Protein AF-A0AA38XZI5-F1 (afdb_monomer_lite)

pLDDT: mean 78.08, std 15.89, range [27.12, 96.88]

Organism: NCBI:txid1002370

Sequence (969 aa):
MDVLMRRSPFLTLLLALCLPVATMAQSGMRTEGDVATASGAYEAEVPVNSQAEADRNGALARALSVVLGKLSGDRSVMSRPGVVQALRNAKDYVASYDYKQDQSVGASGAPSFRTLLVARFREDDVDGLVSALGLPLWPQPRPKPVLWLAVDDGSGPRLVSVQQANAARPLLSRAIERGYKLGLPSGGAAEQALAGAIWRQDSAAVARASSRYSPPMQLIGKLYRANGGWQADWVFVDNGRELNKWTSKDANAMRAMAAGADGAADALVKRYAKAGAATGQAGTYRVVVTGINSADEYLRLAAGLREVAVVRNVTPLRATADHLELNLEMTTGLAGFNRMLGDNGVLVPSATLPALPTPIDDTTGAPAPVPAPVSNELKYILLAGLIGWIVWLLAPILTPFVLALALAWLGDPLVDRIEATGRSRMTGVVLVFVAMVLVITALLLVLVPMIERQITTLIAAAPQAQAWLMQKGIPWFEQKTGLEVMQWLDPDRVIEWVRSHWQQAGGFATTFMGYVSRSGFTVVTWVVNLLLLPILAFYFLRDWDKLVERVASVIPRNQIGTITTLARESNEVLGAFIRGQFLVMLALGVIYAGGLSLVGLKLGLLIGLIAGLISFIPYLGATTGIVMAIVAALVQAQGFDLKLLILVGVVFTVGQLLESYVLTPRIVGDKIGLHPVAVIFAVMAGGQLFGFLGMLLALPVAAVTNVLLRYAHQRYRQTPYHRAWQRQGSGTEVIGVPQLPLALHYPRDQRLESFIGAPDGALAQLRAIAVGASHDWIYLEGAAGTGKTHQALAMCSSAEQAGRLPTYVPLPSVVGRVRVALEGLELRELVALDGLDAVAGNREDEIALFDFHNRARAADVTVLYTAQKSPGELGLVLPDLRSRLGQCVRVLLQPLDEEGRAAVLRERALRRGLAIDEAAIEWLLSHTGRELGGLITLLDWLDRESLAAKRRITVPFLRQVLEEGRPRY

Structure (mmCIF, N/CA/C/O backbone):
data_AF-A0AA38XZI5-F1
#
_entry.id   AF-A0AA38XZI5-F1
#
loop_
_atom_site.group_PDB
_atom_site.id
_atom_site.type_symbol
_atom_site.label_atom_id
_atom_site.label_alt_id
_atom_site.label_comp_id
_atom_site.label_asym_id
_atom_site.label_entity_id
_atom_site.label_seq_id
_atom_site.pdbx_PDB_ins_code
_atom_site.Cartn_x
_atom_site.Cartn_y
_atom_site.Cartn_z
_atom_site.occupancy
_atom_site.B_iso_or_equiv
_atom_site.auth_seq_id
_atom_site.auth_comp_id
_atom_site.auth_asym_id
_atom_site.auth_atom_id
_atom_site.pdbx_PDB_model_num
ATOM 1 N N . MET A 1 1 ? 3.236 17.704 -13.600 1.00 28.78 1 MET A N 1
ATOM 2 C CA . MET A 1 1 ? 2.921 16.530 -12.753 1.00 28.78 1 MET A CA 1
ATOM 3 C C . MET A 1 1 ? 2.885 15.237 -13.570 1.00 28.78 1 MET A C 1
ATOM 5 O O . MET A 1 1 ? 3.501 14.271 -13.140 1.00 28.78 1 MET A O 1
ATOM 9 N N . ASP A 1 2 ? 2.331 15.244 -14.790 1.00 27.12 2 ASP A N 1
ATOM 10 C CA . ASP A 1 2 ? 2.386 14.100 -15.731 1.00 27.12 2 ASP A CA 1
ATOM 11 C C . ASP A 1 2 ? 3.800 13.636 -16.118 1.00 27.12 2 ASP A C 1
ATOM 13 O O . ASP A 1 2 ? 4.037 12.460 -16.388 1.00 27.12 2 ASP A O 1
ATOM 17 N N . VAL A 1 3 ? 4.778 14.544 -16.077 1.00 31.06 3 VAL A N 1
ATOM 18 C CA . VAL A 1 3 ? 6.184 14.234 -16.387 1.00 31.06 3 VAL A CA 1
ATOM 19 C C . VAL A 1 3 ? 6.872 13.432 -15.265 1.00 31.06 3 VAL A C 1
ATOM 21 O O . VAL A 1 3 ? 7.801 12.675 -15.538 1.00 31.06 3 VAL A O 1
ATOM 24 N N . LEU A 1 4 ? 6.386 13.526 -14.019 1.00 31.72 4 LEU A N 1
ATOM 25 C CA . LEU A 1 4 ? 6.907 12.765 -12.872 1.00 31.72 4 LEU A CA 1
ATOM 26 C C . LEU A 1 4 ? 6.305 11.352 -12.784 1.00 31.72 4 LEU A C 1
ATOM 28 O O . LEU A 1 4 ? 7.004 10.419 -12.393 1.00 31.72 4 LEU A O 1
ATOM 32 N N . MET A 1 5 ? 5.048 11.166 -13.208 1.00 36.53 5 MET A N 1
ATOM 33 C CA . MET A 1 5 ? 4.359 9.866 -13.142 1.00 36.53 5 MET A CA 1
ATOM 34 C C . MET A 1 5 ? 4.831 8.859 -14.200 1.00 36.53 5 MET A C 1
ATOM 36 O O . MET A 1 5 ? 4.751 7.658 -13.974 1.00 36.53 5 MET A O 1
ATOM 40 N N . ARG A 1 6 ? 5.373 9.316 -15.337 1.00 40.00 6 ARG A N 1
ATOM 41 C CA . ARG A 1 6 ? 5.826 8.424 -16.423 1.00 40.00 6 ARG A CA 1
ATOM 42 C C . ARG A 1 6 ? 7.239 7.855 -16.267 1.00 40.00 6 ARG A C 1
ATOM 44 O O . ARG A 1 6 ? 7.625 7.016 -17.073 1.00 40.00 6 ARG A O 1
ATOM 51 N N . ARG A 1 7 ? 8.041 8.313 -15.297 1.00 38.31 7 ARG A N 1
ATOM 52 C CA . ARG A 1 7 ? 9.498 8.050 -15.291 1.00 38.31 7 ARG A CA 1
ATOM 53 C C . ARG A 1 7 ? 10.033 7.215 -14.132 1.00 38.31 7 ARG A C 1
ATOM 55 O O . ARG A 1 7 ? 11.240 7.017 -14.052 1.00 38.31 7 ARG A O 1
ATOM 62 N N . SER A 1 8 ? 9.181 6.691 -13.257 1.00 40.16 8 SER A N 1
ATOM 63 C CA . SER A 1 8 ? 9.648 5.820 -12.174 1.00 40.16 8 SER A CA 1
ATOM 64 C C . SER A 1 8 ? 8.683 4.656 -11.929 1.00 40.16 8 SER A C 1
ATOM 66 O O . SER A 1 8 ? 7.629 4.866 -11.330 1.00 40.16 8 SER A O 1
ATOM 68 N N . PRO A 1 9 ? 9.043 3.414 -12.324 1.00 43.34 9 PRO A N 1
ATOM 69 C CA . PRO A 1 9 ? 8.224 2.233 -12.039 1.00 43.34 9 PRO A CA 1
ATOM 70 C C . PRO A 1 9 ? 8.000 2.060 -10.527 1.00 43.34 9 PRO A C 1
ATOM 72 O O . PRO A 1 9 ? 6.953 1.582 -10.099 1.00 43.34 9 PRO A O 1
ATOM 75 N N . PHE A 1 10 ? 8.945 2.547 -9.714 1.00 39.53 10 PHE A N 1
ATOM 76 C CA . PHE A 1 10 ? 8.852 2.589 -8.258 1.00 39.53 10 PHE A CA 1
ATOM 77 C C . PHE A 1 10 ? 7.753 3.539 -7.758 1.00 39.53 10 PHE A C 1
ATOM 79 O O . PHE A 1 10 ? 7.011 3.158 -6.866 1.00 39.53 10 PHE A O 1
ATOM 86 N N . LEU A 1 11 ? 7.585 4.731 -8.346 1.00 40.06 11 LEU A N 1
ATOM 87 C CA . LEU A 1 11 ? 6.542 5.679 -7.934 1.00 40.06 11 LEU A CA 1
ATOM 88 C C . LEU A 1 11 ? 5.162 5.218 -8.403 1.00 40.06 11 LEU A C 1
ATOM 90 O O . LEU A 1 11 ? 4.204 5.409 -7.671 1.00 40.06 11 LEU A O 1
ATOM 94 N N . THR A 1 12 ? 5.052 4.556 -9.560 1.00 47.25 12 THR A N 1
ATOM 95 C CA . THR A 1 12 ? 3.806 3.902 -9.996 1.00 47.25 12 THR A CA 1
ATOM 96 C C . THR A 1 12 ? 3.450 2.681 -9.152 1.00 47.25 12 THR A C 1
ATOM 98 O O . THR A 1 12 ? 2.275 2.491 -8.874 1.00 47.25 12 THR A O 1
ATOM 101 N N . LEU A 1 13 ? 4.424 1.885 -8.689 1.00 43.88 13 LEU A N 1
ATOM 102 C CA . LEU A 1 13 ? 4.177 0.773 -7.759 1.00 43.88 13 LEU A CA 1
ATOM 103 C C . LEU A 1 13 ? 3.766 1.296 -6.374 1.00 43.88 13 LEU A C 1
ATOM 105 O O . LEU A 1 13 ? 2.843 0.766 -5.769 1.00 43.88 13 LEU A O 1
ATOM 109 N N . LEU A 1 14 ? 4.405 2.371 -5.901 1.00 43.91 14 LEU A N 1
ATOM 110 C CA . LEU A 1 14 ? 4.076 3.037 -4.639 1.00 43.91 14 LEU A CA 1
ATOM 111 C C . LEU A 1 14 ? 2.723 3.758 -4.736 1.00 43.91 14 LEU A C 1
ATOM 113 O O . LEU A 1 14 ? 1.938 3.663 -3.808 1.00 43.91 14 LEU A O 1
ATOM 117 N N . LEU A 1 15 ? 2.380 4.369 -5.877 1.00 45.00 15 LEU A N 1
ATOM 118 C CA . LEU A 1 15 ? 1.046 4.917 -6.163 1.00 45.00 15 LEU A CA 1
ATOM 119 C C . LEU A 1 15 ? -0.014 3.820 -6.319 1.00 45.00 15 LEU A C 1
ATOM 121 O O . LEU A 1 15 ? -1.131 4.031 -5.871 1.00 45.00 15 LEU A O 1
ATOM 125 N N . ALA A 1 16 ? 0.313 2.654 -6.886 1.00 46.28 16 ALA A N 1
ATOM 126 C CA . ALA A 1 16 ? -0.590 1.503 -6.999 1.00 46.28 16 ALA A CA 1
ATOM 127 C C . ALA A 1 16 ? -0.825 0.795 -5.653 1.00 46.28 16 ALA A C 1
ATOM 129 O O . ALA A 1 16 ? -1.942 0.371 -5.378 1.00 46.28 16 ALA A O 1
ATOM 130 N N . LEU A 1 17 ? 0.188 0.728 -4.782 1.00 44.72 17 LEU A N 1
ATOM 131 C CA . LEU A 1 17 ? 0.070 0.271 -3.388 1.00 44.72 17 LEU A CA 1
ATOM 132 C C . LEU A 1 17 ? -0.578 1.325 -2.479 1.00 44.72 17 LEU A C 1
ATOM 134 O O . LEU A 1 17 ? -1.254 0.977 -1.513 1.00 44.72 17 LEU A O 1
ATOM 138 N N . CYS A 1 18 ? -0.422 2.609 -2.802 1.00 37.66 18 CYS A N 1
ATOM 139 C CA . CYS A 1 18 ? -1.129 3.703 -2.149 1.00 37.66 18 CYS A CA 1
ATOM 140 C C . CYS A 1 18 ? -2.517 3.949 -2.740 1.00 37.66 18 CYS A C 1
ATOM 142 O O . CYS A 1 18 ? -3.267 4.683 -2.122 1.00 37.66 18 CYS A O 1
ATOM 144 N N . LEU A 1 19 ? -2.907 3.358 -3.870 1.00 39.44 19 LEU A N 1
ATOM 145 C CA . LEU A 1 19 ? -4.244 3.524 -4.451 1.00 39.44 19 LEU A CA 1
ATOM 146 C C . LEU A 1 19 ? -5.336 2.932 -3.540 1.00 39.44 19 LEU A C 1
ATOM 148 O O . LEU A 1 19 ? -6.309 3.644 -3.298 1.00 39.44 19 LEU A O 1
ATOM 152 N N . PRO A 1 20 ? -5.149 1.756 -2.896 1.00 39.31 20 PRO A N 1
ATOM 153 C CA . PRO A 1 20 ? -6.020 1.307 -1.812 1.00 39.31 20 PRO A CA 1
ATOM 154 C C . PRO A 1 20 ? -6.028 2.285 -0.627 1.00 39.31 20 PRO A C 1
ATOM 156 O O . PRO A 1 20 ? -7.087 2.608 -0.095 1.00 39.31 20 PRO A O 1
ATOM 159 N N . VAL A 1 21 ? -4.871 2.834 -0.243 1.00 36.47 21 VAL A N 1
ATOM 160 C CA . VAL A 1 21 ? -4.746 3.746 0.912 1.00 36.47 21 VAL A CA 1
ATOM 161 C C . VAL A 1 21 ? -5.322 5.142 0.620 1.00 36.47 21 VAL A C 1
ATOM 163 O O . VAL A 1 21 ? -5.914 5.759 1.498 1.00 36.47 21 VAL A O 1
ATOM 166 N N . ALA A 1 22 ? -5.255 5.617 -0.622 1.00 33.72 22 ALA A N 1
ATOM 167 C CA . ALA A 1 22 ? -5.852 6.862 -1.094 1.00 33.72 22 ALA A CA 1
ATOM 168 C C . ALA A 1 22 ? -7.369 6.710 -1.266 1.00 33.72 22 ALA A C 1
ATOM 170 O O . ALA A 1 22 ? -8.113 7.645 -0.966 1.00 33.72 22 ALA A O 1
ATOM 171 N N . THR A 1 23 ? -7.850 5.511 -1.624 1.00 33.31 23 THR A N 1
ATOM 172 C CA . THR A 1 23 ? -9.280 5.185 -1.517 1.00 33.31 23 THR A CA 1
ATOM 173 C C . THR A 1 23 ? -9.753 5.054 -0.064 1.00 33.31 23 THR A C 1
ATOM 175 O O . THR A 1 23 ? -10.920 5.332 0.207 1.00 33.31 23 THR A O 1
ATOM 178 N N . MET A 1 24 ? -8.863 4.730 0.886 1.00 36.19 24 MET A N 1
ATOM 179 C CA . MET A 1 24 ? -9.175 4.672 2.323 1.00 36.19 24 MET A CA 1
ATOM 180 C C . MET A 1 24 ? -9.060 6.024 3.047 1.00 36.19 24 MET A C 1
ATOM 182 O O . MET A 1 24 ? -9.806 6.275 3.991 1.00 36.19 24 MET A O 1
ATOM 186 N N . ALA A 1 25 ? -8.224 6.950 2.571 1.00 34.12 25 ALA A N 1
ATOM 187 C CA . ALA A 1 25 ? -8.202 8.329 3.068 1.00 34.12 25 ALA A CA 1
ATOM 188 C C . ALA A 1 25 ? -9.468 9.115 2.667 1.00 34.12 25 ALA A C 1
ATOM 190 O O . ALA A 1 25 ? -9.824 10.094 3.317 1.00 34.12 25 ALA A O 1
ATOM 191 N N . GLN A 1 26 ? -10.190 8.663 1.635 1.00 33.25 26 GLN A N 1
ATOM 192 C CA . GLN A 1 26 ? -11.467 9.252 1.218 1.00 33.25 26 GLN A CA 1
ATOM 193 C C . GLN A 1 26 ? -12.708 8.536 1.766 1.00 33.25 26 GLN A C 1
ATOM 195 O O . GLN A 1 26 ? -13.805 9.086 1.667 1.00 33.25 26 GLN A O 1
ATOM 200 N N . SER A 1 27 ? -12.586 7.359 2.392 1.00 32.56 27 SER A N 1
ATOM 201 C CA . SER A 1 27 ? -13.742 6.698 3.023 1.00 32.56 27 SER A CA 1
ATOM 202 C C . SER A 1 27 ? -14.170 7.332 4.355 1.00 32.56 27 SER A C 1
ATOM 204 O O . SER A 1 27 ? -15.218 6.972 4.877 1.00 32.56 27 SER A O 1
ATOM 206 N N . GLY A 1 28 ? -13.413 8.306 4.877 1.00 34.19 28 GLY A N 1
ATOM 207 C CA . GLY A 1 28 ? -13.741 9.055 6.099 1.00 34.19 28 GLY A CA 1
ATOM 208 C C . GLY A 1 28 ? -14.463 10.395 5.896 1.00 34.19 28 GLY A C 1
ATOM 209 O O . GLY A 1 28 ? -14.806 11.038 6.881 1.00 34.19 28 GLY A O 1
ATOM 210 N N . MET A 1 29 ? -14.703 10.842 4.655 1.00 36.59 29 MET A N 1
ATOM 211 C CA . MET A 1 29 ? -15.395 12.117 4.372 1.00 36.59 29 MET A CA 1
ATOM 212 C C . MET A 1 29 ? -16.305 12.032 3.137 1.00 36.59 29 MET A C 1
ATOM 214 O O . MET A 1 29 ? -16.337 12.927 2.291 1.00 36.59 29 MET A O 1
ATOM 218 N N . ARG A 1 30 ? -17.067 10.942 3.007 1.00 36.78 30 ARG A N 1
ATOM 219 C CA . ARG A 1 30 ? -18.120 10.860 1.987 1.00 36.78 30 ARG A CA 1
ATOM 220 C C . ARG A 1 30 ? -19.373 11.565 2.490 1.00 36.78 30 ARG A C 1
ATOM 222 O O . ARG A 1 30 ? -20.080 11.060 3.352 1.00 36.78 30 ARG A O 1
ATOM 229 N N . THR A 1 31 ? -19.664 12.726 1.915 1.00 38.78 31 THR A N 1
ATOM 230 C CA . THR A 1 31 ? -21.023 13.270 1.921 1.00 38.78 31 THR A CA 1
ATOM 231 C C . THR A 1 31 ? -21.882 12.400 0.997 1.00 38.78 31 THR A C 1
ATOM 233 O O . THR A 1 31 ? -21.460 12.078 -0.116 1.00 38.78 31 THR A O 1
ATOM 236 N N . GLU A 1 32 ? -23.071 11.995 1.449 1.00 47.16 32 GLU A N 1
ATOM 237 C CA . GLU A 1 32 ? -23.948 10.994 0.802 1.00 47.16 32 GLU A CA 1
ATOM 238 C C . GLU A 1 32 ? -24.354 11.275 -0.659 1.00 47.16 32 GLU A C 1
ATOM 240 O O . GLU A 1 32 ? -24.906 10.399 -1.322 1.00 47.16 32 GLU A O 1
ATOM 245 N N . GLY A 1 33 ? -24.011 12.436 -1.224 1.00 41.41 33 GLY A N 1
ATOM 246 C CA . GLY A 1 33 ? -24.129 12.706 -2.662 1.00 41.41 33 GLY A CA 1
ATOM 247 C C . GLY A 1 33 ? -23.320 11.763 -3.574 1.00 41.41 33 GLY A C 1
ATOM 248 O O . GLY A 1 33 ? -23.435 11.868 -4.791 1.00 41.41 33 GLY A O 1
ATOM 249 N N . ASP A 1 34 ? -22.511 10.853 -3.017 1.00 38.81 34 ASP A N 1
ATOM 250 C CA . ASP A 1 34 ? -21.891 9.734 -3.750 1.00 38.81 34 ASP A CA 1
ATOM 251 C C . ASP A 1 34 ? -22.598 8.377 -3.563 1.00 38.81 34 ASP A C 1
ATOM 253 O O . ASP A 1 34 ? -22.272 7.429 -4.272 1.00 38.81 34 ASP A O 1
ATOM 257 N N . VAL A 1 35 ? -23.587 8.281 -2.665 1.00 38.06 35 VAL A N 1
ATOM 258 C CA . VAL A 1 35 ? -24.444 7.090 -2.485 1.00 38.06 35 VAL A CA 1
ATOM 259 C C . VAL A 1 35 ? -25.720 7.197 -3.330 1.00 38.06 35 VAL A C 1
ATOM 261 O O . VAL A 1 35 ? -26.262 6.185 -3.774 1.00 38.06 35 VAL A O 1
ATOM 264 N N . ALA A 1 36 ? -26.169 8.418 -3.642 1.00 41.19 36 ALA A N 1
ATOM 265 C CA . ALA A 1 36 ? -27.222 8.647 -4.627 1.00 41.19 36 ALA A CA 1
ATOM 266 C C . ALA A 1 36 ? -26.701 8.350 -6.049 1.00 41.19 36 ALA A C 1
ATOM 268 O O . ALA A 1 36 ? -26.136 9.219 -6.705 1.00 41.19 36 ALA A O 1
ATOM 269 N N . THR A 1 37 ? -26.884 7.098 -6.487 1.00 42.75 37 THR A N 1
ATOM 270 C CA . THR A 1 37 ? -26.784 6.584 -7.870 1.00 42.75 37 THR A CA 1
ATOM 271 C C . THR A 1 37 ? -25.572 7.075 -8.666 1.00 42.75 37 THR A C 1
ATOM 273 O O . THR A 1 37 ? -25.571 8.166 -9.241 1.00 42.75 37 THR A O 1
ATOM 276 N N . ALA A 1 38 ? -24.549 6.223 -8.755 1.00 43.22 38 ALA A N 1
ATOM 277 C CA . ALA A 1 38 ? -23.427 6.365 -9.675 1.00 43.22 38 ALA A CA 1
ATOM 278 C C . ALA A 1 38 ? -23.912 6.336 -11.139 1.00 43.22 38 ALA A C 1
ATOM 280 O O . ALA A 1 38 ? -23.849 5.304 -11.791 1.00 43.22 38 ALA A O 1
ATOM 281 N N . SER A 1 39 ? -24.413 7.468 -11.637 1.00 58.38 39 SER A N 1
ATOM 282 C CA . SER A 1 39 ? -24.649 7.695 -13.062 1.00 58.38 39 SER A CA 1
ATOM 283 C C . SER A 1 39 ? -23.615 8.694 -13.567 1.00 58.38 39 SER A C 1
ATOM 285 O O . SER A 1 39 ? -23.512 9.814 -13.056 1.00 58.38 39 SER A O 1
ATOM 287 N N . GLY A 1 40 ? -22.809 8.274 -14.542 1.00 69.00 40 GLY A N 1
ATOM 288 C CA . GLY A 1 40 ? -21.886 9.161 -15.248 1.00 69.00 40 GLY A CA 1
ATOM 289 C C . GLY A 1 40 ? -22.604 10.315 -15.966 1.00 69.00 40 GLY A C 1
ATOM 290 O O . GLY A 1 40 ? -23.833 10.346 -16.078 1.00 69.00 40 GLY A O 1
ATOM 291 N N . ALA A 1 41 ? -21.837 11.282 -16.482 1.00 76.62 41 ALA A N 1
ATOM 292 C CA . ALA A 1 41 ? -22.391 12.391 -17.270 1.00 76.62 41 ALA A CA 1
ATOM 293 C C . ALA A 1 41 ? -23.100 11.908 -18.555 1.00 76.62 41 ALA A C 1
ATOM 295 O O . ALA A 1 41 ? -24.078 12.523 -18.971 1.00 76.62 41 ALA A O 1
ATOM 296 N N . TYR A 1 42 ? -22.652 10.771 -19.100 1.00 87.44 42 TYR A N 1
ATOM 297 C CA . TYR A 1 42 ? -23.158 10.105 -20.309 1.00 87.44 42 TYR A CA 1
ATOM 298 C C . TYR A 1 42 ? -24.041 8.882 -20.008 1.00 87.44 42 TYR A C 1
ATOM 300 O O . TYR A 1 42 ? -24.237 8.017 -20.860 1.00 87.44 42 TYR A O 1
ATOM 308 N N . GLU A 1 43 ? -24.561 8.778 -18.784 1.00 86.94 43 GLU A N 1
ATOM 309 C CA . GLU A 1 43 ? -25.393 7.659 -18.335 1.00 86.94 43 GLU A CA 1
ATOM 310 C C . GLU A 1 43 ? -26.697 8.168 -17.720 1.00 86.94 43 GLU A C 1
ATOM 312 O O . GLU A 1 43 ? -26.721 9.186 -17.020 1.00 86.94 43 GLU A O 1
ATOM 317 N N . ALA A 1 44 ? -27.796 7.457 -17.956 1.00 86.88 44 ALA A N 1
ATOM 318 C CA . ALA A 1 44 ? -29.090 7.781 -17.368 1.00 86.88 44 ALA A CA 1
ATOM 319 C C . ALA A 1 44 ? -29.889 6.522 -17.017 1.00 86.88 44 ALA A C 1
ATOM 321 O O . ALA A 1 44 ? -29.899 5.547 -17.766 1.00 86.88 44 ALA A O 1
ATOM 322 N N . GLU A 1 45 ? -30.589 6.583 -15.882 1.00 86.81 45 GLU A N 1
ATOM 323 C CA . GLU A 1 45 ? -31.534 5.559 -15.436 1.00 86.81 45 GLU A CA 1
ATOM 324 C C . GLU A 1 45 ? -32.964 6.054 -15.697 1.00 86.81 45 GLU A C 1
ATOM 326 O O . GLU A 1 45 ? -33.336 7.147 -15.263 1.00 86.81 45 GLU A O 1
ATOM 331 N N . VAL A 1 46 ? -33.776 5.275 -16.417 1.00 87.12 46 VAL A N 1
ATOM 332 C CA . VAL A 1 46 ? -35.150 5.654 -16.786 1.00 87.12 46 VAL A CA 1
ATOM 333 C C . VAL A 1 46 ? -36.116 4.501 -16.520 1.00 87.12 46 VAL A C 1
ATOM 335 O O . VAL A 1 46 ? -35.838 3.372 -16.910 1.00 87.12 46 VAL A O 1
ATOM 338 N N . PRO A 1 47 ? -37.288 4.750 -15.915 1.00 86.88 47 PRO A N 1
ATOM 339 C CA . PRO A 1 47 ? -38.278 3.707 -15.689 1.00 86.88 47 PRO A CA 1
ATOM 340 C C . PRO A 1 47 ? -38.879 3.161 -16.987 1.00 86.88 47 PRO A C 1
ATOM 342 O O . PRO A 1 47 ? -39.175 3.911 -17.929 1.00 86.88 47 PRO A O 1
ATOM 345 N N . VAL A 1 48 ? -39.103 1.846 -16.992 1.00 87.25 48 VAL A N 1
ATOM 346 C CA . VAL A 1 48 ? -39.716 1.096 -18.093 1.00 87.25 48 VAL A CA 1
ATOM 347 C C . VAL A 1 48 ? -40.857 0.220 -17.588 1.00 87.25 48 VAL A C 1
ATOM 349 O O . VAL A 1 48 ? -40.789 -0.332 -16.492 1.00 87.25 48 VAL A O 1
ATOM 352 N N . ASN A 1 49 ? -41.910 0.108 -18.397 1.00 85.12 49 ASN A N 1
ATOM 353 C CA . ASN A 1 49 ? -43.064 -0.738 -18.091 1.00 85.12 49 ASN A CA 1
ATOM 354 C C . ASN A 1 49 ? -42.815 -2.191 -18.520 1.00 85.12 49 ASN A C 1
ATOM 356 O O . ASN A 1 49 ? -43.226 -3.116 -17.826 1.00 85.12 49 ASN A O 1
ATOM 360 N N . SER A 1 50 ? -42.109 -2.392 -19.638 1.00 82.56 50 SER A N 1
ATOM 361 C CA . SER A 1 50 ? -41.688 -3.702 -20.133 1.00 82.56 50 SER A CA 1
ATOM 362 C C . SER A 1 50 ? -40.293 -3.644 -20.771 1.00 82.56 50 SER A C 1
ATOM 364 O O . SER A 1 50 ? -39.746 -2.567 -21.009 1.00 82.56 50 SER A O 1
ATOM 366 N N . GLN A 1 51 ? -39.718 -4.814 -21.058 1.00 85.00 51 GLN A N 1
ATOM 367 C CA . GLN A 1 51 ? -38.456 -4.950 -21.800 1.00 85.00 51 GLN A CA 1
ATOM 368 C C . GLN A 1 51 ? -38.669 -5.069 -23.323 1.00 85.00 51 GLN A C 1
ATOM 370 O O . GLN A 1 51 ? -37.721 -5.347 -24.062 1.00 85.00 51 GLN A O 1
ATOM 375 N N . ALA A 1 52 ? -39.905 -4.880 -23.806 1.00 86.62 52 ALA A N 1
ATOM 376 C CA . ALA A 1 52 ? -40.218 -4.926 -25.229 1.00 86.62 52 ALA A CA 1
ATOM 377 C C . ALA A 1 52 ? -39.474 -3.822 -25.994 1.00 86.62 52 ALA A C 1
ATOM 379 O O . ALA A 1 52 ? -39.199 -2.745 -25.466 1.00 86.62 52 ALA A O 1
ATOM 380 N N . GLU A 1 53 ? -39.169 -4.071 -27.266 1.00 85.31 53 GLU A N 1
ATOM 381 C CA . GLU A 1 53 ? -38.358 -3.164 -28.082 1.00 85.31 53 GLU A CA 1
ATOM 382 C C . GLU A 1 53 ? -38.948 -1.750 -28.209 1.00 85.31 53 GLU A C 1
ATOM 384 O O . GLU A 1 53 ? -38.206 -0.772 -28.131 1.00 85.31 53 GLU A O 1
ATOM 389 N N . ALA A 1 54 ? -40.272 -1.623 -28.327 1.00 83.25 54 ALA A N 1
ATOM 390 C CA . ALA A 1 54 ? -40.941 -0.323 -28.385 1.00 83.25 54 ALA A CA 1
ATOM 391 C C . ALA A 1 54 ? -40.761 0.486 -27.083 1.00 83.25 54 ALA A C 1
ATOM 393 O O . ALA A 1 54 ? -40.394 1.664 -27.128 1.00 83.25 54 ALA A O 1
ATOM 394 N N . ASP A 1 55 ? -40.942 -0.162 -25.927 1.00 87.00 55 ASP A N 1
ATOM 395 C CA . ASP A 1 55 ? -40.749 0.458 -24.611 1.00 87.00 55 ASP A CA 1
ATOM 396 C C . ASP A 1 55 ? -39.278 0.805 -24.362 1.00 87.00 55 ASP A C 1
ATOM 398 O O . ASP A 1 55 ? -38.977 1.886 -23.846 1.00 87.00 55 ASP A O 1
ATOM 402 N N . ARG A 1 56 ? -38.359 -0.071 -24.787 1.00 91.06 56 ARG A N 1
ATOM 403 C CA . ARG A 1 56 ? -36.910 0.143 -24.714 1.00 91.06 56 ARG A CA 1
ATOM 404 C C . ARG A 1 56 ? -36.477 1.339 -25.556 1.00 91.06 56 ARG A C 1
ATOM 406 O O . ARG A 1 56 ? -35.788 2.212 -25.041 1.00 91.06 56 ARG A O 1
ATOM 413 N N . ASN A 1 57 ? -36.902 1.430 -26.816 1.00 88.69 57 ASN A N 1
ATOM 414 C CA . ASN A 1 57 ? -36.532 2.541 -27.701 1.00 88.69 57 ASN A CA 1
ATOM 415 C C . ASN A 1 57 ? -37.083 3.877 -27.179 1.00 88.69 57 ASN A C 1
ATOM 417 O O . ASN A 1 57 ? -36.363 4.877 -27.141 1.00 88.69 57 ASN A O 1
ATOM 421 N N . GLY A 1 58 ? -38.321 3.884 -26.675 1.00 90.12 58 GLY A N 1
ATOM 422 C CA . GLY A 1 58 ? -38.882 5.050 -25.991 1.00 90.12 58 GLY A CA 1
ATOM 423 C C . GLY A 1 58 ? -38.117 5.422 -24.713 1.00 90.12 58 GLY A C 1
ATOM 424 O O . GLY A 1 58 ? -37.960 6.604 -24.404 1.00 90.12 58 GLY A O 1
ATOM 425 N N . ALA A 1 59 ? -37.612 4.435 -23.971 1.00 89.69 59 ALA A N 1
ATOM 426 C CA . ALA A 1 59 ? -36.796 4.656 -22.780 1.00 89.69 59 ALA A CA 1
ATOM 427 C C . ALA A 1 59 ? -35.394 5.184 -23.105 1.00 89.69 59 ALA A C 1
ATOM 429 O O . ALA A 1 59 ? -34.928 6.083 -22.411 1.00 89.69 59 ALA A O 1
ATOM 430 N N . LEU A 1 60 ? -34.764 4.710 -24.185 1.00 92.31 60 LEU A N 1
ATOM 431 C CA . LEU A 1 60 ? -33.486 5.225 -24.684 1.00 92.31 60 LEU A CA 1
ATOM 432 C C . LEU A 1 60 ? -33.593 6.690 -25.116 1.00 92.31 60 LEU A C 1
ATOM 434 O O . LEU A 1 60 ? -32.723 7.488 -24.778 1.00 92.31 60 LEU A O 1
ATOM 438 N N . ALA A 1 61 ? -34.691 7.078 -25.770 1.00 90.88 61 ALA A N 1
ATOM 439 C CA . ALA A 1 61 ? -34.964 8.479 -26.093 1.00 90.88 61 ALA A CA 1
ATOM 440 C C . ALA A 1 61 ? -35.081 9.348 -24.828 1.00 90.88 61 ALA A C 1
ATOM 442 O O . ALA A 1 61 ? -34.473 10.414 -24.729 1.00 90.88 61 ALA A O 1
ATOM 443 N N . ARG A 1 62 ? -35.806 8.874 -23.807 1.00 90.81 62 ARG A N 1
ATOM 444 C CA . ARG A 1 62 ? -35.870 9.568 -22.510 1.00 90.81 62 ARG A CA 1
ATOM 445 C C . ARG A 1 62 ? -34.497 9.625 -21.830 1.00 90.81 62 ARG A C 1
ATOM 447 O O . ARG A 1 62 ? -34.140 10.672 -21.297 1.00 90.81 62 ARG A O 1
ATOM 454 N N . ALA A 1 63 ? -33.707 8.557 -21.892 1.00 89.69 63 ALA A N 1
ATOM 455 C CA . ALA A 1 63 ? -32.375 8.501 -21.296 1.00 89.69 63 ALA A CA 1
ATOM 456 C C . ALA A 1 63 ? -31.409 9.488 -21.969 1.00 89.69 63 ALA A C 1
ATOM 458 O O . ALA A 1 63 ? -30.731 10.243 -21.273 1.00 89.69 63 ALA A O 1
ATOM 459 N N . LEU A 1 64 ? -31.424 9.575 -23.304 1.00 90.94 64 LEU A N 1
ATOM 460 C CA . LEU A 1 64 ? -30.631 10.552 -24.051 1.00 90.94 64 LEU A CA 1
ATOM 461 C C . LEU A 1 64 ? -31.042 11.987 -23.698 1.00 90.94 64 LEU A C 1
ATOM 463 O O . LEU A 1 64 ? -30.183 12.848 -23.537 1.00 90.94 64 LEU A O 1
ATOM 467 N N . SER A 1 65 ? -32.338 12.248 -23.495 1.00 89.19 65 SER A N 1
ATOM 468 C CA . SER A 1 65 ? -32.803 13.573 -23.059 1.00 89.19 65 SER A CA 1
ATOM 469 C C . SER A 1 65 ? -32.246 13.974 -21.686 1.00 89.19 65 SER A C 1
ATOM 471 O O . SER A 1 65 ? -31.845 15.124 -21.502 1.00 89.19 65 SER A O 1
ATOM 473 N N . VAL A 1 66 ? -32.140 13.020 -20.750 1.00 87.44 66 VAL A N 1
ATOM 474 C CA . VAL A 1 66 ? -31.519 13.237 -19.435 1.00 87.44 66 VAL A CA 1
ATOM 475 C C . VAL A 1 66 ? -30.025 13.504 -19.595 1.00 87.44 66 VAL A C 1
ATOM 477 O O . VAL A 1 66 ? -29.518 14.438 -18.986 1.00 87.44 66 VAL A O 1
ATOM 480 N N . VAL A 1 67 ? -29.323 12.748 -20.444 1.00 88.44 67 VAL A N 1
ATOM 481 C CA . VAL A 1 67 ? -27.891 12.959 -20.718 1.00 88.44 67 VAL A CA 1
ATOM 482 C C . VAL A 1 67 ? -27.630 14.333 -21.342 1.00 88.44 67 VAL A C 1
ATOM 484 O O . VAL A 1 67 ? -26.787 15.075 -20.846 1.00 88.44 67 VAL A O 1
ATOM 487 N N . LEU A 1 68 ? -28.398 14.744 -22.354 1.00 87.00 68 LEU A N 1
ATOM 488 C CA . LEU A 1 68 ? -28.276 16.082 -22.947 1.00 87.00 68 LEU A CA 1
ATOM 489 C C . LEU A 1 68 ? -28.582 17.191 -21.923 1.00 87.00 68 LEU A C 1
ATOM 491 O O . LEU A 1 68 ? -27.910 18.226 -21.905 1.00 87.00 68 LEU A O 1
ATOM 495 N N . GLY A 1 69 ? -29.549 16.963 -21.027 1.00 84.81 69 GLY A N 1
ATOM 496 C CA . GLY A 1 69 ? -29.832 17.831 -19.880 1.00 84.81 69 GLY A CA 1
ATOM 497 C C . GLY A 1 69 ? -28.662 17.922 -18.897 1.00 84.81 69 GLY A C 1
ATOM 498 O O . GLY A 1 69 ? -28.283 19.022 -18.495 1.00 84.81 69 GLY A O 1
ATOM 499 N N . LYS A 1 70 ? -28.034 16.788 -18.568 1.00 85.00 70 LYS A N 1
ATOM 500 C CA . LYS A 1 70 ? -26.849 16.714 -17.704 1.00 85.00 70 LYS A CA 1
ATOM 501 C C . LYS A 1 70 ? -25.638 17.400 -18.326 1.00 85.00 70 LYS A C 1
ATOM 503 O O . LYS A 1 70 ? -24.856 17.999 -17.595 1.00 85.00 70 LYS A O 1
ATOM 508 N N . LEU A 1 71 ? -25.422 17.280 -19.634 1.00 83.19 71 LEU A N 1
ATOM 509 C CA . LEU A 1 71 ? -24.257 17.855 -20.317 1.00 83.19 71 LEU A CA 1
ATOM 510 C C . LEU A 1 71 ? -24.383 19.365 -20.501 1.00 83.19 71 LEU A C 1
ATOM 512 O O . LEU A 1 71 ? -23.422 20.097 -20.254 1.00 83.19 71 LEU A O 1
ATOM 516 N N . SER A 1 72 ? -25.579 19.824 -20.870 1.00 80.31 72 SER A N 1
ATOM 517 C CA . SER A 1 72 ? -25.815 21.240 -21.134 1.00 80.31 72 SER A CA 1
ATOM 518 C C . SER A 1 72 ? -26.167 22.061 -19.901 1.00 80.31 72 SER A C 1
ATOM 520 O O . SER A 1 72 ? -25.970 23.275 -19.885 1.00 80.31 72 SER A O 1
ATOM 522 N N . GLY A 1 73 ? -26.731 21.417 -18.876 1.00 74.44 73 GLY A N 1
ATOM 523 C CA . GLY A 1 73 ? -27.333 22.120 -17.754 1.00 74.44 73 GLY A CA 1
ATOM 524 C C . GLY A 1 73 ? -28.487 23.032 -18.185 1.00 74.44 73 GLY A C 1
ATOM 525 O O . GLY A 1 73 ? -28.894 23.891 -17.415 1.00 74.44 73 GLY A O 1
ATOM 526 N N . ASP A 1 74 ? -29.073 22.869 -19.374 1.00 75.94 74 ASP A N 1
ATOM 527 C CA . ASP A 1 74 ? -30.222 23.653 -19.841 1.00 75.94 74 ASP A CA 1
ATOM 528 C C . ASP A 1 74 ? -31.524 22.907 -19.487 1.00 75.94 74 ASP A C 1
ATOM 530 O O . ASP A 1 74 ? -31.657 21.701 -19.682 1.00 75.94 74 ASP A O 1
ATOM 534 N N . ARG A 1 75 ? -32.489 23.598 -18.875 1.00 73.62 75 ARG A N 1
ATOM 535 C CA . ARG A 1 75 ? -33.795 23.010 -18.509 1.00 73.62 75 ARG A CA 1
ATOM 536 C C . ARG A 1 75 ? -34.739 22.876 -19.709 1.00 73.62 75 ARG A C 1
ATOM 538 O O . ARG A 1 75 ? -35.756 22.198 -19.628 1.00 73.62 75 ARG A O 1
ATOM 545 N N . SER A 1 76 ? -34.403 23.547 -20.808 1.00 77.62 76 SER A N 1
ATOM 546 C CA . SER A 1 76 ? -35.199 23.682 -22.026 1.00 77.62 76 SER A CA 1
ATOM 547 C C . SER A 1 76 ? -34.598 22.930 -23.218 1.00 77.62 76 SER A C 1
ATOM 549 O O . SER A 1 76 ? -34.984 23.168 -24.362 1.00 77.62 76 SER A O 1
ATOM 551 N N . VAL A 1 77 ? -33.695 21.970 -22.969 1.00 79.94 77 VAL A N 1
ATOM 552 C CA . VAL A 1 77 ? -33.034 21.157 -24.010 1.00 79.94 77 VAL A CA 1
ATOM 553 C C . VAL A 1 77 ? -34.035 20.572 -25.001 1.00 79.94 77 VAL A C 1
ATOM 555 O O . VAL A 1 77 ? -33.795 20.595 -26.200 1.00 79.94 77 VAL A O 1
ATOM 558 N N . MET A 1 78 ? -35.201 20.124 -24.532 1.00 79.88 78 MET A N 1
ATOM 559 C CA . MET A 1 78 ? -36.222 19.535 -25.404 1.00 79.88 78 MET A CA 1
ATOM 560 C C . MET A 1 78 ? -36.858 20.523 -26.394 1.00 79.88 78 MET A C 1
ATOM 562 O O . MET A 1 78 ? -37.374 20.093 -27.420 1.00 79.88 78 MET A O 1
ATOM 566 N N . SER A 1 79 ? -36.814 21.830 -26.116 1.00 79.62 79 SER A N 1
ATOM 567 C CA . SER A 1 79 ? -37.309 22.872 -27.030 1.00 79.62 79 SER A CA 1
ATOM 568 C C . SER A 1 79 ? -36.275 23.346 -28.057 1.00 79.62 79 SER A C 1
ATOM 570 O O . SER A 1 79 ? -36.591 24.182 -28.902 1.00 79.62 79 SER A O 1
ATOM 572 N N . ARG A 1 80 ? -35.040 22.828 -28.012 1.00 77.50 80 ARG A N 1
ATOM 573 C CA . ARG A 1 80 ? -33.977 23.224 -28.942 1.00 77.50 80 ARG A CA 1
ATOM 574 C C . ARG A 1 80 ? -34.190 22.571 -30.320 1.00 77.50 80 ARG A C 1
ATOM 576 O O . ARG A 1 80 ? -34.410 21.356 -30.382 1.00 77.50 80 ARG A O 1
ATOM 583 N N . PRO A 1 81 ? -34.101 23.335 -31.428 1.00 72.19 81 PRO A N 1
ATOM 584 C CA . PRO A 1 81 ? -34.190 22.777 -32.777 1.00 72.19 81 PRO A CA 1
ATOM 585 C C . PRO A 1 81 ? -33.175 21.641 -32.982 1.00 72.19 81 PRO A C 1
ATOM 587 O O . PRO A 1 81 ? -32.020 21.769 -32.592 1.00 72.19 81 PRO A O 1
ATOM 590 N N . GLY A 1 82 ? -33.606 20.521 -33.570 1.00 73.12 82 GLY A N 1
ATOM 591 C CA . GLY A 1 82 ? -32.754 19.351 -33.842 1.00 73.12 82 GLY A CA 1
ATOM 592 C C . GLY A 1 82 ? -32.687 18.297 -32.725 1.00 73.12 82 GLY A C 1
ATOM 593 O O . GLY A 1 82 ? -32.486 17.123 -33.030 1.00 73.12 82 GLY A O 1
ATOM 594 N N . VAL A 1 83 ? -32.968 18.646 -31.459 1.00 81.75 83 VAL A N 1
ATOM 595 C CA . VAL A 1 83 ? -32.954 17.672 -30.343 1.00 81.75 83 VAL A CA 1
ATOM 596 C C . VAL A 1 83 ? -34.010 16.584 -30.537 1.00 81.75 83 VAL A C 1
ATOM 598 O O . VAL A 1 83 ? -33.710 15.405 -30.388 1.00 81.75 83 VAL A O 1
ATOM 601 N N . VAL A 1 84 ? -35.233 16.948 -30.934 1.00 83.06 84 VAL A N 1
ATOM 602 C CA . VAL A 1 84 ? -36.330 15.981 -31.142 1.00 83.06 84 VAL A CA 1
ATOM 603 C C . VAL A 1 84 ? -35.969 14.924 -32.190 1.00 83.06 84 VAL A C 1
ATOM 605 O O . VAL A 1 84 ? -36.327 13.760 -32.021 1.00 83.06 84 VAL A O 1
ATOM 608 N N . GLN A 1 85 ? -35.240 15.305 -33.243 1.00 77.69 85 GLN A N 1
ATOM 609 C CA . GLN A 1 85 ? -34.789 14.370 -34.274 1.00 77.69 85 GLN A CA 1
ATOM 610 C C . GLN A 1 85 ? -33.702 13.433 -33.733 1.00 77.69 85 GLN A C 1
ATOM 612 O O . GLN A 1 85 ? -33.783 12.226 -33.939 1.00 77.69 85 GLN A O 1
ATOM 617 N N . ALA A 1 86 ? -32.746 13.959 -32.963 1.00 80.44 86 ALA A N 1
ATOM 618 C CA . ALA A 1 86 ? -31.713 13.148 -32.321 1.00 80.44 86 ALA A CA 1
ATOM 619 C C . ALA A 1 86 ? -32.292 12.125 -31.325 1.00 80.44 86 ALA A C 1
ATOM 621 O O . ALA A 1 86 ? -31.834 10.987 -31.268 1.00 80.44 86 ALA A O 1
ATOM 622 N N . LEU A 1 87 ? -33.356 12.487 -30.593 1.00 87.31 87 LEU A N 1
ATOM 623 C CA . LEU A 1 87 ? -34.045 11.568 -29.678 1.00 87.31 87 LEU A CA 1
ATOM 624 C C . LEU A 1 87 ? -34.732 10.399 -30.404 1.00 87.31 87 LEU A C 1
ATOM 626 O O . LEU A 1 87 ? -34.838 9.317 -29.829 1.00 87.31 87 LEU A O 1
ATOM 630 N N . ARG A 1 88 ? -35.178 10.575 -31.658 1.00 83.94 88 ARG A N 1
ATOM 631 C CA . ARG A 1 88 ? -35.744 9.470 -32.463 1.00 83.94 88 ARG A CA 1
ATOM 632 C C . ARG A 1 88 ? -34.688 8.425 -32.819 1.00 83.94 88 ARG A C 1
ATOM 634 O O . ARG A 1 88 ? -34.999 7.238 -32.842 1.00 83.94 88 ARG A O 1
ATOM 641 N N . ASN A 1 89 ? -33.446 8.867 -32.998 1.00 84.75 89 ASN A N 1
ATOM 642 C CA . ASN A 1 89 ? -32.295 8.023 -33.311 1.00 84.75 89 ASN A CA 1
ATOM 643 C C . ASN A 1 89 ? -31.466 7.694 -32.057 1.00 84.75 89 ASN A C 1
ATOM 645 O O . ASN A 1 89 ? -30.299 7.328 -32.152 1.00 84.75 89 ASN A O 1
ATOM 649 N N . ALA A 1 90 ? -32.058 7.796 -30.857 1.00 86.81 90 ALA A N 1
ATOM 650 C CA . ALA A 1 90 ? -31.333 7.650 -29.594 1.00 86.81 90 ALA A CA 1
ATOM 651 C C . ALA A 1 90 ? -30.546 6.335 -29.484 1.00 86.81 90 ALA A C 1
ATOM 653 O O . ALA A 1 90 ? -29.463 6.333 -28.909 1.00 86.81 90 ALA A O 1
ATOM 654 N N . LYS A 1 91 ? -31.071 5.243 -30.059 1.00 87.06 91 LYS A N 1
ATOM 655 C CA . LYS A 1 91 ? -30.436 3.916 -30.083 1.00 87.06 91 LYS A CA 1
ATOM 656 C C . LYS A 1 91 ? -29.048 3.918 -30.735 1.00 87.06 91 LYS A C 1
ATOM 658 O O . LYS A 1 91 ? -28.201 3.134 -30.323 1.00 87.06 91 LYS A O 1
ATOM 663 N N . ASP A 1 92 ? -28.812 4.805 -31.700 1.00 84.56 92 ASP A N 1
ATOM 664 C CA . ASP A 1 92 ? -27.573 4.824 -32.475 1.00 84.56 92 ASP A CA 1
ATOM 665 C C . ASP A 1 92 ? -26.420 5.410 -31.656 1.00 84.56 92 ASP A C 1
ATOM 667 O O . ASP A 1 92 ? -25.272 5.077 -31.912 1.00 84.56 92 ASP A O 1
ATOM 671 N N . TYR A 1 93 ? -26.721 6.199 -30.619 1.00 86.19 93 TYR A N 1
ATOM 672 C CA . TYR A 1 93 ? -25.748 6.804 -29.703 1.00 86.19 93 TYR A CA 1
ATOM 673 C C . TYR A 1 93 ? -25.412 5.914 -28.490 1.00 86.19 93 TYR A C 1
ATOM 675 O O . TYR A 1 93 ? -24.575 6.276 -27.659 1.00 86.19 93 TYR A O 1
ATOM 683 N N . VAL A 1 94 ? -26.084 4.769 -28.331 1.00 89.44 94 VAL A N 1
ATOM 684 C CA . VAL A 1 94 ? -25.961 3.905 -27.146 1.00 89.44 94 VAL A CA 1
ATOM 685 C C . VAL A 1 94 ? -24.715 3.030 -27.258 1.00 89.44 94 VAL A C 1
ATOM 687 O O . VAL A 1 94 ? -24.521 2.315 -28.237 1.00 89.44 94 VAL A O 1
ATOM 690 N N . ALA A 1 95 ? -23.882 3.054 -26.221 1.00 88.75 95 ALA A N 1
ATOM 691 C CA . ALA A 1 95 ? -22.759 2.137 -26.058 1.00 88.75 95 ALA A CA 1
ATOM 692 C C . ALA A 1 95 ? -23.224 0.797 -25.468 1.00 88.75 95 ALA A C 1
ATOM 694 O O . ALA A 1 95 ? -22.849 -0.270 -25.946 1.00 88.75 95 ALA A O 1
ATOM 695 N N . SER A 1 96 ? -24.043 0.855 -24.416 1.00 88.12 96 SER A N 1
ATOM 696 C CA . SER A 1 96 ? -24.620 -0.315 -23.752 1.00 88.12 96 SER A CA 1
ATOM 697 C C . SER A 1 96 ? -25.860 0.064 -22.943 1.00 88.12 96 SER A C 1
ATOM 699 O O . SER A 1 96 ? -26.060 1.228 -22.589 1.00 88.12 96 SER A O 1
ATOM 701 N N . TYR A 1 97 ? -26.711 -0.918 -22.653 1.00 89.81 97 TYR A N 1
ATOM 702 C CA . TYR A 1 97 ? -27.845 -0.756 -21.750 1.00 89.81 97 TYR A CA 1
ATOM 703 C C . TYR A 1 97 ? -28.028 -2.002 -20.880 1.00 89.81 97 TYR A C 1
ATOM 705 O O . TYR A 1 97 ? -27.689 -3.106 -21.302 1.00 89.81 97 TYR A O 1
ATOM 713 N N . ASP A 1 98 ? -28.574 -1.813 -19.683 1.00 86.88 98 ASP A N 1
ATOM 714 C CA . ASP A 1 98 ? -28.889 -2.876 -18.726 1.00 86.88 98 ASP A CA 1
ATOM 715 C C . ASP A 1 98 ? -30.223 -2.584 -18.012 1.00 86.88 98 ASP A C 1
ATOM 717 O O . ASP A 1 98 ? -30.730 -1.459 -18.068 1.00 86.88 98 ASP A O 1
ATOM 721 N N . TYR A 1 99 ? -30.807 -3.579 -17.344 1.00 84.44 99 TYR A N 1
ATOM 722 C CA . TYR A 1 99 ? -32.030 -3.429 -16.557 1.00 84.44 99 TYR A CA 1
ATOM 723 C C . TYR A 1 99 ? -31.763 -3.651 -15.071 1.00 84.44 99 TYR A C 1
ATOM 725 O O . TYR A 1 99 ? -31.218 -4.669 -14.654 1.00 84.44 99 TYR A O 1
ATOM 733 N N . LYS A 1 100 ? -32.228 -2.713 -14.250 1.00 80.38 100 LYS A N 1
ATOM 734 C CA . LYS A 1 100 ? -32.111 -2.753 -12.794 1.00 80.38 100 LYS A CA 1
ATOM 735 C C . LYS A 1 100 ? -33.494 -2.735 -12.161 1.00 80.38 100 LYS A C 1
ATOM 737 O O . LYS A 1 100 ? -34.345 -1.940 -12.550 1.00 80.38 100 LYS A O 1
ATOM 742 N N . GLN A 1 101 ? -33.722 -3.592 -11.173 1.00 74.56 101 GLN A N 1
ATOM 743 C CA . GLN A 1 101 ? -34.972 -3.614 -10.421 1.00 74.56 101 GLN A CA 1
ATOM 744 C C . GLN A 1 101 ? -34.781 -2.827 -9.123 1.00 74.56 101 GLN A C 1
ATOM 746 O O . GLN A 1 101 ? -33.988 -3.217 -8.269 1.00 74.56 101 GLN A O 1
ATOM 751 N N . ASP A 1 102 ? -35.470 -1.696 -8.999 1.00 65.69 102 ASP A N 1
ATOM 752 C CA . ASP A 1 102 ? -35.453 -0.882 -7.786 1.00 65.69 102 ASP A CA 1
ATOM 753 C C . ASP A 1 102 ? -36.595 -1.321 -6.865 1.00 65.69 102 ASP A C 1
ATOM 755 O O . ASP A 1 102 ? -37.756 -1.399 -7.286 1.00 65.69 102 ASP A O 1
ATOM 759 N N . GLN A 1 103 ? -36.264 -1.648 -5.616 1.00 62.78 103 GLN A N 1
ATOM 760 C CA . GLN A 1 103 ? -37.232 -2.046 -4.600 1.00 62.78 103 GLN A CA 1
ATOM 761 C C . GLN A 1 103 ? -37.551 -0.824 -3.742 1.00 62.78 103 GLN A C 1
ATOM 763 O O . GLN A 1 103 ? -36.717 -0.359 -2.967 1.00 62.78 103 GLN A O 1
ATOM 768 N N . SER A 1 104 ? -38.770 -0.304 -3.859 1.00 52.84 104 SER A N 1
ATOM 769 C CA . SER A 1 104 ? -39.231 0.813 -3.034 1.00 52.84 104 SER A CA 1
ATOM 770 C C . SER A 1 104 ? -40.384 0.387 -2.136 1.00 52.84 104 SER A C 1
ATOM 772 O O . SER A 1 104 ? -41.296 -0.318 -2.565 1.00 52.84 104 SER A O 1
ATOM 774 N N . VAL A 1 105 ? -40.341 0.788 -0.870 1.00 49.41 105 VAL A N 1
ATOM 775 C CA . VAL A 1 105 ? -41.403 0.496 0.096 1.00 49.41 105 VAL A CA 1
ATOM 776 C C . VAL A 1 105 ? -42.463 1.584 -0.037 1.00 49.41 105 VAL A C 1
ATOM 778 O O . VAL A 1 105 ? -42.162 2.767 0.131 1.00 49.41 105 VAL A O 1
ATOM 781 N N . GLY A 1 106 ? -43.690 1.200 -0.390 1.00 45.88 106 GLY A N 1
ATOM 782 C CA . GLY A 1 106 ? -44.811 2.137 -0.453 1.00 45.88 106 GLY A CA 1
ATOM 783 C C . GLY A 1 106 ? -45.147 2.703 0.930 1.00 45.88 106 GLY A C 1
ATOM 784 O O . GLY A 1 106 ? -44.757 2.142 1.952 1.00 45.88 106 GLY A O 1
ATOM 785 N N . ALA A 1 107 ? -45.931 3.783 0.987 1.00 46.34 107 ALA A N 1
ATOM 786 C CA . ALA A 1 107 ? -46.361 4.396 2.253 1.00 46.34 107 ALA A CA 1
ATOM 787 C C . ALA A 1 107 ? -47.103 3.424 3.204 1.00 46.34 107 ALA A C 1
ATOM 789 O O . ALA A 1 107 ? -47.206 3.690 4.396 1.00 46.34 107 ALA A O 1
ATOM 790 N N . SER A 1 108 ? -47.591 2.292 2.684 1.00 49.41 108 SER A N 1
ATOM 791 C CA . SER A 1 108 ? -48.256 1.204 3.410 1.00 49.41 108 SER A CA 1
ATOM 792 C C . SER A 1 108 ? -47.329 0.061 3.863 1.00 49.41 108 SER A C 1
ATOM 794 O O . SER A 1 108 ? -47.817 -0.929 4.399 1.00 49.41 108 SER A O 1
ATOM 796 N N . GLY A 1 109 ? -46.012 0.143 3.630 1.00 45.16 109 GLY A N 1
ATOM 797 C CA . GLY A 1 109 ? -45.054 -0.911 3.997 1.00 45.16 109 GLY A CA 1
ATOM 798 C C . GLY A 1 109 ? -44.926 -2.065 2.988 1.00 45.16 109 GLY A C 1
ATOM 799 O O . GLY A 1 109 ? -44.080 -2.937 3.172 1.00 45.16 109 GLY A O 1
ATOM 800 N N . ALA A 1 110 ? -45.715 -2.076 1.907 1.00 47.28 110 ALA A N 1
ATOM 801 C CA . ALA A 1 110 ? -45.622 -3.096 0.860 1.00 47.28 110 ALA A CA 1
ATOM 802 C C . ALA A 1 110 ? -44.432 -2.833 -0.093 1.00 47.28 110 ALA A C 1
ATOM 804 O O . ALA A 1 110 ? -44.249 -1.689 -0.533 1.00 47.28 110 ALA A O 1
ATOM 805 N N . PRO A 1 111 ? -43.629 -3.857 -0.449 1.00 53.56 111 PRO A N 1
ATOM 806 C CA . PRO A 1 111 ? -42.564 -3.713 -1.433 1.00 53.56 111 PRO A CA 1
ATOM 807 C C . PRO A 1 111 ? -43.159 -3.527 -2.835 1.00 53.56 111 PRO A C 1
ATOM 809 O O . PRO A 1 111 ? -43.950 -4.340 -3.305 1.00 53.56 111 PRO A O 1
ATOM 812 N N . SER A 1 112 ? -42.758 -2.457 -3.510 1.00 65.94 112 SER A N 1
ATOM 813 C CA . SER A 1 112 ? -43.055 -2.192 -4.916 1.00 65.94 112 SER A CA 1
ATOM 814 C C . SER A 1 112 ? -41.768 -2.290 -5.728 1.00 65.94 112 SER A C 1
ATOM 816 O O . SER A 1 112 ? -40.732 -1.743 -5.345 1.00 65.94 112 SER A O 1
ATOM 818 N N . PHE A 1 113 ? -41.827 -3.020 -6.837 1.00 70.19 113 PHE A N 1
ATOM 819 C CA . PHE A 1 113 ? -40.685 -3.242 -7.716 1.00 70.19 113 PHE A CA 1
ATOM 820 C C . PHE A 1 113 ? -40.845 -2.390 -8.968 1.00 70.19 113 PHE A C 1
ATOM 822 O O . PHE A 1 113 ? -41.858 -2.493 -9.661 1.00 70.19 113 PHE A O 1
ATOM 829 N N . ARG A 1 114 ? -39.847 -1.560 -9.270 1.00 76.94 114 ARG A N 1
ATOM 830 C CA . ARG A 1 114 ? -39.823 -0.744 -10.483 1.00 76.94 114 ARG A CA 1
ATOM 831 C C . ARG A 1 114 ? -38.629 -1.131 -11.341 1.00 76.94 114 ARG A C 1
ATOM 833 O O . ARG A 1 114 ? -37.493 -1.059 -10.887 1.00 76.94 114 ARG A O 1
ATOM 840 N N . THR A 1 115 ? -38.881 -1.517 -12.586 1.00 81.94 115 THR A N 1
ATOM 841 C CA . THR A 1 115 ? -37.813 -1.801 -13.551 1.00 81.94 115 THR A CA 1
ATOM 842 C C . THR A 1 115 ? -37.288 -0.490 -14.135 1.00 81.94 115 THR A C 1
ATOM 844 O O . THR A 1 115 ? -38.052 0.341 -14.631 1.00 81.94 115 THR A O 1
ATOM 847 N N . LEU A 1 116 ? -35.976 -0.299 -14.068 1.00 84.38 116 LEU A N 1
ATOM 848 C CA . LEU A 1 116 ? -35.240 0.828 -14.624 1.00 84.38 116 LEU A CA 1
ATOM 849 C C . LEU A 1 116 ? -34.344 0.323 -15.755 1.00 84.38 116 LEU A C 1
ATOM 851 O O . LEU A 1 116 ? -33.682 -0.701 -15.616 1.00 84.38 116 LEU A O 1
ATOM 855 N N . LEU A 1 117 ? -34.309 1.053 -16.862 1.00 87.81 117 LEU A N 1
ATOM 856 C CA . LEU A 1 117 ? -33.320 0.904 -17.917 1.00 87.81 117 LEU A CA 1
ATOM 857 C C . LEU A 1 117 ? -32.140 1.831 -17.610 1.00 87.81 117 LEU A C 1
ATOM 859 O O . LEU A 1 117 ? -32.323 3.044 -17.501 1.00 87.81 117 LEU A O 1
ATOM 863 N N . VAL A 1 118 ? -30.948 1.258 -17.486 1.00 88.94 118 VAL A N 1
ATOM 864 C CA . VAL A 1 118 ? -29.676 1.964 -17.322 1.00 88.94 118 VAL A CA 1
ATOM 865 C C . VAL A 1 118 ? -29.018 2.044 -18.694 1.00 88.94 118 VAL A C 1
ATOM 867 O O . VAL A 1 118 ? -28.568 1.028 -19.213 1.00 88.94 118 VAL A O 1
ATOM 870 N N . ALA A 1 119 ? -28.991 3.224 -19.311 1.00 89.56 119 ALA A N 1
ATOM 871 C CA . ALA A 1 119 ? -28.407 3.423 -20.638 1.00 89.56 119 ALA A CA 1
ATOM 872 C C . ALA A 1 119 ? -27.103 4.220 -20.553 1.00 89.56 119 ALA A C 1
ATOM 874 O O . ALA A 1 119 ? -27.065 5.284 -19.930 1.00 89.56 119 ALA A O 1
ATOM 875 N N . ARG A 1 120 ? -26.060 3.724 -21.225 1.00 92.12 120 ARG A N 1
ATOM 876 C CA . ARG A 1 120 ? -24.758 4.382 -21.388 1.00 92.12 120 ARG A CA 1
ATOM 877 C C . ARG A 1 120 ? -24.567 4.778 -22.841 1.00 92.12 120 ARG A C 1
ATOM 879 O O . ARG A 1 120 ? -24.735 3.947 -23.733 1.00 92.12 120 ARG A O 1
ATOM 886 N N . PHE A 1 121 ? -24.192 6.027 -23.076 1.00 90.44 121 PHE A N 1
ATOM 887 C CA . PHE A 1 121 ? -24.001 6.577 -24.416 1.00 90.44 121 PHE A CA 1
ATOM 888 C C . PHE A 1 121 ? -22.515 6.715 -24.756 1.00 90.44 121 PHE A C 1
ATOM 890 O O . PHE A 1 121 ? -21.687 6.871 -23.858 1.00 90.44 121 PHE A O 1
ATOM 897 N N . ARG A 1 122 ? -22.173 6.633 -26.048 1.00 88.19 122 ARG A N 1
ATOM 898 C CA . ARG A 1 122 ? -20.803 6.863 -26.530 1.00 88.19 122 ARG A CA 1
ATOM 899 C C . ARG A 1 122 ? -20.474 8.351 -26.403 1.00 88.19 122 ARG A C 1
ATOM 901 O O . ARG A 1 122 ? -21.178 9.186 -26.964 1.00 88.19 122 ARG A O 1
ATOM 908 N N . GLU A 1 123 ? -19.436 8.660 -25.631 1.00 82.75 123 GLU A N 1
ATOM 909 C CA . GLU A 1 123 ? -19.045 10.026 -25.256 1.00 82.75 123 GLU A CA 1
ATOM 910 C C . GLU A 1 123 ? -18.785 10.908 -26.485 1.00 82.75 123 GLU A C 1
ATOM 912 O O . GLU A 1 123 ? -19.425 11.949 -26.623 1.00 82.75 123 GLU A O 1
ATOM 917 N N . ASP A 1 124 ? -17.970 10.429 -27.430 1.00 72.69 124 ASP A N 1
ATOM 918 C CA . ASP A 1 124 ? -17.617 11.168 -28.650 1.00 72.69 124 ASP A CA 1
ATOM 919 C C . ASP A 1 124 ? -18.842 11.532 -29.509 1.00 72.69 124 ASP A C 1
ATOM 921 O O . ASP A 1 124 ? -18.956 12.658 -30.004 1.00 72.69 124 ASP A O 1
ATOM 925 N N . ASP A 1 125 ? -19.804 10.612 -29.646 1.00 77.94 125 ASP A N 1
ATOM 926 C CA . ASP A 1 125 ? -20.999 10.840 -30.463 1.00 77.94 125 ASP A CA 1
ATOM 927 C C . ASP A 1 125 ? -21.946 11.855 -29.808 1.00 77.94 125 ASP A C 1
ATOM 929 O O . ASP A 1 125 ? -22.544 12.697 -30.486 1.00 77.94 125 ASP A O 1
ATOM 933 N N . VAL A 1 126 ? -22.091 11.790 -28.479 1.00 82.56 126 VAL A N 1
ATOM 934 C CA . VAL A 1 126 ? -22.949 12.714 -27.729 1.00 82.56 126 VAL A CA 1
ATOM 935 C C . VAL A 1 126 ? -22.320 14.104 -27.657 1.00 82.56 126 VAL A C 1
ATOM 937 O O . VAL A 1 126 ? -23.033 15.090 -27.833 1.00 82.56 126 VAL A O 1
ATOM 940 N N . ASP A 1 127 ? -21.006 14.216 -27.473 1.00 77.19 127 ASP A N 1
ATOM 941 C CA . ASP A 1 127 ? -20.302 15.502 -27.510 1.00 77.19 127 ASP A CA 1
ATOM 942 C C . ASP A 1 127 ? -20.342 16.133 -28.907 1.00 77.19 127 ASP A C 1
ATOM 944 O O . ASP A 1 127 ? -20.548 17.349 -29.047 1.00 77.19 127 ASP A O 1
ATOM 948 N N . GLY A 1 128 ? -20.223 15.308 -29.953 1.00 69.88 128 GLY A N 1
ATOM 949 C CA . GLY A 1 128 ? -20.451 15.704 -31.339 1.00 69.88 128 GLY A CA 1
ATOM 950 C C . GLY A 1 128 ? -21.864 16.249 -31.552 1.00 69.88 128 GLY A C 1
ATOM 951 O O . GLY A 1 128 ? -22.027 17.329 -32.124 1.00 69.88 128 GLY A O 1
ATOM 952 N N . LEU A 1 129 ? -22.879 15.561 -31.021 1.00 79.25 129 LEU A N 1
ATOM 953 C CA . LEU A 1 129 ? -24.280 15.977 -31.077 1.00 79.25 129 LEU A CA 1
ATOM 954 C C . LEU A 1 129 ? -24.534 17.291 -30.316 1.00 79.25 129 LEU A C 1
ATOM 956 O O . LEU A 1 129 ? -25.162 18.200 -30.855 1.00 79.25 129 LEU A O 1
ATOM 960 N N . VAL A 1 130 ? -24.029 17.424 -29.086 1.00 79.00 130 VAL A N 1
ATOM 961 C CA . VAL A 1 130 ? -24.147 18.640 -28.256 1.00 79.00 130 VAL A CA 1
ATOM 962 C C . VAL A 1 130 ? -23.515 19.837 -28.968 1.00 79.00 130 VAL A C 1
ATOM 964 O O . VAL A 1 130 ? -24.122 20.910 -29.032 1.00 79.00 130 VAL A O 1
ATOM 967 N N . SER A 1 131 ? -22.341 19.634 -29.567 1.00 70.25 131 SER A N 1
ATOM 968 C CA . SER A 1 131 ? -21.635 20.656 -30.343 1.00 70.25 131 SER A CA 1
ATOM 969 C C . SER A 1 131 ? -22.385 21.034 -31.625 1.00 70.25 131 SER A C 1
ATOM 971 O O . SER A 1 131 ? -22.525 22.219 -31.923 1.00 70.25 131 SER A O 1
ATOM 973 N N . ALA A 1 132 ? -22.903 20.052 -32.371 1.00 65.62 132 ALA A N 1
ATOM 974 C CA . ALA A 1 132 ? -23.658 20.277 -33.607 1.00 65.62 132 ALA A CA 1
ATOM 975 C C . ALA A 1 132 ? -24.988 21.008 -33.364 1.00 65.62 132 ALA A C 1
ATOM 977 O O . ALA A 1 132 ? -25.398 21.841 -34.170 1.00 65.62 132 ALA A O 1
ATOM 978 N N . LEU A 1 133 ? -25.641 20.740 -32.231 1.00 73.50 133 LEU A N 1
ATOM 979 C CA . LEU A 1 133 ? -26.885 21.396 -31.820 1.00 73.50 133 LEU A CA 1
ATOM 980 C C . LEU A 1 133 ? -26.663 22.767 -31.154 1.00 73.50 133 LEU A C 1
ATOM 982 O O . LEU A 1 133 ? -27.632 23.417 -30.755 1.00 73.50 133 LEU A O 1
ATOM 986 N N . GLY A 1 134 ? -25.409 23.213 -31.011 1.00 68.44 134 GLY A N 1
ATOM 987 C CA . GLY A 1 134 ? -25.068 24.492 -30.384 1.00 68.44 134 GLY A CA 1
ATOM 988 C C . GLY A 1 134 ? -25.501 24.583 -28.918 1.00 68.44 134 GLY A C 1
ATOM 989 O O . GLY A 1 134 ? -25.808 25.673 -28.423 1.00 68.44 134 GLY A O 1
ATOM 990 N N . LEU A 1 135 ? -25.582 23.445 -28.224 1.00 77.25 135 LEU A N 1
ATOM 991 C CA . LEU A 1 135 ? -25.911 23.414 -26.805 1.00 77.25 135 LEU A CA 1
ATOM 992 C C . LEU A 1 135 ? -24.698 23.913 -25.995 1.00 77.25 135 LEU A C 1
ATOM 994 O O . LEU A 1 135 ? -23.560 23.559 -26.314 1.00 77.25 135 LEU A O 1
ATOM 998 N N . PRO A 1 136 ? -24.900 24.744 -24.954 1.00 71.62 136 PRO A N 1
ATOM 999 C CA . PRO A 1 136 ? -23.806 25.132 -24.066 1.00 71.62 136 PRO A CA 1
ATOM 1000 C C . PRO A 1 136 ? -23.249 23.874 -23.397 1.00 71.62 136 PRO A C 1
ATOM 1002 O O . PRO A 1 136 ? -24.034 23.030 -22.985 1.00 71.62 136 PRO A O 1
ATOM 1005 N N . LEU A 1 137 ? -21.927 23.735 -23.282 1.00 74.69 137 LEU A N 1
ATOM 1006 C CA . LEU A 1 137 ? -21.312 22.573 -22.635 1.00 74.69 137 LEU A CA 1
ATOM 1007 C C . LEU A 1 137 ? -20.735 22.995 -21.285 1.00 74.69 137 LEU A C 1
ATOM 1009 O O . LEU A 1 137 ? -19.922 23.924 -21.207 1.00 74.69 137 LEU A O 1
ATOM 1013 N N . TRP A 1 138 ? -21.165 22.330 -20.209 1.00 75.38 138 TRP A N 1
ATOM 1014 C CA . TRP A 1 138 ? -20.625 22.582 -18.874 1.00 75.38 138 TRP A CA 1
ATOM 1015 C C . TRP A 1 138 ? -19.458 21.618 -18.577 1.00 75.38 138 TRP A C 1
ATOM 1017 O O . TRP A 1 138 ? -19.697 20.413 -18.421 1.00 75.38 138 TRP A O 1
ATOM 1027 N N . PRO A 1 139 ? -18.207 22.126 -18.478 1.00 66.25 139 PRO A N 1
ATOM 1028 C CA . PRO A 1 139 ? -16.995 21.313 -18.340 1.00 66.25 139 PRO A CA 1
ATOM 1029 C C . PRO A 1 139 ? -16.936 20.430 -17.081 1.00 66.25 139 PRO A C 1
ATOM 1031 O O . PRO A 1 139 ? -17.523 20.743 -16.043 1.00 66.25 139 PRO A O 1
ATOM 1034 N N . GLN A 1 140 ? -16.156 19.348 -17.181 1.00 68.31 140 GLN A N 1
ATOM 1035 C CA . GLN A 1 140 ? -15.740 18.471 -16.079 1.00 68.31 140 GLN A CA 1
ATOM 1036 C C . GLN A 1 140 ? -14.316 18.835 -15.602 1.00 68.31 140 GLN A C 1
ATOM 1038 O O . GLN A 1 140 ? -13.508 19.260 -16.430 1.00 68.31 140 GLN A O 1
ATOM 1043 N N . PRO A 1 141 ? -13.960 18.650 -14.313 1.00 63.75 141 PRO A N 1
ATOM 1044 C CA . PRO A 1 141 ? -14.799 18.181 -13.207 1.00 63.75 141 PRO A CA 1
ATOM 1045 C C . PRO A 1 141 ? -15.746 19.274 -12.687 1.00 63.75 141 PRO A C 1
ATOM 1047 O O . PRO A 1 141 ? -15.367 20.435 -12.533 1.00 63.75 141 PRO A O 1
ATOM 1050 N N . ARG A 1 142 ? -16.993 18.894 -12.395 1.00 74.44 142 ARG A N 1
ATOM 1051 C CA . ARG A 1 142 ? -18.021 19.825 -11.904 1.00 74.44 142 ARG A CA 1
ATOM 1052 C C . ARG A 1 142 ? -17.843 20.128 -10.412 1.00 74.44 142 ARG A C 1
ATOM 1054 O O . ARG A 1 142 ? -17.524 19.216 -9.645 1.00 74.44 142 ARG A O 1
ATOM 1061 N N . PRO A 1 143 ? -18.078 21.377 -9.969 1.00 74.81 143 PRO A N 1
ATOM 1062 C CA . PRO A 1 143 ? -18.061 21.696 -8.547 1.00 74.81 143 PRO A CA 1
ATOM 1063 C C . PRO A 1 143 ? -19.156 20.913 -7.809 1.00 74.81 143 PRO A C 1
ATOM 1065 O O . PRO A 1 143 ? -20.234 20.679 -8.358 1.00 74.81 143 PRO A O 1
ATOM 1068 N N . LYS A 1 144 ? -18.881 20.531 -6.555 1.00 84.31 144 LYS A N 1
ATOM 1069 C CA . LYS A 1 144 ? -19.818 19.838 -5.654 1.00 84.31 144 LYS A CA 1
ATOM 1070 C C . LYS A 1 144 ? -20.179 20.768 -4.489 1.00 84.31 144 LYS A C 1
ATOM 1072 O O . LYS A 1 144 ? -19.506 20.712 -3.461 1.00 84.31 144 LYS A O 1
ATOM 1077 N N . PRO A 1 145 ? -21.181 21.657 -4.633 1.00 87.81 145 PRO A N 1
ATOM 1078 C CA . PRO A 1 145 ? -21.547 22.571 -3.560 1.00 87.81 145 PRO A CA 1
ATOM 1079 C C . PRO A 1 145 ? -22.066 21.828 -2.328 1.00 87.81 145 PRO A C 1
ATOM 1081 O O . PRO A 1 145 ? -22.717 20.787 -2.445 1.00 87.81 145 PRO A O 1
ATOM 1084 N N . VAL A 1 146 ? -21.824 22.386 -1.146 1.00 89.38 146 VAL A N 1
ATOM 1085 C CA . VAL A 1 146 ? -22.400 21.904 0.112 1.00 89.38 146 VAL A CA 1
ATOM 1086 C C . VAL A 1 146 ? -23.788 22.518 0.293 1.00 89.38 146 VAL A C 1
ATOM 1088 O O . VAL A 1 146 ? -23.952 23.739 0.243 1.00 89.38 146 VAL A O 1
ATOM 1091 N N . LEU A 1 147 ? -24.790 21.666 0.487 1.00 91.56 147 LEU A N 1
ATOM 1092 C CA . LEU A 1 147 ? -26.167 22.036 0.779 1.00 91.56 147 LEU A CA 1
ATOM 1093 C C . LEU A 1 147 ? -26.328 22.294 2.279 1.00 91.56 147 LEU A C 1
ATOM 1095 O O . LEU A 1 147 ? -26.280 21.370 3.088 1.00 91.56 147 LEU A O 1
ATOM 1099 N N . TRP A 1 148 ? -26.594 23.546 2.630 1.00 91.50 148 TRP A N 1
ATOM 1100 C CA . TRP A 1 148 ? -26.951 23.976 3.976 1.00 91.50 148 TRP A CA 1
ATOM 1101 C C . TRP A 1 148 ? -28.437 24.298 4.014 1.00 91.50 148 TRP A C 1
ATOM 1103 O O . TRP A 1 148 ? -28.848 25.416 3.709 1.00 91.50 148 TRP A O 1
ATOM 1113 N N . LEU A 1 149 ? -29.248 23.297 4.350 1.00 92.38 149 LEU A N 1
ATOM 1114 C CA . LEU A 1 149 ? -30.703 23.407 4.347 1.00 92.38 149 LEU A CA 1
ATOM 1115 C C . LEU A 1 149 ? -31.251 23.378 5.773 1.00 92.38 149 LEU A C 1
ATOM 1117 O O . LEU A 1 149 ? -31.071 22.392 6.485 1.00 92.38 149 LEU A O 1
ATOM 1121 N N . ALA A 1 150 ? -31.960 24.435 6.161 1.00 91.94 150 ALA A N 1
ATOM 1122 C CA . ALA A 1 150 ? -32.759 24.460 7.379 1.00 91.94 150 ALA A CA 1
ATOM 1123 C C . ALA A 1 150 ? -34.243 24.244 7.048 1.00 91.94 150 ALA A C 1
ATOM 1125 O O . ALA A 1 150 ? -34.793 24.900 6.161 1.00 91.94 150 ALA A O 1
ATOM 1126 N N . VAL A 1 151 ? -34.896 23.332 7.764 1.00 89.56 151 VAL A N 1
ATOM 1127 C CA . VAL A 1 151 ? -36.334 23.056 7.628 1.00 89.56 151 VAL A CA 1
ATOM 1128 C C . VAL A 1 151 ? -37.022 23.393 8.945 1.00 89.56 151 VAL A C 1
ATOM 1130 O O . VAL A 1 151 ? -36.530 23.003 10.002 1.00 89.56 151 VAL A O 1
ATOM 1133 N N . ASP A 1 152 ? -38.149 24.101 8.875 1.00 86.19 152 ASP A N 1
ATOM 1134 C CA . ASP A 1 152 ? -39.033 24.336 10.021 1.00 86.19 152 ASP A CA 1
ATOM 1135 C C . ASP A 1 152 ? -40.429 23.781 9.721 1.00 86.19 152 ASP A C 1
ATOM 1137 O O . ASP A 1 152 ? -41.107 24.186 8.771 1.00 86.19 152 ASP A O 1
ATOM 1141 N N . ASP A 1 153 ? -40.835 22.818 10.539 1.00 73.00 153 ASP A N 1
ATOM 1142 C CA . ASP A 1 153 ? -42.140 22.166 10.526 1.00 73.00 153 ASP A CA 1
ATOM 1143 C C . ASP A 1 153 ? -43.092 22.715 11.605 1.00 73.00 153 ASP A C 1
ATOM 1145 O O . ASP A 1 153 ? -44.186 22.181 11.781 1.00 73.00 153 ASP A O 1
ATOM 1149 N N . GLY A 1 154 ? -42.701 23.788 12.303 1.00 70.38 154 GLY A N 1
ATOM 1150 C CA . GLY A 1 154 ? -43.416 24.388 13.432 1.00 70.38 154 GLY A CA 1
ATOM 1151 C C . GLY A 1 154 ? -42.745 24.147 14.789 1.00 70.38 154 GLY A C 1
ATOM 1152 O O . GLY A 1 154 ? -43.214 24.683 15.789 1.00 70.38 154 GLY A O 1
ATOM 1153 N N . SER A 1 155 ? -41.653 23.372 14.837 1.00 73.31 155 SER A N 1
ATOM 1154 C CA . SER A 1 155 ? -40.867 23.117 16.061 1.00 73.31 155 SER A CA 1
ATOM 1155 C C . SER A 1 155 ? -39.512 23.843 16.074 1.00 73.31 155 SER A C 1
ATOM 1157 O O . SER A 1 155 ? -38.671 23.563 16.930 1.00 73.31 155 SER A O 1
ATOM 1159 N N . GLY A 1 156 ? -39.283 24.754 15.123 1.00 79.81 156 GLY A N 1
ATOM 1160 C CA . GLY A 1 156 ? -38.051 25.522 14.973 1.00 79.81 156 GLY A CA 1
ATOM 1161 C C . GLY A 1 156 ? -37.111 24.975 13.888 1.00 79.81 156 GLY A C 1
ATOM 1162 O O . GLY A 1 156 ? -37.231 23.819 13.466 1.00 79.81 156 GLY A O 1
ATOM 1163 N N . PRO A 1 157 ? -36.155 25.802 13.422 1.00 85.06 157 PRO A N 1
ATOM 1164 C CA . PRO A 1 157 ? -35.292 25.470 12.295 1.00 85.06 157 PRO A CA 1
ATOM 1165 C C . PRO A 1 157 ? -34.289 24.375 12.656 1.00 85.06 157 PRO A C 1
ATOM 1167 O O . PRO A 1 157 ? -33.499 24.518 13.591 1.00 85.06 157 PRO A O 1
ATOM 1170 N N . ARG A 1 158 ? -34.276 23.297 11.869 1.00 88.50 158 ARG A N 1
ATOM 1171 C CA . ARG A 1 158 ? -33.357 22.160 12.028 1.00 88.50 158 ARG A CA 1
ATOM 1172 C C . ARG A 1 158 ? -32.524 21.952 10.770 1.00 88.50 158 ARG A C 1
ATOM 1174 O O . ARG A 1 158 ? -33.044 22.059 9.660 1.00 88.50 158 ARG A O 1
ATOM 1181 N N . LEU A 1 159 ? -31.232 21.661 10.942 1.00 90.06 159 LEU A N 1
ATOM 1182 C CA . LEU A 1 159 ? -30.319 21.400 9.828 1.00 90.06 159 LEU A CA 1
ATOM 1183 C C . LEU A 1 159 ? -30.569 20.004 9.252 1.00 90.06 159 LEU A C 1
ATOM 1185 O O . LEU A 1 159 ? -30.540 19.009 9.977 1.00 90.06 159 LEU A O 1
ATOM 1189 N N . VAL A 1 160 ? -30.722 19.930 7.932 1.00 88.62 160 VAL A N 1
ATOM 1190 C CA . VAL A 1 160 ? -30.718 18.667 7.192 1.00 88.62 160 VAL A CA 1
ATOM 1191 C C . VAL A 1 160 ? -29.271 18.224 6.987 1.00 88.62 160 VAL A C 1
ATOM 1193 O O . VAL A 1 160 ? -28.524 18.839 6.226 1.00 88.62 160 VAL A O 1
ATOM 1196 N N . SER A 1 161 ? -28.872 17.166 7.692 1.00 87.25 161 SER A N 1
ATOM 1197 C CA . SER A 1 161 ? -27.539 16.562 7.595 1.00 87.25 161 SER A CA 1
ATOM 1198 C C . SER A 1 161 ? -27.575 15.232 6.841 1.00 87.25 161 SER A C 1
ATOM 1200 O O . SER A 1 161 ? -28.642 14.778 6.423 1.00 87.25 161 SER A O 1
ATOM 1202 N N . VAL A 1 162 ? -26.418 14.576 6.706 1.00 80.56 162 VAL A N 1
ATOM 1203 C CA . VAL A 1 162 ? -26.310 13.203 6.174 1.00 80.56 162 VAL A CA 1
ATOM 1204 C C . VAL A 1 162 ? -27.283 12.243 6.879 1.00 80.56 162 VAL A C 1
ATOM 1206 O O . VAL A 1 162 ? -27.942 11.445 6.227 1.00 80.56 162 VAL A O 1
ATOM 1209 N N . GLN A 1 163 ? -27.493 12.379 8.192 1.00 76.50 163 GLN A N 1
ATOM 1210 C CA . GLN A 1 163 ? -28.441 11.526 8.927 1.00 76.50 163 GLN A CA 1
ATOM 1211 C C . GLN A 1 163 ? -29.906 11.695 8.476 1.00 76.50 163 GLN A C 1
ATOM 1213 O O . GLN A 1 163 ? -30.736 10.826 8.738 1.00 76.50 163 GLN A O 1
ATOM 1218 N N . GLN A 1 164 ? -30.245 12.805 7.809 1.00 83.06 164 GLN A N 1
ATOM 1219 C CA . GLN A 1 164 ? -31.587 13.115 7.308 1.00 83.06 164 GLN A CA 1
ATOM 1220 C C . GLN A 1 164 ? -31.639 13.224 5.775 1.00 83.06 164 GLN A C 1
ATOM 1222 O O . GLN A 1 164 ? -32.538 13.870 5.235 1.00 83.06 164 GLN A O 1
ATOM 1227 N N . ALA A 1 165 ? -30.723 12.590 5.039 1.00 75.81 165 ALA A N 1
ATOM 1228 C CA . ALA A 1 165 ? -30.654 12.747 3.584 1.00 75.81 165 ALA A CA 1
ATOM 1229 C C . ALA A 1 165 ? -31.926 12.341 2.830 1.00 75.81 165 ALA A C 1
ATOM 1231 O O . ALA A 1 165 ? -32.231 12.923 1.787 1.00 75.81 165 ALA A O 1
ATOM 1232 N N . ASN A 1 166 ? -32.728 11.421 3.379 1.00 76.50 166 ASN A N 1
ATOM 1233 C CA . ASN A 1 166 ? -34.045 11.083 2.832 1.00 76.50 166 ASN A CA 1
ATOM 1234 C C . ASN A 1 166 ? -34.962 12.312 2.693 1.00 76.50 166 ASN A C 1
ATOM 1236 O O . ASN A 1 166 ? -35.721 12.392 1.729 1.00 76.50 166 ASN A O 1
ATOM 1240 N N . ALA A 1 167 ? -34.851 13.298 3.592 1.00 81.38 167 ALA A N 1
ATOM 1241 C CA . ALA A 1 167 ? -35.606 14.547 3.515 1.00 81.38 167 ALA A CA 1
ATOM 1242 C C . ALA A 1 167 ? -35.121 15.463 2.373 1.00 81.38 167 ALA A C 1
ATOM 1244 O O . ALA A 1 167 ? -35.931 16.161 1.770 1.00 81.38 167 ALA A O 1
ATOM 1245 N N . ALA A 1 168 ? -33.825 15.426 2.036 1.00 84.00 168 ALA A N 1
ATOM 1246 C CA . ALA A 1 168 ? -33.231 16.187 0.930 1.00 84.00 168 ALA A CA 1
ATOM 1247 C C . ALA A 1 168 ? -33.257 15.448 -0.421 1.00 84.00 168 ALA A C 1
ATOM 1249 O O . ALA A 1 168 ? -32.904 16.031 -1.448 1.00 84.00 168 ALA A O 1
ATOM 1250 N N . ARG A 1 169 ? -33.684 14.177 -0.453 1.00 84.12 169 ARG A N 1
ATOM 1251 C CA . ARG A 1 169 ? -33.652 13.314 -1.647 1.00 84.12 169 ARG A CA 1
ATOM 1252 C C . ARG A 1 169 ? -34.251 13.951 -2.912 1.00 84.12 169 ARG A C 1
ATOM 1254 O O . ARG A 1 169 ? -33.628 13.785 -3.962 1.00 84.12 169 ARG A O 1
ATOM 1261 N N . PRO A 1 170 ? -35.379 14.692 -2.876 1.00 85.94 170 PRO A N 1
ATOM 1262 C CA . PRO A 1 170 ? -35.933 15.340 -4.072 1.00 85.94 170 PRO A CA 1
ATOM 1263 C C . PRO A 1 170 ? -34.977 16.358 -4.692 1.00 85.94 170 PRO A C 1
ATOM 1265 O O . PRO A 1 170 ? -34.815 16.405 -5.907 1.00 85.94 170 PRO A O 1
ATOM 1268 N N . LEU A 1 171 ? -34.299 17.134 -3.848 1.00 87.62 171 LEU A N 1
ATOM 1269 C CA . LEU A 1 171 ? -33.326 18.133 -4.267 1.00 87.62 171 LEU A CA 1
ATOM 1270 C C . LEU A 1 171 ? -32.033 17.469 -4.755 1.00 87.62 171 LEU A C 1
ATOM 1272 O O . LEU A 1 171 ? -31.531 17.830 -5.816 1.00 87.62 171 LEU A O 1
ATOM 1276 N N . LEU A 1 172 ? -31.525 16.460 -4.040 1.00 85.81 172 LEU A N 1
ATOM 1277 C CA . LEU A 1 172 ? -30.329 15.716 -4.456 1.00 85.81 172 LEU A CA 1
ATOM 1278 C C . LEU A 1 172 ? -30.529 15.018 -5.809 1.00 85.81 172 LEU A C 1
ATOM 1280 O O . LEU A 1 172 ? -29.665 15.103 -6.679 1.00 85.81 172 LEU A O 1
ATOM 1284 N N . SER A 1 173 ? -31.686 14.380 -6.006 1.00 82.56 173 SER A N 1
ATOM 1285 C CA . SER A 1 173 ? -32.033 13.716 -7.271 1.00 82.56 173 SER A CA 1
ATOM 1286 C C . SER A 1 173 ? -32.133 14.737 -8.402 1.00 82.56 173 SER A C 1
ATOM 1288 O O . SER A 1 173 ? -31.577 14.530 -9.479 1.00 82.56 173 SER A O 1
ATOM 1290 N N . ARG A 1 174 ? -32.755 15.892 -8.130 1.00 86.81 174 ARG A N 1
ATOM 1291 C CA . ARG A 1 174 ? -32.855 16.975 -9.105 1.00 86.81 174 ARG A CA 1
ATOM 1292 C C . ARG A 1 174 ? -31.490 17.555 -9.483 1.00 86.81 174 ARG A C 1
ATOM 1294 O O . ARG A 1 174 ? -31.263 17.827 -10.655 1.00 86.81 174 ARG A O 1
ATOM 1301 N N . ALA A 1 175 ? -30.556 17.696 -8.542 1.00 86.12 175 ALA A N 1
ATOM 1302 C CA . ALA A 1 175 ? -29.194 18.137 -8.854 1.00 86.12 175 ALA A CA 1
ATOM 1303 C C . ALA A 1 175 ? -28.496 17.174 -9.831 1.00 86.12 175 ALA A C 1
ATOM 1305 O O . ALA A 1 175 ? -27.913 17.620 -10.823 1.00 86.12 175 ALA A O 1
ATOM 1306 N N . ILE A 1 176 ? -28.642 15.862 -9.610 1.00 81.81 176 ILE A N 1
ATOM 1307 C CA . ILE A 1 176 ? -28.086 14.819 -10.486 1.00 81.81 176 ILE A CA 1
ATOM 1308 C C . ILE A 1 176 ? -28.703 14.891 -11.889 1.00 81.81 176 ILE A C 1
ATOM 1310 O O . ILE A 1 176 ? -27.970 14.806 -12.875 1.00 81.81 176 ILE A O 1
ATOM 1314 N N . GLU A 1 177 ? -30.020 15.099 -12.003 1.00 79.69 177 GLU A N 1
ATOM 1315 C CA . GLU A 1 177 ? -30.699 15.312 -13.296 1.00 79.69 177 GLU A CA 1
ATOM 1316 C C . GLU A 1 177 ? -30.158 16.540 -14.039 1.00 79.69 177 GLU A C 1
ATOM 1318 O O . GLU A 1 177 ? -30.006 16.520 -15.258 1.00 79.69 177 GLU A O 1
ATOM 1323 N N . ARG A 1 178 ? -29.825 17.604 -13.302 1.00 82.19 178 ARG A N 1
ATOM 1324 C CA . ARG A 1 178 ? -29.212 18.828 -13.838 1.00 82.19 178 ARG A CA 1
ATOM 1325 C C . ARG A 1 178 ? -27.700 18.690 -14.062 1.00 82.19 178 ARG A C 1
ATOM 1327 O O . ARG A 1 178 ? -27.060 19.641 -14.502 1.00 82.19 178 ARG A O 1
ATOM 1334 N N . GLY A 1 179 ? -27.130 17.515 -13.787 1.00 78.94 179 GLY A N 1
ATOM 1335 C CA . GLY A 1 179 ? -25.746 17.170 -14.088 1.00 78.94 179 GLY A CA 1
ATOM 1336 C C . GLY A 1 179 ? -24.731 17.474 -12.986 1.00 78.94 179 GLY A C 1
ATOM 1337 O O . GLY A 1 179 ? -23.536 17.339 -13.227 1.00 78.94 179 GLY A O 1
ATOM 1338 N N . TYR A 1 180 ? -25.122 17.856 -11.778 1.00 83.38 180 TYR A N 1
ATOM 1339 C CA . TYR A 1 180 ? -24.154 18.146 -10.716 1.00 83.38 180 TYR A CA 1
ATOM 1340 C C . TYR A 1 180 ? -24.539 17.465 -9.402 1.00 83.38 180 TYR A C 1
ATOM 1342 O O . TYR A 1 180 ? -25.624 16.912 -9.252 1.00 83.38 180 TYR A O 1
ATOM 1350 N N . LYS A 1 181 ? -23.612 17.437 -8.446 1.00 86.00 181 LYS A N 1
ATOM 1351 C CA . LYS A 1 181 ? -23.819 16.781 -7.151 1.00 86.00 181 LYS A CA 1
ATOM 1352 C C . LYS A 1 181 ? -23.803 17.808 -6.034 1.00 86.00 181 LYS A C 1
ATOM 1354 O O . LYS A 1 181 ? -23.073 18.793 -6.101 1.00 86.00 181 LYS A O 1
ATOM 1359 N N . LEU A 1 182 ? -24.560 17.526 -4.981 1.00 86.19 182 LEU A N 1
ATOM 1360 C CA . LEU A 1 182 ? -24.552 18.298 -3.744 1.00 86.19 182 LEU A CA 1
ATOM 1361 C C . LEU A 1 182 ? -24.022 17.443 -2.595 1.00 86.19 182 LEU A C 1
ATOM 1363 O O . LEU A 1 182 ? -24.332 16.256 -2.494 1.00 86.19 182 LEU A O 1
ATOM 1367 N N . GLY A 1 183 ? -23.196 18.044 -1.744 1.00 85.81 183 GLY A N 1
ATOM 1368 C CA . GLY A 1 183 ? -22.767 17.453 -0.480 1.00 85.81 183 GLY A CA 1
ATOM 1369 C C . GLY A 1 183 ? -23.708 17.847 0.655 1.00 85.81 183 GLY A C 1
ATOM 1370 O O . GLY A 1 183 ? -24.194 18.970 0.679 1.00 85.81 183 GLY A O 1
ATOM 1371 N N . LEU A 1 184 ? -23.943 16.946 1.605 1.00 87.00 184 LEU A N 1
ATOM 1372 C CA . LEU A 1 184 ? -24.621 17.249 2.869 1.00 87.00 184 LEU A CA 1
ATOM 1373 C C . LEU A 1 184 ? -23.597 17.362 4.008 1.00 87.00 184 LEU A C 1
ATOM 1375 O O . LEU A 1 184 ? -22.622 16.609 3.993 1.00 87.00 184 LEU A O 1
ATOM 1379 N N . PRO A 1 185 ? -23.805 18.244 4.999 1.00 86.12 185 PRO A N 1
ATOM 1380 C CA . PRO A 1 185 ? -22.946 18.335 6.176 1.00 86.12 185 PRO A CA 1
ATOM 1381 C C . PRO A 1 185 ? -23.079 17.093 7.067 1.00 86.12 185 PRO A C 1
ATOM 1383 O O . PRO A 1 185 ? -24.119 16.428 7.084 1.00 86.12 185 PRO A O 1
ATOM 1386 N N . SER A 1 186 ? -22.027 16.794 7.833 1.00 82.50 186 SER A N 1
ATOM 1387 C CA . SER A 1 186 ? -21.938 15.605 8.697 1.00 82.50 186 SER A CA 1
ATOM 1388 C C . SER A 1 186 ? -23.006 15.542 9.799 1.00 82.50 186 SER A C 1
ATOM 1390 O O . SER A 1 186 ? -23.404 14.453 10.205 1.00 82.50 186 SER A O 1
ATOM 1392 N N . GLY A 1 187 ? -23.495 16.697 10.260 1.00 81.19 187 GLY A N 1
ATOM 1393 C CA . GLY A 1 187 ? -24.520 16.802 11.298 1.00 81.19 187 GLY A CA 1
ATOM 1394 C C . GLY A 1 187 ? -23.980 16.836 12.728 1.00 81.19 187 GLY A C 1
ATOM 1395 O O . GLY A 1 187 ? -24.750 16.625 13.662 1.00 81.19 187 GLY A O 1
ATOM 1396 N N . GLY A 1 188 ? -22.684 17.106 12.928 1.00 81.75 188 GLY A N 1
ATOM 1397 C CA . GLY A 1 188 ? -22.108 17.262 14.268 1.00 81.75 188 GLY A CA 1
ATOM 1398 C C . GLY A 1 188 ? -22.752 18.406 15.068 1.00 81.75 188 GLY A C 1
ATOM 1399 O O . GLY A 1 188 ? -23.340 19.325 14.497 1.00 81.75 188 GLY A O 1
ATOM 1400 N N . ALA A 1 189 ? -22.602 18.398 16.397 1.00 79.00 189 ALA A N 1
ATOM 1401 C CA . ALA A 1 189 ? -23.232 19.387 17.286 1.00 79.00 189 ALA A CA 1
ATOM 1402 C C . ALA A 1 189 ? -22.914 20.851 16.903 1.00 79.00 189 ALA A C 1
ATOM 1404 O O . ALA A 1 189 ? -23.793 21.710 16.926 1.00 79.00 189 ALA A O 1
ATOM 1405 N N . ALA A 1 190 ? -21.678 21.123 16.469 1.00 77.50 190 ALA A N 1
ATOM 1406 C CA . ALA A 1 190 ? -21.265 22.445 15.992 1.00 77.50 190 ALA A CA 1
ATOM 1407 C C . ALA A 1 190 ? -21.948 22.863 14.673 1.00 77.50 190 ALA A C 1
ATOM 1409 O O . ALA A 1 190 ? -22.172 24.049 14.454 1.00 77.50 190 ALA A O 1
ATOM 1410 N N . GLU A 1 191 ? -22.289 21.911 13.799 1.00 83.56 191 GLU A N 1
ATOM 1411 C CA . GLU A 1 191 ? -23.013 22.181 12.550 1.00 83.56 191 GLU A CA 1
ATOM 1412 C C . GLU A 1 191 ? -24.512 22.357 12.814 1.00 83.56 191 GLU A C 1
ATOM 1414 O O . GLU A 1 191 ? -25.132 23.248 12.240 1.00 83.56 191 GLU A O 1
ATOM 1419 N N . GLN A 1 192 ? -25.085 21.587 13.744 1.00 84.62 192 GLN A N 1
ATOM 1420 C CA . GLN A 1 192 ? -26.475 21.764 14.179 1.00 84.62 192 GLN A CA 1
ATOM 1421 C C . GLN A 1 192 ? -26.717 23.149 14.798 1.00 84.62 192 GLN A C 1
ATOM 1423 O O . GLN A 1 192 ? -27.750 23.767 14.539 1.00 84.62 192 GLN A O 1
ATOM 1428 N N . ALA A 1 193 ? -25.734 23.705 15.516 1.00 82.31 193 ALA A N 1
ATOM 1429 C CA . ALA A 1 193 ? -25.799 25.071 16.042 1.00 82.31 193 ALA A CA 1
ATOM 1430 C C . ALA A 1 193 ? -25.909 26.159 14.947 1.00 82.31 193 ALA A C 1
ATOM 1432 O O . ALA A 1 193 ? -26.319 27.286 15.232 1.00 82.31 193 ALA A O 1
ATOM 1433 N N . LEU A 1 194 ? -25.594 25.840 13.683 1.00 84.69 194 LEU A N 1
ATOM 1434 C CA . LEU A 1 194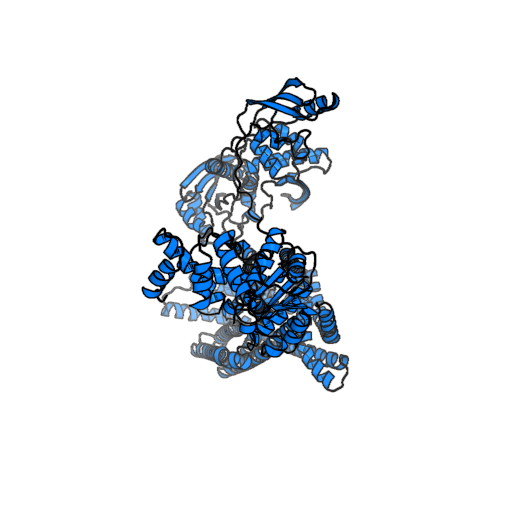 ? -25.714 26.767 12.553 1.00 84.69 194 LEU A CA 1
ATOM 1435 C C . LEU A 1 194 ? -27.131 26.848 11.980 1.00 84.69 194 LEU A C 1
ATOM 1437 O O . LEU A 1 194 ? -27.379 27.727 11.155 1.00 84.69 194 LEU A O 1
ATOM 1441 N N . ALA A 1 195 ? -28.076 26.003 12.411 1.00 85.81 195 ALA A N 1
ATOM 1442 C CA . ALA A 1 195 ? -29.443 26.002 11.885 1.00 85.81 195 ALA A CA 1
ATOM 1443 C C . ALA A 1 195 ? -30.104 27.394 11.959 1.00 85.81 195 ALA A C 1
ATOM 1445 O O . ALA A 1 195 ? -30.715 27.845 10.991 1.00 85.81 195 ALA A O 1
ATOM 1446 N N . GLY A 1 196 ? -29.889 28.134 13.054 1.00 84.56 196 GLY A N 1
ATOM 1447 C CA . GLY A 1 196 ? -30.380 29.509 13.201 1.00 84.56 196 GLY A CA 1
ATOM 1448 C C . GLY A 1 196 ? -29.682 30.532 12.291 1.00 84.56 196 GLY A C 1
ATOM 1449 O O . GLY A 1 196 ? -30.313 31.490 11.847 1.00 84.56 196 GLY A O 1
ATOM 1450 N N . ALA A 1 197 ? -28.398 30.336 11.977 1.00 86.12 197 ALA A N 1
ATOM 1451 C CA . ALA A 1 197 ? -27.663 31.187 11.037 1.00 86.12 197 ALA A CA 1
ATOM 1452 C C . ALA A 1 197 ? -28.106 30.933 9.585 1.00 86.12 197 ALA A C 1
ATOM 1454 O O . ALA A 1 197 ? -28.334 31.881 8.835 1.00 86.12 197 ALA A O 1
ATOM 1455 N N . ILE A 1 198 ? -28.327 29.666 9.222 1.00 88.62 198 ILE A N 1
ATOM 1456 C CA . ILE A 1 198 ? -28.882 29.248 7.925 1.00 88.62 198 ILE A CA 1
ATOM 1457 C C . ILE A 1 198 ? -30.300 29.797 7.751 1.00 88.62 198 ILE A C 1
ATOM 1459 O O . ILE A 1 198 ? -30.632 30.318 6.688 1.00 88.62 198 ILE A O 1
ATOM 1463 N N . TRP A 1 199 ? -31.115 29.771 8.812 1.00 89.44 199 TRP A N 1
ATOM 1464 C CA . TRP A 1 199 ? -32.464 30.343 8.801 1.00 89.44 199 TRP A CA 1
ATOM 1465 C C . TRP A 1 199 ? -32.481 31.846 8.500 1.00 89.44 199 TRP A C 1
ATOM 1467 O O . TRP A 1 199 ? -33.335 32.336 7.758 1.00 89.44 199 TRP A O 1
ATOM 1477 N N . ARG A 1 200 ? -31.497 32.581 9.034 1.00 88.00 200 ARG A N 1
ATOM 1478 C CA . ARG A 1 200 ? -31.265 34.002 8.728 1.00 88.00 200 ARG A CA 1
ATOM 1479 C C . ARG A 1 200 ? -30.551 34.233 7.389 1.00 88.00 200 ARG A C 1
ATOM 1481 O O . ARG A 1 200 ? -30.375 35.385 7.010 1.00 88.00 200 ARG A O 1
ATOM 1488 N N . GLN A 1 201 ? -30.177 33.168 6.674 1.00 84.38 201 GLN A N 1
ATOM 1489 C CA . GLN A 1 201 ? -29.365 33.194 5.452 1.00 84.38 201 GLN A CA 1
ATOM 1490 C C . GLN A 1 201 ? -28.024 33.937 5.628 1.00 84.38 201 GLN A C 1
ATOM 1492 O O . GLN A 1 201 ? -27.566 34.626 4.719 1.00 84.38 201 GLN A O 1
ATOM 1497 N N . ASP A 1 202 ? -27.379 33.790 6.791 1.00 86.19 202 ASP A N 1
ATOM 1498 C CA . ASP A 1 202 ? -26.056 34.364 7.070 1.00 86.19 202 ASP A CA 1
ATOM 1499 C C . ASP A 1 202 ? -24.959 33.585 6.322 1.00 86.19 202 ASP A C 1
ATOM 1501 O O . ASP A 1 202 ? -24.422 32.579 6.799 1.00 86.19 202 ASP A O 1
ATOM 1505 N N . SER A 1 203 ? -24.630 34.058 5.121 1.00 83.94 203 SER A N 1
ATOM 1506 C CA . SER A 1 203 ? -23.634 33.438 4.246 1.00 83.94 203 SER A CA 1
ATOM 1507 C C . SER A 1 203 ? -22.218 33.452 4.830 1.00 83.94 203 SER A C 1
ATOM 1509 O O . SER A 1 203 ? -21.444 32.538 4.552 1.00 83.94 203 SER A O 1
ATOM 1511 N N . ALA A 1 204 ? -21.869 34.421 5.682 1.00 81.06 204 ALA A N 1
ATOM 1512 C CA . ALA A 1 204 ? -20.541 34.514 6.291 1.00 81.06 204 ALA A CA 1
ATOM 1513 C C . ALA A 1 204 ? -20.345 33.474 7.407 1.00 81.06 204 ALA A C 1
ATOM 1515 O O . ALA A 1 204 ? -19.267 32.883 7.541 1.00 81.06 204 ALA A O 1
ATOM 1516 N N . ALA A 1 205 ? -21.383 33.217 8.208 1.00 83.00 205 ALA A N 1
ATOM 1517 C CA . ALA A 1 205 ? -21.374 32.135 9.191 1.00 83.00 205 ALA A CA 1
ATOM 1518 C C . ALA A 1 205 ? -21.286 30.758 8.512 1.00 83.00 205 ALA A C 1
ATOM 1520 O O . ALA A 1 205 ? -20.464 29.925 8.906 1.00 83.00 205 ALA A O 1
ATOM 1521 N N . VAL A 1 206 ? -22.071 30.547 7.451 1.00 83.19 206 VAL A N 1
ATOM 1522 C CA . VAL A 1 206 ? -22.081 29.287 6.695 1.00 83.19 206 VAL A CA 1
ATOM 1523 C C . VAL A 1 206 ? -20.767 29.070 5.935 1.00 83.19 206 VAL A C 1
ATOM 1525 O O . VAL A 1 206 ? -20.263 27.945 5.904 1.00 83.19 206 VAL A O 1
ATOM 1528 N N . ALA A 1 207 ? -20.131 30.125 5.419 1.00 80.38 207 ALA A N 1
ATOM 1529 C CA . ALA A 1 207 ? -18.843 30.019 4.735 1.00 80.38 207 ALA A CA 1
ATOM 1530 C C . ALA A 1 207 ? -17.702 29.571 5.655 1.00 80.38 207 ALA A C 1
ATOM 1532 O O . ALA A 1 207 ? -16.891 28.728 5.265 1.00 80.38 207 ALA A O 1
ATOM 1533 N N . ARG A 1 208 ? -17.668 30.059 6.903 1.00 79.69 208 ARG A N 1
ATOM 1534 C CA . ARG A 1 208 ? -16.686 29.605 7.904 1.00 79.69 208 ARG A CA 1
ATOM 1535 C C . ARG A 1 208 ? -16.835 28.118 8.207 1.00 79.69 208 ARG A C 1
ATOM 1537 O O . ARG A 1 208 ? -15.832 27.410 8.264 1.00 79.69 208 ARG A O 1
ATOM 1544 N N . ALA A 1 209 ? -18.068 27.634 8.340 1.00 77.69 209 ALA A N 1
ATOM 1545 C CA . ALA A 1 209 ? -18.342 26.214 8.546 1.00 77.69 209 ALA A CA 1
ATOM 1546 C C . ALA A 1 209 ? -18.017 25.365 7.306 1.00 77.69 209 ALA A C 1
ATOM 1548 O O . ALA A 1 209 ? -17.482 24.263 7.422 1.00 77.69 209 ALA A O 1
ATOM 1549 N N . SER A 1 210 ? -18.270 25.916 6.118 1.00 75.44 210 SER A N 1
ATOM 1550 C CA . SER A 1 210 ? -18.044 25.257 4.829 1.00 75.44 210 SER A CA 1
ATOM 1551 C C . SER A 1 210 ? -16.576 25.140 4.438 1.00 75.44 210 SER A C 1
ATOM 1553 O O . SER A 1 210 ? -16.260 24.310 3.599 1.00 75.44 210 SER A O 1
ATOM 1555 N N . SER A 1 211 ? -15.673 25.917 5.051 1.00 73.69 211 SER A N 1
ATOM 1556 C CA . SER A 1 211 ? -14.220 25.860 4.799 1.00 73.69 211 SER A CA 1
ATOM 1557 C C . SER A 1 211 ? -13.602 24.473 5.014 1.00 73.69 211 SER A C 1
ATOM 1559 O O . SER A 1 211 ? -12.563 24.157 4.440 1.00 73.69 211 SER A O 1
ATOM 1561 N N . ARG A 1 212 ? -14.262 23.629 5.816 1.00 72.62 212 ARG A N 1
ATOM 1562 C CA . ARG A 1 212 ? -13.871 22.237 6.078 1.00 72.62 212 ARG A CA 1
ATOM 1563 C C . ARG A 1 212 ? -14.183 21.297 4.906 1.00 72.62 212 ARG A C 1
ATOM 1565 O O . ARG A 1 212 ? -13.715 20.164 4.902 1.00 72.62 212 ARG A O 1
ATOM 1572 N N . TYR A 1 213 ? -14.948 21.767 3.920 1.00 68.44 213 TYR A N 1
ATOM 1573 C CA . TYR A 1 213 ? -15.344 21.046 2.717 1.00 68.44 213 TYR A CA 1
ATOM 1574 C C . TYR A 1 213 ? -14.730 21.741 1.488 1.00 68.44 213 TYR A C 1
ATOM 1576 O O . TYR A 1 213 ? -14.831 22.956 1.332 1.00 68.44 213 TYR A O 1
ATOM 1584 N N . SER A 1 214 ? -14.068 20.984 0.607 1.00 58.31 214 SER A N 1
ATOM 1585 C CA . SER A 1 214 ? -13.361 21.541 -0.557 1.00 58.31 214 SER A CA 1
ATOM 1586 C C . SER A 1 214 ? -14.039 21.131 -1.870 1.00 58.31 214 SER A C 1
ATOM 1588 O O . SER A 1 214 ? -14.232 19.926 -2.067 1.00 58.31 214 SER A O 1
ATOM 1590 N N . PRO A 1 215 ? -14.365 22.066 -2.793 1.00 59.25 215 PRO A N 1
ATOM 1591 C CA . PRO A 1 215 ? -14.283 23.539 -2.702 1.00 59.25 215 PRO A CA 1
ATOM 1592 C C . PRO A 1 215 ? -15.500 24.202 -1.992 1.00 59.25 215 PRO A C 1
ATOM 1594 O O . PRO A 1 215 ? -16.585 23.618 -1.995 1.00 59.25 215 PRO A O 1
ATOM 1597 N N . PRO A 1 216 ? -15.380 25.436 -1.438 1.00 65.94 216 PRO A N 1
ATOM 1598 C CA . PRO A 1 216 ? -16.351 26.047 -0.510 1.00 65.94 216 PRO A CA 1
ATOM 1599 C C . PRO A 1 216 ? -17.565 26.700 -1.204 1.00 65.94 216 PRO A C 1
ATOM 1601 O O . PRO A 1 216 ? -17.988 27.804 -0.848 1.00 65.94 216 PRO A O 1
ATOM 1604 N N . MET A 1 217 ? -18.137 26.031 -2.203 1.00 85.81 217 MET A N 1
ATOM 1605 C CA . MET A 1 217 ? -19.374 26.466 -2.853 1.00 85.81 217 MET A CA 1
ATOM 1606 C C . MET A 1 217 ? -20.572 26.037 -2.004 1.00 85.81 217 MET A C 1
ATOM 1608 O O . MET A 1 217 ? -20.624 24.899 -1.542 1.00 85.81 217 MET A O 1
ATOM 1612 N N . GLN A 1 218 ? -21.524 26.933 -1.770 1.00 89.69 218 GLN A N 1
ATOM 1613 C CA . GLN A 1 218 ? -22.594 26.739 -0.793 1.00 89.69 218 GLN A CA 1
ATOM 1614 C C . GLN A 1 218 ? -23.953 26.999 -1.423 1.00 89.69 218 GLN A C 1
ATOM 1616 O O . GLN A 1 218 ? -24.190 28.059 -1.999 1.00 89.69 218 GLN A O 1
ATOM 1621 N N . LEU A 1 219 ? -24.863 26.045 -1.262 1.00 92.62 219 LEU A N 1
ATOM 1622 C CA . LEU A 1 219 ? -26.283 26.243 -1.512 1.00 92.62 219 LEU A CA 1
ATOM 1623 C C . LEU A 1 219 ? -26.988 26.354 -0.162 1.00 92.62 219 LEU A C 1
ATOM 1625 O O . LEU A 1 219 ? -27.150 25.357 0.536 1.00 92.62 219 LEU A O 1
ATOM 1629 N N . ILE A 1 220 ? -27.372 27.570 0.212 1.00 93.25 220 ILE A N 1
ATOM 1630 C CA . ILE A 1 220 ? -28.026 27.872 1.485 1.00 93.25 220 ILE A CA 1
ATOM 1631 C C . ILE A 1 220 ? -29.530 27.936 1.238 1.00 93.25 220 ILE A C 1
ATOM 1633 O O . ILE A 1 220 ? -29.988 28.711 0.399 1.00 93.25 220 ILE A O 1
ATOM 1637 N N . GLY A 1 221 ? -30.295 27.121 1.955 1.00 93.44 221 GLY A N 1
ATOM 1638 C CA . GLY A 1 221 ? -31.740 27.018 1.804 1.00 93.44 221 GLY A CA 1
ATOM 1639 C C . GLY A 1 221 ? -32.471 27.100 3.134 1.00 93.44 221 GLY A C 1
ATOM 1640 O O . GLY A 1 221 ? -32.008 26.568 4.145 1.00 93.44 221 GLY A O 1
ATOM 1641 N N . LYS A 1 222 ? -33.655 27.711 3.119 1.00 92.69 222 LYS A N 1
ATOM 1642 C CA . LYS A 1 222 ? -34.641 27.581 4.197 1.00 92.69 222 LYS A CA 1
ATOM 1643 C C . LYS A 1 222 ? -35.986 27.162 3.622 1.00 92.69 222 LYS A C 1
ATOM 1645 O O . LYS A 1 222 ? -36.440 27.767 2.655 1.00 92.69 222 LYS A O 1
ATOM 1650 N N . LEU A 1 223 ? -36.604 26.139 4.203 1.00 92.25 223 LEU A N 1
ATOM 1651 C CA . LEU A 1 223 ? -37.913 25.615 3.804 1.00 92.25 223 LEU A CA 1
ATOM 1652 C C . LEU A 1 223 ? -38.903 25.784 4.959 1.00 92.25 223 LEU A C 1
ATOM 1654 O O . LEU A 1 223 ? -38.636 25.335 6.074 1.00 92.25 223 LEU A O 1
ATOM 1658 N N . TYR A 1 224 ? -40.044 26.411 4.677 1.00 90.56 224 TYR A N 1
ATOM 1659 C CA . TYR A 1 224 ? -41.071 26.727 5.668 1.00 90.56 224 TYR A CA 1
ATOM 1660 C C . TYR A 1 224 ? -42.476 26.716 5.068 1.00 90.56 224 TYR A C 1
ATOM 1662 O O . TYR A 1 224 ? -42.665 26.772 3.849 1.00 90.56 224 TYR A O 1
ATOM 1670 N N . ARG A 1 225 ? -43.488 26.650 5.935 1.00 87.19 225 ARG A N 1
ATOM 1671 C CA . ARG A 1 225 ? -44.890 26.784 5.529 1.00 87.19 225 ARG A CA 1
ATOM 1672 C C . ARG A 1 225 ? -45.271 28.254 5.376 1.00 87.19 225 ARG A C 1
ATOM 1674 O O . ARG A 1 225 ? -45.029 29.051 6.278 1.00 87.19 225 ARG A O 1
ATOM 1681 N N . ALA A 1 226 ? -45.905 28.602 4.259 1.00 82.75 226 ALA A N 1
ATOM 1682 C CA . ALA A 1 226 ? -46.414 29.947 3.998 1.00 82.75 226 ALA A CA 1
ATOM 1683 C C . ALA A 1 226 ? -47.692 29.890 3.144 1.00 82.75 226 ALA A C 1
ATOM 1685 O O . ALA A 1 226 ? -47.746 29.157 2.159 1.00 82.75 226 ALA A O 1
ATOM 1686 N N . ASN A 1 227 ? -48.714 30.676 3.508 1.00 70.25 227 ASN A N 1
ATOM 1687 C CA . ASN A 1 227 ? -49.960 30.873 2.745 1.00 70.25 227 ASN A CA 1
ATOM 1688 C C . ASN A 1 227 ? -50.639 29.574 2.249 1.00 70.25 227 ASN A C 1
ATOM 1690 O O . ASN A 1 227 ? -51.018 29.477 1.085 1.00 70.25 227 ASN A O 1
ATOM 1694 N N . GLY A 1 228 ? -50.772 28.559 3.112 1.00 76.06 228 GLY A N 1
ATOM 1695 C CA . GLY A 1 228 ? -51.435 27.291 2.764 1.00 76.06 228 GLY A CA 1
ATOM 1696 C C . GLY A 1 228 ? -50.605 26.323 1.906 1.00 76.06 228 GLY A C 1
ATOM 1697 O O . GLY A 1 228 ? -51.121 25.285 1.502 1.00 76.06 228 GLY A O 1
ATOM 1698 N N . GLY A 1 229 ? -49.325 26.624 1.657 1.00 85.25 229 GLY A N 1
ATOM 1699 C CA . GLY A 1 229 ? -48.382 25.762 0.940 1.00 85.25 229 GLY A CA 1
ATOM 1700 C C . GLY A 1 229 ? -46.969 25.810 1.528 1.00 85.25 229 GLY A C 1
ATOM 1701 O O . GLY A 1 229 ? -46.756 26.255 2.660 1.00 85.25 229 GLY A O 1
ATOM 1702 N N . TRP A 1 230 ? -45.993 25.340 0.755 1.00 89.81 230 TRP A N 1
ATOM 1703 C CA . TRP A 1 230 ? -44.577 25.336 1.117 1.00 89.81 230 TRP A CA 1
ATOM 1704 C C . TRP A 1 230 ? -43.807 26.377 0.312 1.00 89.81 230 TRP A C 1
ATOM 1706 O O . TRP A 1 230 ? -43.976 26.501 -0.903 1.00 89.81 230 TRP A O 1
ATOM 1716 N N . GLN A 1 231 ? -42.928 27.103 0.995 1.00 92.75 231 GLN A N 1
ATOM 1717 C CA . GLN A 1 231 ? -42.026 28.076 0.399 1.00 92.75 231 GLN A CA 1
ATOM 1718 C C . GLN A 1 231 ? -40.581 27.738 0.772 1.00 92.75 231 GLN A C 1
ATOM 1720 O O . GLN A 1 231 ? -40.290 27.430 1.928 1.00 92.75 231 GLN A O 1
ATOM 1725 N N . ALA A 1 232 ? -39.678 27.810 -0.207 1.00 92.38 232 ALA A N 1
ATOM 1726 C CA . ALA A 1 232 ? -38.244 27.697 0.012 1.00 92.38 232 ALA A CA 1
ATOM 1727 C C . ALA A 1 232 ? -37.492 28.888 -0.582 1.00 92.38 232 ALA A C 1
ATOM 1729 O O . ALA A 1 232 ? -37.657 29.198 -1.767 1.00 92.38 232 ALA A O 1
ATOM 1730 N N . ASP A 1 233 ? -36.652 29.517 0.238 1.00 93.69 233 ASP A N 1
ATOM 1731 C CA . ASP A 1 233 ? -35.766 30.607 -0.170 1.00 93.69 233 ASP A CA 1
ATOM 1732 C C . ASP A 1 233 ? -34.325 30.097 -0.250 1.00 93.69 233 ASP A C 1
ATOM 1734 O O . ASP A 1 233 ? -33.819 29.477 0.691 1.00 93.69 233 ASP A O 1
ATOM 1738 N N . TRP A 1 234 ? -33.656 30.418 -1.353 1.00 94.56 234 TRP A N 1
ATOM 1739 C CA . TRP A 1 234 ? -32.351 29.886 -1.723 1.00 94.56 234 TRP A CA 1
ATOM 1740 C C . TRP A 1 234 ? -31.346 30.999 -1.980 1.00 94.56 234 TRP A C 1
ATOM 1742 O O . TRP A 1 234 ? -31.672 32.008 -2.605 1.00 94.56 234 TRP A O 1
ATOM 1752 N N . VAL A 1 235 ? -30.109 30.784 -1.543 1.00 93.00 235 VAL A N 1
ATOM 1753 C CA . VAL A 1 235 ? -28.955 31.635 -1.838 1.00 93.00 235 VAL A CA 1
ATOM 1754 C C . VAL A 1 235 ? -27.801 30.732 -2.253 1.00 93.00 235 VAL A C 1
ATOM 1756 O O . VAL A 1 235 ? -27.412 29.830 -1.510 1.00 93.00 235 VAL A O 1
ATOM 1759 N N . PHE A 1 236 ? -27.250 30.964 -3.439 1.00 91.50 236 PHE A N 1
ATOM 1760 C CA . PHE A 1 236 ? -26.081 30.246 -3.929 1.00 91.50 236 PHE A CA 1
ATOM 1761 C C . PHE A 1 236 ? -24.845 31.131 -3.820 1.00 91.50 236 PHE A C 1
ATOM 1763 O O . PHE A 1 236 ? -24.815 32.231 -4.371 1.00 91.50 236 PHE A O 1
ATOM 1770 N N . VAL A 1 237 ? -23.832 30.658 -3.102 1.00 88.69 237 VAL A N 1
ATOM 1771 C CA . VAL A 1 237 ? -22.633 31.421 -2.747 1.00 88.69 237 VAL A CA 1
ATOM 1772 C C . VAL A 1 237 ? -21.397 30.666 -3.213 1.00 88.69 237 VAL A C 1
ATOM 1774 O O . VAL A 1 237 ? -21.276 29.460 -3.006 1.00 88.69 237 VAL A O 1
ATOM 1777 N N . ASP A 1 238 ? -20.443 31.380 -3.799 1.00 86.19 238 ASP A N 1
ATOM 1778 C CA . ASP A 1 238 ? -19.113 30.850 -4.088 1.00 86.19 238 ASP A CA 1
ATOM 1779 C C . ASP A 1 238 ? -18.045 31.799 -3.554 1.00 86.19 238 ASP A C 1
ATOM 1781 O O . ASP A 1 238 ? -18.065 32.991 -3.861 1.00 86.19 238 ASP A O 1
ATOM 1785 N N . ASN A 1 239 ? -17.115 31.270 -2.755 1.00 75.50 239 ASN A N 1
ATOM 1786 C CA . ASN A 1 239 ? -16.031 32.041 -2.138 1.00 75.50 239 ASN A CA 1
ATOM 1787 C C . ASN A 1 239 ? -16.516 33.336 -1.447 1.00 75.50 239 ASN A C 1
ATOM 1789 O O . ASN A 1 239 ? -15.891 34.388 -1.553 1.00 75.50 239 ASN A O 1
ATOM 1793 N N . GLY A 1 240 ? -17.667 33.269 -0.768 1.00 72.50 240 GLY A N 1
ATOM 1794 C CA . GLY A 1 240 ? -18.271 34.403 -0.059 1.00 72.50 240 GLY A CA 1
ATOM 1795 C C . GLY A 1 240 ? -19.053 35.392 -0.936 1.00 72.50 240 GLY A C 1
ATOM 1796 O O . GLY A 1 240 ? -19.680 36.297 -0.394 1.00 72.50 240 GLY A O 1
ATOM 1797 N N . ARG A 1 241 ? -19.079 35.220 -2.265 1.00 81.81 241 ARG A N 1
ATOM 1798 C CA . ARG A 1 241 ? -19.883 36.042 -3.183 1.00 81.81 241 ARG A CA 1
ATOM 1799 C C . ARG A 1 241 ? -21.206 35.355 -3.517 1.00 81.81 241 ARG A C 1
ATOM 1801 O O . ARG A 1 241 ? -21.213 34.224 -3.999 1.00 81.81 241 ARG A O 1
ATOM 1808 N N . GLU A 1 242 ? -22.319 36.055 -3.309 1.00 87.44 242 GLU A N 1
ATOM 1809 C CA . GLU A 1 242 ? -23.646 35.612 -3.752 1.00 87.44 242 GLU A CA 1
ATOM 1810 C C . GLU A 1 242 ? -23.707 35.596 -5.289 1.00 87.44 242 GLU A C 1
ATOM 1812 O O . GLU A 1 242 ? -23.466 36.609 -5.948 1.00 87.44 242 GLU A O 1
ATOM 1817 N N . LEU A 1 243 ? -23.975 34.423 -5.862 1.00 85.44 243 LEU A N 1
ATOM 1818 C CA . LEU A 1 243 ? -24.092 34.210 -7.306 1.00 85.44 243 LEU A CA 1
ATOM 1819 C C . LEU A 1 243 ? -25.534 34.313 -7.787 1.00 85.44 243 LEU A C 1
ATOM 1821 O O . LEU A 1 243 ? -25.775 34.778 -8.900 1.00 85.44 243 LEU A O 1
ATOM 1825 N N . ASN A 1 244 ? -26.475 33.834 -6.975 1.00 89.94 244 ASN A N 1
ATOM 1826 C CA . ASN A 1 244 ? -27.894 33.861 -7.286 1.00 89.94 244 ASN A CA 1
ATOM 1827 C C . ASN A 1 244 ? -28.727 33.732 -6.004 1.00 89.94 244 ASN A C 1
ATOM 1829 O O . ASN A 1 244 ? -28.321 33.035 -5.072 1.00 89.94 244 ASN A O 1
ATOM 1833 N N . LYS A 1 245 ? -29.913 34.343 -5.994 1.00 92.31 245 LYS A N 1
ATOM 1834 C CA . LYS A 1 245 ? -30.895 34.247 -4.911 1.00 92.31 245 LYS A CA 1
ATOM 1835 C C . LYS A 1 245 ? -32.297 34.177 -5.491 1.00 92.31 245 LYS A C 1
ATOM 1837 O O . LYS A 1 245 ? -32.665 34.989 -6.336 1.00 92.31 245 LYS A O 1
ATOM 1842 N N . TRP A 1 246 ? -33.067 33.185 -5.062 1.00 93.88 246 TRP A N 1
ATOM 1843 C CA . TRP A 1 246 ? -34.403 32.936 -5.594 1.00 93.88 246 TRP A CA 1
ATOM 1844 C C . TRP A 1 246 ? -35.313 32.294 -4.552 1.00 93.88 246 TRP A C 1
ATOM 1846 O O . TRP A 1 246 ? -34.864 31.724 -3.559 1.00 93.88 246 TRP A O 1
ATOM 1856 N N . THR A 1 247 ? -36.613 32.372 -4.815 1.00 92.69 247 THR A N 1
ATOM 1857 C CA . THR A 1 247 ? -37.661 31.785 -3.983 1.00 92.69 247 THR A CA 1
ATOM 1858 C C . THR A 1 247 ? -38.506 30.848 -4.831 1.00 92.69 247 THR A C 1
ATOM 1860 O O . THR A 1 247 ? -38.773 31.107 -6.003 1.00 92.69 247 THR A O 1
ATOM 1863 N N . SER A 1 248 ? -38.953 29.760 -4.218 1.00 91.88 248 SER A N 1
ATOM 1864 C CA . SER A 1 248 ? -39.804 28.740 -4.828 1.00 91.88 248 SER A CA 1
ATOM 1865 C C . SER A 1 248 ? -41.019 28.481 -3.943 1.00 91.88 248 SER A C 1
ATOM 1867 O O . SER A 1 248 ? -40.897 28.458 -2.719 1.00 91.88 248 SER A O 1
ATOM 1869 N N . LYS A 1 249 ? -42.199 28.332 -4.556 1.00 91.38 249 LYS A N 1
ATOM 1870 C CA . LYS A 1 249 ? -43.474 28.092 -3.865 1.00 91.38 249 LYS A CA 1
ATOM 1871 C C . LYS A 1 249 ? -44.209 26.940 -4.542 1.00 91.38 249 LYS A C 1
ATOM 1873 O O . LYS A 1 249 ? -44.381 26.972 -5.756 1.00 91.38 249 LYS A O 1
ATOM 1878 N N . ASP A 1 250 ? -44.648 25.954 -3.768 1.00 89.19 250 ASP A N 1
ATOM 1879 C CA . ASP A 1 250 ? -45.463 24.831 -4.248 1.00 89.19 250 ASP A CA 1
ATOM 1880 C C . ASP A 1 250 ? -46.364 24.322 -3.114 1.00 89.19 250 ASP A C 1
ATOM 1882 O O . ASP A 1 250 ? -46.037 24.447 -1.935 1.00 89.19 250 ASP A O 1
ATOM 1886 N N . ALA A 1 251 ? -47.495 23.703 -3.450 1.00 85.94 251 ALA A N 1
ATOM 1887 C CA . ALA A 1 251 ? -48.328 23.020 -2.461 1.00 85.94 251 ALA A CA 1
ATOM 1888 C C . ALA A 1 251 ? -47.607 21.810 -1.823 1.00 85.94 251 ALA A C 1
ATOM 1890 O O . ALA A 1 251 ? -47.916 21.426 -0.697 1.00 85.94 251 ALA A O 1
ATOM 1891 N N . ASN A 1 252 ? -46.631 21.217 -2.521 1.00 86.25 252 ASN A N 1
ATOM 1892 C CA . ASN A 1 252 ? -45.829 20.083 -2.073 1.00 86.25 252 ASN A CA 1
ATOM 1893 C C . ASN A 1 252 ? -44.389 20.511 -1.729 1.00 86.25 252 ASN A C 1
ATOM 1895 O O . ASN A 1 252 ? -43.644 20.988 -2.589 1.00 86.25 252 ASN A O 1
ATOM 1899 N N . ALA A 1 253 ? -43.970 20.244 -0.488 1.00 84.62 253 ALA A N 1
ATOM 1900 C CA . ALA A 1 253 ? -42.628 20.524 0.026 1.00 84.62 253 ALA A CA 1
ATOM 1901 C C . ALA A 1 253 ? -41.502 19.967 -0.858 1.00 84.62 253 ALA A C 1
ATOM 1903 O O . ALA A 1 253 ? -40.498 20.640 -1.075 1.00 84.62 253 ALA A O 1
ATOM 1904 N N . MET A 1 254 ? -41.672 18.756 -1.399 1.00 84.75 254 MET A N 1
ATOM 1905 C CA . MET A 1 254 ? -40.652 18.089 -2.214 1.00 84.75 254 MET A CA 1
ATOM 1906 C C . MET A 1 254 ? -40.398 18.844 -3.523 1.00 84.75 254 MET A C 1
ATOM 1908 O O . MET A 1 254 ? -39.252 18.946 -3.958 1.00 84.75 254 MET A O 1
ATOM 1912 N N . ARG A 1 255 ? -41.449 19.415 -4.130 1.00 85.38 255 ARG A N 1
ATOM 1913 C CA . ARG A 1 255 ? -41.342 20.206 -5.367 1.00 85.38 255 ARG A CA 1
ATOM 1914 C C . ARG A 1 255 ? -40.770 21.595 -5.109 1.00 85.38 255 ARG A C 1
ATOM 1916 O O . ARG A 1 255 ? -39.878 22.016 -5.841 1.00 85.38 255 ARG A O 1
ATOM 1923 N N . ALA A 1 256 ? -41.209 22.260 -4.037 1.00 87.25 256 ALA A N 1
ATOM 1924 C CA . ALA A 1 256 ? -40.611 23.523 -3.600 1.00 87.25 256 ALA A CA 1
ATOM 1925 C C . ALA A 1 256 ? -39.107 23.353 -3.312 1.00 87.25 256 ALA A C 1
ATOM 1927 O O . ALA A 1 256 ? -38.291 24.175 -3.716 1.00 87.25 256 ALA A O 1
ATOM 1928 N N . MET A 1 257 ? -38.717 22.240 -2.685 1.00 89.50 257 MET A N 1
ATOM 1929 C CA . MET A 1 257 ? -37.317 21.951 -2.389 1.00 89.50 257 MET A CA 1
ATOM 1930 C C . MET A 1 257 ? -36.490 21.647 -3.652 1.00 89.50 257 MET A C 1
ATOM 1932 O O . MET A 1 257 ? -35.374 22.144 -3.786 1.00 89.50 257 MET A O 1
ATOM 1936 N N . ALA A 1 258 ? -37.029 20.877 -4.605 1.00 88.06 258 ALA A N 1
ATOM 1937 C CA . ALA A 1 258 ? -36.325 20.503 -5.836 1.00 88.06 258 ALA A CA 1
ATOM 1938 C C . ALA A 1 258 ? -35.903 21.715 -6.694 1.00 88.06 258 ALA A C 1
ATOM 1940 O O . ALA A 1 258 ? -34.834 21.691 -7.304 1.00 88.06 258 ALA A O 1
ATOM 1941 N N . ALA A 1 259 ? -36.673 22.808 -6.671 1.00 87.44 259 ALA A N 1
ATOM 1942 C CA . ALA A 1 259 ? -36.333 24.059 -7.357 1.00 87.44 259 ALA A CA 1
ATOM 1943 C C . ALA A 1 259 ? -35.019 24.704 -6.857 1.00 87.44 259 ALA A C 1
ATOM 1945 O O . ALA A 1 259 ? -34.417 25.518 -7.562 1.00 87.44 259 ALA A O 1
ATOM 1946 N N . GLY A 1 260 ? -34.543 24.330 -5.662 1.00 88.56 260 GLY A N 1
ATOM 1947 C CA . GLY A 1 260 ? -33.224 24.712 -5.154 1.00 88.56 260 GLY A CA 1
ATOM 1948 C C . GLY A 1 260 ? -32.070 24.140 -5.982 1.00 88.56 260 GLY A C 1
ATOM 1949 O O . GLY A 1 260 ? -31.030 24.773 -6.146 1.00 88.56 260 GLY A O 1
ATOM 1950 N N . ALA A 1 261 ? -32.250 22.957 -6.567 1.00 88.81 261 ALA A N 1
ATOM 1951 C CA . ALA A 1 261 ? -31.234 22.395 -7.442 1.00 88.81 261 ALA A CA 1
ATOM 1952 C C . ALA A 1 261 ? -31.208 23.084 -8.819 1.00 88.81 261 ALA A C 1
ATOM 1954 O O . ALA A 1 261 ? -30.146 23.336 -9.387 1.00 88.81 261 ALA A O 1
ATOM 1955 N N . ASP A 1 262 ? -32.381 23.459 -9.333 1.00 87.88 262 ASP A N 1
ATOM 1956 C CA . ASP A 1 262 ? -32.496 24.136 -10.626 1.00 87.88 262 ASP A CA 1
ATOM 1957 C C . ASP A 1 262 ? -31.805 25.507 -10.620 1.00 87.88 262 ASP A C 1
ATOM 1959 O O . ASP A 1 262 ? -30.991 25.787 -11.499 1.00 87.88 262 ASP A O 1
ATOM 1963 N N . GLY A 1 263 ? -32.048 26.335 -9.597 1.00 87.12 263 GLY A N 1
ATOM 1964 C CA . GLY A 1 263 ? -31.433 27.665 -9.517 1.00 87.12 263 GLY A CA 1
ATOM 1965 C C . GLY A 1 263 ? -29.918 27.646 -9.278 1.00 87.12 263 GLY A C 1
ATOM 1966 O O . GLY A 1 263 ? -29.214 28.549 -9.738 1.00 87.12 263 GLY A O 1
ATOM 1967 N N . ALA A 1 264 ? -29.398 26.607 -8.615 1.00 88.06 264 ALA A N 1
ATOM 1968 C CA . ALA A 1 264 ? -27.960 26.398 -8.464 1.00 88.06 264 ALA A CA 1
ATOM 1969 C C . ALA A 1 264 ? -27.312 25.943 -9.781 1.00 88.06 264 ALA A C 1
ATOM 1971 O O . ALA A 1 264 ? -26.267 26.477 -10.153 1.00 88.06 264 ALA A O 1
ATOM 1972 N N . ALA A 1 265 ? -27.945 25.026 -10.523 1.00 85.75 265 ALA A N 1
ATOM 1973 C CA . ALA A 1 265 ? -27.494 24.642 -11.860 1.00 85.75 265 ALA A CA 1
ATOM 1974 C C . ALA A 1 265 ? -27.440 25.851 -12.804 1.00 85.75 265 ALA A C 1
ATOM 1976 O O . ALA A 1 265 ? -26.420 26.074 -13.448 1.00 85.75 265 ALA A O 1
ATOM 1977 N N . ASP A 1 266 ? -28.491 26.674 -12.833 1.00 85.50 266 ASP A N 1
ATOM 1978 C CA . ASP A 1 266 ? -28.559 27.859 -13.694 1.00 85.50 266 ASP A CA 1
ATOM 1979 C C . ASP A 1 266 ? -27.439 28.869 -13.361 1.00 85.50 266 ASP A C 1
ATOM 1981 O O . ASP A 1 266 ? -26.787 29.411 -14.259 1.00 85.50 266 ASP A O 1
ATOM 1985 N N . ALA A 1 267 ? -27.160 29.083 -12.068 1.00 85.12 267 ALA A N 1
ATOM 1986 C CA . ALA A 1 267 ? -26.073 29.951 -11.606 1.00 85.12 267 ALA A CA 1
ATOM 1987 C C . ALA A 1 267 ? -24.688 29.424 -12.013 1.00 85.12 267 ALA A C 1
ATOM 1989 O O . ALA A 1 267 ? -23.799 30.198 -12.381 1.00 85.12 267 ALA A O 1
ATOM 1990 N N . LEU A 1 268 ? -24.506 28.106 -11.964 1.00 82.19 268 LEU A N 1
ATOM 1991 C CA . LEU A 1 268 ? -23.263 27.454 -12.341 1.00 82.19 268 LEU A CA 1
ATOM 1992 C C . LEU A 1 268 ? -23.051 27.435 -13.859 1.00 82.19 268 LEU A C 1
ATOM 1994 O O . LEU A 1 268 ? -21.964 27.783 -14.314 1.00 82.19 268 LEU A O 1
ATOM 1998 N N . VAL A 1 269 ? -24.080 27.115 -14.648 1.00 79.44 269 VAL A N 1
ATOM 1999 C CA . VAL A 1 269 ? -24.040 27.174 -16.119 1.00 79.44 269 VAL A CA 1
ATOM 2000 C C . VAL A 1 269 ? -23.687 28.584 -16.571 1.00 79.44 269 VAL A C 1
ATOM 2002 O O . VAL A 1 269 ? -22.752 28.760 -17.343 1.00 79.44 269 VAL A O 1
ATOM 2005 N N . LYS A 1 270 ? -24.346 29.613 -16.024 1.00 80.94 270 LYS A N 1
ATOM 2006 C CA . LYS A 1 270 ? -24.054 31.016 -16.357 1.00 80.94 270 LYS A CA 1
ATOM 2007 C C . LYS A 1 270 ? -22.594 31.408 -16.096 1.00 80.94 270 LYS A C 1
ATOM 2009 O O . LYS A 1 270 ? -22.075 32.301 -16.760 1.00 80.94 270 LYS A O 1
ATOM 2014 N N . ARG A 1 271 ? -21.939 30.771 -15.121 1.00 76.50 271 ARG A N 1
ATOM 2015 C CA . ARG A 1 271 ? -20.562 31.079 -14.722 1.00 76.50 271 ARG A CA 1
ATOM 2016 C C . ARG A 1 271 ? -19.502 30.236 -15.434 1.00 76.50 271 ARG A C 1
ATOM 2018 O O . ARG A 1 271 ? -18.412 30.745 -15.680 1.00 76.50 271 ARG A O 1
ATOM 2025 N N . TYR A 1 272 ? -19.791 28.966 -15.706 1.00 72.06 272 TYR A N 1
ATOM 2026 C CA . TYR A 1 272 ? -18.800 27.985 -16.163 1.00 72.06 272 TYR A CA 1
ATOM 2027 C C . TYR A 1 272 ? -19.044 27.455 -17.574 1.00 72.06 272 TYR A C 1
ATOM 2029 O O . TYR A 1 272 ? -18.106 26.930 -18.178 1.00 72.06 272 TYR A O 1
ATOM 2037 N N . ALA A 1 273 ? -20.261 27.565 -18.109 1.00 64.88 273 ALA A N 1
ATOM 2038 C CA . ALA A 1 273 ? -20.523 27.120 -19.467 1.00 64.88 273 ALA A CA 1
ATOM 2039 C C . ALA A 1 273 ? -19.814 28.052 -20.452 1.00 64.88 273 ALA A C 1
ATOM 2041 O O . ALA A 1 273 ? -20.003 29.269 -20.447 1.00 64.88 273 ALA A O 1
ATOM 2042 N N . LYS A 1 274 ? -18.992 27.462 -21.316 1.00 58.31 274 LYS A N 1
ATOM 2043 C CA . LYS A 1 274 ? -18.476 28.143 -22.500 1.00 58.31 274 LYS A CA 1
ATOM 2044 C C . LYS A 1 274 ? -19.473 27.888 -23.627 1.00 58.31 274 LYS A C 1
ATOM 2046 O O . LYS A 1 274 ? -19.952 26.762 -23.774 1.00 58.31 274 LYS A O 1
ATOM 2051 N N . ALA A 1 275 ? -19.795 28.910 -24.421 1.00 52.34 275 ALA A N 1
ATOM 2052 C CA . ALA A 1 275 ? -20.438 28.667 -25.709 1.00 52.34 275 ALA A CA 1
ATOM 2053 C C . ALA A 1 275 ? -19.523 27.710 -26.489 1.00 52.34 275 ALA A C 1
ATOM 2055 O O . ALA A 1 275 ? -18.320 27.970 -26.577 1.00 52.34 275 ALA A O 1
ATOM 2056 N N . GLY A 1 276 ? -20.057 26.574 -26.951 1.00 51.69 276 GLY A N 1
ATOM 2057 C CA . GLY A 1 276 ? -19.273 25.594 -27.700 1.00 51.69 276 GLY A CA 1
ATOM 2058 C C . GLY A 1 276 ? -18.524 26.292 -28.834 1.00 51.69 276 GLY A C 1
ATOM 2059 O O . GLY A 1 276 ? -19.089 27.161 -29.499 1.00 51.69 276 GLY A O 1
ATOM 2060 N N . ALA A 1 277 ? -17.239 25.973 -29.006 1.00 44.31 277 ALA A N 1
ATOM 2061 C CA . ALA A 1 277 ? -16.442 26.518 -30.097 1.00 44.31 277 ALA A CA 1
ATOM 2062 C C . ALA A 1 277 ? -17.192 26.266 -31.411 1.00 44.31 277 ALA A C 1
ATOM 2064 O O . ALA A 1 277 ? -17.465 25.115 -31.749 1.00 44.31 277 ALA A O 1
ATOM 2065 N N . ALA A 1 278 ? -17.576 27.342 -32.104 1.00 44.78 278 ALA A N 1
ATOM 2066 C CA . ALA A 1 278 ? -18.341 27.267 -33.339 1.00 44.78 278 ALA A CA 1
ATOM 2067 C C . ALA A 1 278 ? -17.664 26.285 -34.305 1.00 44.78 278 ALA A C 1
ATOM 2069 O O . ALA A 1 278 ? -16.515 26.487 -34.698 1.00 44.78 278 ALA A O 1
ATOM 2070 N N . THR A 1 279 ? -18.366 25.224 -34.699 1.00 49.50 279 THR A N 1
ATOM 2071 C CA . THR A 1 279 ? -17.921 24.199 -35.660 1.00 49.50 279 THR A CA 1
ATOM 2072 C C . THR A 1 279 ? -17.885 24.725 -37.106 1.00 49.50 279 THR A C 1
ATOM 2074 O O . THR A 1 279 ? -18.205 24.014 -38.053 1.00 49.50 279 THR A O 1
ATOM 2077 N N . GLY A 1 280 ? -17.445 25.973 -37.292 1.00 56.78 280 GLY A N 1
ATOM 2078 C CA . GLY A 1 280 ? -17.490 26.730 -38.543 1.00 56.78 280 GLY A CA 1
ATOM 2079 C C . GLY A 1 280 ? -18.853 27.389 -38.792 1.00 56.78 280 GLY A C 1
ATOM 2080 O O . GLY A 1 280 ? -19.862 26.998 -38.205 1.00 56.78 280 GLY A O 1
ATOM 2081 N N . GLN A 1 281 ? -18.867 28.438 -39.619 1.00 55.38 281 GLN A N 1
ATOM 2082 C CA . GLN A 1 281 ? -20.073 29.220 -39.914 1.00 55.38 281 GLN A CA 1
ATOM 2083 C C . GLN A 1 281 ? -21.085 28.396 -40.724 1.00 55.38 281 GLN A C 1
ATOM 2085 O O . GLN A 1 281 ? -20.706 27.615 -41.587 1.00 55.38 281 GLN A O 1
ATOM 2090 N N . ALA A 1 282 ? -22.379 28.576 -40.461 1.00 66.56 282 ALA A N 1
ATOM 2091 C CA . ALA A 1 282 ? -23.418 28.067 -41.353 1.00 66.56 282 ALA A CA 1
ATOM 2092 C C . ALA A 1 282 ? -23.264 28.725 -42.734 1.00 66.56 282 ALA A C 1
ATOM 2094 O O . ALA A 1 282 ? -23.015 29.929 -42.821 1.00 66.56 282 ALA A O 1
ATOM 2095 N N . GLY A 1 283 ? -23.404 27.955 -43.807 1.00 75.25 283 GLY A N 1
ATOM 2096 C CA . GLY A 1 283 ? -23.151 28.458 -45.153 1.00 75.25 283 GLY A CA 1
ATOM 2097 C C . GLY A 1 283 ? -23.325 27.399 -46.231 1.00 75.25 283 GLY A C 1
ATOM 2098 O O . GLY A 1 283 ? -23.580 26.230 -45.944 1.00 75.25 283 GLY A O 1
ATOM 2099 N N . THR A 1 284 ? -23.204 27.824 -47.489 1.00 81.88 284 THR A N 1
ATOM 2100 C CA . THR A 1 284 ? -23.170 26.904 -48.631 1.00 81.88 284 THR A CA 1
ATOM 2101 C C . THR A 1 284 ? -21.728 26.506 -48.906 1.00 81.88 284 THR A C 1
ATOM 2103 O O . THR A 1 284 ? -20.889 27.361 -49.187 1.00 81.88 284 THR A O 1
ATOM 2106 N N . TYR A 1 285 ? -21.447 25.211 -48.830 1.00 80.50 285 TYR A N 1
ATOM 2107 C CA . TYR A 1 285 ? -20.128 24.638 -49.049 1.00 80.50 285 TYR A CA 1
ATOM 2108 C C . TYR A 1 285 ? -20.114 23.845 -50.348 1.00 80.50 285 TYR A C 1
ATOM 2110 O O . TYR A 1 285 ? -20.976 22.996 -50.572 1.00 80.50 285 TYR A O 1
ATOM 2118 N N . ARG A 1 286 ? -19.116 24.106 -51.193 1.00 83.25 286 ARG A N 1
ATOM 2119 C CA . ARG A 1 286 ? -18.884 23.317 -52.401 1.00 83.25 286 ARG A CA 1
ATOM 2120 C C . ARG A 1 286 ? -18.027 22.111 -52.045 1.00 83.25 286 ARG A C 1
ATOM 2122 O O . ARG A 1 286 ? -16.938 22.271 -51.498 1.00 83.25 286 ARG A O 1
ATOM 2129 N N . VAL A 1 287 ? -18.526 20.921 -52.344 1.00 81.81 287 VAL A N 1
ATOM 2130 C CA . VAL A 1 287 ? -17.888 19.645 -52.020 1.00 81.81 287 VAL A CA 1
ATOM 2131 C C . VAL A 1 287 ? -17.707 18.843 -53.299 1.00 81.81 287 VAL A C 1
ATOM 2133 O O . VAL A 1 287 ? -18.595 18.808 -54.151 1.00 81.81 287 VAL A O 1
ATOM 2136 N N . VAL A 1 288 ? -16.547 18.206 -53.423 1.00 83.81 288 VAL A N 1
ATOM 2137 C CA . VAL A 1 288 ? -16.232 17.286 -54.515 1.00 83.81 288 VAL A CA 1
ATOM 2138 C C . VAL A 1 288 ? -16.259 15.870 -53.960 1.00 83.81 288 VAL A C 1
ATOM 2140 O O . VAL A 1 288 ? -15.579 15.577 -52.980 1.00 83.81 288 VAL A O 1
ATOM 2143 N N . VAL A 1 289 ? -17.058 15.007 -54.577 1.00 83.12 289 VAL A N 1
ATOM 2144 C CA . VAL A 1 289 ? -17.193 13.597 -54.217 1.00 83.12 289 VAL A CA 1
ATOM 2145 C C . VAL A 1 289 ? -16.647 12.751 -55.360 1.00 83.12 289 VAL A C 1
ATOM 2147 O O . VAL A 1 289 ? -17.132 12.833 -56.485 1.00 83.12 289 VAL A O 1
ATOM 2150 N N . THR A 1 290 ? -15.628 11.948 -55.080 1.00 83.25 290 THR A N 1
ATOM 2151 C CA . THR A 1 290 ? -15.006 11.008 -56.024 1.00 83.25 290 THR A CA 1
ATOM 2152 C C . THR A 1 290 ? -15.517 9.584 -55.782 1.00 83.25 290 THR A C 1
ATOM 2154 O O . THR A 1 290 ? -16.092 9.297 -54.732 1.00 83.25 290 THR A O 1
ATOM 2157 N N . GLY A 1 291 ? -15.307 8.677 -56.743 1.00 76.81 291 GLY A N 1
ATOM 2158 C CA . GLY A 1 291 ? -15.617 7.248 -56.573 1.00 76.81 291 GLY A CA 1
ATOM 2159 C C . GLY A 1 291 ? -17.084 6.859 -56.794 1.00 76.81 291 GLY A C 1
ATOM 2160 O O . GLY A 1 291 ? -17.512 5.824 -56.295 1.00 76.81 291 GLY A O 1
ATOM 2161 N N . ILE A 1 292 ? -17.845 7.675 -57.529 1.00 81.12 292 ILE A N 1
ATOM 2162 C CA . ILE A 1 292 ? -19.218 7.365 -57.950 1.00 81.12 292 ILE A CA 1
ATOM 2163 C C . ILE A 1 292 ? -19.163 6.812 -59.375 1.00 81.12 292 ILE A C 1
ATOM 2165 O O . ILE A 1 292 ? -18.926 7.565 -60.315 1.00 81.12 292 ILE A O 1
ATOM 2169 N N . ASN A 1 293 ? -19.406 5.515 -59.536 1.00 78.50 293 ASN A N 1
ATOM 2170 C CA . ASN A 1 293 ? -19.295 4.808 -60.814 1.00 78.50 293 ASN A CA 1
ATOM 2171 C C . ASN A 1 293 ? -20.655 4.336 -61.360 1.00 78.50 293 ASN A C 1
ATOM 2173 O O . ASN A 1 293 ? -20.724 3.807 -62.469 1.00 78.50 293 ASN A O 1
ATOM 2177 N N . SER A 1 294 ? -21.747 4.515 -60.607 1.00 80.94 294 SER A N 1
ATOM 2178 C CA . SER A 1 294 ? -23.100 4.124 -61.026 1.00 80.94 294 SER A CA 1
ATOM 2179 C C . SER A 1 294 ? -24.199 5.085 -60.552 1.00 80.94 294 SER A C 1
ATOM 2181 O O . SER A 1 294 ? -24.033 5.852 -59.600 1.00 80.94 294 SER A O 1
ATOM 2183 N N . ALA A 1 295 ? -25.364 5.022 -61.207 1.00 75.12 295 ALA A N 1
ATOM 2184 C CA . ALA A 1 295 ? -26.545 5.797 -60.816 1.00 75.12 295 ALA A CA 1
ATOM 2185 C C . ALA A 1 295 ? -27.098 5.379 -59.438 1.00 75.12 295 ALA A C 1
ATOM 2187 O O . ALA A 1 295 ? -27.585 6.227 -58.690 1.00 75.12 295 ALA A O 1
ATOM 2188 N N . ASP A 1 296 ? -26.968 4.102 -59.068 1.00 76.56 296 ASP A N 1
ATOM 2189 C CA . ASP A 1 296 ? -27.379 3.602 -57.751 1.00 76.56 296 ASP A CA 1
ATOM 2190 C C . ASP A 1 296 ? -26.491 4.163 -56.630 1.00 76.56 296 ASP A C 1
ATOM 2192 O O . ASP A 1 296 ? -26.993 4.563 -55.577 1.00 76.56 296 ASP A O 1
ATOM 2196 N N . GLU A 1 297 ? -25.179 4.280 -56.864 1.00 78.81 297 GLU A N 1
ATOM 2197 C CA . GLU A 1 297 ? -24.248 4.929 -55.929 1.00 78.81 297 GLU A CA 1
ATOM 2198 C C . GLU A 1 297 ? -24.550 6.423 -55.766 1.00 78.81 297 GLU A C 1
ATOM 2200 O O . GLU A 1 297 ? -24.523 6.938 -54.646 1.00 78.81 297 GLU A O 1
ATOM 2205 N N . TYR A 1 298 ? -24.928 7.107 -56.851 1.00 78.94 298 TYR A N 1
ATOM 2206 C CA . TYR A 1 298 ? -25.387 8.496 -56.793 1.00 78.94 298 TYR A CA 1
ATOM 2207 C C . TYR A 1 298 ? -26.658 8.652 -55.942 1.00 78.94 298 TYR A C 1
ATOM 2209 O O . TYR A 1 298 ? -26.736 9.541 -55.091 1.00 78.94 298 TYR A O 1
ATOM 2217 N N . LEU A 1 299 ? -27.654 7.781 -56.132 1.00 77.94 299 LEU A N 1
ATOM 2218 C CA . LEU A 1 299 ? -28.895 7.822 -55.354 1.00 77.94 299 LEU A CA 1
ATOM 2219 C C . LEU A 1 299 ? -28.647 7.506 -53.874 1.00 77.94 299 LEU A C 1
ATOM 2221 O O . LEU A 1 299 ? -29.217 8.170 -53.004 1.00 77.94 299 LEU A O 1
ATOM 2225 N N . ARG A 1 300 ? -27.752 6.556 -53.578 1.00 80.62 300 ARG A N 1
ATOM 2226 C CA . ARG A 1 300 ? -27.333 6.216 -52.211 1.00 80.62 300 ARG A CA 1
ATOM 2227 C C . ARG A 1 300 ? -26.618 7.379 -51.526 1.00 80.62 300 ARG A C 1
ATOM 2229 O O . ARG A 1 300 ? -26.922 7.683 -50.375 1.00 80.62 300 ARG A O 1
ATOM 2236 N N . LEU A 1 301 ? -25.729 8.067 -52.242 1.00 82.00 301 LEU A N 1
ATOM 2237 C CA . LEU A 1 301 ? -25.070 9.285 -51.777 1.00 82.00 301 LEU A CA 1
ATOM 2238 C C . LEU A 1 301 ? -26.085 10.399 -51.482 1.00 82.00 301 LEU A C 1
ATOM 2240 O O . LEU A 1 301 ? -26.058 10.999 -50.409 1.00 82.00 301 LEU A O 1
ATOM 2244 N N . ALA A 1 302 ? -27.001 10.667 -52.416 1.00 77.00 302 ALA A N 1
ATOM 2245 C CA . ALA A 1 302 ? -27.999 11.724 -52.276 1.00 77.00 302 ALA A CA 1
ATOM 2246 C C . ALA A 1 302 ? -29.019 11.442 -51.157 1.00 77.00 302 ALA A C 1
ATOM 2248 O O . ALA A 1 302 ? -29.547 12.378 -50.553 1.00 77.00 302 ALA A O 1
ATOM 2249 N N . ALA A 1 303 ? -29.335 10.172 -50.886 1.00 75.44 303 ALA A N 1
ATOM 2250 C CA . ALA A 1 303 ? -30.147 9.771 -49.739 1.00 75.44 303 ALA A CA 1
ATOM 2251 C C . ALA A 1 303 ? -29.368 9.933 -48.423 1.00 75.44 303 ALA A C 1
ATOM 2253 O O . ALA A 1 303 ? -29.847 10.616 -47.522 1.00 75.44 303 ALA A O 1
ATOM 2254 N N . GLY A 1 304 ? -28.136 9.414 -48.353 1.00 76.50 304 GLY A N 1
ATOM 2255 C CA . GLY A 1 304 ? -27.295 9.497 -47.156 1.00 76.50 304 GLY A CA 1
ATOM 2256 C C . GLY A 1 304 ? -26.988 10.935 -46.733 1.00 76.50 304 GLY A C 1
ATOM 2257 O O . GLY A 1 304 ? -27.120 11.275 -45.562 1.00 76.50 304 GLY A O 1
ATOM 2258 N N . LEU A 1 305 ? -26.677 11.824 -47.683 1.00 78.62 305 LEU A N 1
ATOM 2259 C CA . LEU A 1 305 ? -26.440 13.245 -47.397 1.00 78.62 305 LEU A CA 1
ATOM 2260 C C . LEU A 1 305 ? -27.670 13.970 -46.832 1.00 78.62 305 LEU A C 1
ATOM 2262 O O . LEU A 1 305 ? -27.506 14.919 -46.072 1.00 78.62 305 LEU A O 1
ATOM 2266 N N . ARG A 1 306 ? -28.889 13.538 -47.184 1.00 74.75 306 ARG A N 1
ATOM 2267 C CA . ARG A 1 306 ? -30.140 14.122 -46.667 1.00 74.75 306 ARG A CA 1
ATOM 2268 C C . ARG A 1 306 ? -30.497 13.639 -45.261 1.00 74.75 306 ARG A C 1
ATOM 2270 O O . ARG A 1 306 ? -31.258 14.314 -44.575 1.00 74.75 306 ARG A O 1
ATOM 2277 N N . GLU A 1 307 ? -29.962 12.502 -44.827 1.00 72.06 307 GLU A N 1
ATOM 2278 C CA . GLU A 1 307 ? -30.165 11.978 -43.469 1.00 72.06 307 GLU A CA 1
ATOM 2279 C C . GLU A 1 307 ? -29.210 12.602 -42.439 1.00 72.06 307 GLU A C 1
ATOM 2281 O O . GLU A 1 307 ? -29.484 12.576 -41.236 1.00 72.06 307 GLU A O 1
ATOM 2286 N N . VAL A 1 308 ? -28.113 13.216 -42.894 1.00 75.38 308 VAL A N 1
ATOM 2287 C CA . VAL A 1 308 ? -27.172 13.928 -42.025 1.00 75.38 308 VAL A CA 1
ATOM 2288 C C . VAL A 1 308 ? -27.828 15.207 -41.496 1.00 75.38 308 VAL A C 1
ATOM 2290 O O . VAL A 1 308 ? -28.049 16.164 -42.233 1.00 75.38 308 VAL A O 1
ATOM 2293 N N . ALA A 1 309 ? -28.082 15.257 -40.185 1.00 69.19 309 ALA A N 1
ATOM 2294 C CA . ALA A 1 309 ? -28.870 16.314 -39.535 1.00 69.19 309 ALA A CA 1
ATOM 2295 C C . ALA A 1 309 ? -28.346 17.757 -39.725 1.00 69.19 309 ALA A C 1
ATOM 2297 O O . ALA A 1 309 ? -29.089 18.710 -39.486 1.00 69.19 309 ALA A O 1
ATOM 2298 N N . VAL A 1 310 ? -27.082 17.934 -40.131 1.00 72.56 310 VAL A N 1
ATOM 2299 C CA . VAL A 1 310 ? -26.468 19.253 -40.384 1.00 72.56 310 VAL A CA 1
ATOM 2300 C C . VAL A 1 310 ? -26.593 19.745 -41.831 1.00 72.56 310 VAL A C 1
ATOM 2302 O O . VAL A 1 310 ? -26.264 20.901 -42.110 1.00 72.56 310 VAL A O 1
ATOM 2305 N N . VAL A 1 311 ? -27.078 18.911 -42.756 1.00 78.94 311 VAL A N 1
ATOM 2306 C CA . VAL A 1 311 ? -27.293 19.270 -44.166 1.00 78.94 311 VAL A CA 1
ATOM 2307 C C . VAL A 1 311 ? -28.756 19.667 -44.359 1.00 78.94 311 VAL A C 1
ATOM 2309 O O . VAL A 1 311 ? -29.661 18.860 -44.173 1.00 78.94 311 VAL A O 1
ATOM 2312 N N . ARG A 1 312 ? -29.008 20.927 -44.730 1.00 78.56 312 ARG A N 1
ATOM 2313 C CA . ARG A 1 312 ? -30.364 21.420 -45.030 1.00 78.56 312 ARG A CA 1
ATOM 2314 C C . ARG A 1 312 ? -30.787 21.098 -46.449 1.00 78.56 312 ARG A C 1
ATOM 2316 O O . ARG A 1 312 ? -31.944 20.757 -46.677 1.00 78.56 312 ARG A O 1
ATOM 2323 N N . ASN A 1 313 ? -29.866 21.263 -47.394 1.00 78.50 313 ASN A N 1
ATOM 2324 C CA . ASN A 1 313 ? -30.147 21.097 -48.809 1.00 78.50 313 ASN A CA 1
ATOM 2325 C C . ASN A 1 313 ? -28.904 20.626 -49.575 1.00 78.50 313 ASN A C 1
ATOM 2327 O O . ASN A 1 313 ? -27.776 20.963 -49.212 1.00 78.50 313 ASN A O 1
ATOM 2331 N N . VAL A 1 314 ? -29.122 19.864 -50.648 1.00 84.75 314 VAL A N 1
ATOM 2332 C CA . VAL A 1 314 ? -28.076 19.295 -51.510 1.00 84.75 314 VAL A CA 1
ATOM 2333 C C . VAL A 1 314 ? -28.401 19.653 -52.953 1.00 84.75 314 VAL A C 1
ATOM 2335 O O . VAL A 1 314 ? -29.410 19.201 -53.488 1.00 84.75 314 VAL A O 1
ATOM 2338 N N . THR A 1 315 ? -27.551 20.455 -53.592 1.00 84.31 315 THR A N 1
ATOM 2339 C CA . THR A 1 315 ? -27.735 20.875 -54.989 1.00 84.31 315 THR A CA 1
ATOM 2340 C C . THR A 1 315 ? -26.564 20.385 -55.841 1.00 84.31 315 THR A C 1
ATOM 2342 O O . THR A 1 315 ? -25.437 20.829 -55.617 1.00 84.31 315 THR A O 1
ATOM 2345 N N . PRO A 1 316 ? -26.775 19.485 -56.817 1.00 79.81 316 PRO A N 1
ATOM 2346 C CA . PRO A 1 316 ? -25.711 19.071 -57.721 1.00 79.81 316 PRO A CA 1
ATOM 2347 C C . PRO A 1 316 ? -25.336 20.202 -58.679 1.00 79.81 316 PRO A C 1
ATOM 2349 O O . PRO A 1 316 ? -26.210 20.861 -59.238 1.00 79.81 316 PRO A O 1
ATOM 2352 N N . LEU A 1 317 ? -24.035 20.429 -58.862 1.00 80.88 317 LEU A N 1
ATOM 2353 C CA . LEU A 1 317 ? -23.520 21.476 -59.746 1.00 80.88 317 LEU A CA 1
ATOM 2354 C C . LEU A 1 317 ? -22.995 20.911 -61.061 1.00 80.88 317 LEU A C 1
ATOM 2356 O O . LEU A 1 317 ? -23.321 21.421 -62.130 1.00 80.88 317 LEU A O 1
ATOM 2360 N N . ARG A 1 318 ? -22.152 19.878 -60.985 1.00 75.81 318 ARG A N 1
ATOM 2361 C CA . ARG A 1 318 ? -21.491 19.293 -62.154 1.00 75.81 318 ARG A CA 1
ATOM 2362 C C . ARG A 1 318 ? -21.103 17.848 -61.876 1.00 75.81 318 ARG A C 1
ATOM 2364 O O . ARG A 1 318 ? -20.616 17.552 -60.795 1.00 75.81 318 ARG A O 1
ATOM 2371 N N . ALA A 1 319 ? -21.270 16.974 -62.862 1.00 75.38 319 ALA A N 1
ATOM 2372 C CA . ALA A 1 319 ? -20.742 15.614 -62.839 1.00 75.38 319 ALA A CA 1
ATOM 2373 C C . ALA A 1 319 ? -19.685 15.456 -63.940 1.00 75.38 319 ALA A C 1
ATOM 2375 O O . ALA A 1 319 ? -19.864 15.956 -65.053 1.00 75.38 319 ALA A O 1
ATOM 2376 N N . THR A 1 320 ? -18.583 14.788 -63.622 1.00 74.31 320 THR A N 1
ATOM 2377 C CA . THR A 1 320 ? -17.539 14.375 -64.570 1.00 74.31 320 THR A CA 1
ATOM 2378 C C . THR A 1 320 ? -17.327 12.866 -64.458 1.00 74.31 320 THR A C 1
ATOM 2380 O O . THR A 1 320 ? -17.931 12.231 -63.597 1.00 74.31 320 THR A O 1
ATOM 2383 N N . ALA A 1 321 ? -16.487 12.290 -65.323 1.00 65.25 321 ALA A N 1
ATOM 2384 C CA . ALA A 1 321 ? -16.201 10.855 -65.295 1.00 65.25 321 ALA A CA 1
ATOM 2385 C C . ALA A 1 321 ? -15.567 10.387 -63.969 1.00 65.25 321 ALA A C 1
ATOM 2387 O O . ALA A 1 321 ? -15.788 9.250 -63.574 1.00 65.25 321 ALA A O 1
ATOM 2388 N N . ASP A 1 322 ? -14.845 11.268 -63.265 1.00 69.88 322 ASP A N 1
ATOM 2389 C CA . ASP A 1 322 ? -14.047 10.887 -62.090 1.00 69.88 322 ASP A CA 1
ATOM 2390 C C . ASP A 1 322 ? -14.608 11.433 -60.761 1.00 69.88 322 ASP A C 1
ATOM 2392 O O . ASP A 1 322 ? -14.275 10.937 -59.680 1.00 69.88 322 ASP A O 1
ATOM 2396 N N . HIS A 1 323 ? -15.437 12.484 -60.812 1.00 79.19 323 HIS A N 1
ATOM 2397 C CA . HIS A 1 323 ? -15.983 13.137 -59.619 1.00 79.19 323 HIS A CA 1
ATOM 2398 C C . HIS A 1 323 ? -17.274 13.926 -59.868 1.00 79.19 323 HIS A C 1
ATOM 2400 O O . HIS A 1 323 ? -17.556 14.403 -60.972 1.00 79.19 323 HIS A O 1
ATOM 2406 N N . LEU A 1 324 ? -18.027 14.125 -58.788 1.00 82.31 324 LEU A N 1
ATOM 2407 C CA . LEU A 1 324 ? -19.261 14.893 -58.703 1.00 82.31 324 LEU A CA 1
ATOM 2408 C C . LEU A 1 324 ? -19.067 16.115 -57.801 1.00 82.31 324 LEU A C 1
ATOM 2410 O O . LEU A 1 324 ? -18.649 15.996 -56.653 1.00 82.31 324 LEU A O 1
ATOM 2414 N N . GLU A 1 325 ? -19.431 17.290 -58.295 1.00 84.06 325 GLU A N 1
ATOM 2415 C CA . GLU A 1 325 ? -19.443 18.533 -57.532 1.00 84.06 325 GLU A CA 1
ATOM 2416 C C . GLU A 1 325 ? -20.852 18.859 -57.027 1.00 84.06 325 GLU A C 1
ATOM 2418 O O . GLU A 1 325 ? -21.815 18.923 -57.800 1.00 84.06 325 GLU A O 1
ATOM 2423 N N . LEU A 1 326 ? -20.962 19.129 -55.728 1.00 85.75 326 LEU A N 1
ATOM 2424 C CA . LEU A 1 326 ? -22.207 19.430 -55.028 1.00 85.75 326 LEU A CA 1
ATOM 2425 C C . LEU A 1 326 ? -22.070 20.727 -54.224 1.00 85.75 326 LEU A C 1
ATOM 2427 O O . LEU A 1 326 ? -21.025 20.990 -53.634 1.00 85.75 326 LEU A O 1
ATOM 2431 N N . ASN A 1 327 ? -23.149 21.496 -54.132 1.00 86.19 327 ASN A N 1
ATOM 2432 C CA . ASN A 1 327 ? -23.326 22.508 -53.097 1.00 86.19 327 ASN A CA 1
ATOM 2433 C C . ASN A 1 327 ? -24.157 21.921 -51.956 1.00 86.19 327 ASN A C 1
ATOM 2435 O O . ASN A 1 327 ? -25.295 21.493 -52.163 1.00 86.19 327 ASN A O 1
ATOM 2439 N N . LEU A 1 328 ? -23.593 21.935 -50.752 1.00 85.44 328 LEU A N 1
ATOM 2440 C CA . LEU A 1 328 ? -24.270 21.557 -49.519 1.00 85.44 328 LEU A CA 1
ATOM 2441 C C . LEU A 1 328 ? -24.601 22.823 -48.736 1.00 85.44 328 LEU A C 1
ATOM 2443 O O . LEU A 1 328 ? -23.704 23.570 -48.348 1.00 85.44 328 LEU A O 1
ATOM 2447 N N . GLU A 1 329 ? -25.883 23.069 -48.495 1.00 82.50 329 GLU A N 1
ATOM 2448 C CA . GLU A 1 329 ? -26.310 24.129 -47.586 1.00 82.50 329 GLU A CA 1
ATOM 2449 C C . GLU A 1 329 ? -26.337 23.574 -46.162 1.00 82.50 329 GLU A C 1
ATOM 2451 O O . GLU A 1 329 ? -27.073 22.628 -45.864 1.00 82.50 329 GLU A O 1
ATOM 2456 N N . MET A 1 330 ? -25.512 24.137 -45.283 1.00 80.00 330 MET A N 1
ATOM 2457 C CA . MET A 1 330 ? -25.192 23.529 -43.996 1.00 80.00 330 MET A CA 1
ATOM 2458 C C . MET A 1 330 ? -25.518 24.437 -42.812 1.00 80.00 330 MET A C 1
ATOM 2460 O O . MET A 1 330 ? -25.267 25.643 -42.849 1.00 80.00 330 MET A O 1
ATOM 2464 N N . THR A 1 331 ? -26.038 23.852 -41.727 1.00 68.81 331 THR A N 1
ATOM 2465 C CA . THR A 1 331 ? -26.254 24.558 -40.445 1.00 68.81 331 THR A CA 1
ATOM 2466 C C . THR A 1 331 ? -24.977 24.756 -39.637 1.00 68.81 331 THR A C 1
ATOM 2468 O O . THR A 1 331 ? -24.957 25.590 -38.735 1.00 68.81 331 THR A O 1
ATOM 2471 N N . THR A 1 332 ? -23.925 24.006 -39.957 1.00 66.56 332 THR A N 1
ATOM 2472 C CA . THR A 1 332 ? -22.596 24.064 -39.335 1.00 66.56 332 THR A CA 1
ATOM 2473 C C . THR A 1 332 ? -21.524 24.110 -40.423 1.00 66.56 332 THR A C 1
ATOM 2475 O O . THR A 1 332 ? -21.806 23.792 -41.574 1.00 66.56 332 THR A O 1
ATOM 2478 N N . GLY A 1 333 ? -20.277 24.432 -40.084 1.00 68.62 333 GLY A N 1
ATOM 2479 C CA . GLY A 1 333 ? -19.172 24.345 -41.041 1.00 68.62 333 GLY A CA 1
ATOM 2480 C C . GLY A 1 333 ? -18.671 22.918 -41.310 1.00 68.62 333 GLY A C 1
ATOM 2481 O O . GLY A 1 333 ? -19.093 21.942 -40.680 1.00 68.62 333 GLY A O 1
ATOM 2482 N N . LEU A 1 334 ? -17.707 22.811 -42.232 1.00 68.50 334 LEU A N 1
ATOM 2483 C CA . LEU A 1 334 ? -17.158 21.550 -42.762 1.00 68.50 334 LEU A CA 1
ATOM 2484 C C . LEU A 1 334 ? -16.597 20.599 -41.683 1.00 68.50 334 LEU A C 1
ATOM 2486 O O . LEU A 1 334 ? -16.703 19.382 -41.800 1.00 68.50 334 LEU A O 1
ATOM 2490 N N . ALA A 1 335 ? -16.040 21.139 -40.595 1.00 63.03 335 ALA A N 1
ATOM 2491 C CA . ALA A 1 335 ? -15.519 20.333 -39.489 1.00 63.03 335 ALA A CA 1
ATOM 2492 C C . ALA A 1 335 ? -16.629 19.630 -38.683 1.00 63.03 335 ALA A C 1
ATOM 2494 O O . ALA A 1 335 ? -16.409 18.534 -38.172 1.00 63.03 335 ALA A O 1
ATOM 2495 N N . GLY A 1 336 ? -17.812 20.247 -38.564 1.00 62.50 336 GLY A N 1
ATOM 2496 C CA . GLY A 1 336 ? -18.988 19.621 -37.950 1.00 62.50 336 GLY A CA 1
ATOM 2497 C C . GLY A 1 336 ? -19.592 18.543 -38.850 1.00 62.50 336 GLY A C 1
ATOM 2498 O O . GLY A 1 336 ? -19.928 17.463 -38.374 1.00 62.50 336 GLY A O 1
ATOM 2499 N N . PHE A 1 337 ? -19.634 18.807 -40.159 1.00 73.62 337 PHE A N 1
ATOM 2500 C CA . PHE A 1 337 ? -20.078 17.847 -41.170 1.00 73.62 337 PHE A CA 1
ATOM 2501 C C . PHE A 1 337 ? -19.251 16.562 -41.176 1.00 73.62 337 PHE A C 1
ATOM 2503 O O . PHE A 1 337 ? -19.811 15.479 -41.028 1.00 73.62 337 PHE A O 1
ATOM 2510 N N . ASN A 1 338 ? -17.922 16.683 -41.275 1.00 70.12 338 ASN A N 1
ATOM 2511 C CA . ASN A 1 338 ? -17.030 15.525 -41.364 1.00 70.12 338 ASN A CA 1
ATOM 2512 C C . ASN A 1 338 ? -17.124 14.611 -40.136 1.00 70.12 338 ASN A C 1
ATOM 2514 O O . ASN A 1 338 ? -16.997 13.402 -40.275 1.00 70.12 338 ASN A O 1
ATOM 2518 N N . ARG A 1 339 ? -17.395 15.161 -38.944 1.00 63.53 339 ARG A N 1
ATOM 2519 C CA . ARG A 1 339 ? -17.597 14.344 -37.735 1.00 63.53 339 ARG A CA 1
ATOM 2520 C C . ARG A 1 339 ? -18.913 13.573 -37.744 1.00 63.53 339 ARG A C 1
ATOM 2522 O O . ARG A 1 339 ? -18.958 12.480 -37.200 1.00 63.53 339 ARG A O 1
ATOM 2529 N N . MET A 1 340 ? -19.972 14.115 -38.351 1.00 65.88 340 MET A N 1
ATOM 2530 C CA . MET A 1 340 ? -21.276 13.440 -38.412 1.00 65.88 340 MET A CA 1
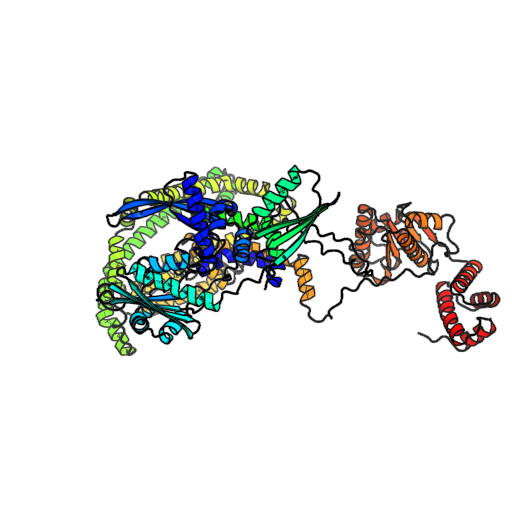ATOM 2531 C C . MET A 1 340 ? -21.366 12.365 -39.500 1.00 65.88 340 MET A C 1
ATOM 2533 O O . MET A 1 340 ? -22.313 11.585 -39.483 1.00 65.88 340 MET A O 1
ATOM 2537 N N . LEU A 1 341 ? -20.404 12.307 -40.426 1.00 68.69 341 LEU A N 1
ATOM 2538 C CA . LEU A 1 341 ? -20.324 11.235 -41.420 1.00 68.69 341 LEU A CA 1
ATOM 2539 C C . LEU A 1 341 ? -19.858 9.900 -40.803 1.00 68.69 341 LEU A C 1
ATOM 2541 O O . LEU A 1 341 ? -20.280 8.852 -41.283 1.00 68.69 341 LEU A O 1
ATOM 2545 N N . GLY A 1 342 ? -19.082 9.934 -39.707 1.00 54.06 342 GLY A N 1
ATOM 2546 C CA . GLY A 1 342 ? -18.544 8.750 -39.020 1.00 54.06 342 GLY A CA 1
ATOM 2547 C C . GLY A 1 342 ? -17.516 7.958 -39.847 1.00 54.06 342 GLY A C 1
ATOM 2548 O O . GLY A 1 342 ? -17.434 8.106 -41.063 1.00 54.06 342 GLY A O 1
ATOM 2549 N N . ASP A 1 343 ? -16.743 7.074 -39.206 1.00 51.16 343 ASP A N 1
ATOM 2550 C CA . ASP A 1 343 ? -15.676 6.301 -39.881 1.00 51.16 343 ASP A CA 1
ATOM 2551 C C . ASP A 1 343 ? -16.203 5.233 -40.868 1.00 51.16 343 ASP A C 1
ATOM 2553 O O . ASP A 1 343 ? -15.469 4.779 -41.741 1.00 51.16 343 ASP A O 1
ATOM 2557 N N . ASN A 1 344 ? -17.487 4.862 -40.767 1.00 48.53 344 ASN A N 1
ATOM 2558 C CA . ASN A 1 344 ? -18.173 3.900 -41.649 1.00 48.53 344 ASN A CA 1
ATOM 2559 C C . ASN A 1 344 ? -19.257 4.559 -42.531 1.00 48.53 344 ASN A C 1
ATOM 2561 O O . ASN A 1 344 ? -20.157 3.876 -43.028 1.00 48.53 344 ASN A O 1
ATOM 2565 N N . GLY A 1 345 ? -19.226 5.887 -42.676 1.00 58.22 345 GLY A N 1
ATOM 2566 C CA . GLY A 1 345 ? -20.189 6.630 -43.484 1.00 58.22 345 GLY A CA 1
ATOM 2567 C C . GLY A 1 345 ? -20.104 6.319 -44.979 1.00 58.22 345 GLY A C 1
ATOM 2568 O O . GLY A 1 345 ? -19.091 5.852 -45.489 1.00 58.22 345 GLY A O 1
ATOM 2569 N N . VAL A 1 346 ? -21.168 6.655 -45.717 1.00 63.91 346 VAL A N 1
ATOM 2570 C CA . VAL A 1 346 ? -21.206 6.595 -47.196 1.00 63.91 346 VAL A CA 1
ATOM 2571 C C . VAL A 1 346 ? -20.122 7.488 -47.839 1.00 63.91 346 VAL A C 1
ATOM 2573 O O . VAL A 1 346 ? -19.788 7.304 -49.006 1.00 63.91 346 VAL A O 1
ATOM 2576 N N . LEU A 1 347 ? -19.556 8.440 -47.085 1.00 70.00 347 LEU A N 1
ATOM 2577 C CA . LEU A 1 347 ? -18.499 9.362 -47.500 1.00 70.00 347 LEU A CA 1
ATOM 2578 C C . LEU A 1 347 ? -17.332 9.349 -46.509 1.00 70.00 347 LEU A C 1
ATOM 2580 O O . LEU A 1 347 ? -17.555 9.413 -45.302 1.00 70.00 347 LEU A O 1
ATOM 2584 N N . VAL A 1 348 ? -16.102 9.377 -47.031 1.00 67.56 348 VAL A N 1
ATOM 2585 C CA . VAL A 1 348 ? -14.857 9.461 -46.249 1.00 67.56 348 VAL A CA 1
ATOM 2586 C C . VAL A 1 348 ? -14.060 10.703 -46.684 1.00 67.56 348 VAL A C 1
ATOM 2588 O O . VAL A 1 348 ? -13.989 10.975 -47.886 1.00 67.56 348 VAL A O 1
ATOM 2591 N N . PRO A 1 349 ? -13.455 11.480 -45.761 1.00 64.44 349 PRO A N 1
ATOM 2592 C CA . PRO A 1 349 ? -12.652 12.646 -46.126 1.00 64.44 349 PRO A CA 1
ATOM 2593 C C . PRO A 1 349 ? -11.406 12.250 -46.931 1.00 64.44 349 PRO A C 1
ATOM 2595 O O . PRO A 1 349 ? -10.597 11.449 -46.468 1.00 64.44 349 PRO A O 1
ATOM 2598 N N . SER A 1 350 ? -11.209 12.854 -48.106 1.00 62.09 350 SER A N 1
ATOM 2599 C CA . SER A 1 350 ? -9.979 12.710 -48.895 1.00 62.09 350 SER A CA 1
ATOM 2600 C C . SER A 1 350 ? -9.142 13.990 -48.821 1.00 62.09 350 SER A C 1
ATOM 2602 O O . SER A 1 350 ? -9.659 15.082 -49.050 1.00 62.09 350 SER A O 1
ATOM 2604 N N . ALA A 1 351 ? -7.853 13.868 -48.485 1.00 51.53 351 ALA A N 1
ATOM 2605 C CA . ALA A 1 351 ? -6.934 15.000 -48.301 1.00 51.53 351 ALA A CA 1
ATOM 2606 C C . ALA A 1 351 ? -6.264 15.494 -49.602 1.00 51.53 351 ALA A C 1
ATOM 2608 O O . ALA A 1 351 ? -5.457 16.421 -49.568 1.00 51.53 351 ALA A O 1
ATOM 2609 N N . THR A 1 352 ? -6.563 14.894 -50.754 1.00 46.09 352 THR A N 1
ATOM 2610 C CA . THR A 1 352 ? -5.918 15.225 -52.030 1.00 46.09 352 THR A CA 1
ATOM 2611 C C . THR A 1 352 ? -6.690 16.293 -52.806 1.00 46.09 352 THR A C 1
ATOM 2613 O O . THR A 1 352 ? -7.648 16.005 -53.516 1.00 46.09 352 THR A O 1
ATOM 2616 N N . LEU A 1 353 ? -6.219 17.538 -52.728 1.00 47.62 353 LEU A N 1
ATOM 2617 C CA . LEU A 1 353 ? -6.365 18.504 -53.822 1.00 47.62 353 LEU A CA 1
ATOM 2618 C C . LEU A 1 353 ? -5.066 18.476 -54.653 1.00 47.62 353 LEU A C 1
ATOM 2620 O O . LEU A 1 353 ? -3.992 18.336 -54.062 1.00 47.62 353 LEU A O 1
ATOM 2624 N N . PRO A 1 354 ? -5.117 18.574 -55.996 1.00 40.69 354 PRO A N 1
ATOM 2625 C CA . PRO A 1 354 ? -3.915 18.515 -56.828 1.00 40.69 354 PRO A CA 1
ATOM 2626 C C . PRO A 1 354 ? -2.966 19.680 -56.488 1.00 40.69 354 PRO A C 1
ATOM 2628 O O . PRO A 1 354 ? -3.376 20.839 -56.458 1.00 40.69 354 PRO A O 1
ATOM 2631 N N . ALA A 1 355 ? -1.711 19.350 -56.172 1.00 36.38 355 ALA A N 1
ATOM 2632 C CA . ALA A 1 355 ? -0.724 20.248 -55.569 1.00 36.38 355 ALA A CA 1
ATOM 2633 C C . ALA A 1 355 ? -0.118 21.268 -56.559 1.00 36.38 355 ALA A C 1
ATOM 2635 O O . ALA A 1 355 ? 0.244 20.915 -57.680 1.00 36.38 355 ALA A O 1
ATOM 2636 N N . LEU A 1 356 ? 0.075 22.514 -56.107 1.00 32.91 356 LEU A N 1
ATOM 2637 C CA . LEU A 1 356 ? 1.061 23.457 -56.663 1.00 32.91 356 LEU A CA 1
ATOM 2638 C C . LEU A 1 356 ? 2.394 23.298 -55.900 1.00 32.91 356 LEU A C 1
ATOM 2640 O O . LEU A 1 356 ? 2.355 22.994 -54.706 1.00 32.91 356 LEU A O 1
ATOM 2644 N N . PRO A 1 357 ? 3.566 23.493 -56.537 1.00 38.28 357 PRO A N 1
ATOM 2645 C CA . PRO A 1 357 ? 4.850 23.159 -55.928 1.00 38.28 357 PRO A CA 1
ATOM 2646 C C . PRO A 1 357 ? 5.375 24.274 -55.010 1.00 38.28 357 PRO A C 1
ATOM 2648 O O . PRO A 1 357 ? 5.399 25.446 -55.388 1.00 38.28 357 PRO A O 1
ATOM 2651 N N . THR A 1 358 ? 5.876 23.890 -53.835 1.00 31.31 358 THR A N 1
ATOM 2652 C CA . THR A 1 358 ? 6.727 24.706 -52.949 1.00 31.31 358 THR A CA 1
ATOM 2653 C C . THR A 1 358 ? 7.947 23.896 -52.478 1.00 31.31 358 THR A C 1
ATOM 2655 O O . THR A 1 358 ? 7.938 22.669 -52.587 1.00 31.31 358 THR A O 1
ATOM 2658 N N . PRO A 1 359 ? 9.035 24.573 -52.054 1.00 34.22 359 PRO A N 1
ATOM 2659 C CA . PRO A 1 359 ? 10.386 24.023 -52.035 1.00 34.22 359 PRO A CA 1
ATOM 2660 C C . PRO A 1 359 ? 10.658 23.078 -50.860 1.00 34.22 359 PRO A C 1
ATOM 2662 O O . PRO A 1 359 ? 10.028 23.157 -49.810 1.00 34.22 359 PRO A O 1
ATOM 2665 N N . ILE A 1 360 ? 11.630 22.197 -51.093 1.00 33.53 360 ILE A N 1
ATOM 2666 C CA . ILE A 1 360 ? 12.093 21.117 -50.219 1.00 33.53 360 ILE A CA 1
ATOM 2667 C C . ILE A 1 360 ? 12.808 21.705 -48.996 1.00 33.53 360 ILE A C 1
ATOM 2669 O O . ILE A 1 360 ? 13.764 22.462 -49.153 1.00 33.53 360 ILE A O 1
ATOM 2673 N N . ASP A 1 361 ? 12.352 21.322 -47.803 1.00 32.47 361 ASP A N 1
ATOM 2674 C CA . ASP A 1 361 ? 13.021 21.579 -46.527 1.00 32.47 361 ASP A CA 1
ATOM 2675 C C . ASP A 1 361 ? 13.488 20.226 -45.954 1.00 32.47 361 ASP A C 1
ATOM 2677 O O . ASP A 1 361 ? 12.687 19.395 -45.518 1.00 32.47 361 ASP A O 1
ATOM 2681 N N . ASP A 1 362 ? 14.798 19.978 -46.022 1.00 35.19 362 ASP A N 1
ATOM 2682 C CA . ASP A 1 362 ? 15.473 18.735 -45.620 1.00 35.19 362 ASP A CA 1
ATOM 2683 C C . ASP A 1 362 ? 15.646 18.646 -44.090 1.00 35.19 362 ASP A C 1
ATOM 2685 O O . ASP A 1 362 ? 16.757 18.696 -43.559 1.00 35.19 362 ASP A O 1
ATOM 2689 N N . THR A 1 363 ? 14.551 18.495 -43.337 1.00 36.50 363 THR A N 1
ATOM 2690 C CA . THR A 1 363 ? 14.626 18.263 -41.876 1.00 36.50 363 THR A CA 1
ATOM 2691 C C . THR A 1 363 ? 13.722 17.148 -41.344 1.00 36.50 363 THR A C 1
ATOM 2693 O O . THR A 1 363 ? 13.198 17.226 -40.234 1.00 36.50 363 THR A O 1
ATOM 2696 N N . THR A 1 364 ? 13.614 16.024 -42.056 1.00 36.69 364 THR A N 1
ATOM 2697 C CA . THR A 1 364 ? 13.069 14.781 -41.470 1.00 36.69 364 THR A CA 1
ATOM 2698 C C . THR A 1 364 ? 14.061 13.631 -41.565 1.00 36.69 364 THR A C 1
ATOM 2700 O O . THR A 1 364 ? 13.899 12.694 -42.338 1.00 36.69 364 THR A O 1
ATOM 2703 N N . GLY A 1 365 ? 15.092 13.713 -40.727 1.00 37.25 365 GLY A N 1
ATOM 2704 C CA . GLY A 1 365 ? 16.039 12.636 -40.448 1.00 37.25 365 GLY A CA 1
ATOM 2705 C C . GLY A 1 365 ? 16.312 12.488 -38.950 1.00 37.25 365 GLY A C 1
ATOM 2706 O O . GLY A 1 365 ? 17.443 12.234 -38.556 1.00 37.25 365 GLY A O 1
ATOM 2707 N N . ALA A 1 366 ? 15.309 12.701 -38.095 1.00 32.81 366 ALA A N 1
ATOM 2708 C CA . ALA A 1 366 ? 15.395 12.302 -36.693 1.00 32.81 366 ALA A CA 1
ATOM 2709 C C . ALA A 1 366 ? 14.842 10.872 -36.566 1.00 32.81 366 ALA A C 1
ATOM 2711 O O . ALA A 1 366 ? 13.681 10.654 -36.927 1.00 32.81 366 ALA A O 1
ATOM 2712 N N . PRO A 1 367 ? 15.613 9.886 -36.071 1.00 35.16 367 PRO A N 1
ATOM 2713 C CA . PRO A 1 367 ? 15.047 8.581 -35.775 1.00 35.16 367 PRO A CA 1
ATOM 2714 C C . PRO A 1 367 ? 13.980 8.753 -34.690 1.00 35.16 367 PRO A C 1
ATOM 2716 O O . PRO A 1 367 ? 14.197 9.428 -33.679 1.00 35.16 367 PRO A O 1
ATOM 2719 N N . ALA A 1 368 ? 12.808 8.164 -34.925 1.00 35.59 368 ALA A N 1
ATOM 2720 C CA . ALA A 1 368 ? 11.715 8.142 -33.967 1.00 35.59 368 ALA A CA 1
ATOM 2721 C C . ALA A 1 368 ? 12.218 7.656 -32.592 1.00 35.59 368 ALA A C 1
ATOM 2723 O O . ALA A 1 368 ? 13.045 6.739 -32.534 1.00 35.59 368 ALA A O 1
ATOM 2724 N N . PRO A 1 369 ? 11.726 8.216 -31.470 1.00 34.22 369 PRO A N 1
ATOM 2725 C CA . PRO A 1 369 ? 12.007 7.640 -30.168 1.00 34.22 369 PRO A CA 1
ATOM 2726 C C . PRO A 1 369 ? 11.456 6.215 -30.174 1.00 34.22 369 PRO A C 1
ATOM 2728 O O . PRO A 1 369 ? 10.249 6.015 -30.308 1.00 34.22 369 PRO A O 1
ATOM 2731 N N . VAL A 1 370 ? 12.343 5.225 -30.049 1.00 39.41 370 VAL A N 1
ATOM 2732 C CA . VAL A 1 370 ? 11.946 3.833 -29.839 1.00 39.41 370 VAL A CA 1
ATOM 2733 C C . VAL A 1 370 ? 10.989 3.831 -28.644 1.00 39.41 370 VAL A C 1
ATOM 2735 O O . VAL A 1 370 ? 11.389 4.272 -27.559 1.00 39.41 370 VAL A O 1
ATOM 2738 N N . PRO A 1 371 ? 9.722 3.405 -28.799 1.00 37.22 371 PRO A N 1
ATOM 2739 C CA . PRO A 1 371 ? 8.846 3.271 -27.653 1.00 37.22 371 PRO A CA 1
ATOM 2740 C C . PRO A 1 371 ? 9.506 2.261 -26.717 1.00 37.22 371 PRO A C 1
ATOM 2742 O O . PRO A 1 371 ? 9.772 1.123 -27.104 1.00 37.22 371 PRO A O 1
ATOM 2745 N N . ALA A 1 372 ? 9.806 2.679 -25.484 1.00 46.16 372 ALA A N 1
ATOM 2746 C CA . ALA A 1 372 ? 10.168 1.731 -24.441 1.00 46.16 372 ALA A CA 1
ATOM 2747 C C . ALA A 1 372 ? 9.096 0.626 -24.432 1.00 46.16 372 ALA A C 1
ATOM 2749 O O . ALA A 1 372 ? 7.910 0.955 -24.539 1.00 46.16 372 ALA A O 1
ATOM 2750 N N . PRO A 1 373 ? 9.458 -0.663 -24.345 1.00 39.94 373 PRO A N 1
ATOM 2751 C CA . PRO A 1 373 ? 8.472 -1.730 -24.344 1.00 39.94 373 PRO A CA 1
ATOM 2752 C C . PRO A 1 373 ? 7.617 -1.624 -23.073 1.00 39.94 373 PRO A C 1
ATOM 2754 O O . PRO A 1 373 ? 7.946 -2.178 -22.032 1.00 39.94 373 PRO A O 1
ATOM 2757 N N . VAL A 1 374 ? 6.480 -0.929 -23.152 1.00 49.53 374 VAL A N 1
ATOM 2758 C CA . VAL A 1 374 ? 5.459 -0.890 -22.085 1.00 49.53 374 VAL A CA 1
ATOM 2759 C C . VAL A 1 374 ? 4.685 -2.222 -22.022 1.00 49.53 374 VAL A C 1
ATOM 2761 O O . VAL A 1 374 ? 3.819 -2.427 -21.178 1.00 49.53 374 VAL A O 1
ATOM 2764 N N . SER A 1 375 ? 4.991 -3.186 -22.892 1.00 57.66 375 SER A N 1
ATOM 2765 C CA . SER A 1 375 ? 4.104 -4.317 -23.163 1.00 57.66 375 SER A CA 1
ATOM 2766 C C . SER A 1 375 ? 4.116 -5.441 -22.123 1.00 57.66 375 SER A C 1
ATOM 2768 O O . SER A 1 375 ? 3.199 -6.259 -22.166 1.00 57.66 375 SER A O 1
ATOM 2770 N N . ASN A 1 376 ? 5.060 -5.488 -21.173 1.00 59.47 376 ASN A N 1
ATOM 2771 C CA . ASN A 1 376 ? 5.097 -6.551 -20.153 1.00 59.47 376 ASN A CA 1
ATOM 2772 C C . ASN A 1 376 ? 5.044 -6.045 -18.704 1.00 59.47 376 ASN A C 1
ATOM 2774 O O . ASN A 1 376 ? 4.370 -6.664 -17.886 1.00 59.47 376 ASN A O 1
ATOM 2778 N N . GLU A 1 377 ? 5.658 -4.907 -18.367 1.00 65.38 377 GLU A N 1
ATOM 2779 C CA . GLU A 1 377 ? 5.631 -4.397 -16.984 1.00 65.38 377 GLU A CA 1
ATOM 2780 C C . GLU A 1 377 ? 4.223 -3.988 -16.539 1.00 65.38 377 GLU A C 1
ATOM 2782 O O . GLU A 1 377 ? 3.803 -4.327 -15.434 1.00 65.38 377 GLU A O 1
ATOM 2787 N N . LEU A 1 378 ? 3.443 -3.366 -17.432 1.00 71.44 378 LEU A N 1
ATOM 2788 C CA . LEU A 1 378 ? 2.044 -3.043 -17.156 1.00 71.44 378 LEU A CA 1
ATOM 2789 C C . LEU A 1 378 ? 1.208 -4.311 -16.939 1.00 71.44 378 LEU A C 1
ATOM 2791 O O . LEU A 1 378 ? 0.358 -4.328 -16.057 1.00 71.44 378 LEU A O 1
ATOM 2795 N N . LYS A 1 379 ? 1.482 -5.395 -17.678 1.00 72.56 379 LYS A N 1
ATOM 2796 C CA . LYS A 1 379 ? 0.799 -6.684 -17.482 1.00 72.56 379 LYS A CA 1
ATOM 2797 C C . LYS A 1 379 ? 1.105 -7.272 -16.110 1.00 72.56 379 LYS A C 1
ATOM 2799 O O . LYS A 1 379 ? 0.185 -7.740 -15.455 1.00 72.56 379 LYS A O 1
ATOM 2804 N N . TYR A 1 380 ? 2.357 -7.217 -15.653 1.00 74.25 380 TYR A N 1
ATOM 2805 C CA . TYR A 1 380 ? 2.719 -7.702 -14.318 1.00 74.25 380 TYR A CA 1
ATOM 2806 C C . TYR A 1 380 ? 2.130 -6.835 -13.203 1.00 74.25 380 TYR A C 1
ATOM 2808 O O . TYR A 1 380 ? 1.684 -7.378 -12.198 1.00 74.25 380 TYR A O 1
ATOM 2816 N N . ILE A 1 381 ? 2.059 -5.512 -13.387 1.00 77.25 381 ILE A N 1
ATOM 2817 C CA . ILE A 1 381 ? 1.409 -4.603 -12.430 1.00 77.25 381 ILE A CA 1
ATOM 2818 C C . ILE A 1 381 ? -0.103 -4.854 -12.386 1.00 77.25 381 ILE A C 1
ATOM 2820 O O . ILE A 1 381 ? -0.670 -4.963 -11.302 1.00 77.25 381 ILE A O 1
ATOM 2824 N N . LEU A 1 382 ? -0.756 -4.997 -13.543 1.00 75.62 382 LEU A N 1
ATOM 2825 C CA . LEU A 1 382 ? -2.182 -5.321 -13.629 1.00 75.62 382 LEU A CA 1
ATOM 2826 C C . LEU A 1 382 ? -2.481 -6.708 -13.052 1.00 75.62 382 LEU A C 1
ATOM 2828 O O . LEU A 1 382 ? -3.460 -6.862 -12.330 1.00 75.62 382 LEU A O 1
ATOM 2832 N N . LEU A 1 383 ? -1.623 -7.698 -13.307 1.00 79.31 383 LEU A N 1
ATOM 2833 C CA . LEU A 1 383 ? -1.738 -9.038 -12.737 1.00 79.31 383 LEU A CA 1
ATOM 2834 C C . LEU A 1 383 ? -1.559 -9.013 -11.215 1.00 79.31 383 LEU A C 1
ATOM 2836 O O . LEU A 1 383 ? -2.365 -9.601 -10.503 1.00 79.31 383 LEU A O 1
ATOM 2840 N N . ALA A 1 384 ? -0.552 -8.301 -10.703 1.00 76.44 384 ALA A N 1
ATOM 2841 C CA . ALA A 1 384 ? -0.347 -8.132 -9.266 1.00 76.44 384 ALA A CA 1
ATOM 2842 C C . ALA A 1 384 ? -1.528 -7.399 -8.609 1.00 76.44 384 ALA A C 1
ATOM 2844 O O . ALA A 1 384 ? -1.987 -7.807 -7.544 1.00 76.44 384 ALA A O 1
ATOM 2845 N N . GLY A 1 385 ? -2.063 -6.364 -9.266 1.00 82.50 385 GLY A N 1
ATOM 2846 C CA . GLY A 1 385 ? -3.264 -5.652 -8.829 1.00 82.50 385 GLY A CA 1
ATOM 2847 C C . GLY A 1 385 ? -4.505 -6.546 -8.808 1.00 82.50 385 GLY A C 1
ATOM 2848 O O . GLY A 1 385 ? -5.245 -6.536 -7.827 1.00 82.50 385 GLY A O 1
ATOM 2849 N N . LEU A 1 386 ? -4.702 -7.374 -9.839 1.00 84.44 386 LEU A N 1
ATOM 2850 C CA . LEU A 1 386 ? -5.792 -8.349 -9.913 1.00 84.44 386 LEU A CA 1
ATOM 2851 C C . LEU A 1 386 ? -5.676 -9.409 -8.811 1.00 84.44 386 LEU A C 1
ATOM 2853 O O . LEU A 1 386 ? -6.661 -9.685 -8.132 1.00 84.44 386 LEU A O 1
ATOM 2857 N N . ILE A 1 387 ? -4.481 -9.967 -8.594 1.00 80.00 387 ILE A N 1
ATOM 2858 C CA . ILE A 1 387 ? -4.222 -10.918 -7.504 1.00 80.00 387 ILE A CA 1
ATOM 2859 C C . ILE A 1 387 ? -4.527 -10.259 -6.156 1.00 80.00 387 ILE A C 1
ATOM 2861 O O . ILE A 1 387 ? -5.243 -10.841 -5.346 1.00 80.00 387 ILE A O 1
ATOM 2865 N N . GLY A 1 388 ? -4.046 -9.033 -5.929 1.00 80.50 388 GLY A N 1
ATOM 2866 C CA . GLY A 1 388 ? -4.324 -8.278 -4.705 1.00 80.50 388 GLY A CA 1
ATOM 2867 C C . GLY A 1 388 ? -5.819 -8.037 -4.485 1.00 80.50 388 GLY A C 1
ATOM 2868 O O . GLY A 1 388 ? -6.316 -8.220 -3.375 1.00 80.50 388 GLY A O 1
ATOM 2869 N N . TRP A 1 389 ? -6.557 -7.701 -5.544 1.00 81.94 389 TRP A N 1
ATOM 2870 C CA . TRP A 1 389 ? -8.007 -7.519 -5.484 1.00 81.94 389 TRP A CA 1
ATOM 2871 C C . TRP A 1 389 ? -8.745 -8.832 -5.179 1.00 81.94 389 TRP A C 1
ATOM 2873 O O . TRP A 1 389 ? -9.617 -8.861 -4.310 1.00 81.94 389 TRP A O 1
ATOM 2883 N N . ILE A 1 390 ? -8.361 -9.938 -5.821 1.00 81.94 390 ILE A N 1
ATOM 2884 C CA . ILE A 1 390 ? -8.929 -11.268 -5.556 1.00 81.94 390 ILE A CA 1
ATOM 2885 C C . ILE A 1 390 ? -8.663 -11.698 -4.107 1.00 81.94 390 ILE A C 1
ATOM 2887 O O . ILE A 1 390 ? -9.578 -12.160 -3.427 1.00 81.94 390 ILE A O 1
ATOM 2891 N N . VAL A 1 391 ? -7.439 -11.505 -3.605 1.00 79.00 391 VAL A N 1
ATOM 2892 C CA . VAL A 1 391 ? -7.083 -11.800 -2.206 1.00 79.00 391 VAL A CA 1
ATOM 2893 C C . VAL A 1 391 ? -7.916 -10.960 -1.241 1.00 79.00 391 VAL A C 1
ATOM 2895 O O . VAL A 1 391 ? -8.386 -11.487 -0.237 1.00 79.00 391 VAL A O 1
ATOM 2898 N N . TRP A 1 392 ? -8.147 -9.682 -1.550 1.00 79.25 392 TRP A N 1
ATOM 2899 C CA . TRP A 1 392 ? -8.999 -8.817 -0.735 1.00 79.25 392 TRP A CA 1
ATOM 2900 C C . TRP A 1 392 ? -10.457 -9.301 -0.699 1.00 79.25 392 TRP A C 1
ATOM 2902 O O . TRP A 1 392 ? -11.038 -9.386 0.382 1.00 79.25 392 TRP A O 1
ATOM 2912 N N . LEU A 1 393 ? -11.027 -9.705 -1.842 1.00 79.25 393 LEU A N 1
ATOM 2913 C CA . LEU A 1 393 ? -12.377 -10.285 -1.910 1.00 79.25 393 LEU A CA 1
ATOM 2914 C C . LEU A 1 393 ? -12.491 -11.598 -1.118 1.00 79.25 393 LEU A C 1
ATOM 2916 O O . LEU A 1 393 ? -13.512 -11.858 -0.484 1.00 79.25 393 LEU A O 1
ATOM 2920 N N . LEU A 1 394 ? -11.439 -12.420 -1.139 1.00 83.19 394 LEU A N 1
ATOM 2921 C CA . LEU A 1 394 ? -11.384 -13.718 -0.460 1.00 83.19 394 LEU A CA 1
ATOM 2922 C C . LEU A 1 394 ? -10.900 -13.633 0.995 1.00 83.19 394 LEU A C 1
ATOM 2924 O O . LEU A 1 394 ? -10.886 -14.654 1.684 1.00 83.19 394 LEU A O 1
ATOM 2928 N N . ALA A 1 395 ? -10.522 -12.453 1.493 1.00 78.12 395 ALA A N 1
ATOM 2929 C CA . ALA A 1 395 ? -9.899 -12.284 2.805 1.00 78.12 395 ALA A CA 1
ATOM 2930 C C . ALA A 1 395 ? -10.661 -12.951 3.978 1.00 78.12 395 ALA A C 1
ATOM 2932 O O . ALA A 1 395 ? -10.006 -13.627 4.781 1.00 78.12 395 ALA A O 1
ATOM 2933 N N . PRO A 1 396 ? -12.010 -12.871 4.083 1.00 76.38 396 PRO A N 1
ATOM 2934 C CA . PRO A 1 396 ? -12.747 -13.540 5.161 1.00 76.38 396 PRO A CA 1
ATOM 2935 C C . PRO A 1 396 ? -12.606 -15.069 5.139 1.00 76.38 396 PRO A C 1
ATOM 2937 O O . PRO A 1 396 ? -12.544 -15.700 6.190 1.00 76.38 396 PRO A O 1
ATOM 2940 N N . ILE A 1 397 ? -12.515 -15.660 3.943 1.00 82.88 397 ILE A N 1
ATOM 2941 C CA . ILE A 1 397 ? -12.372 -17.110 3.743 1.00 82.88 397 ILE A CA 1
ATOM 2942 C C . ILE A 1 397 ? -10.911 -17.536 3.907 1.00 82.88 397 ILE A C 1
ATOM 2944 O O . ILE A 1 397 ? -10.645 -18.606 4.443 1.00 82.88 397 ILE A O 1
ATOM 2948 N N . LEU A 1 398 ? -9.956 -16.701 3.488 1.00 83.19 398 LEU A N 1
ATOM 2949 C CA . LEU A 1 398 ? -8.519 -16.969 3.615 1.00 83.19 398 LEU A CA 1
ATOM 2950 C C . LEU A 1 398 ? -8.015 -16.855 5.057 1.00 83.19 398 LEU A C 1
ATOM 2952 O O . LEU A 1 398 ? -7.019 -17.481 5.406 1.00 83.19 398 LEU A O 1
ATOM 2956 N N . THR A 1 399 ? -8.705 -16.099 5.910 1.00 82.44 399 THR A N 1
ATOM 2957 C CA . THR A 1 399 ? -8.351 -15.893 7.323 1.00 82.44 399 THR A CA 1
ATOM 2958 C C . THR A 1 399 ? -8.018 -17.192 8.086 1.00 82.44 399 THR A C 1
ATOM 2960 O O . THR A 1 399 ? -6.897 -17.295 8.597 1.00 82.44 399 THR A O 1
ATOM 2963 N N . PRO A 1 400 ? -8.904 -18.210 8.162 1.00 85.00 400 PRO A N 1
ATOM 2964 C CA . PRO A 1 400 ? -8.587 -19.466 8.847 1.00 85.00 400 PRO A CA 1
ATOM 2965 C C . PRO A 1 400 ? -7.420 -20.231 8.205 1.00 85.00 400 PRO A C 1
ATOM 2967 O O . PRO A 1 400 ? -6.678 -20.898 8.922 1.00 85.00 400 PRO A O 1
ATOM 2970 N N . PHE A 1 401 ? -7.202 -20.102 6.890 1.00 89.62 401 PHE A N 1
ATOM 2971 C CA . PHE A 1 401 ? -6.066 -20.725 6.201 1.00 89.62 401 PHE A CA 1
ATOM 2972 C C . PHE A 1 401 ? -4.744 -20.059 6.573 1.00 89.62 401 PHE A C 1
ATOM 2974 O O . PHE A 1 401 ? -3.782 -20.758 6.864 1.00 89.62 401 PHE A O 1
ATOM 2981 N N . VAL A 1 402 ? -4.694 -18.725 6.605 1.00 86.50 402 VAL A N 1
ATOM 2982 C CA . VAL A 1 402 ? -3.489 -17.978 6.998 1.00 86.50 402 VAL A CA 1
ATOM 2983 C C . VAL A 1 402 ? -3.124 -18.275 8.451 1.00 86.50 402 VAL A C 1
ATOM 2985 O O . VAL A 1 402 ? -1.957 -18.509 8.753 1.00 86.50 402 VAL A O 1
ATOM 2988 N N . LEU A 1 403 ? -4.114 -18.333 9.347 1.00 86.50 403 LEU A N 1
ATOM 2989 C CA . LEU A 1 403 ? -3.899 -18.719 10.743 1.00 86.50 403 LEU A CA 1
ATOM 2990 C C . LEU A 1 403 ? -3.380 -20.151 10.877 1.00 86.50 403 LEU A C 1
ATOM 2992 O O . LEU A 1 403 ? -2.402 -20.391 11.581 1.00 86.50 403 LEU A O 1
ATOM 2996 N N . ALA A 1 404 ? -4.011 -21.096 10.185 1.00 91.88 404 ALA A N 1
ATOM 2997 C CA . ALA A 1 404 ? -3.573 -22.482 10.170 1.00 91.88 404 ALA A CA 1
ATOM 2998 C C . ALA A 1 404 ? -2.153 -22.636 9.609 1.00 91.88 404 ALA A C 1
ATOM 3000 O O . ALA A 1 404 ? -1.363 -23.398 10.157 1.00 91.88 404 ALA A O 1
ATOM 3001 N N . LEU A 1 405 ? -1.815 -21.883 8.560 1.00 91.00 405 LEU A N 1
ATOM 3002 C CA . LEU A 1 405 ? -0.482 -21.856 7.966 1.00 91.00 405 LEU A CA 1
ATOM 3003 C C . LEU A 1 405 ? 0.550 -21.273 8.938 1.00 91.00 405 LEU A C 1
ATOM 3005 O O . LEU A 1 405 ? 1.641 -21.817 9.057 1.00 91.00 405 LEU A O 1
ATOM 3009 N N . ALA A 1 406 ? 0.203 -20.211 9.671 1.00 88.62 406 ALA A N 1
ATOM 3010 C CA . ALA A 1 406 ? 1.066 -19.630 10.697 1.00 88.62 406 ALA A CA 1
ATOM 3011 C C . ALA A 1 406 ? 1.309 -20.601 11.866 1.00 88.62 406 ALA A C 1
ATOM 3013 O O . ALA A 1 406 ? 2.437 -20.721 12.341 1.00 88.62 406 ALA A O 1
ATOM 3014 N N . LEU A 1 407 ? 0.273 -21.325 12.308 1.00 89.81 407 LEU A N 1
ATOM 3015 C CA . LEU A 1 407 ? 0.400 -22.369 13.330 1.00 89.81 407 LEU A CA 1
ATOM 3016 C C . LEU A 1 407 ? 1.235 -23.553 12.836 1.00 89.81 407 LEU A C 1
ATOM 3018 O O . LEU A 1 407 ? 2.075 -24.049 13.582 1.00 89.81 407 LEU A O 1
ATOM 3022 N N . ALA A 1 408 ? 1.034 -23.982 11.589 1.00 92.56 408 ALA A N 1
ATOM 3023 C CA . ALA A 1 408 ? 1.835 -25.028 10.969 1.00 92.56 408 ALA A CA 1
ATOM 3024 C C . ALA A 1 408 ? 3.306 -24.611 10.874 1.00 92.56 408 ALA A C 1
ATOM 3026 O O . ALA A 1 408 ? 4.166 -25.333 11.357 1.00 92.56 408 ALA A O 1
ATOM 3027 N N . TRP A 1 409 ? 3.588 -23.408 10.371 1.00 90.62 409 TRP A N 1
ATOM 3028 C CA . TRP A 1 409 ? 4.941 -22.852 10.318 1.00 90.62 409 TRP A CA 1
ATOM 3029 C C . TRP A 1 409 ? 5.597 -22.765 11.707 1.00 90.62 409 TRP A C 1
ATOM 3031 O O . TRP A 1 409 ? 6.789 -23.017 11.848 1.00 90.62 409 TRP A O 1
ATOM 3041 N N . LEU A 1 410 ? 4.828 -22.447 12.755 1.00 89.88 410 LEU A N 1
ATOM 3042 C CA . LEU A 1 410 ? 5.336 -22.413 14.130 1.00 89.88 410 LEU A CA 1
ATOM 3043 C C . LEU A 1 410 ? 5.642 -23.819 14.677 1.00 89.88 410 LEU A C 1
ATOM 3045 O O . LEU A 1 410 ? 6.595 -23.990 15.440 1.00 89.88 410 LEU A O 1
ATOM 3049 N N . GLY A 1 411 ? 4.822 -24.809 14.320 1.00 91.75 411 GLY A N 1
ATOM 3050 C CA . GLY A 1 411 ? 4.968 -26.198 14.752 1.00 91.75 411 GLY A CA 1
ATOM 3051 C C . GLY A 1 411 ? 6.019 -26.985 13.968 1.00 91.75 411 GLY A C 1
ATOM 3052 O O . GLY A 1 411 ? 6.610 -27.911 14.520 1.00 91.75 411 GLY A O 1
ATOM 3053 N N . ASP A 1 412 ? 6.280 -26.620 12.715 1.00 93.00 412 ASP A N 1
ATOM 3054 C CA . ASP A 1 412 ? 7.135 -27.365 11.787 1.00 93.00 412 ASP A CA 1
ATOM 3055 C C . ASP A 1 412 ? 8.574 -27.560 12.311 1.00 93.00 412 ASP A C 1
ATOM 3057 O O . ASP A 1 412 ? 8.994 -28.710 12.430 1.00 93.00 412 ASP A O 1
ATOM 3061 N N . PRO A 1 413 ? 9.273 -26.542 12.863 1.00 90.75 413 PRO A N 1
ATOM 3062 C CA . PRO A 1 413 ? 10.588 -26.754 13.476 1.00 90.75 413 PRO A CA 1
ATOM 3063 C C . PRO A 1 413 ? 10.590 -27.733 14.663 1.00 90.75 413 PRO A C 1
ATOM 3065 O O . PRO A 1 413 ? 11.632 -28.291 15.010 1.00 90.75 413 PRO A O 1
ATOM 3068 N N . LEU A 1 414 ? 9.455 -27.906 15.355 1.00 92.81 414 LEU A N 1
ATOM 3069 C CA . LEU A 1 414 ? 9.317 -28.904 16.422 1.00 92.81 414 LEU A CA 1
ATOM 3070 C C . LEU A 1 414 ? 9.092 -30.302 15.839 1.00 92.81 414 LEU A C 1
ATOM 3072 O O . LEU A 1 414 ? 9.628 -31.268 16.383 1.00 92.81 414 LEU A O 1
ATOM 3076 N N . VAL A 1 415 ? 8.341 -30.403 14.739 1.00 95.56 415 VAL A N 1
ATOM 3077 C CA . VAL A 1 415 ? 8.163 -31.648 13.982 1.00 95.56 415 VAL A CA 1
ATOM 3078 C C . VAL A 1 415 ? 9.503 -32.108 13.420 1.00 95.56 415 VAL A C 1
ATOM 3080 O O . VAL A 1 415 ? 9.881 -33.243 13.696 1.00 95.56 415 VAL A O 1
ATOM 3083 N N . ASP A 1 416 ? 10.266 -31.222 12.779 1.00 93.06 416 ASP A N 1
ATOM 3084 C CA . ASP A 1 416 ? 11.598 -31.511 12.232 1.00 93.06 416 ASP A CA 1
ATOM 3085 C C . ASP A 1 416 ? 12.563 -32.018 13.304 1.00 93.06 416 ASP A C 1
ATOM 3087 O O . ASP A 1 416 ? 13.321 -32.961 13.089 1.00 93.06 416 ASP A O 1
ATOM 3091 N N . ARG A 1 417 ? 12.524 -31.429 14.507 1.00 93.81 417 ARG A N 1
ATOM 3092 C CA . ARG A 1 417 ? 13.339 -31.899 15.639 1.00 93.81 417 ARG A CA 1
ATOM 3093 C C . ARG A 1 417 ? 12.958 -33.303 16.086 1.00 93.81 417 ARG A C 1
ATOM 3095 O O . ARG A 1 417 ? 13.839 -34.059 16.481 1.00 93.81 417 ARG A O 1
ATOM 3102 N N . ILE A 1 418 ? 11.674 -33.654 16.058 1.00 94.75 418 ILE A N 1
ATOM 3103 C CA . ILE A 1 418 ? 11.208 -35.006 16.395 1.00 94.75 418 ILE A CA 1
ATOM 3104 C C . ILE A 1 418 ? 11.547 -35.979 15.260 1.00 94.75 418 ILE A C 1
ATOM 3106 O O . ILE A 1 418 ? 11.977 -37.100 15.532 1.00 94.75 418 ILE A O 1
ATOM 3110 N N . GLU A 1 419 ? 11.414 -35.559 14.007 1.00 93.94 419 GLU A N 1
ATOM 3111 C CA . GLU A 1 419 ? 11.795 -36.333 12.825 1.00 93.94 419 GLU A CA 1
ATOM 3112 C C . GLU A 1 419 ? 13.301 -36.631 12.816 1.00 93.94 419 GLU A C 1
ATOM 3114 O O . GLU A 1 419 ? 13.703 -37.780 12.633 1.00 93.94 419 GLU A O 1
ATOM 3119 N N . ALA A 1 420 ? 14.133 -35.654 13.190 1.00 93.62 420 ALA A N 1
ATOM 3120 C CA . ALA A 1 420 ? 15.576 -35.818 13.364 1.00 93.62 420 ALA A CA 1
ATOM 3121 C C . ALA A 1 420 ? 15.961 -36.840 14.455 1.00 93.62 420 ALA A C 1
ATOM 3123 O O . ALA A 1 420 ? 17.075 -37.359 14.437 1.00 93.62 420 ALA A O 1
ATOM 3124 N N . THR A 1 421 ? 15.052 -37.184 15.382 1.00 94.31 421 THR A N 1
ATOM 3125 C CA . THR A 1 421 ? 15.255 -38.296 16.339 1.00 94.31 421 THR A CA 1
ATOM 3126 C C . THR A 1 421 ? 14.955 -39.682 15.751 1.00 94.31 421 THR A C 1
ATOM 3128 O O . THR A 1 421 ? 14.996 -40.674 16.477 1.00 94.31 421 THR A O 1
ATOM 3131 N N . GLY A 1 422 ? 14.645 -39.773 14.453 1.00 92.06 422 GLY A N 1
ATOM 3132 C CA . GLY A 1 422 ? 14.355 -41.018 13.735 1.00 92.06 422 GLY A CA 1
ATOM 3133 C C . GLY A 1 422 ? 12.882 -41.441 13.748 1.00 92.06 422 GLY A C 1
ATOM 3134 O O . GLY A 1 422 ? 12.560 -42.554 13.335 1.00 92.06 422 GLY A O 1
ATOM 3135 N N . ARG A 1 423 ? 11.965 -40.590 14.233 1.00 94.44 423 ARG A N 1
ATOM 3136 C CA . ARG A 1 423 ? 10.516 -40.863 14.207 1.00 94.44 423 ARG A CA 1
ATOM 3137 C C . ARG A 1 423 ? 9.900 -40.435 12.876 1.00 94.44 423 ARG A C 1
ATOM 3139 O O . ARG A 1 423 ? 10.372 -39.499 12.246 1.00 94.44 423 ARG A O 1
ATOM 3146 N N . SER A 1 424 ? 8.797 -41.075 12.477 1.00 95.25 424 SER A N 1
ATOM 3147 C CA . SER A 1 424 ? 8.069 -40.666 11.268 1.00 95.25 424 SER A CA 1
ATOM 3148 C C . SER A 1 424 ? 7.510 -39.243 11.406 1.00 95.25 424 SER A C 1
ATOM 3150 O O . SER A 1 424 ? 7.026 -38.878 12.485 1.00 95.25 424 SER A O 1
ATOM 3152 N N . ARG A 1 425 ? 7.489 -38.469 10.309 1.00 92.31 425 ARG A N 1
ATOM 3153 C CA . ARG A 1 425 ? 6.891 -37.121 10.278 1.00 92.31 425 ARG A CA 1
ATOM 3154 C C . ARG A 1 425 ? 5.479 -37.102 10.860 1.00 92.31 425 ARG A C 1
ATOM 3156 O O . ARG A 1 425 ? 5.147 -36.232 11.655 1.00 92.31 425 ARG A O 1
ATOM 3163 N N . MET A 1 426 ? 4.656 -38.102 10.532 1.00 94.25 426 MET A N 1
ATOM 3164 C CA . MET A 1 426 ? 3.281 -38.202 11.034 1.00 94.25 426 MET A CA 1
ATOM 3165 C C . MET A 1 426 ? 3.233 -38.273 12.568 1.00 94.25 426 MET A C 1
ATOM 3167 O O . MET A 1 426 ? 2.383 -37.639 13.188 1.00 94.25 426 MET A O 1
ATOM 3171 N N . THR A 1 427 ? 4.170 -38.989 13.195 1.00 94.44 427 THR A N 1
ATOM 3172 C CA . THR A 1 427 ? 4.298 -39.037 14.659 1.00 94.44 427 THR A CA 1
ATOM 3173 C C . THR A 1 427 ? 4.675 -37.672 15.230 1.00 94.44 427 THR A C 1
ATOM 3175 O O . THR A 1 427 ? 4.073 -37.244 16.213 1.00 94.44 427 THR A O 1
ATOM 3178 N N . GLY A 1 428 ? 5.637 -36.982 14.606 1.00 95.31 428 GLY A N 1
ATOM 3179 C CA . GLY A 1 428 ? 6.023 -35.622 14.991 1.00 95.31 428 GLY A CA 1
ATOM 3180 C C . GLY A 1 428 ? 4.843 -34.655 14.918 1.00 95.31 428 GLY A C 1
ATOM 3181 O O . GLY A 1 428 ? 4.537 -33.984 15.900 1.00 95.31 428 GLY A O 1
ATOM 3182 N N . VAL A 1 429 ? 4.118 -34.662 13.797 1.00 95.75 429 VAL A N 1
ATOM 3183 C CA . VAL A 1 429 ? 2.933 -33.825 13.553 1.00 95.75 429 VAL A CA 1
ATOM 3184 C C . VAL A 1 429 ? 1.847 -34.084 14.591 1.00 95.75 429 VAL A C 1
ATOM 3186 O O . VAL A 1 429 ? 1.357 -33.133 15.188 1.00 95.75 429 VAL A O 1
ATOM 3189 N N . VAL A 1 430 ? 1.479 -35.347 14.844 1.00 95.94 430 VAL A N 1
ATOM 3190 C CA . VAL A 1 430 ? 0.447 -35.685 15.842 1.00 95.94 430 VAL A CA 1
ATOM 3191 C C . VAL A 1 430 ? 0.857 -35.196 17.227 1.00 95.94 430 VAL A C 1
ATOM 3193 O O . VAL A 1 430 ? 0.050 -34.573 17.911 1.00 95.94 430 VAL A O 1
ATOM 3196 N N . LEU A 1 431 ? 2.106 -35.434 17.637 1.00 95.56 431 LEU A N 1
ATOM 3197 C CA . LEU A 1 431 ? 2.583 -35.058 18.966 1.00 95.56 431 LEU A CA 1
ATOM 3198 C C . LEU A 1 431 ? 2.609 -33.536 19.151 1.00 95.56 431 LEU A C 1
ATOM 3200 O O . LEU A 1 431 ? 2.096 -33.035 20.151 1.00 95.56 431 LEU A O 1
ATOM 3204 N N . VAL A 1 432 ? 3.153 -32.800 18.178 1.00 95.81 432 VAL A N 1
ATOM 3205 C CA . VAL A 1 432 ? 3.214 -31.330 18.214 1.00 95.81 432 VAL A CA 1
ATOM 3206 C C . VAL A 1 432 ? 1.817 -30.723 18.137 1.00 95.81 432 VAL A C 1
ATOM 3208 O O . VAL A 1 432 ? 1.498 -29.838 18.926 1.00 95.81 432 VAL A O 1
ATOM 3211 N N . PHE A 1 433 ? 0.957 -31.221 17.249 1.00 95.44 433 PHE A N 1
ATOM 3212 C CA . PHE A 1 433 ? -0.409 -30.728 17.102 1.00 95.44 433 PHE A CA 1
ATOM 3213 C C . PHE A 1 433 ? -1.236 -30.944 18.375 1.00 95.44 433 PHE A C 1
ATOM 3215 O O . PHE A 1 433 ? -1.871 -30.007 18.856 1.00 95.44 433 PHE A O 1
ATOM 3222 N N . VAL A 1 434 ? -1.185 -32.143 18.968 1.00 95.38 434 VAL A N 1
ATOM 3223 C CA . VAL A 1 434 ? -1.859 -32.430 20.244 1.00 95.38 434 VAL A CA 1
ATOM 3224 C C . VAL A 1 434 ? -1.313 -31.533 21.352 1.00 95.38 434 VAL A C 1
ATOM 3226 O O . VAL A 1 434 ? -2.101 -30.949 22.092 1.00 95.38 434 VAL A O 1
ATOM 3229 N N . ALA A 1 435 ? 0.008 -31.354 21.443 1.00 95.25 435 ALA A N 1
ATOM 3230 C CA . ALA A 1 435 ? 0.609 -30.449 22.420 1.00 95.25 435 ALA A CA 1
ATOM 3231 C C . ALA A 1 435 ? 0.132 -28.997 22.234 1.00 95.25 435 ALA A C 1
ATOM 3233 O O . ALA A 1 435 ? -0.258 -28.356 23.208 1.00 95.25 435 ALA A O 1
ATOM 3234 N N . MET A 1 436 ? 0.090 -28.488 20.999 1.00 92.25 436 MET A N 1
ATOM 3235 C CA . MET A 1 436 ? -0.415 -27.144 20.695 1.00 92.25 436 MET A CA 1
ATOM 3236 C C . MET A 1 436 ? -1.890 -26.987 21.074 1.00 92.25 436 MET A C 1
ATOM 3238 O O . MET A 1 436 ? -2.249 -26.016 21.740 1.00 92.25 436 MET A O 1
ATOM 3242 N N . VAL A 1 437 ? -2.741 -27.946 20.698 1.00 91.38 437 VAL A N 1
ATOM 3243 C CA . VAL A 1 437 ? -4.173 -27.935 21.038 1.00 91.38 437 VAL A CA 1
ATOM 3244 C C . VAL A 1 437 ? -4.371 -27.983 22.551 1.00 91.38 437 VAL A C 1
ATOM 3246 O O . VAL A 1 437 ? -5.180 -27.219 23.073 1.00 91.38 437 VAL A O 1
ATOM 3249 N N . LEU A 1 438 ? -3.616 -28.817 23.271 1.00 93.69 438 LEU A N 1
ATOM 3250 C CA . LEU A 1 438 ? -3.671 -28.894 24.731 1.00 93.69 438 LEU A CA 1
ATOM 3251 C C . LEU A 1 438 ? -3.241 -27.581 25.389 1.00 93.69 438 LEU A C 1
ATOM 3253 O O . LEU A 1 438 ? -3.936 -27.111 26.284 1.00 93.69 438 LEU A O 1
ATOM 3257 N N . VAL A 1 439 ? -2.149 -26.961 24.932 1.00 90.69 439 VAL A N 1
ATOM 3258 C CA . VAL A 1 439 ? -1.670 -25.676 25.469 1.00 90.69 439 VAL A CA 1
ATOM 3259 C C . VAL A 1 439 ? -2.689 -24.564 25.227 1.00 90.69 439 VAL A C 1
ATOM 3261 O O . VAL A 1 439 ? -3.020 -23.835 26.159 1.00 90.69 439 VAL A O 1
ATOM 3264 N N . ILE A 1 440 ? -3.230 -24.451 24.010 1.00 87.00 440 ILE A N 1
ATOM 3265 C CA . ILE A 1 440 ? -4.249 -23.443 23.677 1.00 87.00 440 ILE A CA 1
ATOM 3266 C C . ILE A 1 440 ? -5.524 -23.684 24.492 1.00 87.00 440 ILE A C 1
ATOM 3268 O O . ILE A 1 440 ? -6.072 -22.749 25.070 1.00 87.00 440 ILE A O 1
ATOM 3272 N N . THR A 1 441 ? -5.978 -24.935 24.586 1.00 86.75 441 THR A N 1
ATOM 3273 C CA . THR A 1 441 ? -7.181 -25.296 25.349 1.00 86.75 441 THR A CA 1
ATOM 3274 C C . THR A 1 441 ? -6.992 -25.014 26.837 1.00 86.75 441 THR A C 1
ATOM 3276 O O . THR A 1 441 ? -7.857 -24.395 27.447 1.00 86.75 441 THR A O 1
ATOM 3279 N N . ALA A 1 442 ? -5.854 -25.395 27.423 1.00 87.31 442 ALA A N 1
ATOM 3280 C CA . ALA A 1 442 ? -5.532 -25.105 28.817 1.00 87.31 442 ALA A CA 1
ATOM 3281 C C . ALA A 1 442 ? -5.467 -23.593 29.077 1.00 87.31 442 ALA A C 1
ATOM 3283 O O . ALA A 1 442 ? -6.036 -23.117 30.058 1.00 87.31 442 ALA A O 1
ATOM 3284 N N . LEU A 1 443 ? -4.841 -22.828 28.174 1.00 81.62 443 LEU A N 1
ATOM 3285 C CA . LEU A 1 443 ? -4.794 -21.371 28.262 1.00 81.62 443 LEU A CA 1
ATOM 3286 C C . LEU A 1 443 ? -6.204 -20.772 28.251 1.00 81.62 443 LEU A C 1
ATOM 3288 O O . LEU A 1 443 ? -6.510 -19.958 29.113 1.00 81.62 443 LEU A O 1
ATOM 3292 N N . LEU A 1 444 ? -7.078 -21.192 27.331 1.00 80.62 444 LEU A N 1
ATOM 3293 C CA . LEU A 1 444 ? -8.458 -20.699 27.256 1.00 80.62 444 LEU A CA 1
ATOM 3294 C C . LEU A 1 444 ? -9.285 -21.098 28.485 1.00 80.62 444 LEU A C 1
ATOM 3296 O O . LEU A 1 444 ? -9.974 -20.252 29.051 1.00 80.62 444 LEU A O 1
ATOM 3300 N N . LEU A 1 445 ? -9.187 -22.353 28.931 1.00 82.50 445 LEU A N 1
ATOM 3301 C CA . LEU A 1 445 ? -9.903 -22.857 30.107 1.00 82.50 445 LEU A CA 1
ATOM 3302 C C . LEU A 1 445 ? -9.469 -22.179 31.407 1.00 82.50 445 LEU A C 1
ATOM 3304 O O . LEU A 1 445 ? -10.269 -22.100 32.330 1.00 82.50 445 LEU A O 1
ATOM 3308 N N . VAL A 1 446 ? -8.231 -21.691 31.499 1.00 77.94 446 VAL A N 1
ATOM 3309 C CA . VAL A 1 446 ? -7.779 -20.903 32.650 1.00 77.94 446 VAL A CA 1
ATOM 3310 C C . VAL A 1 446 ? -8.166 -19.440 32.473 1.00 77.94 446 VAL A C 1
ATOM 3312 O O . VAL A 1 446 ? -8.813 -18.878 33.349 1.00 77.94 446 VAL A O 1
ATOM 3315 N N . LEU A 1 447 ? -7.805 -18.827 31.345 1.00 70.19 447 LEU A N 1
ATOM 3316 C CA . LEU A 1 447 ? -7.877 -17.382 31.124 1.00 70.19 447 LEU A CA 1
ATOM 3317 C C . LEU A 1 447 ? -9.319 -16.871 31.012 1.00 70.19 447 LEU A C 1
ATOM 3319 O O . LEU A 1 447 ? -9.639 -15.851 31.614 1.00 70.19 447 LEU A O 1
ATOM 3323 N N . VAL A 1 448 ? -10.201 -17.575 30.293 1.00 75.38 448 VAL A N 1
ATOM 3324 C CA . VAL A 1 448 ? -11.595 -17.143 30.075 1.00 75.38 448 VAL A CA 1
ATOM 3325 C C . VAL A 1 448 ? -12.395 -17.052 31.382 1.00 75.38 448 VAL A C 1
ATOM 3327 O O . VAL A 1 448 ? -12.883 -15.959 31.676 1.00 75.38 448 VAL A O 1
ATOM 3330 N N . PRO A 1 449 ? -12.520 -18.110 32.213 1.00 71.69 449 PRO A N 1
ATOM 3331 C CA . PRO A 1 449 ? -13.292 -18.009 33.457 1.00 71.69 449 PRO A CA 1
ATOM 3332 C C . PRO A 1 449 ? -12.631 -17.073 34.472 1.00 71.69 449 PRO A C 1
ATOM 3334 O O . PRO A 1 449 ? -13.297 -16.457 35.303 1.00 71.69 449 PRO A O 1
ATOM 3337 N N . MET A 1 450 ? -11.308 -16.955 34.415 1.00 67.50 450 MET A N 1
ATOM 3338 C CA . MET A 1 450 ? -10.535 -16.052 35.252 1.00 67.50 450 MET A CA 1
ATOM 3339 C C . MET A 1 450 ? -10.813 -14.578 34.886 1.00 67.50 450 MET A C 1
ATOM 3341 O O . MET A 1 450 ? -11.058 -13.775 35.787 1.00 67.50 450 MET A O 1
ATOM 3345 N N . ILE A 1 451 ? -10.899 -14.237 33.592 1.00 67.31 451 ILE A N 1
ATOM 3346 C CA . ILE A 1 451 ? -11.376 -12.931 33.099 1.00 67.31 451 ILE A CA 1
ATOM 3347 C C . ILE A 1 451 ? -12.837 -12.700 33.491 1.00 67.31 451 ILE A C 1
ATOM 3349 O O . ILE A 1 451 ? -13.162 -11.640 34.019 1.00 67.31 451 ILE A O 1
ATOM 3353 N N . GLU A 1 452 ? -13.714 -13.683 33.275 1.00 67.38 452 GLU A N 1
ATOM 3354 C CA . GLU A 1 452 ? -15.142 -13.577 33.592 1.00 67.38 452 GLU A CA 1
ATOM 3355 C C . GLU A 1 452 ? -15.364 -13.209 35.064 1.00 67.38 452 GLU A C 1
ATOM 3357 O O . GLU A 1 452 ? -15.992 -12.190 35.354 1.00 67.38 452 GLU A O 1
ATOM 3362 N N . ARG A 1 453 ? -14.761 -13.971 35.990 1.00 67.00 453 ARG A N 1
ATOM 3363 C CA . ARG A 1 453 ? -14.826 -13.706 37.437 1.00 67.00 453 ARG A CA 1
ATOM 3364 C C . ARG A 1 453 ? -14.341 -12.302 37.790 1.00 67.00 453 ARG A C 1
ATOM 3366 O O . ARG A 1 453 ? -14.874 -11.658 38.700 1.00 67.00 453 ARG A O 1
ATOM 3373 N N . GLN A 1 454 ? -13.329 -11.804 37.089 1.00 63.78 454 GLN A N 1
ATOM 3374 C CA . GLN A 1 454 ? -12.809 -10.468 37.341 1.00 63.78 454 GLN A CA 1
ATOM 3375 C C . GLN A 1 454 ? -13.697 -9.362 36.808 1.00 63.78 454 GLN A C 1
ATOM 3377 O O . GLN A 1 454 ? -13.907 -8.382 37.521 1.00 63.78 454 GLN A O 1
ATOM 3382 N N . ILE A 1 455 ? -14.257 -9.507 35.610 1.00 67.19 455 ILE A N 1
ATOM 3383 C CA . ILE A 1 455 ? -15.155 -8.484 35.087 1.00 67.19 455 ILE A CA 1
ATOM 3384 C C . ILE A 1 455 ? -16.430 -8.429 35.935 1.00 67.19 455 ILE A C 1
ATOM 3386 O O . ILE A 1 455 ? -16.873 -7.339 36.294 1.00 67.19 455 ILE A O 1
ATOM 3390 N N . THR A 1 456 ? -16.954 -9.577 36.387 1.00 69.31 456 THR A N 1
ATOM 3391 C CA . THR A 1 456 ? -18.062 -9.589 37.356 1.00 69.31 456 THR A CA 1
ATOM 3392 C C . THR A 1 456 ? -17.700 -8.876 38.662 1.00 69.31 456 THR A C 1
ATOM 3394 O O . THR A 1 456 ? -18.535 -8.171 39.222 1.00 69.31 456 THR A O 1
ATOM 3397 N N . THR A 1 457 ? -16.446 -8.985 39.117 1.00 67.06 457 THR A N 1
ATOM 3398 C CA . THR A 1 457 ? -15.951 -8.268 40.307 1.00 67.06 457 THR A CA 1
ATOM 3399 C C . THR A 1 457 ? -15.867 -6.757 40.063 1.00 67.06 457 THR A C 1
ATOM 3401 O O . THR A 1 457 ? -16.262 -5.968 40.919 1.00 67.06 457 THR A O 1
ATOM 3404 N N . LEU A 1 458 ? -15.399 -6.341 38.884 1.00 65.50 458 LEU A N 1
ATOM 3405 C CA . LEU A 1 458 ? -15.288 -4.935 38.488 1.00 65.50 458 LEU A CA 1
ATOM 3406 C C . LEU A 1 458 ? -16.662 -4.262 38.394 1.00 65.50 458 LEU A C 1
ATOM 3408 O O . LEU A 1 458 ? -16.837 -3.137 38.849 1.00 65.50 458 LEU A O 1
ATOM 3412 N N . ILE A 1 459 ? -17.658 -4.975 37.873 1.00 68.88 459 ILE A N 1
ATOM 3413 C CA . ILE A 1 459 ? -19.031 -4.471 37.757 1.00 68.88 459 ILE A CA 1
ATOM 3414 C C . ILE A 1 459 ? -19.727 -4.429 39.105 1.00 68.88 459 ILE A C 1
ATOM 3416 O O . ILE A 1 459 ? -20.417 -3.455 39.395 1.00 68.88 459 ILE A O 1
ATOM 3420 N N . ALA A 1 460 ? -19.519 -5.440 39.951 1.00 69.94 460 ALA A N 1
ATOM 3421 C CA . ALA A 1 460 ? -20.016 -5.414 41.323 1.00 69.94 460 ALA A CA 1
ATOM 3422 C C . ALA A 1 460 ? -19.450 -4.219 42.113 1.00 69.94 460 ALA A C 1
ATOM 3424 O O . ALA A 1 460 ? -20.123 -3.686 42.993 1.00 69.94 460 ALA A O 1
ATOM 3425 N N . ALA A 1 461 ? -18.242 -3.762 41.769 1.00 64.44 461 ALA A N 1
ATOM 3426 C CA . ALA A 1 461 ? -17.608 -2.602 42.382 1.00 64.44 461 ALA A CA 1
ATOM 3427 C C . ALA A 1 461 ? -17.910 -1.251 41.705 1.00 64.44 461 ALA A C 1
ATOM 3429 O O . ALA A 1 461 ? -17.646 -0.204 42.300 1.00 64.44 461 ALA A O 1
ATOM 3430 N N . ALA A 1 462 ? -18.480 -1.242 40.497 1.00 69.44 462 ALA A N 1
ATOM 3431 C CA . ALA A 1 462 ? -18.764 -0.015 39.749 1.00 69.44 462 ALA A CA 1
ATOM 3432 C C . ALA A 1 462 ? -19.668 0.987 40.507 1.00 69.44 462 ALA A C 1
ATOM 3434 O O . ALA A 1 462 ? -19.321 2.169 40.533 1.00 69.44 462 ALA A O 1
ATOM 3435 N N . PRO A 1 463 ? -20.750 0.569 41.204 1.00 70.75 463 PRO A N 1
ATOM 3436 C CA . PRO A 1 463 ? -21.580 1.494 41.982 1.00 70.75 463 PRO A CA 1
ATOM 3437 C C . PRO A 1 463 ? -20.817 2.168 43.133 1.00 70.75 463 PRO A C 1
ATOM 3439 O O . PRO A 1 463 ? -21.044 3.337 43.435 1.00 70.75 463 PRO A O 1
ATOM 3442 N N . GLN A 1 464 ? -19.880 1.455 43.771 1.00 70.06 464 GLN A N 1
ATOM 3443 C CA . GLN A 1 464 ? -19.044 2.026 44.835 1.00 70.06 464 GLN A CA 1
ATOM 3444 C C . GLN A 1 464 ? -18.020 3.018 44.274 1.00 70.06 464 GLN A C 1
ATOM 3446 O O . GLN A 1 464 ? -17.818 4.084 44.855 1.00 70.06 464 GLN A O 1
ATOM 3451 N N . ALA A 1 465 ? -17.414 2.705 43.124 1.00 64.12 465 ALA A N 1
ATOM 3452 C CA . ALA A 1 465 ? -16.507 3.618 42.433 1.00 64.12 465 ALA A CA 1
ATOM 3453 C C . ALA A 1 465 ? -17.220 4.914 42.008 1.00 64.12 465 ALA A C 1
ATOM 3455 O O . ALA A 1 465 ? -16.664 5.999 42.166 1.00 64.12 465 ALA A O 1
ATOM 3456 N N . GLN A 1 466 ? -18.470 4.812 41.545 1.00 69.38 466 GLN A N 1
ATOM 3457 C CA . GLN A 1 466 ? -19.322 5.959 41.231 1.00 69.38 466 GLN A CA 1
ATOM 3458 C C . GLN A 1 466 ? -19.600 6.825 42.456 1.00 69.38 466 GLN A C 1
ATOM 3460 O O . GLN A 1 466 ? -19.401 8.038 42.412 1.00 69.38 466 GLN A O 1
ATOM 3465 N N . ALA A 1 467 ? -20.053 6.203 43.548 1.00 71.38 467 ALA A N 1
ATOM 3466 C CA . ALA A 1 467 ? -20.370 6.916 44.777 1.00 71.38 467 ALA A CA 1
ATOM 3467 C C . ALA A 1 467 ? -19.142 7.673 45.299 1.00 71.38 467 ALA A C 1
ATOM 3469 O O . ALA A 1 467 ? -19.243 8.846 45.651 1.00 71.38 467 ALA A O 1
ATOM 3470 N N . TRP A 1 468 ? -17.963 7.044 45.267 1.00 71.81 468 TRP A N 1
ATOM 3471 C CA . TRP A 1 468 ? -16.718 7.714 45.623 1.00 71.81 468 TRP A CA 1
ATOM 3472 C C . TRP A 1 468 ? -16.372 8.866 44.662 1.00 71.81 468 TRP A C 1
ATOM 3474 O O . TRP A 1 468 ? -16.004 9.953 45.118 1.00 71.81 468 TRP A O 1
ATOM 3484 N N . LEU A 1 469 ? -16.509 8.663 43.348 1.00 70.31 469 LEU A N 1
ATOM 3485 C CA . LEU A 1 469 ? -16.203 9.685 42.344 1.00 70.31 469 LEU A CA 1
ATOM 3486 C C . LEU A 1 469 ? -17.089 10.926 42.525 1.00 70.31 469 LEU A C 1
ATOM 3488 O O . LEU A 1 469 ? -16.577 12.041 42.507 1.00 70.31 469 LEU A O 1
ATOM 3492 N N . MET A 1 470 ? -18.387 10.729 42.770 1.00 73.06 470 MET A N 1
ATOM 3493 C CA . MET A 1 470 ? -19.360 11.804 42.989 1.00 73.06 470 MET A CA 1
ATOM 3494 C C . MET A 1 470 ? -19.150 12.518 44.330 1.00 73.06 470 MET A C 1
ATOM 3496 O O . MET A 1 470 ? -19.215 13.740 44.397 1.00 73.06 470 MET A O 1
ATOM 3500 N N . GLN A 1 471 ? -18.902 11.769 45.408 1.00 73.81 471 GLN A N 1
ATOM 3501 C CA . GLN A 1 471 ? -18.885 12.327 46.766 1.00 73.81 471 GLN A CA 1
ATOM 3502 C C . GLN A 1 471 ? -17.515 12.860 47.195 1.00 73.81 471 GLN A C 1
ATOM 3504 O O . GLN A 1 471 ? -17.441 13.713 48.077 1.00 73.81 471 GLN A O 1
ATOM 3509 N N . LYS A 1 472 ? -16.423 12.344 46.621 1.00 72.25 472 LYS A N 1
ATOM 3510 C CA . LYS A 1 472 ? -15.051 12.699 47.016 1.00 72.25 472 LYS A CA 1
ATOM 3511 C C . LYS A 1 472 ? -14.162 13.084 45.840 1.00 72.25 472 LYS A C 1
ATOM 3513 O O . LYS A 1 472 ? -13.401 14.034 45.975 1.00 72.25 472 LYS A O 1
ATOM 3518 N N . GLY A 1 473 ? -14.239 12.375 44.714 1.00 70.50 473 GLY A N 1
ATOM 3519 C CA . GLY A 1 473 ? -13.326 12.573 43.582 1.00 70.50 473 GLY A CA 1
ATOM 3520 C C . GLY A 1 473 ? -13.499 13.913 42.870 1.00 70.50 473 GLY A C 1
ATOM 3521 O O . GLY A 1 473 ? -12.552 14.697 42.794 1.00 70.50 473 GLY A O 1
ATOM 3522 N N . ILE A 1 474 ? -14.709 14.183 42.379 1.00 74.00 474 ILE A N 1
ATOM 3523 C CA . ILE A 1 474 ? -15.042 15.429 41.680 1.00 74.00 474 ILE A CA 1
ATOM 3524 C C . ILE A 1 474 ? -14.893 16.638 42.616 1.00 74.00 474 ILE A C 1
ATOM 3526 O O . ILE A 1 474 ? -14.137 17.539 42.258 1.00 74.00 474 ILE A O 1
ATOM 3530 N N . PRO A 1 475 ? -15.444 16.638 43.849 1.00 75.50 475 PRO A N 1
ATOM 3531 C CA . PRO A 1 475 ? -15.277 17.771 44.760 1.00 75.50 475 PRO A CA 1
ATOM 3532 C C . PRO A 1 475 ? -13.813 18.078 45.109 1.00 75.50 475 PRO A C 1
ATOM 3534 O O . PRO A 1 475 ? -13.428 19.243 45.191 1.00 75.50 475 PRO A O 1
ATOM 3537 N N . TRP A 1 476 ? -12.969 17.051 45.284 1.00 76.50 476 TRP A N 1
ATOM 3538 C CA . TRP A 1 476 ? -11.532 17.233 45.531 1.00 76.50 476 TRP A CA 1
ATOM 3539 C C . TRP A 1 476 ? -10.816 17.867 44.331 1.00 76.50 476 TRP A C 1
ATOM 3541 O O . TRP A 1 476 ? -9.970 18.747 44.506 1.00 76.50 476 TRP A O 1
ATOM 3551 N N . PHE A 1 477 ? -11.154 17.435 43.113 1.00 74.06 477 PHE A N 1
ATOM 3552 C CA . PHE A 1 477 ? -10.556 17.949 41.884 1.00 74.06 477 PHE A CA 1
ATOM 3553 C C . PHE A 1 477 ? -10.993 19.390 41.599 1.00 74.06 477 PHE A C 1
ATOM 3555 O O . PHE A 1 477 ? -10.148 20.239 41.302 1.00 74.06 477 PHE A O 1
ATOM 3562 N N . GLU A 1 478 ? -12.285 19.681 41.752 1.00 79.75 478 GLU A N 1
ATOM 3563 C CA . GLU A 1 478 ? -12.860 21.019 41.591 1.00 79.75 478 GLU A CA 1
ATOM 3564 C C . GLU A 1 478 ? -12.249 22.001 42.605 1.00 79.75 478 GLU A C 1
ATOM 3566 O O . GLU A 1 478 ? -11.830 23.091 42.219 1.00 79.75 478 GLU A O 1
ATOM 3571 N N . GLN A 1 479 ? -12.047 21.588 43.866 1.00 77.44 479 GLN A N 1
ATOM 3572 C CA . GLN A 1 479 ? -11.351 22.406 44.873 1.00 77.44 479 GLN A CA 1
ATOM 3573 C C . GLN A 1 479 ? -9.885 22.701 44.535 1.00 77.44 479 GLN A C 1
ATOM 3575 O O . GLN A 1 479 ? -9.370 23.757 44.901 1.00 77.44 479 GLN A O 1
ATOM 3580 N N . LYS A 1 480 ? -9.179 21.765 43.892 1.00 75.50 480 LYS A N 1
ATOM 3581 C CA . LYS A 1 480 ? -7.742 21.899 43.599 1.00 75.50 480 LYS A CA 1
ATOM 3582 C C . LYS A 1 480 ? -7.447 22.627 42.292 1.00 75.50 480 LYS A C 1
ATOM 3584 O O . LYS A 1 480 ? -6.386 23.237 42.187 1.00 75.50 480 LYS A O 1
ATOM 3589 N N . THR A 1 481 ? -8.333 22.524 41.304 1.00 73.19 481 THR A N 1
ATOM 3590 C CA . THR A 1 481 ? -8.098 23.019 39.937 1.00 73.19 481 THR A CA 1
ATOM 3591 C C . THR A 1 481 ? -9.009 24.177 39.536 1.00 73.19 481 THR A C 1
ATOM 3593 O O . THR A 1 481 ? -8.677 24.890 38.593 1.00 73.19 481 THR A O 1
ATOM 3596 N N . GLY A 1 482 ? -10.128 24.388 40.241 1.00 70.75 482 GLY A N 1
ATOM 3597 C CA . GLY A 1 482 ? -11.110 25.433 39.936 1.00 70.75 482 GLY A CA 1
ATOM 3598 C C . GLY A 1 482 ? -11.934 25.190 38.664 1.00 70.75 482 GLY A C 1
ATOM 3599 O O . GLY A 1 482 ? -12.671 26.076 38.246 1.00 70.75 482 GLY A O 1
ATOM 3600 N N . LEU A 1 483 ? -11.802 24.021 38.028 1.00 71.12 483 LEU A N 1
ATOM 3601 C CA . LEU A 1 483 ? -12.551 23.634 36.831 1.00 71.12 483 LEU A CA 1
ATOM 3602 C C . LEU A 1 483 ? -13.791 22.834 37.238 1.00 71.12 483 LEU A C 1
ATOM 3604 O O . LEU A 1 483 ? -13.630 21.751 37.785 1.00 71.12 483 LEU A O 1
ATOM 3608 N N . GLU A 1 484 ? -14.997 23.332 36.946 1.00 69.81 484 GLU A N 1
ATOM 3609 C CA . GLU A 1 484 ? -16.262 22.622 37.205 1.00 69.81 484 GLU A CA 1
ATOM 3610 C C . GLU A 1 484 ? -16.433 21.438 36.236 1.00 69.81 484 GLU A C 1
ATOM 3612 O O . GLU A 1 484 ? -16.797 21.598 35.068 1.00 69.81 484 GLU A O 1
ATOM 3617 N N . VAL A 1 485 ? -16.155 20.226 36.716 1.00 65.19 485 VAL A N 1
ATOM 3618 C CA . VAL A 1 485 ? -16.181 18.981 35.928 1.00 65.19 485 VAL A CA 1
ATOM 3619 C C . VAL A 1 485 ? -17.609 18.449 35.791 1.00 65.19 485 VAL A C 1
ATOM 3621 O O . VAL A 1 485 ? -17.944 17.834 34.775 1.00 65.19 485 VAL A O 1
ATOM 3624 N N . MET A 1 486 ? -18.475 18.745 36.766 1.00 61.62 486 MET A N 1
ATOM 3625 C CA . MET A 1 486 ? -19.860 18.260 36.824 1.00 61.62 486 MET A CA 1
ATOM 3626 C C . MET A 1 486 ? -20.740 18.726 35.643 1.00 61.62 486 MET A C 1
ATOM 3628 O O . MET A 1 486 ? -21.751 18.097 35.351 1.00 61.62 486 MET A O 1
ATOM 3632 N N . GLN A 1 487 ? -20.367 19.804 34.937 1.00 63.31 487 GLN A N 1
ATOM 3633 C CA . GLN A 1 487 ? -21.134 20.321 33.789 1.00 63.31 487 GLN A CA 1
ATOM 3634 C C . GLN A 1 487 ? -20.869 19.573 32.467 1.00 63.31 487 GLN A C 1
ATOM 3636 O O . GLN A 1 487 ? -21.672 19.665 31.539 1.00 63.31 487 GLN A O 1
ATOM 3641 N N . TRP A 1 488 ? -19.752 18.843 32.357 1.00 58.66 488 TRP A N 1
ATOM 3642 C CA . TRP A 1 488 ? -19.276 18.248 31.094 1.00 58.66 488 TRP A CA 1
ATOM 3643 C C . TRP A 1 488 ? -19.300 16.717 31.098 1.00 58.66 488 TRP A C 1
ATOM 3645 O O . TRP A 1 488 ? -19.241 16.090 30.039 1.00 58.66 488 TRP A O 1
ATOM 3655 N N . LEU A 1 489 ? -19.373 16.112 32.282 1.00 60.22 489 LEU A N 1
ATOM 3656 C CA . LEU A 1 489 ? -19.386 14.671 32.490 1.00 60.22 489 LEU A CA 1
ATOM 3657 C C . LEU A 1 489 ? -20.690 14.304 33.196 1.00 60.22 489 LEU A C 1
ATOM 3659 O O . LEU A 1 489 ? -20.925 14.749 34.312 1.00 60.22 489 LEU A O 1
ATOM 3663 N N . ASP A 1 490 ? -21.511 13.481 32.539 1.00 69.69 490 ASP A N 1
ATOM 3664 C CA . ASP A 1 490 ? -22.749 12.906 33.080 1.00 69.69 490 ASP A CA 1
ATOM 3665 C C . ASP A 1 490 ? -22.471 11.431 33.456 1.00 69.69 490 ASP A C 1
ATOM 3667 O O . ASP A 1 490 ? -22.670 10.523 32.639 1.00 69.69 490 ASP A O 1
ATOM 3671 N N . PRO A 1 491 ? -21.859 11.163 34.628 1.00 62.50 491 PRO A N 1
ATOM 3672 C CA . PRO A 1 491 ? -21.326 9.846 34.978 1.00 62.50 491 PRO A CA 1
ATOM 3673 C C . PRO A 1 491 ? -22.398 8.762 35.077 1.00 62.50 491 PRO A C 1
ATOM 3675 O O . PRO A 1 491 ? -22.089 7.599 34.816 1.00 62.50 491 PRO A O 1
ATOM 3678 N N . ASP A 1 492 ? -23.652 9.130 35.348 1.00 68.44 492 ASP A N 1
ATOM 3679 C CA . ASP A 1 492 ? -24.788 8.209 35.291 1.00 68.44 492 ASP A CA 1
ATOM 3680 C C . ASP A 1 492 ? -24.969 7.629 33.883 1.00 68.44 492 ASP A C 1
ATOM 3682 O O . ASP A 1 492 ? -25.153 6.423 33.734 1.00 68.44 492 ASP A O 1
ATOM 3686 N N . ARG A 1 493 ? -24.806 8.434 32.821 1.00 69.81 493 ARG A N 1
ATOM 3687 C CA . ARG A 1 493 ? -24.877 7.940 31.432 1.00 69.81 493 ARG A CA 1
ATOM 3688 C C . ARG A 1 493 ? -23.719 7.024 31.065 1.00 69.81 493 ARG A C 1
ATOM 3690 O O . ARG A 1 493 ? -23.919 6.075 30.312 1.00 69.81 493 ARG A O 1
ATOM 3697 N N . VAL A 1 494 ? -22.514 7.299 31.564 1.00 64.81 494 VAL A N 1
ATOM 3698 C CA . VAL A 1 494 ? -21.332 6.459 31.303 1.00 64.81 494 VAL A CA 1
ATOM 3699 C C . VAL A 1 494 ? -21.504 5.094 31.963 1.00 64.81 494 VAL A C 1
ATOM 3701 O O . VAL A 1 494 ? -21.239 4.064 31.345 1.00 64.81 494 VAL A O 1
ATOM 3704 N N . ILE A 1 495 ? -21.994 5.072 33.199 1.00 66.38 495 ILE A N 1
ATOM 3705 C CA . ILE A 1 495 ? -22.190 3.839 33.962 1.00 66.38 495 ILE A CA 1
ATOM 3706 C C . ILE A 1 495 ? -23.391 3.061 33.442 1.00 66.38 495 ILE A C 1
ATOM 3708 O O . ILE A 1 495 ? -23.288 1.846 33.301 1.00 66.38 495 ILE A O 1
ATOM 3712 N N . GLU A 1 496 ? -24.484 3.729 33.079 1.00 69.50 496 GLU A N 1
ATOM 3713 C CA . GLU A 1 496 ? -25.632 3.088 32.438 1.00 69.50 496 GLU A CA 1
ATOM 3714 C C . GLU A 1 496 ? -25.256 2.540 31.054 1.00 69.50 496 GLU A C 1
ATOM 3716 O O . GLU A 1 496 ? -25.681 1.446 30.690 1.00 69.50 496 GLU A O 1
ATOM 3721 N N . TRP A 1 497 ? -24.381 3.216 30.299 1.00 68.12 497 TRP A N 1
ATOM 3722 C CA . TRP A 1 497 ? -23.819 2.687 29.051 1.00 68.12 497 TRP A CA 1
ATOM 3723 C C . TRP A 1 497 ? -22.993 1.416 29.297 1.00 68.12 497 TRP A C 1
ATOM 3725 O O . TRP A 1 497 ? -23.256 0.399 28.655 1.00 68.12 497 TRP A O 1
ATOM 3735 N N . VAL A 1 498 ? -22.069 1.418 30.267 1.00 65.81 498 VAL A N 1
ATOM 3736 C CA . VAL A 1 498 ? -21.282 0.221 30.630 1.00 65.81 498 VAL A CA 1
ATOM 3737 C C . VAL A 1 498 ? -22.188 -0.905 31.141 1.00 65.81 498 VAL A C 1
ATOM 3739 O O . VAL A 1 498 ? -22.045 -2.055 30.726 1.00 65.81 498 VAL A O 1
ATOM 3742 N N . ARG A 1 499 ? -23.151 -0.593 32.015 1.00 66.06 499 ARG A N 1
ATOM 3743 C CA . ARG A 1 499 ? -24.058 -1.561 32.639 1.00 66.06 499 ARG A CA 1
ATOM 3744 C C . ARG A 1 499 ? -25.040 -2.153 31.639 1.00 66.06 499 ARG A C 1
ATOM 3746 O O . ARG A 1 499 ? -25.243 -3.358 31.677 1.00 66.06 499 ARG A O 1
ATOM 3753 N N . SER A 1 500 ? -25.612 -1.360 30.738 1.00 64.69 500 SER A N 1
ATOM 3754 C CA . SER A 1 500 ? -26.543 -1.841 29.708 1.00 64.69 500 SER A CA 1
ATOM 3755 C C . SER A 1 500 ? -25.844 -2.702 28.656 1.00 64.69 500 SER A C 1
ATOM 3757 O O . SER A 1 500 ? -26.369 -3.757 28.298 1.00 64.69 500 SER A O 1
ATOM 3759 N N . HIS A 1 501 ? -24.631 -2.328 28.228 1.00 64.88 501 HIS A N 1
ATOM 3760 C CA . HIS A 1 501 ? -23.823 -3.156 27.325 1.00 64.88 501 HIS A CA 1
ATOM 3761 C C . HIS A 1 501 ? -23.352 -4.438 28.012 1.00 64.88 501 HIS A C 1
ATOM 3763 O O . HIS A 1 501 ? -23.256 -5.474 27.359 1.00 64.88 501 HIS A O 1
ATOM 3769 N N . TRP A 1 502 ? -23.119 -4.406 29.328 1.00 62.00 502 TRP A N 1
ATOM 3770 C CA . TRP A 1 502 ? -22.688 -5.587 30.065 1.00 62.00 502 TRP A CA 1
ATOM 3771 C C . TRP A 1 502 ? -23.822 -6.508 30.531 1.00 62.00 502 TRP A C 1
ATOM 3773 O O . TRP A 1 502 ? -23.682 -7.722 30.470 1.00 62.00 502 TRP A O 1
ATOM 3783 N N . GLN A 1 503 ? -24.960 -5.984 30.991 1.00 56.88 503 GLN A N 1
ATOM 3784 C CA . GLN A 1 503 ? -26.125 -6.800 31.357 1.00 56.88 503 GLN A CA 1
ATOM 3785 C C . GLN A 1 503 ? -26.721 -7.489 30.124 1.00 56.88 503 GLN A C 1
ATOM 3787 O O . GLN A 1 503 ? -27.191 -8.619 30.237 1.00 56.88 503 GLN A O 1
ATOM 3792 N N . GLN A 1 504 ? -26.621 -6.871 28.939 1.00 53.38 504 GLN A N 1
ATOM 3793 C CA . GLN A 1 504 ? -26.847 -7.564 27.664 1.00 53.38 504 GLN A CA 1
ATOM 3794 C C . GLN A 1 504 ? -25.752 -8.596 27.350 1.00 53.38 504 GLN A C 1
ATOM 3796 O O . GLN A 1 504 ? -26.032 -9.584 26.677 1.00 53.38 504 GLN A O 1
ATOM 3801 N N . ALA A 1 505 ? -24.536 -8.396 27.866 1.00 48.19 505 ALA A N 1
ATOM 3802 C CA . ALA A 1 505 ? -23.398 -9.301 27.732 1.00 48.19 505 ALA A CA 1
ATOM 3803 C C . ALA A 1 505 ? -23.232 -10.313 28.890 1.00 48.19 505 ALA A C 1
ATOM 3805 O O . ALA A 1 505 ? -22.140 -10.860 29.047 1.00 48.19 505 ALA A O 1
ATOM 3806 N N . GLY A 1 506 ? -24.268 -10.535 29.719 1.00 45.75 506 GLY A N 1
ATOM 3807 C CA . GLY A 1 506 ? -24.244 -11.245 31.012 1.00 45.75 506 GLY A CA 1
ATOM 3808 C C . GLY A 1 506 ? -23.796 -12.714 30.974 1.00 45.75 506 GLY A C 1
ATOM 3809 O O . GLY A 1 506 ? -24.575 -13.625 31.242 1.00 45.75 506 GLY A O 1
ATOM 3810 N N . GLY A 1 507 ? -22.523 -12.932 30.667 1.00 55.41 507 GLY A N 1
ATOM 3811 C CA . GLY A 1 507 ? -21.912 -14.211 30.353 1.00 55.41 507 GLY A CA 1
ATOM 3812 C C . GLY A 1 507 ? -21.558 -14.249 28.870 1.00 55.41 507 GLY A C 1
ATOM 3813 O O . GLY A 1 507 ? -22.422 -14.158 27.997 1.00 55.41 507 GLY A O 1
ATOM 3814 N N . PHE A 1 508 ? -20.279 -14.439 28.558 1.00 47.75 508 PHE A N 1
ATOM 3815 C CA . PHE A 1 508 ? -19.823 -14.693 27.187 1.00 47.75 508 PHE A CA 1
ATOM 3816 C C . PHE A 1 508 ? -20.687 -15.782 26.512 1.00 47.75 508 PHE A C 1
ATOM 3818 O O . PHE A 1 508 ? -21.010 -15.666 25.336 1.00 47.75 508 PHE A O 1
ATOM 3825 N N . ALA A 1 509 ? -21.183 -16.754 27.291 1.00 48.53 509 ALA A N 1
ATOM 3826 C CA . ALA A 1 509 ? -22.122 -17.797 26.880 1.00 48.53 509 ALA A CA 1
ATOM 3827 C C . ALA A 1 509 ? -23.522 -17.302 26.449 1.00 48.53 509 ALA A C 1
ATOM 3829 O O . ALA A 1 509 ? -24.030 -17.772 25.435 1.00 48.53 509 ALA A O 1
ATOM 3830 N N . THR A 1 510 ? -24.155 -16.360 27.159 1.00 52.25 510 THR A N 1
ATOM 3831 C CA . THR A 1 510 ? -25.496 -15.836 26.807 1.00 52.25 510 THR A CA 1
ATOM 3832 C C . THR A 1 510 ? -25.429 -14.867 25.632 1.00 52.25 510 THR A C 1
ATOM 3834 O O . THR A 1 510 ? -26.316 -14.870 24.783 1.00 52.25 510 THR A O 1
ATOM 3837 N N . THR A 1 511 ? -24.329 -14.120 25.519 1.00 50.84 511 THR A N 1
ATOM 3838 C CA . THR A 1 511 ? -23.996 -13.302 24.344 1.00 50.84 511 THR A CA 1
ATOM 3839 C C . THR A 1 511 ? -23.785 -14.186 23.120 1.00 50.84 511 THR A C 1
ATOM 3841 O O . THR A 1 511 ? -24.376 -13.935 22.071 1.00 50.84 511 THR A O 1
ATOM 3844 N N . PHE A 1 512 ? -23.016 -15.273 23.264 1.00 52.91 512 PHE A N 1
ATOM 3845 C CA . PHE A 1 512 ? -22.851 -16.280 22.217 1.00 52.91 512 PHE A CA 1
ATOM 3846 C C . PHE A 1 512 ? -24.223 -16.839 21.813 1.00 52.91 512 PHE A C 1
ATOM 3848 O O . PHE A 1 512 ? -24.591 -16.729 20.651 1.00 52.91 512 PHE A O 1
ATOM 3855 N N . MET A 1 513 ? -25.052 -17.284 22.766 1.00 50.19 513 MET A N 1
ATOM 3856 C CA . MET A 1 513 ? -26.422 -17.771 22.518 1.00 50.19 513 MET A CA 1
ATOM 3857 C C . MET A 1 513 ? -27.354 -16.718 21.868 1.00 50.19 513 MET A C 1
ATOM 3859 O O . MET A 1 513 ? -28.205 -17.045 21.037 1.00 50.19 513 MET A O 1
ATOM 3863 N N . GLY A 1 514 ? -27.199 -15.438 22.213 1.00 57.16 514 GLY A N 1
ATOM 3864 C CA . GLY A 1 514 ? -27.953 -14.311 21.654 1.00 57.16 514 GLY A CA 1
ATOM 3865 C C . GLY A 1 514 ? -27.577 -13.990 20.202 1.00 57.16 514 GLY A C 1
ATOM 3866 O O . GLY A 1 514 ? -28.452 -13.747 19.370 1.00 57.16 514 GLY A O 1
ATOM 3867 N N . TYR A 1 515 ? -26.287 -14.061 19.863 1.00 49.69 515 TYR A N 1
ATOM 3868 C CA . TYR A 1 515 ? -25.806 -13.944 18.480 1.00 49.69 515 TYR A CA 1
ATOM 3869 C C . TYR A 1 515 ? -26.163 -15.177 17.631 1.00 49.69 515 TYR A C 1
ATOM 3871 O O . TYR A 1 515 ? -26.497 -15.021 16.451 1.00 49.69 515 TYR A O 1
ATOM 3879 N N . VAL A 1 516 ? -26.184 -16.375 18.238 1.00 51.34 516 VAL A N 1
ATOM 3880 C CA . VAL A 1 516 ? -26.710 -17.618 17.631 1.00 51.34 516 VAL A CA 1
ATOM 3881 C C . VAL A 1 516 ? -28.179 -17.468 17.248 1.00 51.34 516 VAL A C 1
ATOM 3883 O O . VAL A 1 516 ? -28.566 -17.852 16.147 1.00 51.34 516 VAL A O 1
ATOM 3886 N N . SER A 1 517 ? -28.995 -16.879 18.122 1.00 56.06 517 SER A N 1
ATOM 3887 C CA . SER A 1 517 ? -30.446 -16.792 17.919 1.00 56.06 517 SER A CA 1
ATOM 3888 C C . SER A 1 517 ? -30.896 -15.675 16.967 1.00 56.06 517 SER A C 1
ATOM 3890 O O . SER A 1 517 ? -31.915 -15.840 16.302 1.00 56.06 517 SER A O 1
ATOM 3892 N N . ARG A 1 518 ? -30.157 -14.559 16.841 1.00 52.78 518 ARG A N 1
ATOM 3893 C CA . ARG A 1 518 ? -30.536 -13.424 15.962 1.00 52.78 518 ARG A CA 1
ATOM 3894 C C . ARG A 1 518 ? -29.974 -13.501 14.539 1.00 52.78 518 ARG A C 1
ATOM 3896 O O . ARG A 1 518 ? -30.467 -12.812 13.652 1.00 52.78 518 ARG A O 1
ATOM 3903 N N . SER A 1 519 ? -28.956 -14.328 14.310 1.00 53.81 519 SER A N 1
ATOM 3904 C CA . SER A 1 519 ? -28.300 -14.467 13.007 1.00 53.81 519 SER A CA 1
ATOM 3905 C C . SER A 1 519 ? -27.656 -15.851 12.873 1.00 53.81 519 SER A C 1
ATOM 3907 O O . SER A 1 519 ? -26.446 -16.001 13.032 1.00 53.81 519 SER A O 1
ATOM 3909 N N . GLY A 1 520 ? -28.458 -16.884 12.592 1.00 60.19 520 GLY A N 1
ATOM 3910 C CA . GLY A 1 520 ? -27.975 -18.273 12.512 1.00 60.19 520 GLY A CA 1
ATOM 3911 C C . GLY A 1 520 ? -26.779 -18.471 11.563 1.00 60.19 520 GLY A C 1
ATOM 3912 O O . GLY A 1 520 ? -25.913 -19.302 11.820 1.00 60.19 520 GLY A O 1
ATOM 3913 N N . PHE A 1 521 ? -26.662 -17.644 10.520 1.00 64.69 521 PHE A N 1
ATOM 3914 C CA . PHE A 1 521 ? -25.558 -17.689 9.555 1.00 64.69 521 PHE A CA 1
ATOM 3915 C C . PHE A 1 521 ? -24.184 -17.310 10.150 1.00 64.69 521 PHE A C 1
ATOM 3917 O O . PHE A 1 521 ? -23.155 -17.886 9.783 1.00 64.69 521 PHE A O 1
ATOM 3924 N N . THR A 1 522 ? -24.143 -16.388 11.114 1.00 62.19 522 THR A N 1
ATOM 3925 C CA . THR A 1 522 ? -22.886 -15.889 11.701 1.00 62.19 522 THR A CA 1
ATOM 3926 C C . THR A 1 522 ? -22.238 -16.942 12.594 1.00 62.19 522 THR A C 1
ATOM 3928 O O . THR A 1 522 ? -21.020 -17.101 12.611 1.00 62.19 522 THR A O 1
ATOM 3931 N N . VAL A 1 523 ? -23.053 -17.721 13.302 1.00 65.06 523 VAL A N 1
ATOM 3932 C CA . VAL A 1 523 ? -22.570 -18.790 14.184 1.00 65.06 523 VAL A CA 1
ATOM 3933 C C . VAL A 1 523 ? -22.097 -19.996 13.412 1.00 65.06 523 VAL A C 1
ATOM 3935 O O . VAL A 1 523 ? -21.065 -20.558 13.767 1.00 65.06 523 VAL A O 1
ATOM 3938 N N . VAL A 1 524 ? -22.782 -20.342 12.322 1.00 73.94 524 VAL A N 1
ATOM 3939 C CA . VAL A 1 524 ? -22.275 -21.353 11.391 1.00 73.94 524 VAL A CA 1
ATOM 3940 C C . VAL A 1 524 ? -20.878 -20.957 10.917 1.00 73.94 524 VAL A C 1
ATOM 3942 O O . VAL A 1 524 ? -19.970 -21.773 10.996 1.00 73.94 524 VAL A O 1
ATOM 3945 N N . THR A 1 525 ? -20.663 -19.693 10.543 1.00 73.06 525 THR A N 1
ATOM 3946 C CA . THR A 1 525 ? -19.336 -19.199 10.131 1.00 73.06 525 THR A CA 1
ATOM 3947 C C . THR A 1 525 ? -18.281 -19.339 11.234 1.00 73.06 525 THR A C 1
ATOM 3949 O O . THR A 1 525 ? -17.182 -19.822 10.974 1.00 73.06 525 THR A O 1
ATOM 3952 N N . TRP A 1 526 ? -18.596 -18.965 12.478 1.00 73.50 526 TRP A N 1
ATOM 3953 C CA . TRP A 1 526 ? -17.663 -19.099 13.604 1.00 73.50 526 TRP A CA 1
ATOM 3954 C C . TRP A 1 526 ? -17.337 -20.553 13.949 1.00 73.50 526 TRP A C 1
ATOM 3956 O O . TRP A 1 526 ? -16.169 -20.874 14.145 1.00 73.50 526 TRP A O 1
ATOM 3966 N N . VAL A 1 527 ? -18.342 -21.432 14.002 1.00 79.31 527 VAL A N 1
ATOM 3967 C CA . VAL A 1 527 ? -18.156 -22.866 14.277 1.00 79.31 527 VAL A CA 1
ATOM 3968 C C . VAL A 1 527 ? -17.359 -23.521 13.155 1.00 79.31 527 VAL A C 1
ATOM 3970 O O . VAL A 1 527 ? -16.415 -24.257 13.426 1.00 79.31 527 VAL A O 1
ATOM 3973 N N . VAL A 1 528 ? -17.685 -23.204 11.900 1.00 82.25 528 VAL A N 1
ATOM 3974 C CA . VAL A 1 528 ? -16.927 -23.663 10.735 1.00 82.25 528 VAL A CA 1
ATOM 3975 C C . VAL A 1 528 ? -15.479 -23.189 10.832 1.00 82.25 528 VAL A C 1
ATOM 3977 O O . VAL A 1 528 ? -14.589 -24.018 10.721 1.00 82.25 528 VAL A O 1
ATOM 3980 N N . ASN A 1 529 ? -15.210 -21.915 11.133 1.00 79.62 529 ASN A N 1
ATOM 3981 C CA . ASN A 1 529 ? -13.840 -21.415 11.298 1.00 79.62 529 ASN A CA 1
ATOM 3982 C C . ASN A 1 529 ? -13.100 -22.076 12.473 1.00 79.62 529 ASN A C 1
ATOM 3984 O O . ASN A 1 529 ? -11.925 -22.418 12.339 1.00 79.62 529 ASN A O 1
ATOM 3988 N N . LEU A 1 530 ? -13.780 -22.288 13.603 1.00 82.75 530 LEU A N 1
ATOM 3989 C CA . LEU A 1 530 ? -13.223 -22.930 14.795 1.00 82.75 530 LEU A CA 1
ATOM 3990 C C . LEU A 1 530 ? -12.869 -24.402 14.548 1.00 82.75 530 LEU A C 1
ATOM 3992 O O . LEU A 1 530 ? -11.870 -24.876 15.078 1.00 82.75 530 LEU A O 1
ATOM 3996 N N . LEU A 1 531 ? -13.662 -25.115 13.742 1.00 86.31 531 LEU A N 1
ATOM 3997 C CA . LEU A 1 531 ? -13.390 -26.499 13.343 1.00 86.31 531 LEU A CA 1
ATOM 3998 C C . LEU A 1 531 ? -12.369 -26.579 12.201 1.00 86.31 531 LEU A C 1
ATOM 4000 O O . LEU A 1 531 ? -11.504 -27.453 12.209 1.00 86.31 531 LEU A O 1
ATOM 4004 N N . LEU A 1 532 ? -12.432 -25.664 11.231 1.00 89.94 532 LEU A N 1
ATOM 4005 C CA . LEU A 1 532 ? -11.529 -25.634 10.082 1.00 89.94 532 LEU A CA 1
ATOM 4006 C C . LEU A 1 532 ? -10.098 -25.322 10.494 1.00 89.94 532 LEU A C 1
ATOM 4008 O O . LEU A 1 532 ? -9.191 -25.966 9.989 1.00 89.94 532 LEU A O 1
ATOM 4012 N N . LEU A 1 533 ? -9.870 -24.365 11.393 1.00 90.62 533 LEU A N 1
ATOM 4013 C CA . LEU A 1 533 ? -8.523 -23.955 11.792 1.00 90.62 533 LEU A CA 1
ATOM 4014 C C . LEU A 1 533 ? -7.644 -25.123 12.291 1.00 90.62 533 LEU A C 1
ATOM 4016 O O . LEU A 1 533 ? -6.555 -25.289 11.741 1.00 90.62 533 LEU A O 1
ATOM 4020 N N . PRO A 1 534 ? -8.064 -25.962 13.262 1.00 90.44 534 PRO A N 1
ATOM 4021 C CA . PRO A 1 534 ? -7.274 -27.112 13.697 1.00 90.44 534 PRO A CA 1
ATOM 4022 C C . PRO A 1 534 ? -7.117 -28.162 12.590 1.00 90.44 534 PRO A C 1
ATOM 4024 O O . PRO A 1 534 ? -6.033 -28.721 12.444 1.00 90.44 534 PRO A O 1
ATOM 4027 N N . ILE A 1 535 ? -8.149 -28.397 11.770 1.00 93.69 535 ILE A N 1
ATOM 4028 C CA . ILE A 1 535 ? -8.058 -29.321 10.630 1.00 93.69 535 ILE A CA 1
ATOM 4029 C C . ILE A 1 535 ? -6.995 -28.825 9.639 1.00 93.69 535 ILE A C 1
ATOM 4031 O O . ILE A 1 535 ? -6.057 -29.549 9.317 1.00 93.69 535 ILE A O 1
ATOM 4035 N N . LEU A 1 536 ? -7.097 -27.574 9.192 1.00 95.00 536 LEU A N 1
ATOM 4036 C CA . LEU A 1 536 ? -6.159 -26.951 8.262 1.00 95.00 536 LEU A CA 1
ATOM 4037 C C . LEU A 1 536 ? -4.742 -26.918 8.838 1.00 95.00 536 LEU A C 1
ATOM 4039 O O . LEU A 1 536 ? -3.799 -27.234 8.121 1.00 95.00 536 LEU A O 1
ATOM 4043 N N . ALA A 1 537 ? -4.582 -26.595 10.125 1.00 93.94 537 ALA A N 1
ATOM 4044 C CA . ALA A 1 537 ? -3.273 -26.548 10.772 1.00 93.94 537 ALA A CA 1
ATOM 4045 C C . ALA A 1 537 ? -2.622 -27.935 10.801 1.00 93.94 537 ALA A C 1
ATOM 4047 O O . ALA A 1 537 ? -1.438 -28.056 10.502 1.00 93.94 537 ALA A O 1
ATOM 4048 N N . PHE A 1 538 ? -3.395 -28.989 11.084 1.00 95.31 538 PHE A N 1
ATOM 4049 C CA . PHE A 1 538 ? -2.910 -30.367 11.034 1.00 95.31 538 PHE A CA 1
ATOM 4050 C C . PHE A 1 538 ? -2.447 -30.765 9.627 1.00 95.31 538 PHE A C 1
ATOM 4052 O O . PHE A 1 538 ? -1.352 -31.304 9.470 1.00 95.31 538 PHE A O 1
ATOM 4059 N N . TYR A 1 539 ? -3.250 -30.483 8.594 1.00 95.06 539 TYR A N 1
ATOM 4060 C CA . TYR A 1 539 ? -2.890 -30.801 7.208 1.00 95.06 539 TYR A CA 1
ATOM 4061 C C . TYR A 1 539 ? -1.682 -29.992 6.722 1.00 95.06 539 TYR A C 1
ATOM 4063 O O . TYR A 1 539 ? -0.782 -30.567 6.112 1.00 95.06 539 TYR A O 1
ATOM 4071 N N . PHE A 1 540 ? -1.623 -28.692 7.025 1.00 95.56 540 PHE A N 1
ATOM 4072 C CA . PHE A 1 540 ? -0.477 -27.858 6.672 1.00 95.56 540 PHE A CA 1
ATOM 4073 C C . PHE A 1 540 ? 0.794 -28.287 7.396 1.00 95.56 540 PHE A C 1
ATOM 4075 O O . PHE A 1 540 ? 1.830 -28.357 6.752 1.00 95.56 540 PHE A O 1
ATOM 4082 N N . LEU A 1 541 ? 0.722 -28.639 8.683 1.00 95.00 541 LEU A N 1
ATOM 4083 C CA . LEU A 1 541 ? 1.874 -29.140 9.436 1.00 95.00 541 LEU A CA 1
ATOM 4084 C C . LEU A 1 541 ? 2.355 -30.495 8.888 1.00 95.00 541 LEU A C 1
ATOM 4086 O O . LEU A 1 541 ? 3.551 -30.749 8.776 1.00 95.00 541 LEU A O 1
ATOM 4090 N N . ARG A 1 542 ? 1.420 -31.369 8.496 1.00 94.88 542 ARG A N 1
ATOM 4091 C CA . ARG A 1 542 ? 1.736 -32.671 7.899 1.00 94.88 542 ARG A CA 1
ATOM 4092 C C . ARG A 1 542 ? 2.418 -32.555 6.540 1.00 94.88 542 ARG A C 1
ATOM 4094 O O . ARG A 1 542 ? 3.369 -33.287 6.285 1.00 94.88 542 ARG A O 1
ATOM 4101 N N . ASP A 1 543 ? 1.901 -31.700 5.663 1.00 94.38 543 ASP A N 1
ATOM 4102 C CA . ASP A 1 543 ? 2.322 -31.612 4.261 1.00 94.38 543 ASP A CA 1
ATOM 4103 C C . ASP A 1 543 ? 3.195 -30.379 3.965 1.00 94.38 543 ASP A C 1
ATOM 4105 O O . ASP A 1 543 ? 3.363 -30.022 2.798 1.00 94.38 543 ASP A O 1
ATOM 4109 N N . TRP A 1 544 ? 3.771 -29.752 4.997 1.00 91.75 544 TRP A N 1
ATOM 4110 C CA . TRP A 1 544 ? 4.571 -28.530 4.883 1.00 91.75 544 TRP A CA 1
ATOM 4111 C C . TRP A 1 544 ? 5.707 -28.652 3.854 1.00 91.75 544 TRP A C 1
ATOM 4113 O O . TRP A 1 544 ? 5.732 -27.883 2.893 1.00 91.75 544 TRP A O 1
ATOM 4123 N N . ASP A 1 545 ? 6.562 -29.675 3.951 1.00 88.00 545 ASP A N 1
ATOM 4124 C CA . ASP A 1 545 ? 7.692 -29.853 3.018 1.00 88.00 545 ASP A CA 1
ATOM 4125 C C . ASP A 1 545 ? 7.236 -30.044 1.573 1.00 88.00 545 ASP A C 1
ATOM 4127 O O . ASP A 1 545 ? 7.792 -29.450 0.651 1.00 88.00 545 ASP A O 1
ATOM 4131 N N . LYS A 1 546 ? 6.169 -30.825 1.367 1.00 89.12 546 LYS A N 1
ATOM 4132 C CA . LYS A 1 546 ? 5.594 -31.049 0.033 1.00 89.12 546 LYS A CA 1
ATOM 4133 C C . LYS A 1 546 ? 5.008 -29.762 -0.539 1.00 89.12 546 LYS A C 1
ATOM 4135 O O . LYS A 1 546 ? 5.044 -29.555 -1.751 1.00 89.12 546 LYS A O 1
ATOM 4140 N N . LEU A 1 547 ? 4.416 -28.916 0.307 1.00 86.81 547 LEU A N 1
ATOM 4141 C CA . LEU A 1 547 ? 3.878 -27.621 -0.099 1.00 86.81 547 LEU A CA 1
ATOM 4142 C C . LEU A 1 547 ? 5.016 -26.695 -0.535 1.00 86.81 547 LEU A C 1
ATOM 4144 O O . LEU A 1 547 ? 4.932 -26.114 -1.617 1.00 86.81 547 LEU A O 1
ATOM 4148 N N . VAL A 1 548 ? 6.092 -26.617 0.251 1.00 86.25 548 VAL A N 1
ATOM 4149 C CA . VAL A 1 548 ? 7.287 -25.828 -0.079 1.00 86.25 548 VAL A CA 1
ATOM 4150 C C . VAL A 1 548 ? 7.939 -26.326 -1.372 1.00 86.25 548 VAL A C 1
ATOM 4152 O O . VAL A 1 548 ? 8.223 -25.516 -2.252 1.00 86.25 548 VAL A O 1
ATOM 4155 N N . GLU A 1 549 ? 8.101 -27.639 -1.548 1.00 85.81 549 GLU A N 1
ATOM 4156 C CA . GLU A 1 549 ? 8.669 -28.240 -2.763 1.00 85.81 549 GLU A CA 1
ATOM 4157 C C . GLU A 1 549 ? 7.816 -27.946 -4.007 1.00 85.81 549 GLU A C 1
ATOM 4159 O O . GLU A 1 549 ? 8.339 -27.541 -5.049 1.00 85.81 549 GLU A O 1
ATOM 4164 N N . ARG A 1 550 ? 6.485 -28.068 -3.905 1.00 87.44 550 ARG A N 1
ATOM 4165 C CA . ARG A 1 550 ? 5.571 -27.723 -5.006 1.00 87.44 550 ARG A CA 1
ATOM 4166 C C . ARG A 1 550 ? 5.661 -26.251 -5.373 1.00 87.44 550 ARG A C 1
ATOM 4168 O O . ARG A 1 550 ? 5.737 -25.938 -6.559 1.00 87.44 550 ARG A O 1
ATOM 4175 N N . VAL A 1 551 ? 5.686 -25.353 -4.390 1.00 83.12 551 VAL A N 1
ATOM 4176 C CA . VAL A 1 551 ? 5.863 -23.916 -4.646 1.00 83.12 551 VAL A CA 1
ATOM 4177 C C . VAL A 1 551 ? 7.217 -23.661 -5.309 1.00 83.12 551 VAL A C 1
ATOM 4179 O O . VAL A 1 551 ? 7.278 -22.938 -6.303 1.00 83.12 551 VAL A O 1
ATOM 4182 N N . ALA A 1 552 ? 8.282 -24.313 -4.836 1.00 80.38 552 ALA A N 1
ATOM 4183 C CA . ALA A 1 552 ? 9.613 -24.206 -5.421 1.00 80.38 552 ALA A CA 1
ATOM 4184 C C . ALA A 1 552 ? 9.670 -24.708 -6.875 1.00 80.38 552 ALA A C 1
ATOM 4186 O O . ALA A 1 552 ? 10.373 -24.120 -7.694 1.00 80.38 552 ALA A O 1
ATOM 4187 N N . SER A 1 553 ? 8.889 -25.735 -7.226 1.00 83.88 553 SER A N 1
ATOM 4188 C CA . SER A 1 553 ? 8.850 -26.300 -8.584 1.00 83.88 553 SER A CA 1
ATOM 4189 C C . SER A 1 553 ? 8.250 -25.366 -9.646 1.00 83.88 553 SER A C 1
ATOM 4191 O O . SER A 1 553 ? 8.563 -25.501 -10.828 1.00 83.88 553 SER A O 1
ATOM 4193 N N . VAL A 1 554 ? 7.420 -24.397 -9.238 1.00 85.62 554 VAL A N 1
ATOM 4194 C CA . VAL A 1 554 ? 6.796 -23.406 -10.138 1.00 85.62 554 VAL A CA 1
ATOM 4195 C C . VAL A 1 554 ? 7.741 -22.228 -10.421 1.00 85.62 554 VAL A C 1
ATOM 4197 O O . VAL A 1 554 ? 7.538 -21.467 -11.368 1.00 85.62 554 VAL A O 1
ATOM 4200 N N . ILE A 1 555 ? 8.800 -22.069 -9.624 1.00 81.56 555 ILE A N 1
ATOM 4201 C CA . ILE A 1 555 ? 9.747 -20.962 -9.753 1.00 81.56 555 ILE A CA 1
ATOM 4202 C C . ILE A 1 555 ? 10.651 -21.171 -10.984 1.00 81.56 555 ILE A C 1
ATOM 4204 O O . ILE A 1 555 ? 11.293 -22.217 -11.110 1.00 81.56 555 ILE A O 1
ATOM 4208 N N . PRO A 1 556 ? 10.793 -20.164 -11.872 1.00 82.00 556 PRO A N 1
ATOM 4209 C CA . PRO A 1 556 ? 11.751 -20.213 -12.974 1.00 82.00 556 PRO A CA 1
ATOM 4210 C C . PRO A 1 556 ? 13.180 -20.498 -12.490 1.00 82.00 556 PRO A C 1
ATOM 4212 O O . PRO A 1 556 ? 13.666 -19.856 -11.557 1.00 82.00 556 PRO A O 1
ATOM 4215 N N . ARG A 1 557 ? 13.892 -21.425 -13.150 1.00 80.00 557 ARG A N 1
ATOM 4216 C CA . ARG A 1 557 ? 15.212 -21.923 -12.699 1.00 80.00 557 ARG A CA 1
ATOM 4217 C C . ARG A 1 557 ? 16.258 -20.829 -12.464 1.00 80.00 557 ARG A C 1
ATOM 4219 O O . ARG A 1 557 ? 17.077 -20.948 -11.561 1.00 80.00 557 ARG A O 1
ATOM 4226 N N . ASN A 1 558 ? 16.208 -19.749 -13.239 1.00 83.62 558 ASN A N 1
ATOM 4227 C CA . ASN A 1 558 ? 17.105 -18.599 -13.106 1.00 83.62 558 ASN A CA 1
ATOM 4228 C C . ASN A 1 558 ? 16.851 -17.744 -11.849 1.00 83.62 558 ASN A C 1
ATOM 4230 O O . ASN A 1 558 ? 17.713 -16.953 -11.480 1.00 83.62 558 ASN A O 1
ATOM 4234 N N . GLN A 1 559 ? 15.694 -17.887 -11.195 1.00 83.62 559 GLN A N 1
ATOM 4235 C CA . GLN A 1 559 ? 15.306 -17.111 -10.012 1.00 83.62 559 GLN A CA 1
ATOM 4236 C C . GLN A 1 559 ? 15.340 -17.919 -8.709 1.00 83.62 559 GLN A C 1
ATOM 4238 O O . GLN A 1 559 ? 15.236 -17.321 -7.638 1.00 83.62 559 GLN A O 1
ATOM 4243 N N . ILE A 1 560 ? 15.535 -19.244 -8.767 1.00 82.06 560 ILE A N 1
ATOM 4244 C CA . ILE A 1 560 ? 15.539 -20.123 -7.582 1.00 82.06 560 ILE A CA 1
ATOM 4245 C C . ILE A 1 560 ? 16.524 -19.620 -6.524 1.00 82.06 560 ILE A C 1
ATOM 4247 O O . ILE A 1 560 ? 16.151 -19.506 -5.359 1.00 82.06 560 ILE A O 1
ATOM 4251 N N . GLY A 1 561 ? 17.748 -19.253 -6.921 1.00 84.50 561 GLY A N 1
ATOM 4252 C CA . GLY A 1 561 ? 18.753 -18.734 -5.988 1.00 84.50 561 GLY A CA 1
ATOM 4253 C C . GLY A 1 561 ? 18.277 -17.477 -5.256 1.00 84.50 561 GLY A C 1
ATOM 4254 O O . GLY A 1 561 ? 18.339 -17.410 -4.035 1.00 84.50 561 GLY A O 1
ATOM 4255 N N . THR A 1 562 ? 17.716 -16.510 -5.987 1.00 86.12 562 THR A N 1
ATOM 4256 C CA . THR A 1 562 ? 17.180 -15.272 -5.407 1.00 86.12 562 THR A CA 1
ATOM 4257 C C . THR A 1 562 ? 16.010 -15.531 -4.462 1.00 86.12 562 THR A C 1
ATOM 4259 O O . THR A 1 562 ? 16.007 -15.013 -3.347 1.00 86.12 562 THR A O 1
ATOM 4262 N N . ILE A 1 563 ? 15.021 -16.327 -4.882 1.00 87.12 563 ILE A N 1
ATOM 4263 C CA . ILE A 1 563 ? 13.828 -16.579 -4.063 1.00 87.12 563 ILE A CA 1
ATOM 4264 C C . ILE A 1 563 ? 14.185 -17.396 -2.820 1.00 87.12 563 ILE A C 1
ATOM 4266 O O . ILE A 1 563 ? 13.671 -17.104 -1.746 1.00 87.12 563 ILE A O 1
ATOM 4270 N N . THR A 1 564 ? 15.112 -18.350 -2.927 1.00 85.62 564 THR A N 1
ATOM 4271 C CA . THR A 1 564 ? 15.592 -19.127 -1.773 1.00 85.62 564 THR A CA 1
ATOM 4272 C C . THR A 1 564 ? 16.274 -18.225 -0.745 1.00 85.62 564 THR A C 1
ATOM 4274 O O . THR A 1 564 ? 16.004 -18.351 0.449 1.00 85.62 564 THR A O 1
ATOM 4277 N N . THR A 1 565 ? 17.097 -17.266 -1.187 1.00 87.38 565 THR A N 1
ATOM 4278 C CA . THR A 1 565 ? 17.706 -16.270 -0.291 1.00 87.38 565 THR A CA 1
ATOM 4279 C C . THR A 1 565 ? 16.644 -15.411 0.396 1.00 87.38 565 THR A C 1
ATOM 4281 O O . THR A 1 565 ? 16.652 -15.304 1.619 1.00 87.38 565 THR A O 1
ATOM 4284 N N . LEU A 1 566 ? 15.677 -14.869 -0.356 1.00 89.00 566 LEU A N 1
ATOM 4285 C CA . LEU A 1 566 ? 14.592 -14.053 0.208 1.00 89.00 566 LEU A CA 1
ATOM 4286 C C . LEU A 1 566 ? 13.710 -14.837 1.186 1.00 89.00 566 LEU A C 1
ATOM 4288 O O . LEU A 1 566 ? 13.318 -14.305 2.225 1.00 89.00 566 LEU A O 1
ATOM 4292 N N . ALA A 1 567 ? 13.406 -16.098 0.874 1.00 86.50 567 ALA A N 1
ATOM 4293 C CA . ALA A 1 567 ? 12.632 -16.983 1.737 1.00 86.50 567 ALA A CA 1
ATOM 4294 C C . ALA A 1 567 ? 13.384 -17.280 3.039 1.00 86.50 567 ALA A C 1
ATOM 4296 O O . ALA A 1 567 ? 12.793 -17.204 4.116 1.00 86.50 567 ALA A O 1
ATOM 4297 N N . ARG A 1 568 ? 14.693 -17.549 2.960 1.00 88.12 568 ARG A N 1
ATOM 4298 C CA . ARG A 1 568 ? 15.540 -17.776 4.135 1.00 88.12 568 ARG A CA 1
ATOM 4299 C C . ARG A 1 568 ? 15.637 -16.532 5.016 1.00 88.12 568 ARG A C 1
ATOM 4301 O O . ARG A 1 568 ? 15.412 -16.642 6.217 1.00 88.12 568 ARG A O 1
ATOM 4308 N N . GLU A 1 569 ? 15.906 -15.364 4.436 1.00 88.56 569 GLU A N 1
ATOM 4309 C CA . GLU A 1 569 ? 15.947 -14.092 5.172 1.00 88.56 569 GLU A CA 1
ATOM 4310 C C . GLU A 1 569 ? 14.600 -13.795 5.846 1.00 88.56 569 GLU A C 1
ATOM 4312 O O . GLU A 1 569 ? 14.550 -13.465 7.030 1.00 88.56 569 GLU A O 1
ATOM 4317 N N . SER A 1 570 ? 13.493 -13.994 5.124 1.00 90.44 570 SER A N 1
ATOM 4318 C CA . SER A 1 570 ? 12.140 -13.821 5.666 1.00 90.44 570 SER A CA 1
ATOM 4319 C C . SER A 1 570 ? 11.864 -14.779 6.828 1.00 90.44 570 SER A C 1
ATOM 4321 O O . SER A 1 570 ? 11.343 -14.355 7.860 1.00 90.44 570 SER A O 1
ATOM 4323 N N . ASN A 1 571 ? 12.250 -16.052 6.698 1.00 87.50 571 ASN A N 1
ATOM 4324 C CA . ASN A 1 571 ? 12.086 -17.066 7.740 1.00 87.50 571 ASN A CA 1
ATOM 4325 C C . ASN A 1 571 ? 12.932 -16.760 8.988 1.00 87.50 571 ASN A C 1
ATOM 4327 O O . ASN A 1 571 ? 12.452 -16.896 10.113 1.00 87.50 571 ASN A O 1
ATOM 4331 N N . GLU A 1 572 ? 14.176 -16.308 8.808 1.00 87.31 572 GLU A N 1
ATOM 4332 C CA . GLU A 1 572 ? 15.065 -15.928 9.909 1.00 87.31 572 GLU A CA 1
ATOM 4333 C C . GLU A 1 572 ? 14.525 -14.715 10.684 1.00 87.31 572 GLU A C 1
ATOM 4335 O O . GLU A 1 572 ? 14.506 -14.739 11.920 1.00 87.31 572 GLU A O 1
ATOM 4340 N N . VAL A 1 573 ? 14.034 -13.686 9.981 1.00 87.50 573 VAL A N 1
ATOM 4341 C CA . VAL A 1 573 ? 13.438 -12.488 10.595 1.00 87.50 573 VAL A CA 1
ATOM 4342 C C . VAL A 1 573 ? 12.132 -12.829 11.314 1.00 87.50 573 VAL A C 1
ATOM 4344 O O . VAL A 1 573 ? 11.959 -12.456 12.477 1.00 87.50 573 VAL A O 1
ATOM 4347 N N . LEU A 1 574 ? 11.237 -13.580 10.667 1.00 87.56 574 LEU A N 1
ATOM 4348 C CA . LEU A 1 574 ? 9.961 -13.993 11.250 1.00 87.56 574 LEU A CA 1
ATOM 4349 C C . LEU A 1 574 ? 10.169 -14.874 12.492 1.00 87.56 574 LEU A C 1
ATOM 4351 O O . LEU A 1 574 ? 9.565 -14.641 13.541 1.00 87.56 574 LEU A O 1
ATOM 4355 N N . GLY A 1 575 ? 11.091 -15.837 12.404 1.00 85.38 575 GLY A N 1
ATOM 4356 C CA . GLY A 1 575 ? 11.489 -16.708 13.507 1.00 85.38 575 GLY A CA 1
ATOM 4357 C C . GLY A 1 575 ? 12.133 -15.964 14.670 1.00 85.38 575 GLY A C 1
ATOM 4358 O O . GLY A 1 575 ? 11.893 -16.318 15.825 1.00 85.38 575 GLY A O 1
ATOM 4359 N N . ALA A 1 576 ? 12.966 -14.956 14.406 1.00 84.88 576 ALA A N 1
ATOM 4360 C CA . ALA A 1 576 ? 13.543 -14.116 15.454 1.00 84.88 576 ALA A CA 1
ATOM 4361 C C . ALA A 1 576 ? 12.470 -13.258 16.142 1.00 84.88 576 ALA A C 1
ATOM 4363 O O . ALA A 1 576 ? 12.426 -13.229 17.371 1.00 84.88 576 ALA A O 1
ATOM 4364 N N . PHE A 1 577 ? 11.574 -12.635 15.368 1.00 86.44 577 PHE A N 1
ATOM 4365 C CA . PHE A 1 577 ? 10.491 -11.817 15.908 1.00 86.44 577 PHE A CA 1
ATOM 4366 C C . PHE A 1 577 ? 9.539 -12.628 16.786 1.00 86.44 577 PHE A C 1
ATOM 4368 O O . PHE A 1 577 ? 9.324 -12.248 17.929 1.00 86.44 577 PHE A O 1
ATOM 4375 N N . ILE A 1 578 ? 9.004 -13.757 16.307 1.00 86.19 578 ILE A N 1
ATOM 4376 C CA . ILE A 1 578 ? 8.002 -14.523 17.068 1.00 86.19 578 ILE A CA 1
ATOM 4377 C C . ILE A 1 578 ? 8.589 -15.062 18.377 1.00 86.19 578 ILE A C 1
ATOM 4379 O O . ILE A 1 578 ? 7.962 -14.935 19.429 1.00 86.19 578 ILE A O 1
ATOM 4383 N N . ARG A 1 579 ? 9.814 -15.606 18.347 1.00 85.75 579 ARG A N 1
ATOM 4384 C CA . ARG A 1 579 ? 10.500 -16.077 19.565 1.00 85.75 579 ARG A CA 1
ATOM 4385 C C . ARG A 1 579 ? 10.806 -14.930 20.521 1.00 85.75 579 ARG A C 1
ATOM 4387 O O . ARG A 1 579 ? 10.606 -15.076 21.725 1.00 85.75 579 ARG A O 1
ATOM 4394 N N . GLY A 1 580 ? 11.280 -13.806 19.985 1.00 88.12 580 GLY A N 1
ATOM 4395 C CA . GLY A 1 580 ? 11.587 -12.628 20.779 1.00 88.12 580 GLY A CA 1
ATOM 4396 C C . GLY A 1 580 ? 10.340 -12.044 21.435 1.00 88.12 580 GLY A C 1
ATOM 4397 O O . GLY A 1 580 ? 10.316 -11.864 22.647 1.00 88.12 580 GLY A O 1
ATOM 4398 N N . GLN A 1 581 ? 9.271 -11.849 20.663 1.00 88.44 581 GLN A N 1
ATOM 4399 C CA . GLN A 1 581 ? 8.012 -11.299 21.151 1.00 88.44 581 GLN A CA 1
ATOM 4400 C C . GLN A 1 581 ? 7.372 -12.202 22.200 1.00 88.44 581 GLN A C 1
ATOM 4402 O O . GLN A 1 581 ? 6.933 -11.710 23.232 1.00 88.44 581 GLN A O 1
ATOM 4407 N N . PHE A 1 582 ? 7.386 -13.522 21.996 1.00 88.38 582 PHE A N 1
ATOM 4408 C CA . PHE A 1 582 ? 6.887 -14.464 22.995 1.00 88.38 582 PHE A CA 1
ATOM 4409 C C . PHE A 1 582 ? 7.643 -14.351 24.330 1.00 88.38 582 PHE A C 1
ATOM 4411 O O . PHE A 1 582 ? 7.026 -14.335 25.396 1.00 88.38 582 PHE A O 1
ATOM 4418 N N . LEU A 1 583 ? 8.975 -14.217 24.290 1.00 91.12 583 LEU A N 1
ATOM 4419 C CA . LEU A 1 583 ? 9.786 -14.051 25.499 1.00 91.12 583 LEU A CA 1
ATOM 4420 C C . LEU A 1 583 ? 9.528 -12.692 26.165 1.00 91.12 583 LEU A C 1
ATOM 4422 O O . LEU A 1 583 ? 9.421 -12.632 27.388 1.00 91.12 583 LEU A O 1
ATOM 4426 N N . VAL A 1 584 ? 9.361 -11.622 25.380 1.00 90.88 584 VAL A N 1
ATOM 4427 C CA . VAL A 1 584 ? 8.984 -10.289 25.881 1.00 90.88 584 VAL A CA 1
ATOM 4428 C C . VAL A 1 584 ? 7.617 -10.328 26.568 1.00 90.88 584 VAL A C 1
ATOM 4430 O O . VAL A 1 584 ? 7.499 -9.836 27.685 1.00 90.88 584 VAL A O 1
ATOM 4433 N N . MET A 1 585 ? 6.610 -10.958 25.959 1.00 92.88 585 MET A N 1
ATOM 4434 C CA . MET A 1 585 ? 5.268 -11.110 26.539 1.00 92.88 585 MET A CA 1
ATOM 4435 C C . MET A 1 585 ? 5.299 -11.856 27.871 1.00 92.88 585 MET A C 1
ATOM 4437 O O . MET A 1 585 ? 4.657 -11.441 28.835 1.00 92.88 585 MET A O 1
ATOM 4441 N N . LEU A 1 586 ? 6.074 -12.942 27.949 1.00 92.25 586 LEU A N 1
ATOM 4442 C CA . LEU A 1 586 ? 6.240 -13.709 29.181 1.00 92.25 586 LEU A CA 1
ATOM 4443 C C . LEU A 1 586 ? 6.962 -12.873 30.246 1.00 92.25 586 LEU A C 1
ATOM 4445 O O . LEU A 1 586 ? 6.498 -12.797 31.383 1.00 92.25 586 LEU A O 1
ATOM 4449 N N . ALA A 1 587 ? 8.052 -12.196 29.875 1.00 94.19 587 ALA A N 1
ATOM 4450 C CA . ALA A 1 587 ? 8.801 -11.328 30.777 1.00 94.19 587 ALA A CA 1
ATOM 4451 C C . ALA A 1 587 ? 7.930 -10.187 31.324 1.00 94.19 587 ALA A C 1
ATOM 4453 O O . ALA A 1 587 ? 7.903 -9.975 32.533 1.00 94.19 587 ALA A O 1
ATOM 4454 N N . LEU A 1 588 ? 7.171 -9.496 30.469 1.00 94.00 588 LEU A N 1
ATOM 4455 C CA . LEU A 1 588 ? 6.245 -8.440 30.884 1.00 94.00 588 LEU A CA 1
ATOM 4456 C C . LEU A 1 588 ? 5.087 -8.979 31.712 1.00 94.00 588 LEU A C 1
ATOM 4458 O O . LEU A 1 588 ? 4.726 -8.363 32.710 1.00 94.00 588 LEU A O 1
ATOM 4462 N N . GLY A 1 589 ? 4.556 -10.150 31.358 1.00 93.50 589 GLY A N 1
ATOM 4463 C CA . GLY A 1 589 ? 3.560 -10.847 32.161 1.00 93.50 589 GLY A CA 1
ATOM 4464 C C . GLY A 1 589 ? 4.051 -11.061 33.590 1.00 93.50 589 GLY A C 1
ATOM 4465 O O . GLY A 1 589 ? 3.356 -10.694 34.532 1.00 93.50 589 GLY A O 1
ATOM 4466 N N . VAL A 1 590 ? 5.277 -11.565 33.759 1.00 94.81 590 VAL A N 1
ATOM 4467 C CA . VAL A 1 590 ? 5.909 -11.769 35.074 1.00 94.81 590 VAL A CA 1
ATOM 4468 C C . VAL A 1 590 ? 6.201 -10.442 35.781 1.00 94.81 590 VAL A C 1
ATOM 4470 O O . VAL A 1 590 ? 5.898 -10.313 36.966 1.00 94.81 590 VAL A O 1
ATOM 4473 N N . ILE A 1 591 ? 6.751 -9.447 35.079 1.00 95.12 591 ILE A N 1
ATOM 4474 C CA . ILE A 1 591 ? 7.095 -8.134 35.649 1.00 95.12 591 ILE A CA 1
ATOM 4475 C C . ILE A 1 591 ? 5.842 -7.412 36.143 1.00 95.12 591 ILE A C 1
ATOM 4477 O O . ILE A 1 591 ? 5.821 -6.942 37.279 1.00 95.12 591 ILE A O 1
ATOM 4481 N N . TYR A 1 592 ? 4.789 -7.336 35.329 1.00 95.25 592 TYR A N 1
ATOM 4482 C CA . TYR A 1 592 ? 3.551 -6.668 35.714 1.00 95.25 592 TYR A CA 1
ATOM 4483 C C . TYR A 1 592 ? 2.778 -7.470 36.757 1.00 95.25 592 TYR A C 1
ATOM 4485 O O . TYR A 1 592 ? 2.310 -6.886 37.731 1.00 95.25 592 TYR A O 1
ATOM 4493 N N . ALA A 1 593 ? 2.681 -8.797 36.615 1.00 92.88 593 ALA A N 1
ATOM 4494 C CA . ALA A 1 593 ? 1.998 -9.631 37.601 1.00 92.88 593 ALA A CA 1
ATOM 4495 C C . ALA A 1 593 ? 2.685 -9.546 38.965 1.00 92.88 593 ALA A C 1
ATOM 4497 O O . ALA A 1 593 ? 2.022 -9.320 39.978 1.00 92.88 593 ALA A O 1
ATOM 4498 N N . GLY A 1 594 ? 4.012 -9.685 38.987 1.00 95.25 594 GLY A N 1
ATOM 4499 C CA . GLY A 1 594 ? 4.826 -9.567 40.189 1.00 95.25 594 GLY A CA 1
ATOM 4500 C C . GLY A 1 594 ? 4.777 -8.158 40.771 1.00 95.25 594 GLY A C 1
ATOM 4501 O O . GLY A 1 594 ? 4.448 -7.997 41.940 1.00 95.25 594 GLY A O 1
ATOM 4502 N N . GLY A 1 595 ? 5.022 -7.130 39.956 1.00 95.75 595 GLY A N 1
ATOM 4503 C CA . GLY A 1 595 ? 5.033 -5.732 40.386 1.00 95.75 595 GLY A CA 1
ATOM 4504 C C . GLY A 1 595 ? 3.697 -5.271 40.966 1.00 95.75 595 GLY A C 1
ATOM 4505 O O . GLY A 1 595 ? 3.665 -4.708 42.057 1.00 95.75 595 GLY A O 1
ATOM 4506 N N . LEU A 1 596 ? 2.580 -5.561 40.293 1.00 94.88 596 LEU A N 1
ATOM 4507 C CA . LEU A 1 596 ? 1.251 -5.189 40.789 1.00 94.88 596 LEU A CA 1
ATOM 4508 C C . LEU A 1 596 ? 0.868 -5.979 42.046 1.00 94.88 596 LEU A C 1
ATOM 4510 O O . LEU A 1 596 ? 0.264 -5.414 42.957 1.00 94.88 596 LEU A O 1
ATOM 4514 N N . SER A 1 597 ? 1.250 -7.258 42.127 1.00 92.31 597 SER A N 1
ATOM 4515 C CA . SER A 1 597 ? 1.013 -8.071 43.328 1.00 92.31 597 SER A CA 1
ATOM 4516 C C . SER A 1 597 ? 1.841 -7.578 44.521 1.00 92.31 597 SER A C 1
ATOM 4518 O O . SER A 1 597 ? 1.317 -7.504 45.628 1.00 92.31 597 SER A O 1
ATOM 4520 N N . LEU A 1 598 ? 3.099 -7.170 44.301 1.00 95.12 598 LEU A N 1
ATOM 4521 C CA . LEU A 1 598 ? 3.981 -6.591 45.327 1.00 95.12 598 LEU A CA 1
ATOM 4522 C C . LEU A 1 598 ? 3.465 -5.252 45.859 1.00 95.12 598 LEU A C 1
ATOM 4524 O O . LEU A 1 598 ? 3.571 -4.973 47.049 1.00 95.12 598 LEU A O 1
ATOM 4528 N N . VAL A 1 599 ? 2.870 -4.438 44.988 1.00 93.38 599 VAL A N 1
ATOM 4529 C CA . VAL A 1 599 ? 2.201 -3.181 45.358 1.00 93.38 599 VAL A CA 1
ATOM 4530 C C . VAL A 1 599 ? 0.901 -3.430 46.148 1.00 93.38 599 VAL A C 1
ATOM 4532 O O . VAL A 1 599 ? 0.339 -2.506 46.733 1.00 93.38 599 VAL A O 1
ATOM 4535 N N . GLY A 1 600 ? 0.443 -4.683 46.227 1.00 88.62 600 GLY A N 1
ATOM 4536 C CA . GLY A 1 600 ? -0.739 -5.083 46.984 1.00 88.62 600 GLY A CA 1
ATOM 4537 C C . GLY A 1 600 ? -2.038 -4.998 46.185 1.00 88.62 600 GLY A C 1
ATOM 4538 O O . GLY A 1 600 ? -3.117 -5.023 46.778 1.00 88.62 600 GLY A O 1
ATOM 4539 N N . LEU A 1 601 ? -1.974 -4.899 44.852 1.00 88.06 601 LEU A N 1
ATOM 4540 C CA . LEU A 1 601 ? -3.163 -4.911 44.004 1.00 88.06 601 LEU A CA 1
ATOM 4541 C C . LEU A 1 601 ? -3.719 -6.341 43.911 1.00 88.06 601 LEU A C 1
ATOM 4543 O O . LEU A 1 601 ? -3.087 -7.227 43.338 1.00 88.06 601 LEU A O 1
ATOM 4547 N N . LYS A 1 602 ? -4.934 -6.570 44.422 1.00 83.88 602 LYS A N 1
ATOM 4548 C CA . LYS A 1 602 ? -5.590 -7.892 44.476 1.00 83.88 602 LYS A CA 1
ATOM 4549 C C . LYS A 1 602 ? -5.760 -8.525 43.095 1.00 83.88 602 LYS A C 1
ATOM 4551 O O . LYS A 1 602 ? -5.664 -9.739 42.953 1.00 83.88 602 LYS A O 1
ATOM 4556 N N . LEU A 1 603 ? -6.002 -7.700 42.075 1.00 81.69 603 LEU A N 1
ATOM 4557 C CA . LEU A 1 603 ? -6.144 -8.139 40.683 1.00 81.69 603 LEU A CA 1
ATOM 4558 C C . LEU A 1 603 ? -4.805 -8.118 39.915 1.00 81.69 603 LEU A C 1
ATOM 4560 O O . LEU A 1 603 ? -4.793 -8.371 38.713 1.00 81.69 603 LEU A O 1
ATOM 4564 N N . GLY A 1 604 ? -3.680 -7.851 40.593 1.00 88.12 604 GLY A N 1
ATOM 4565 C CA . GLY A 1 604 ? -2.369 -7.612 39.988 1.00 88.12 604 GLY A CA 1
ATOM 4566 C C . GLY A 1 604 ? -1.838 -8.759 39.130 1.00 88.12 604 GLY A C 1
ATOM 4567 O O . GLY A 1 604 ? -1.413 -8.513 38.004 1.00 88.12 604 GLY A O 1
ATOM 4568 N N . LEU A 1 605 ? -1.931 -10.009 39.605 1.00 86.31 605 LEU A N 1
ATOM 4569 C CA . LEU A 1 605 ? -1.504 -11.199 38.853 1.00 86.31 605 LEU A CA 1
ATOM 4570 C C . LEU A 1 605 ? -2.200 -11.300 37.488 1.00 86.31 605 LEU A C 1
ATOM 4572 O O . LEU A 1 605 ? -1.548 -11.498 36.468 1.00 86.31 605 LEU A O 1
ATOM 4576 N N . LEU A 1 606 ? -3.524 -11.142 37.462 1.00 82.88 606 LEU A N 1
ATOM 4577 C CA . LEU A 1 606 ? -4.296 -11.257 36.227 1.00 82.88 606 LEU A CA 1
ATOM 4578 C C . LEU A 1 606 ? -4.064 -10.072 35.301 1.00 82.88 606 LEU A C 1
ATOM 4580 O O . LEU A 1 606 ? -3.785 -10.265 34.123 1.00 82.88 606 LEU A O 1
ATOM 4584 N N . ILE A 1 607 ? -4.141 -8.852 35.834 1.00 87.69 607 ILE A N 1
ATOM 4585 C CA . ILE A 1 607 ? -3.931 -7.647 35.032 1.00 87.69 607 ILE A CA 1
ATOM 4586 C C . ILE A 1 607 ? -2.540 -7.686 34.404 1.00 87.69 607 ILE A C 1
ATOM 4588 O O . ILE A 1 607 ? -2.405 -7.385 33.223 1.00 87.69 607 ILE A O 1
ATOM 4592 N N . GLY A 1 608 ? -1.531 -8.138 35.152 1.00 91.69 608 GLY A N 1
ATOM 4593 C CA . G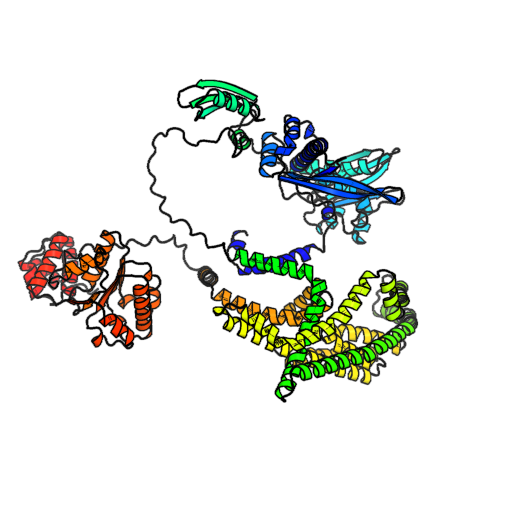LY A 1 608 ? -0.185 -8.330 34.636 1.00 91.69 608 GLY A CA 1
ATOM 4594 C C . GLY A 1 608 ? -0.084 -9.400 33.551 1.00 91.69 608 GLY A C 1
ATOM 4595 O O . GLY A 1 608 ? 0.501 -9.134 32.504 1.00 91.69 608 GLY A O 1
ATOM 4596 N N . LEU A 1 609 ? -0.698 -10.572 33.746 1.00 87.88 609 LEU A N 1
ATOM 4597 C CA . LEU A 1 609 ? -0.719 -11.638 32.736 1.00 87.88 609 LEU A CA 1
ATOM 4598 C C . LEU A 1 609 ? -1.443 -11.213 31.451 1.00 87.88 609 LEU A C 1
ATOM 4600 O O . LEU A 1 609 ? -0.936 -11.472 30.363 1.00 87.88 609 LEU A O 1
ATOM 4604 N N . ILE A 1 610 ? -2.590 -10.534 31.555 1.00 84.19 610 ILE A N 1
ATOM 4605 C CA . ILE A 1 610 ? -3.305 -10.006 30.385 1.00 84.19 610 ILE A CA 1
ATOM 4606 C C . ILE A 1 610 ? -2.486 -8.906 29.716 1.00 84.19 610 ILE A C 1
ATOM 4608 O O . ILE A 1 610 ? -2.339 -8.935 28.500 1.00 84.19 610 ILE A O 1
ATOM 4612 N N . ALA A 1 611 ? -1.928 -7.962 30.479 1.00 90.12 611 ALA A N 1
ATOM 4613 C CA . ALA A 1 611 ? -1.099 -6.893 29.929 1.00 90.12 611 ALA A CA 1
ATOM 4614 C C . ALA A 1 611 ? 0.111 -7.457 29.170 1.00 90.12 611 ALA A C 1
ATOM 4616 O O . ALA A 1 611 ? 0.391 -7.010 28.060 1.00 90.12 611 ALA A O 1
ATOM 4617 N N . GLY A 1 612 ? 0.777 -8.479 29.720 1.00 91.88 612 GLY A N 1
ATOM 4618 C CA . GLY A 1 612 ? 1.868 -9.195 29.056 1.00 91.88 612 GLY A CA 1
ATOM 4619 C C . GLY A 1 612 ? 1.420 -10.006 27.835 1.00 91.88 612 GLY A C 1
ATOM 4620 O O . GLY A 1 612 ? 2.111 -10.027 26.827 1.00 91.88 612 GLY A O 1
ATOM 4621 N N . LEU A 1 613 ? 0.242 -10.638 27.859 1.00 87.12 613 LEU A N 1
ATOM 4622 C CA . LEU A 1 613 ? -0.279 -11.364 26.693 1.00 87.12 613 LEU A CA 1
ATOM 4623 C C . LEU A 1 613 ? -0.700 -10.406 25.561 1.00 87.12 613 LEU A C 1
ATOM 4625 O O . LEU A 1 613 ? -0.426 -10.650 24.388 1.00 87.12 613 LEU A O 1
ATOM 4629 N N . ILE A 1 614 ? -1.353 -9.293 25.900 1.00 85.94 614 ILE A N 1
ATOM 4630 C CA . ILE A 1 614 ? -1.784 -8.268 24.940 1.00 85.94 614 ILE A CA 1
ATOM 4631 C C . ILE A 1 614 ? -0.581 -7.479 24.399 1.00 85.94 614 ILE A C 1
ATOM 4633 O O . ILE A 1 614 ? -0.661 -6.943 23.292 1.00 85.94 614 ILE A O 1
ATOM 4637 N N . SER A 1 615 ? 0.559 -7.461 25.105 1.00 88.25 615 SER A N 1
ATOM 4638 C CA . SER A 1 615 ? 1.779 -6.782 24.645 1.00 88.25 615 SER A CA 1
ATOM 4639 C C . SER A 1 615 ? 2.376 -7.387 23.374 1.00 88.25 615 SER A C 1
ATOM 4641 O O . SER A 1 615 ? 3.323 -6.825 22.833 1.00 88.25 615 SER A O 1
ATOM 4643 N N . PHE A 1 616 ? 1.822 -8.487 22.842 1.00 86.44 616 PHE A N 1
ATOM 4644 C CA . PHE A 1 616 ? 2.086 -8.899 21.463 1.00 86.44 616 PHE A CA 1
ATOM 4645 C C . PHE A 1 616 ? 1.868 -7.731 20.479 1.00 86.44 616 PHE A C 1
ATOM 4647 O O . PHE A 1 616 ? 2.646 -7.562 19.542 1.00 86.44 616 PHE A O 1
ATOM 4654 N N . ILE A 1 617 ? 0.834 -6.910 20.709 1.00 84.50 617 ILE A N 1
ATOM 4655 C CA . ILE A 1 617 ? 0.589 -5.681 19.950 1.00 84.50 617 ILE A CA 1
ATOM 4656 C C . ILE A 1 617 ? 1.293 -4.517 20.674 1.00 84.50 617 ILE A C 1
ATOM 4658 O O . ILE A 1 617 ? 0.972 -4.255 21.840 1.00 84.50 617 ILE A O 1
ATOM 4662 N N . PRO A 1 618 ? 2.218 -3.793 20.009 1.00 78.31 618 PRO A N 1
ATOM 4663 C CA . PRO A 1 618 ? 2.985 -2.714 20.629 1.00 78.31 618 PRO A CA 1
ATOM 4664 C C . PRO A 1 618 ? 2.100 -1.684 21.325 1.00 78.31 618 PRO A C 1
ATOM 4666 O O . PRO A 1 618 ? 1.072 -1.276 20.781 1.00 78.31 618 PRO A O 1
ATOM 4669 N N . TYR A 1 619 ? 2.515 -1.256 22.521 1.00 79.75 619 TYR A N 1
ATOM 4670 C CA . TYR A 1 619 ? 1.834 -0.286 23.395 1.00 79.75 619 TYR A CA 1
ATOM 4671 C C . TYR A 1 619 ? 0.450 -0.710 23.922 1.00 79.75 619 TYR A C 1
ATOM 4673 O O . TYR A 1 619 ? 0.021 -0.223 24.971 1.00 79.75 619 TYR A O 1
ATOM 4681 N N . LEU A 1 620 ? -0.250 -1.625 23.246 1.00 82.12 620 LEU A N 1
ATOM 4682 C CA . LEU A 1 620 ? -1.599 -2.051 23.610 1.00 82.12 620 LEU A CA 1
ATOM 4683 C C . LEU A 1 620 ? -1.610 -2.783 24.956 1.00 82.12 620 LEU A C 1
ATOM 4685 O O . LEU A 1 620 ? -2.483 -2.518 25.781 1.00 82.12 620 LEU A O 1
ATOM 4689 N N . GLY A 1 621 ? -0.623 -3.649 25.207 1.00 84.88 621 GLY A N 1
ATOM 4690 C CA . GLY A 1 621 ? -0.504 -4.390 26.468 1.00 84.88 621 GLY A CA 1
ATOM 4691 C C . GLY A 1 621 ? -0.376 -3.477 27.684 1.00 84.88 621 GLY A C 1
ATOM 4692 O O . GLY A 1 621 ? -1.180 -3.556 28.611 1.00 84.88 621 GLY A O 1
ATOM 4693 N N . ALA A 1 622 ? 0.575 -2.543 27.651 1.00 86.56 622 ALA A N 1
ATOM 4694 C CA . ALA A 1 622 ? 0.764 -1.582 28.731 1.00 86.56 622 ALA A CA 1
ATOM 4695 C C . ALA A 1 622 ? -0.430 -0.631 28.889 1.00 86.56 622 ALA A C 1
ATOM 4697 O O . ALA A 1 622 ? -0.881 -0.414 30.009 1.00 86.56 622 ALA A O 1
ATOM 4698 N N . THR A 1 623 ? -0.996 -0.113 27.792 1.00 83.31 623 THR A N 1
ATOM 4699 C CA . THR A 1 623 ? -2.149 0.807 27.853 1.00 83.31 623 THR A CA 1
ATOM 4700 C C . THR A 1 623 ? -3.376 0.124 28.455 1.00 83.31 623 THR A C 1
ATOM 4702 O O . THR A 1 623 ? -4.001 0.654 29.370 1.00 83.31 623 THR A O 1
ATOM 4705 N N . THR A 1 624 ? -3.710 -1.080 27.985 1.00 79.69 624 THR A N 1
ATOM 4706 C CA . THR A 1 624 ? -4.839 -1.852 28.531 1.00 79.69 624 THR A CA 1
ATOM 4707 C C . THR A 1 624 ? -4.583 -2.272 29.976 1.00 79.69 624 THR A C 1
ATOM 4709 O O . THR A 1 624 ? -5.466 -2.128 30.821 1.00 79.69 624 THR A O 1
ATOM 4712 N N . GLY A 1 625 ? -3.361 -2.709 30.288 1.00 88.00 625 GLY A N 1
ATOM 4713 C CA . GLY A 1 625 ? -2.939 -3.057 31.637 1.00 88.00 625 GLY A CA 1
ATOM 4714 C C . GLY A 1 625 ? -3.059 -1.896 32.620 1.00 88.00 625 GLY A C 1
ATOM 4715 O O . GLY A 1 625 ? -3.626 -2.080 33.695 1.00 88.00 625 GLY A O 1
ATOM 4716 N N . ILE A 1 626 ? -2.575 -0.702 32.259 1.00 88.81 626 ILE A N 1
ATOM 4717 C CA . ILE A 1 626 ? -2.602 0.473 33.141 1.00 88.81 626 ILE A CA 1
ATOM 4718 C C . ILE A 1 626 ? -4.042 0.907 33.406 1.00 88.81 626 ILE A C 1
ATOM 4720 O O . ILE A 1 626 ? -4.390 1.191 34.547 1.00 88.81 626 ILE A O 1
ATOM 4724 N N . VAL A 1 627 ? -4.900 0.888 32.378 1.00 81.31 627 VAL A N 1
ATOM 4725 C CA . VAL A 1 627 ? -6.321 1.230 32.514 1.00 81.31 627 VAL A CA 1
ATOM 4726 C C . VAL A 1 627 ? -7.002 0.242 33.457 1.00 81.31 627 VAL A C 1
ATOM 4728 O O . VAL A 1 627 ? -7.641 0.660 34.422 1.00 81.31 627 VAL A O 1
ATOM 4731 N N . MET A 1 628 ? -6.811 -1.063 33.243 1.00 81.38 628 MET A N 1
ATOM 4732 C CA . MET A 1 628 ? -7.366 -2.088 34.129 1.00 81.38 628 MET A CA 1
ATOM 4733 C C . MET A 1 628 ? -6.825 -1.968 35.559 1.00 81.38 628 MET A C 1
ATOM 4735 O O . MET A 1 628 ? -7.592 -2.099 36.511 1.00 81.38 628 MET A O 1
ATOM 4739 N N . ALA A 1 629 ? -5.532 -1.683 35.729 1.00 88.31 629 ALA A N 1
ATOM 4740 C CA . ALA A 1 629 ? -4.900 -1.544 37.038 1.00 88.31 629 ALA A CA 1
ATOM 4741 C C . ALA A 1 629 ? -5.375 -0.303 37.797 1.00 88.31 629 ALA A C 1
ATOM 4743 O O . ALA A 1 629 ? -5.615 -0.395 38.997 1.00 88.31 629 ALA A O 1
ATOM 4744 N N . ILE A 1 630 ? -5.555 0.832 37.117 1.00 83.69 630 ILE A N 1
ATOM 4745 C CA . ILE A 1 630 ? -6.095 2.059 37.717 1.00 83.69 630 ILE A CA 1
ATOM 4746 C C . ILE A 1 630 ? -7.532 1.823 38.177 1.00 83.69 630 ILE A C 1
ATOM 4748 O O . ILE A 1 630 ? -7.859 2.120 39.325 1.00 83.69 630 ILE A O 1
ATOM 4752 N N . VAL A 1 631 ? -8.377 1.235 37.324 1.00 74.88 631 VAL A N 1
ATOM 4753 C CA . VAL A 1 631 ? -9.765 0.921 37.697 1.00 74.88 631 VAL A CA 1
ATOM 4754 C C . VAL A 1 631 ? -9.795 -0.046 38.882 1.00 74.88 631 VAL A C 1
ATOM 4756 O O . VAL A 1 631 ? -10.504 0.198 39.857 1.00 74.88 631 VAL A O 1
ATOM 4759 N N . ALA A 1 632 ? -8.976 -1.100 38.850 1.00 79.75 632 ALA A N 1
ATOM 4760 C CA . ALA A 1 632 ? -8.854 -2.051 39.950 1.00 79.75 632 ALA A CA 1
ATOM 4761 C C . ALA A 1 632 ? -8.362 -1.400 41.252 1.00 79.75 632 ALA A C 1
ATOM 4763 O O . ALA A 1 632 ? -8.863 -1.734 42.324 1.00 79.75 632 ALA A O 1
ATOM 4764 N N . ALA A 1 633 ? -7.405 -0.473 41.173 1.00 84.75 633 ALA A N 1
ATOM 4765 C CA . ALA A 1 633 ? -6.857 0.233 42.327 1.00 84.75 633 ALA A CA 1
ATOM 4766 C C . ALA A 1 633 ? -7.900 1.153 42.973 1.00 84.75 633 ALA A C 1
ATOM 4768 O O . ALA A 1 633 ? -8.069 1.111 44.190 1.00 84.75 633 ALA A O 1
ATOM 4769 N N . LEU A 1 634 ? -8.643 1.918 42.164 1.00 74.69 634 LEU A N 1
ATOM 4770 C CA . LEU A 1 634 ? -9.729 2.788 42.632 1.00 74.69 634 LEU A CA 1
ATOM 4771 C C . LEU A 1 634 ? -10.840 1.989 43.324 1.00 74.69 634 LEU A C 1
ATOM 4773 O O . LEU A 1 634 ? -11.322 2.371 44.390 1.00 74.69 634 LEU A O 1
ATOM 4777 N N . VAL A 1 635 ? -11.209 0.852 42.731 1.00 73.38 635 VAL A N 1
ATOM 4778 C CA . VAL A 1 635 ? -12.182 -0.090 43.293 1.00 73.38 635 VAL A CA 1
ATOM 4779 C C . VAL A 1 635 ? -11.687 -0.672 44.617 1.00 73.38 635 VAL A C 1
ATOM 4781 O O . VAL A 1 635 ? -12.412 -0.678 45.609 1.00 73.38 635 VAL A O 1
ATOM 4784 N N . GLN A 1 636 ? -10.446 -1.161 44.651 1.00 81.62 636 GLN A N 1
ATOM 4785 C CA . GLN A 1 636 ? -9.885 -1.826 45.822 1.00 81.62 636 GLN A CA 1
ATOM 4786 C C . GLN A 1 636 ? -9.720 -0.878 47.009 1.00 81.62 636 GLN A C 1
ATOM 4788 O O . GLN A 1 636 ? -10.001 -1.272 48.141 1.00 81.62 636 GLN A O 1
ATOM 4793 N N . ALA A 1 637 ? -9.236 0.337 46.761 1.00 75.88 637 ALA A N 1
ATOM 4794 C CA . ALA A 1 637 ? -8.988 1.328 47.799 1.00 75.88 637 ALA A CA 1
ATOM 4795 C C . ALA A 1 637 ? -10.276 1.999 48.311 1.00 75.88 637 ALA A C 1
ATOM 4797 O O . ALA A 1 637 ? -10.201 2.845 49.200 1.00 75.88 637 ALA A O 1
ATOM 4798 N N . GLN A 1 638 ? -11.446 1.643 47.755 1.00 68.75 638 GLN A N 1
ATOM 4799 C CA . GLN A 1 638 ? -12.725 2.320 48.009 1.00 68.75 638 GLN A CA 1
ATOM 4800 C C . GLN A 1 638 ? -12.602 3.844 47.814 1.00 68.75 638 GLN A C 1
ATOM 4802 O O . GLN A 1 638 ? -13.225 4.639 48.525 1.00 68.75 638 GLN A O 1
ATOM 4807 N N . GLY A 1 639 ? -11.751 4.248 46.861 1.00 63.91 639 GLY A N 1
ATOM 4808 C CA . GLY A 1 639 ? -11.444 5.638 46.576 1.00 63.91 639 GLY A CA 1
ATOM 4809 C C . GLY A 1 639 ? -10.069 5.925 45.981 1.00 63.91 639 GLY A C 1
ATOM 4810 O O . GLY A 1 639 ? -9.351 5.030 45.543 1.00 63.91 639 GLY A O 1
ATOM 4811 N N . PHE A 1 640 ? -9.703 7.208 45.943 1.00 66.31 640 PHE A N 1
ATOM 4812 C CA . PHE A 1 640 ? -8.428 7.682 45.396 1.00 66.31 640 PHE A CA 1
ATOM 4813 C C . PHE A 1 640 ? -7.321 7.591 46.430 1.00 66.31 640 PHE A C 1
ATOM 4815 O O . PHE A 1 640 ? -6.982 8.556 47.116 1.00 66.31 640 PHE A O 1
ATOM 4822 N N . ASP A 1 641 ? -6.752 6.397 46.523 1.00 80.56 641 ASP A N 1
ATOM 4823 C CA . ASP A 1 641 ? -5.465 6.200 47.166 1.00 80.56 641 ASP A CA 1
ATOM 4824 C C . ASP A 1 641 ? -4.355 6.612 46.193 1.00 80.56 641 ASP A C 1
ATOM 4826 O O . ASP A 1 641 ? -3.912 5.846 45.330 1.00 80.56 641 ASP A O 1
ATOM 4830 N N . LEU A 1 642 ? -3.911 7.862 46.338 1.00 80.25 642 LEU A N 1
ATOM 4831 C CA . LEU A 1 642 ? -2.846 8.433 45.521 1.00 80.25 642 LEU A CA 1
ATOM 4832 C C . LEU A 1 642 ? -1.555 7.602 45.611 1.00 80.25 642 LEU A C 1
ATOM 4834 O O . LEU A 1 642 ? -0.841 7.488 44.618 1.00 80.25 642 LEU A O 1
ATOM 4838 N N . LYS A 1 643 ? -1.263 6.976 46.761 1.00 89.00 643 LYS A N 1
ATOM 4839 C CA . LYS A 1 643 ? -0.067 6.141 46.923 1.00 89.00 643 LYS A CA 1
ATOM 4840 C C . LYS A 1 643 ? -0.175 4.882 46.067 1.00 89.00 643 LYS A C 1
ATOM 4842 O O . LYS A 1 643 ? 0.770 4.567 45.347 1.00 89.00 643 LYS A O 1
ATOM 4847 N N . LEU A 1 644 ? -1.318 4.194 46.104 1.00 87.81 644 LEU A N 1
ATOM 4848 C CA . LEU A 1 644 ? -1.549 2.994 45.295 1.00 87.81 644 LEU A CA 1
ATOM 4849 C C . LEU A 1 644 ? -1.516 3.310 43.793 1.00 87.81 644 LEU A C 1
ATOM 4851 O O . LEU A 1 644 ? -0.870 2.593 43.033 1.00 87.81 644 LEU A O 1
ATOM 4855 N N . LEU A 1 645 ? -2.143 4.411 43.366 1.00 87.69 645 LEU A N 1
ATOM 4856 C CA . LEU A 1 645 ? -2.143 4.846 41.964 1.00 87.69 645 LEU A CA 1
ATOM 4857 C C . LEU A 1 645 ? -0.743 5.218 41.462 1.00 87.69 645 LEU A C 1
ATOM 4859 O O . LEU A 1 645 ? -0.364 4.811 40.363 1.00 87.69 645 LEU A O 1
ATOM 4863 N N . ILE A 1 646 ? 0.046 5.938 42.269 1.00 91.81 646 ILE A N 1
ATOM 4864 C CA . ILE A 1 646 ? 1.445 6.243 41.940 1.00 91.81 646 ILE A CA 1
ATOM 4865 C C . ILE A 1 646 ? 2.249 4.948 41.824 1.00 91.81 646 ILE A C 1
ATOM 4867 O O . ILE A 1 646 ? 2.985 4.785 40.857 1.00 91.81 646 ILE A O 1
ATOM 4871 N N . LEU A 1 647 ? 2.095 4.006 42.759 1.00 94.00 647 LEU A N 1
ATOM 4872 C CA . LEU A 1 647 ? 2.815 2.732 42.719 1.00 94.00 647 LEU A CA 1
ATOM 4873 C C . LEU A 1 647 ? 2.442 1.886 41.492 1.00 94.00 647 LEU A C 1
ATOM 4875 O O . LEU A 1 647 ? 3.332 1.329 40.854 1.00 94.00 647 LEU A O 1
ATOM 4879 N N . VAL A 1 648 ? 1.161 1.836 41.111 1.00 94.12 648 VAL A N 1
ATOM 4880 C CA . VAL A 1 648 ? 0.718 1.217 39.848 1.00 94.12 648 VAL A CA 1
ATOM 4881 C C . VAL A 1 648 ? 1.390 1.901 38.655 1.00 94.12 648 VAL A C 1
ATOM 4883 O O . VAL A 1 648 ? 1.960 1.223 37.799 1.00 94.12 648 VAL A O 1
ATOM 4886 N N . GLY A 1 649 ? 1.392 3.237 38.622 1.00 93.75 649 GLY A N 1
ATOM 4887 C CA . GLY A 1 649 ? 2.081 4.014 37.591 1.00 93.75 649 GLY A CA 1
ATOM 4888 C C . GLY A 1 649 ? 3.580 3.709 37.522 1.00 93.75 649 GLY A C 1
ATOM 4889 O O . GLY A 1 649 ? 4.119 3.543 36.429 1.00 93.75 649 GLY A O 1
ATOM 4890 N N . VAL A 1 650 ? 4.247 3.555 38.670 1.00 95.50 650 VAL A N 1
ATOM 4891 C CA . VAL A 1 650 ? 5.664 3.172 38.757 1.00 95.50 650 VAL A CA 1
ATOM 4892 C C . VAL A 1 650 ? 5.887 1.771 38.195 1.00 95.50 650 VAL A C 1
ATOM 4894 O O . VAL A 1 650 ? 6.796 1.604 37.390 1.00 95.50 650 VAL A O 1
ATOM 4897 N N . VAL A 1 651 ? 5.059 0.780 38.542 1.00 96.19 651 VAL A N 1
ATOM 4898 C CA . VAL A 1 651 ? 5.180 -0.590 38.006 1.00 96.19 651 VAL A CA 1
ATOM 4899 C C . VAL A 1 651 ? 5.083 -0.593 36.482 1.00 96.19 651 VAL A C 1
ATOM 4901 O O . VAL A 1 651 ? 5.933 -1.185 35.815 1.00 96.19 651 VAL A O 1
ATOM 4904 N N . PHE A 1 652 ? 4.092 0.101 35.917 1.00 94.81 652 PHE A N 1
ATOM 4905 C CA . PHE A 1 652 ? 3.946 0.181 34.465 1.00 94.81 652 PHE A CA 1
ATOM 4906 C C . PHE A 1 652 ? 5.061 0.986 33.803 1.00 94.81 652 PHE A C 1
ATOM 4908 O O . PHE A 1 652 ? 5.558 0.568 32.764 1.00 94.81 652 PHE A O 1
ATOM 4915 N N . THR A 1 653 ? 5.513 2.078 34.422 1.00 94.94 653 THR A N 1
ATOM 4916 C CA . THR A 1 653 ? 6.641 2.877 33.920 1.00 94.94 653 THR A CA 1
ATOM 4917 C C . THR A 1 653 ? 7.926 2.057 33.905 1.00 94.94 653 THR A C 1
ATOM 4919 O O . THR A 1 653 ? 8.606 2.002 32.886 1.00 94.94 653 THR A O 1
ATOM 4922 N N . VAL A 1 654 ? 8.244 1.360 34.999 1.00 94.94 654 VAL A N 1
ATOM 4923 C CA . VAL A 1 654 ? 9.414 0.475 35.084 1.00 94.94 654 VAL A CA 1
ATOM 4924 C C . VAL A 1 654 ? 9.307 -0.644 34.056 1.00 94.94 654 VAL A C 1
ATOM 4926 O O . VAL A 1 654 ? 10.262 -0.872 33.320 1.00 94.94 654 VAL A O 1
ATOM 4929 N N . GLY A 1 655 ? 8.152 -1.304 33.946 1.00 93.62 655 GLY A N 1
ATOM 4930 C CA . GLY A 1 655 ? 7.949 -2.340 32.936 1.00 93.62 655 GLY A CA 1
ATOM 4931 C C . GLY A 1 655 ? 8.088 -1.807 31.508 1.00 93.62 655 GLY A C 1
ATOM 4932 O O . GLY A 1 655 ? 8.747 -2.453 30.703 1.00 93.62 655 GLY A O 1
ATOM 4933 N N . GLN A 1 656 ? 7.583 -0.605 31.210 1.00 92.88 656 GLN A N 1
ATOM 4934 C CA . GLN A 1 656 ? 7.708 0.021 29.889 1.00 92.88 656 GLN A CA 1
ATOM 4935 C C . GLN A 1 656 ? 9.153 0.415 29.564 1.00 92.88 656 GLN A C 1
ATOM 4937 O O . GLN A 1 656 ? 9.602 0.271 28.426 1.00 92.88 656 GLN A O 1
ATOM 4942 N N . LEU A 1 657 ? 9.900 0.910 30.554 1.00 92.81 657 LEU A N 1
ATOM 4943 C CA . LEU A 1 657 ? 11.319 1.223 30.401 1.00 92.81 657 LEU A CA 1
ATOM 4944 C C . LEU A 1 657 ? 12.136 -0.055 30.195 1.00 92.81 657 LEU A C 1
ATOM 4946 O O . LEU A 1 657 ? 12.984 -0.099 29.305 1.00 92.81 657 LEU A O 1
ATOM 4950 N N . LEU A 1 658 ? 11.850 -1.111 30.959 1.00 92.38 658 LEU A N 1
ATOM 4951 C CA . LEU A 1 658 ? 12.462 -2.420 30.756 1.00 92.38 658 LEU A CA 1
ATOM 4952 C C . LEU A 1 658 ? 12.116 -2.976 29.375 1.00 92.38 658 LEU A C 1
ATOM 4954 O O . LEU A 1 658 ? 13.019 -3.433 28.684 1.00 92.38 658 LEU A O 1
ATOM 4958 N N . GLU A 1 659 ? 10.859 -2.887 28.937 1.00 89.69 659 GLU A N 1
ATOM 4959 C CA . GLU A 1 659 ? 10.435 -3.278 27.589 1.00 89.69 659 GLU A CA 1
ATOM 4960 C C . GLU A 1 659 ? 11.255 -2.558 26.519 1.00 89.69 659 GLU A C 1
ATOM 4962 O O . GLU A 1 659 ? 11.850 -3.197 25.649 1.00 89.69 659 GLU A O 1
ATOM 4967 N N . SER A 1 660 ? 11.298 -1.229 26.605 1.00 85.31 660 SER A N 1
ATOM 4968 C CA . SER A 1 660 ? 11.803 -0.365 25.538 1.00 85.31 660 SER A CA 1
ATOM 4969 C C . SER A 1 660 ? 13.330 -0.343 25.471 1.00 85.31 660 SER A C 1
ATOM 4971 O O . SER A 1 660 ? 13.889 -0.311 24.378 1.00 85.31 660 SER A O 1
ATOM 4973 N N . TYR A 1 661 ? 14.015 -0.383 26.619 1.00 88.12 661 TYR A N 1
ATOM 4974 C CA . TYR A 1 661 ? 15.472 -0.223 26.693 1.00 88.12 661 TYR A CA 1
ATOM 4975 C C . TYR A 1 661 ? 16.237 -1.524 26.952 1.00 88.12 661 TYR A C 1
ATOM 4977 O O . TYR A 1 661 ? 17.433 -1.583 26.673 1.00 88.12 661 TYR A O 1
ATOM 4985 N N . VAL A 1 662 ? 15.588 -2.570 27.478 1.00 89.31 662 VAL A N 1
ATOM 4986 C CA . VAL A 1 662 ? 16.273 -3.813 27.875 1.00 89.31 662 VAL A CA 1
ATOM 4987 C C . VAL A 1 662 ? 15.734 -5.023 27.124 1.00 89.31 662 VAL A C 1
ATOM 4989 O O . VAL A 1 662 ? 16.491 -5.675 26.411 1.00 89.31 662 VAL A O 1
ATOM 4992 N N . LEU A 1 663 ? 14.447 -5.333 27.272 1.00 88.69 663 LEU A N 1
ATOM 4993 C CA . LEU A 1 663 ? 13.834 -6.555 26.760 1.00 88.69 663 LEU A CA 1
ATOM 4994 C C . LEU A 1 663 ? 13.792 -6.548 25.231 1.00 88.69 663 LEU A C 1
ATOM 4996 O O . LEU A 1 663 ? 14.382 -7.427 24.610 1.00 88.69 663 LEU A O 1
ATOM 5000 N N . THR A 1 664 ? 13.169 -5.545 24.611 1.00 84.81 664 THR A N 1
ATOM 5001 C CA . THR A 1 664 ? 13.031 -5.502 23.146 1.00 84.81 664 THR A CA 1
ATOM 5002 C C . THR A 1 664 ? 14.396 -5.451 22.448 1.00 84.81 664 THR A C 1
ATOM 5004 O O . THR A 1 664 ? 14.647 -6.313 21.603 1.00 84.81 664 THR A O 1
ATOM 5007 N N . PRO A 1 665 ? 15.341 -4.561 22.825 1.00 82.56 665 PRO A N 1
ATOM 5008 C CA . PRO A 1 665 ? 16.646 -4.511 22.165 1.00 82.56 665 PRO A CA 1
ATOM 5009 C C . PRO A 1 665 ? 17.498 -5.770 22.376 1.00 82.56 665 PRO A C 1
ATOM 5011 O O . PRO A 1 665 ? 18.227 -6.162 21.470 1.00 82.56 665 PRO A O 1
ATOM 5014 N N . ARG A 1 666 ? 17.420 -6.439 23.539 1.00 84.94 666 ARG A N 1
ATOM 5015 C CA . ARG A 1 666 ? 18.223 -7.653 23.793 1.00 84.94 666 ARG A CA 1
ATOM 5016 C C . ARG A 1 666 ? 17.612 -8.929 23.231 1.00 84.94 666 ARG A C 1
ATOM 5018 O O . ARG A 1 666 ? 18.358 -9.824 22.846 1.00 84.94 666 ARG A O 1
ATOM 5025 N N . ILE A 1 667 ? 16.286 -9.043 23.237 1.00 83.94 667 ILE A N 1
ATOM 5026 C CA . ILE A 1 667 ? 15.582 -10.281 22.883 1.00 83.94 667 ILE A CA 1
ATOM 5027 C C . ILE A 1 667 ? 15.158 -10.258 21.408 1.00 83.94 667 ILE A C 1
ATOM 5029 O O . ILE A 1 667 ? 15.353 -11.244 20.699 1.00 83.94 667 ILE A O 1
ATOM 5033 N N . VAL A 1 668 ? 14.595 -9.141 20.938 1.00 77.19 668 VAL A N 1
ATOM 5034 C CA . VAL A 1 668 ? 14.096 -8.989 19.560 1.00 77.19 668 VAL A CA 1
ATOM 5035 C C . VAL A 1 668 ? 15.187 -8.413 18.640 1.00 77.19 668 VAL A C 1
ATOM 5037 O O . VAL A 1 668 ? 15.362 -8.893 17.517 1.00 77.19 668 VAL A O 1
ATOM 5040 N N . GLY A 1 669 ? 15.984 -7.460 19.137 1.00 66.12 669 GLY A N 1
ATOM 5041 C CA . GLY A 1 669 ? 17.157 -6.890 18.455 1.00 66.12 669 GLY A CA 1
ATOM 5042 C C . GLY A 1 669 ? 16.860 -6.073 17.188 1.00 66.12 669 GLY A C 1
ATOM 5043 O O . GLY A 1 669 ? 15.710 -5.886 16.795 1.00 66.12 669 GLY A O 1
ATOM 5044 N N . ASP A 1 670 ? 17.919 -5.631 16.497 1.00 63.50 670 ASP A N 1
ATOM 5045 C CA . ASP A 1 670 ? 17.846 -4.833 15.252 1.00 63.50 670 ASP A CA 1
ATOM 5046 C C . ASP A 1 670 ? 17.368 -5.627 14.019 1.00 63.50 670 ASP A C 1
ATOM 5048 O O . ASP A 1 670 ? 17.262 -5.090 12.913 1.00 63.50 670 ASP A O 1
ATOM 5052 N N . LYS A 1 671 ? 17.075 -6.924 14.174 1.00 56.66 671 LYS A N 1
ATOM 5053 C CA . LYS A 1 671 ? 16.873 -7.855 13.050 1.00 56.66 671 LYS A CA 1
ATOM 5054 C C . LYS A 1 671 ? 15.648 -7.545 12.190 1.00 56.66 671 LYS A C 1
ATOM 5056 O O . LYS A 1 671 ? 15.625 -7.912 11.022 1.00 56.66 671 LYS A O 1
ATOM 5061 N N . ILE A 1 672 ? 14.649 -6.858 12.739 1.00 67.12 672 ILE A N 1
ATOM 5062 C CA . ILE A 1 672 ? 13.431 -6.492 11.999 1.00 67.12 672 ILE A CA 1
ATOM 5063 C C . ILE A 1 672 ? 13.673 -5.242 11.139 1.00 67.12 672 ILE A C 1
ATOM 5065 O O . ILE A 1 672 ? 13.082 -5.095 10.066 1.00 67.12 672 ILE A O 1
ATOM 5069 N N . GLY A 1 673 ? 14.566 -4.350 11.588 1.00 67.69 673 GLY A N 1
ATOM 5070 C CA . GLY A 1 673 ? 15.004 -3.168 10.848 1.00 67.69 673 GLY A CA 1
ATOM 5071 C C . GLY A 1 673 ? 13.866 -2.274 10.342 1.00 67.69 673 GLY A C 1
ATOM 5072 O O . GLY A 1 673 ? 13.985 -1.686 9.261 1.00 67.69 673 GLY A O 1
ATOM 5073 N N . LEU A 1 674 ? 12.750 -2.238 11.079 1.00 78.88 674 LEU A N 1
ATOM 5074 C CA . LEU A 1 674 ? 11.601 -1.375 10.826 1.00 78.88 674 LEU A CA 1
ATOM 5075 C C . LEU A 1 674 ? 11.714 -0.119 11.689 1.00 78.88 674 LEU A C 1
ATOM 5077 O O . LEU A 1 674 ? 11.977 -0.192 12.886 1.00 78.88 674 LEU A O 1
ATOM 5081 N N . HIS A 1 675 ? 11.463 1.036 11.081 1.00 80.88 675 HIS A N 1
ATOM 5082 C CA . HIS A 1 675 ? 11.339 2.288 11.820 1.00 80.88 675 HIS A CA 1
ATOM 5083 C C . HIS A 1 675 ? 10.086 2.245 12.727 1.00 80.88 675 HIS A C 1
ATOM 5085 O O . HIS A 1 675 ? 9.057 1.735 12.273 1.00 80.88 675 HIS A O 1
ATOM 5091 N N . PRO A 1 676 ? 10.088 2.821 13.948 1.00 80.00 676 PRO A N 1
ATOM 5092 C CA . PRO A 1 676 ? 8.927 2.790 14.852 1.00 80.00 676 PRO A CA 1
ATOM 5093 C C . PRO A 1 676 ? 7.620 3.287 14.215 1.00 80.00 676 PRO A C 1
ATOM 5095 O O . PRO A 1 676 ? 6.555 2.707 14.404 1.00 80.00 676 PRO A O 1
ATOM 5098 N N . VAL A 1 677 ? 7.705 4.317 13.369 1.00 83.25 677 VAL A N 1
ATOM 5099 C CA . VAL A 1 677 ? 6.550 4.831 12.610 1.00 83.25 677 VAL A CA 1
ATOM 5100 C C . VAL A 1 677 ? 5.991 3.787 11.634 1.00 83.25 677 VAL A C 1
ATOM 5102 O O . VAL A 1 677 ? 4.777 3.681 11.486 1.00 83.25 677 VAL A O 1
ATOM 5105 N N . ALA A 1 678 ? 6.850 2.980 11.002 1.00 84.19 678 ALA A N 1
ATOM 5106 C CA . ALA A 1 678 ? 6.415 1.910 10.106 1.00 84.19 678 ALA A CA 1
ATOM 5107 C C . ALA A 1 678 ? 5.702 0.786 10.873 1.00 84.19 678 ALA A C 1
ATOM 5109 O O . ALA A 1 678 ? 4.758 0.203 10.350 1.00 84.19 678 ALA A O 1
ATOM 5110 N N . VAL A 1 679 ? 6.106 0.524 12.121 1.00 83.94 679 VAL A N 1
ATOM 5111 C CA . VAL A 1 679 ? 5.420 -0.423 13.013 1.00 83.94 679 VAL A CA 1
ATOM 5112 C C . VAL A 1 679 ? 4.012 0.065 13.350 1.00 83.94 679 VAL A C 1
ATOM 5114 O O . VAL A 1 679 ? 3.053 -0.678 13.152 1.00 83.94 679 VAL A O 1
ATOM 5117 N N . ILE A 1 680 ? 3.869 1.319 13.797 1.00 85.25 680 ILE A N 1
ATOM 5118 C CA . ILE A 1 680 ? 2.555 1.912 14.104 1.00 85.25 680 ILE A CA 1
ATOM 5119 C C . ILE A 1 680 ? 1.664 1.894 12.856 1.00 85.25 680 ILE A C 1
ATOM 5121 O O . ILE A 1 680 ? 0.522 1.438 12.919 1.00 85.25 680 ILE A O 1
ATOM 5125 N N . PHE A 1 681 ? 2.204 2.317 11.707 1.00 89.25 681 PHE A N 1
ATOM 5126 C CA . PHE A 1 681 ? 1.488 2.275 10.434 1.00 89.25 681 PHE A CA 1
ATOM 5127 C C . PHE A 1 681 ? 1.044 0.855 10.072 1.00 89.25 681 PHE A C 1
ATOM 5129 O O . PHE A 1 681 ? -0.114 0.665 9.717 1.00 89.25 681 PHE A O 1
ATOM 5136 N N . ALA A 1 682 ? 1.921 -0.145 10.192 1.00 89.19 682 ALA A N 1
ATOM 5137 C CA . ALA A 1 682 ? 1.589 -1.531 9.879 1.00 89.19 682 ALA A CA 1
ATOM 5138 C C . ALA A 1 682 ? 0.463 -2.067 10.770 1.00 89.19 682 ALA A C 1
ATOM 5140 O O . ALA A 1 682 ? -0.456 -2.701 10.257 1.00 89.19 682 ALA A O 1
ATOM 5141 N N . VAL A 1 683 ? 0.498 -1.792 12.081 1.00 87.75 683 VAL A N 1
ATOM 5142 C CA . VAL A 1 683 ? -0.558 -2.212 13.019 1.00 87.75 683 VAL A CA 1
ATOM 5143 C C . VAL A 1 683 ? -1.888 -1.553 12.661 1.00 87.75 683 VAL A C 1
ATOM 5145 O O . VAL A 1 683 ? -2.898 -2.245 12.551 1.00 87.75 683 VAL A O 1
ATOM 5148 N N . MET A 1 684 ? -1.896 -0.242 12.407 1.00 88.44 684 MET A N 1
ATOM 5149 C CA . MET A 1 684 ? -3.111 0.482 12.019 1.00 88.44 684 MET A CA 1
ATOM 5150 C C . MET A 1 684 ? -3.658 0.014 10.663 1.00 88.44 684 MET A C 1
ATOM 5152 O O . MET A 1 684 ? -4.857 -0.232 10.533 1.00 88.44 684 MET A O 1
ATOM 5156 N N . ALA A 1 685 ? -2.789 -0.152 9.663 1.00 86.62 685 ALA A N 1
ATOM 5157 C CA . ALA A 1 685 ? -3.163 -0.621 8.332 1.00 86.62 685 ALA A CA 1
ATOM 5158 C C . ALA A 1 685 ? -3.688 -2.063 8.372 1.00 86.62 685 ALA A C 1
ATOM 5160 O O . ALA A 1 685 ? -4.740 -2.352 7.806 1.00 86.62 685 ALA A O 1
ATOM 5161 N N . GLY A 1 686 ? -3.004 -2.956 9.093 1.00 82.94 686 GLY A N 1
ATOM 5162 C CA . GLY A 1 686 ? -3.456 -4.326 9.321 1.00 82.94 686 GLY A CA 1
ATOM 5163 C C . GLY A 1 686 ? -4.814 -4.360 10.020 1.00 82.94 686 GLY A C 1
ATOM 5164 O O . GLY A 1 686 ? -5.721 -5.050 9.557 1.00 82.94 686 GLY A O 1
ATOM 5165 N N . GLY A 1 687 ? -4.988 -3.554 11.072 1.00 81.25 687 GLY A N 1
ATOM 5166 C CA . GLY A 1 687 ? -6.254 -3.414 11.789 1.00 81.25 687 GLY A CA 1
ATOM 5167 C C . GLY A 1 687 ? -7.417 -2.975 10.912 1.00 81.25 687 GLY A C 1
ATOM 5168 O O . GLY A 1 687 ? -8.503 -3.545 10.998 1.00 81.25 687 GLY A O 1
ATOM 5169 N N . GLN A 1 688 ? -7.181 -2.019 10.019 1.00 83.44 688 GLN A N 1
ATOM 5170 C CA . GLN A 1 688 ? -8.199 -1.540 9.091 1.00 83.44 688 GLN A CA 1
ATOM 5171 C C . GLN A 1 688 ? -8.546 -2.572 8.003 1.00 83.44 688 GLN A C 1
ATOM 5173 O O . GLN A 1 688 ? -9.701 -2.654 7.589 1.00 83.44 688 GLN A O 1
ATOM 5178 N N . LEU A 1 689 ? -7.564 -3.343 7.521 1.00 76.75 689 LEU A N 1
ATOM 5179 C CA . LEU A 1 689 ? -7.748 -4.287 6.412 1.00 76.75 689 LEU A CA 1
ATOM 5180 C C . LEU A 1 689 ? -8.342 -5.632 6.848 1.00 76.75 689 LEU A C 1
ATOM 5182 O O . LEU A 1 689 ? -9.195 -6.174 6.150 1.00 76.75 689 LEU A O 1
ATOM 5186 N N . PHE A 1 690 ? -7.891 -6.174 7.982 1.00 71.50 690 PHE A N 1
ATOM 5187 C CA . PHE A 1 690 ? -8.237 -7.531 8.430 1.00 71.50 690 PHE A CA 1
ATOM 5188 C C . PHE A 1 690 ? -8.670 -7.587 9.907 1.00 71.50 690 PHE A C 1
ATOM 5190 O O . PHE A 1 690 ? -8.663 -8.654 10.526 1.00 71.50 690 PHE A O 1
ATOM 5197 N N . GLY A 1 691 ? -9.029 -6.446 10.506 1.00 77.12 691 GLY A N 1
ATOM 5198 C CA . GLY A 1 691 ? -9.489 -6.367 11.893 1.00 77.12 691 GLY A CA 1
ATOM 5199 C C . GLY A 1 691 ? -8.409 -6.753 12.908 1.00 77.12 691 GLY A C 1
ATOM 5200 O O . GLY A 1 691 ? -7.215 -6.536 12.701 1.00 77.12 691 GLY A O 1
ATOM 5201 N N . PHE A 1 692 ? -8.820 -7.371 14.019 1.00 76.50 692 PHE A N 1
ATOM 5202 C CA . PHE A 1 692 ? -7.898 -7.808 15.077 1.00 76.50 692 PHE A CA 1
ATOM 5203 C C . PHE A 1 692 ? -6.778 -8.717 14.558 1.00 76.50 692 PHE A C 1
ATOM 5205 O O . PHE A 1 692 ? -5.621 -8.563 14.948 1.00 76.50 692 PHE A O 1
ATOM 5212 N N . LEU A 1 693 ? -7.099 -9.622 13.630 1.00 76.38 693 LEU A N 1
ATOM 5213 C CA . LEU A 1 693 ? -6.104 -10.517 13.054 1.00 76.38 693 LEU A CA 1
ATOM 5214 C C . LEU A 1 693 ? -5.049 -9.757 12.248 1.00 76.38 693 LEU A C 1
ATOM 5216 O O . LEU A 1 693 ? -3.866 -10.078 12.321 1.00 76.38 693 LEU A O 1
ATOM 5220 N N . GLY A 1 694 ? -5.462 -8.732 11.505 1.00 82.31 694 GLY A N 1
ATOM 5221 C CA . GLY A 1 694 ? -4.529 -7.879 10.785 1.00 82.31 694 GLY A CA 1
ATOM 5222 C C . GLY A 1 694 ? -3.601 -7.103 11.713 1.00 82.31 694 GLY A C 1
ATOM 5223 O O . GLY A 1 694 ? -2.428 -6.969 11.388 1.00 82.31 694 GLY A O 1
ATOM 5224 N N . MET A 1 695 ? -4.074 -6.666 12.889 1.00 85.56 695 MET A N 1
ATOM 5225 C CA . MET A 1 695 ? -3.197 -6.080 13.918 1.00 85.56 695 MET A CA 1
ATOM 5226 C C . MET A 1 695 ? -2.190 -7.100 14.459 1.00 85.56 695 MET A C 1
ATOM 5228 O O . MET A 1 695 ? -1.022 -6.765 14.636 1.00 85.56 695 MET A O 1
ATOM 5232 N N . LEU A 1 696 ? -2.624 -8.345 14.680 1.00 84.44 696 LEU A N 1
ATOM 5233 C CA . LEU A 1 696 ? -1.759 -9.433 15.141 1.00 84.44 696 LEU A CA 1
ATOM 5234 C C . LEU A 1 696 ? -0.687 -9.788 14.094 1.00 84.44 696 LEU A C 1
ATOM 5236 O O . LEU A 1 696 ? 0.482 -9.956 14.412 1.00 84.44 696 LEU A O 1
ATOM 5240 N N . LEU A 1 697 ? -1.049 -9.877 12.816 1.00 84.75 697 LEU A N 1
ATOM 5241 C CA . LEU A 1 697 ? -0.110 -10.264 11.758 1.00 84.75 697 LEU A CA 1
ATOM 5242 C C . LEU A 1 697 ? 0.675 -9.082 11.169 1.00 84.75 697 LEU A C 1
ATOM 5244 O O . LEU A 1 697 ? 1.599 -9.300 10.387 1.00 84.75 697 LEU A O 1
ATOM 5248 N N . ALA A 1 698 ? 0.360 -7.845 11.561 1.00 88.56 698 ALA A N 1
ATOM 5249 C CA . ALA A 1 698 ? 0.941 -6.628 11.000 1.00 88.56 698 ALA A CA 1
ATOM 5250 C C . ALA A 1 698 ? 2.471 -6.609 11.041 1.00 88.56 698 ALA A C 1
ATOM 5252 O O . ALA A 1 698 ? 3.116 -6.365 10.025 1.00 88.56 698 ALA A O 1
ATOM 5253 N N . LEU A 1 699 ? 3.054 -6.874 12.209 1.00 88.00 699 LEU A N 1
ATOM 5254 C CA . LEU A 1 699 ? 4.501 -6.854 12.418 1.00 88.00 699 LEU A CA 1
ATOM 5255 C C . LEU A 1 699 ? 5.235 -7.956 11.633 1.00 88.00 699 LEU A C 1
ATOM 5257 O O . LEU A 1 699 ? 6.157 -7.618 10.887 1.00 88.00 699 LEU A O 1
ATOM 5261 N N . PRO A 1 700 ? 4.820 -9.238 11.717 1.00 85.94 700 PRO A N 1
ATOM 5262 C CA . PRO A 1 700 ? 5.313 -10.307 10.849 1.00 85.94 700 PRO A CA 1
ATOM 5263 C C . PRO A 1 700 ? 5.304 -9.948 9.362 1.00 85.94 700 PRO A C 1
ATOM 5265 O O . PRO A 1 700 ? 6.320 -10.061 8.677 1.00 85.94 700 PRO A O 1
ATOM 5268 N N . VAL A 1 701 ? 4.159 -9.469 8.870 1.00 87.88 701 VAL A N 1
ATOM 5269 C CA . VAL A 1 701 ? 3.974 -9.126 7.458 1.00 87.88 701 VAL A CA 1
ATOM 5270 C C . VAL A 1 701 ? 4.840 -7.930 7.078 1.00 87.88 701 VAL A C 1
ATOM 5272 O O . VAL A 1 701 ? 5.478 -7.953 6.027 1.00 87.88 701 VAL A O 1
ATOM 5275 N N . ALA A 1 702 ? 4.928 -6.907 7.929 1.00 88.62 702 ALA A N 1
ATOM 5276 C CA . ALA A 1 702 ? 5.783 -5.747 7.701 1.00 88.62 702 ALA A CA 1
ATOM 5277 C C . ALA A 1 702 ? 7.267 -6.129 7.654 1.00 88.62 702 ALA A C 1
ATOM 5279 O O . ALA A 1 702 ? 8.008 -5.584 6.839 1.00 88.62 702 ALA A O 1
ATOM 5280 N N . ALA A 1 703 ? 7.698 -7.087 8.475 1.00 86.19 703 ALA A N 1
ATOM 5281 C CA . ALA A 1 703 ? 9.074 -7.563 8.491 1.00 86.19 703 ALA A CA 1
ATOM 5282 C C . ALA A 1 703 ? 9.439 -8.292 7.186 1.00 86.19 703 ALA A C 1
ATOM 5284 O O . ALA A 1 703 ? 10.446 -7.961 6.560 1.00 86.19 703 ALA A O 1
ATOM 5285 N N . VAL A 1 704 ? 8.579 -9.203 6.713 1.00 88.00 704 VAL A N 1
ATOM 5286 C CA . VAL A 1 704 ? 8.745 -9.864 5.403 1.00 88.00 704 VAL A CA 1
ATOM 5287 C C . VAL A 1 704 ? 8.689 -8.839 4.267 1.00 88.00 704 VAL A C 1
ATOM 5289 O O . VAL A 1 704 ? 9.525 -8.844 3.366 1.00 88.00 704 VAL A O 1
ATOM 5292 N N . THR A 1 705 ? 7.756 -7.890 4.342 1.00 88.88 705 THR A N 1
ATOM 5293 C CA . THR A 1 705 ? 7.639 -6.802 3.362 1.00 88.88 705 THR A CA 1
ATOM 5294 C C . THR A 1 705 ? 8.911 -5.955 3.318 1.00 88.88 705 THR A C 1
ATOM 5296 O O . THR A 1 705 ? 9.353 -5.586 2.236 1.00 88.88 705 THR A O 1
ATOM 5299 N N . ASN A 1 706 ? 9.552 -5.685 4.458 1.00 88.25 706 ASN A N 1
ATOM 5300 C CA . ASN A 1 706 ? 10.819 -4.956 4.525 1.00 88.25 706 ASN A CA 1
ATOM 5301 C C . ASN A 1 706 ? 11.952 -5.706 3.808 1.00 88.25 706 ASN A C 1
ATOM 5303 O O . ASN A 1 706 ? 12.710 -5.082 3.070 1.00 88.25 706 ASN A O 1
ATOM 5307 N N . VAL A 1 707 ? 12.044 -7.034 3.965 1.00 87.81 707 VAL A N 1
ATOM 5308 C CA . VAL A 1 707 ? 13.011 -7.874 3.228 1.00 87.81 707 VAL A CA 1
ATOM 5309 C C . VAL A 1 707 ? 12.792 -7.731 1.718 1.00 87.81 707 VAL A C 1
ATOM 5311 O O . VAL A 1 707 ? 13.718 -7.395 0.976 1.00 87.81 707 VAL A O 1
ATOM 5314 N N . LEU A 1 708 ? 11.543 -7.874 1.266 1.00 88.31 708 LEU A N 1
ATOM 5315 C CA . LEU A 1 708 ? 11.187 -7.742 -0.150 1.00 88.31 708 LEU A CA 1
ATOM 5316 C C . LEU A 1 708 ? 11.438 -6.326 -0.691 1.00 88.31 708 LEU A C 1
ATOM 5318 O O . LEU A 1 708 ? 11.967 -6.175 -1.791 1.00 88.31 708 LEU A O 1
ATOM 5322 N N . LEU A 1 709 ? 11.104 -5.282 0.074 1.00 87.06 709 LEU A N 1
ATOM 5323 C CA . LEU A 1 709 ? 11.317 -3.885 -0.311 1.00 87.06 709 LEU A CA 1
ATOM 5324 C C . LEU A 1 709 ? 12.800 -3.523 -0.373 1.00 87.06 709 LEU A C 1
ATOM 5326 O O . LEU A 1 709 ? 13.205 -2.812 -1.291 1.00 87.06 709 LEU A O 1
ATOM 5330 N N . ARG A 1 710 ? 13.624 -4.021 0.557 1.00 86.75 710 ARG A N 1
ATOM 5331 C CA . ARG A 1 710 ? 15.084 -3.838 0.520 1.00 86.75 710 ARG A CA 1
ATOM 5332 C C . ARG A 1 710 ? 15.677 -4.466 -0.735 1.00 86.75 710 ARG A C 1
ATOM 5334 O O . ARG A 1 710 ? 16.432 -3.798 -1.443 1.00 86.75 710 ARG A O 1
ATOM 5341 N N . TYR A 1 711 ? 15.272 -5.695 -1.057 1.00 87.25 711 TYR A N 1
ATOM 5342 C CA . TYR A 1 711 ? 15.677 -6.359 -2.294 1.00 87.25 711 TYR A CA 1
ATOM 5343 C C . TYR A 1 711 ? 15.204 -5.596 -3.539 1.00 87.25 711 TYR A C 1
ATOM 5345 O O . TYR A 1 711 ? 16.002 -5.306 -4.434 1.00 87.25 711 TYR A O 1
ATOM 5353 N N . ALA A 1 712 ? 13.931 -5.192 -3.580 1.00 83.06 712 ALA A N 1
ATOM 5354 C CA . ALA A 1 712 ? 13.368 -4.418 -4.683 1.00 83.06 712 ALA A CA 1
ATOM 5355 C C . ALA A 1 712 ? 14.096 -3.078 -4.868 1.00 83.06 712 ALA A C 1
ATOM 5357 O O . ALA A 1 712 ? 14.393 -2.688 -5.996 1.00 83.06 712 ALA A O 1
ATOM 5358 N N . HIS A 1 713 ? 14.445 -2.396 -3.775 1.00 83.12 713 HIS A N 1
ATOM 5359 C CA . HIS A 1 713 ? 15.208 -1.154 -3.804 1.00 83.12 713 HIS A CA 1
ATOM 5360 C C . HIS A 1 713 ? 16.632 -1.369 -4.334 1.00 83.12 713 HIS A C 1
ATOM 5362 O O . HIS A 1 713 ? 17.081 -0.628 -5.210 1.00 83.12 713 HIS A O 1
ATOM 5368 N N . GLN A 1 714 ? 17.334 -2.406 -3.867 1.00 84.00 714 GLN A N 1
ATOM 5369 C CA . GLN A 1 714 ? 18.667 -2.750 -4.366 1.00 84.00 714 GLN A CA 1
ATOM 5370 C C . GLN A 1 714 ? 18.631 -3.079 -5.864 1.00 84.00 714 GLN A C 1
ATOM 5372 O O . GLN A 1 714 ? 19.448 -2.568 -6.634 1.00 84.00 714 GLN A O 1
ATOM 5377 N N . ARG A 1 715 ? 17.637 -3.861 -6.302 1.00 81.69 715 ARG A N 1
ATOM 5378 C CA . ARG A 1 715 ? 17.430 -4.197 -7.713 1.00 81.69 715 ARG A CA 1
ATOM 5379 C C . ARG A 1 715 ? 17.095 -2.962 -8.546 1.00 81.69 715 ARG A C 1
ATOM 5381 O O . ARG A 1 715 ? 17.670 -2.800 -9.620 1.00 81.69 715 ARG A O 1
ATOM 5388 N N . TYR A 1 716 ? 16.234 -2.074 -8.041 1.00 75.94 716 TYR A N 1
ATOM 5389 C CA . TYR A 1 716 ? 15.880 -0.805 -8.681 1.00 75.94 716 TYR A CA 1
ATOM 5390 C C . TYR A 1 716 ? 17.111 0.080 -8.896 1.00 75.94 716 TYR A C 1
ATOM 5392 O O . TYR A 1 716 ? 17.317 0.569 -10.006 1.00 75.94 716 TYR A O 1
ATOM 5400 N N . ARG A 1 717 ? 17.993 0.215 -7.895 1.00 75.12 717 ARG A N 1
ATOM 5401 C CA . ARG A 1 717 ? 19.235 1.001 -8.028 1.00 75.12 717 ARG A CA 1
ATOM 5402 C C . ARG A 1 717 ? 20.181 0.461 -9.097 1.00 75.12 717 ARG A C 1
ATOM 5404 O O . ARG A 1 717 ? 20.926 1.229 -9.701 1.00 75.12 717 ARG A O 1
ATOM 5411 N N . GLN A 1 718 ? 20.135 -0.843 -9.355 1.00 76.62 718 GLN A N 1
ATOM 5412 C CA . GLN A 1 718 ? 20.926 -1.483 -10.401 1.00 76.62 718 GLN A CA 1
ATOM 5413 C C . GLN A 1 718 ? 20.314 -1.331 -11.802 1.00 76.62 718 GLN A C 1
ATOM 5415 O O . GLN A 1 718 ? 21.006 -1.629 -12.778 1.00 76.62 718 GLN A O 1
ATOM 5420 N N . THR A 1 719 ? 19.065 -0.866 -11.936 1.00 74.50 719 THR A N 1
ATOM 5421 C CA . THR A 1 719 ? 18.414 -0.704 -13.247 1.00 74.50 719 THR A CA 1
ATOM 5422 C C . THR A 1 719 ? 19.025 0.437 -14.072 1.00 74.50 719 THR A C 1
ATOM 5424 O O . THR A 1 719 ? 19.486 1.434 -13.503 1.00 74.50 719 THR A O 1
ATOM 5427 N N . PRO A 1 720 ? 18.993 0.342 -15.417 1.00 61.16 720 PRO A N 1
ATOM 5428 C CA . PRO A 1 720 ? 19.436 1.421 -16.303 1.00 61.16 720 PRO A CA 1
ATOM 5429 C C . PRO A 1 720 ? 18.699 2.740 -16.040 1.00 61.16 720 PRO A C 1
ATOM 5431 O O . PRO A 1 720 ? 19.313 3.801 -16.087 1.00 61.16 720 PRO A O 1
ATOM 5434 N N . TYR A 1 721 ? 17.410 2.668 -15.684 1.00 64.81 721 TYR A N 1
ATOM 5435 C CA . TYR A 1 721 ? 16.567 3.826 -15.374 1.00 64.81 721 TYR A CA 1
ATOM 5436 C C . TYR A 1 721 ? 17.085 4.640 -14.183 1.00 64.81 721 TYR A C 1
ATOM 5438 O O . TYR A 1 721 ? 17.212 5.859 -14.278 1.00 64.81 721 TYR A O 1
ATOM 5446 N N . HIS A 1 722 ? 17.440 3.981 -13.074 1.00 60.81 722 HIS A N 1
ATOM 5447 C CA . HIS A 1 722 ? 17.977 4.677 -11.902 1.00 60.81 722 HIS A CA 1
ATOM 5448 C C . HIS A 1 722 ? 19.374 5.261 -12.169 1.00 60.81 722 HIS A C 1
ATOM 5450 O O . HIS A 1 722 ? 19.662 6.388 -11.766 1.00 60.81 722 HIS A O 1
ATOM 5456 N N . ARG A 1 723 ? 20.233 4.533 -12.900 1.00 62.69 723 ARG A N 1
ATOM 5457 C CA . ARG A 1 723 ? 21.555 5.045 -13.307 1.00 62.69 723 ARG A CA 1
ATOM 5458 C C . ARG A 1 723 ? 21.439 6.252 -14.244 1.00 62.69 723 ARG A C 1
ATOM 5460 O O . ARG A 1 723 ? 22.228 7.183 -14.126 1.00 62.69 723 ARG A O 1
ATOM 5467 N N . ALA A 1 724 ? 20.446 6.265 -15.135 1.00 57.06 724 ALA A N 1
ATOM 5468 C CA . ALA A 1 724 ? 20.158 7.400 -16.010 1.00 57.06 724 ALA A CA 1
ATOM 5469 C C . ALA A 1 724 ? 19.661 8.630 -15.227 1.00 57.06 724 ALA A C 1
ATOM 5471 O O . ALA A 1 724 ? 20.078 9.744 -15.527 1.00 57.06 724 ALA A O 1
ATOM 5472 N N . TRP A 1 725 ? 18.839 8.437 -14.188 1.00 53.00 725 TRP A N 1
ATOM 5473 C CA . TRP A 1 725 ? 18.373 9.525 -13.319 1.00 53.00 725 TRP A CA 1
ATOM 5474 C C . TRP A 1 725 ? 19.497 10.135 -12.465 1.00 53.00 725 TRP A C 1
ATOM 5476 O O . TRP A 1 725 ? 19.573 11.354 -12.341 1.00 53.00 725 TRP A O 1
ATOM 5486 N N . GLN A 1 726 ? 20.424 9.323 -11.936 1.00 53.91 726 GLN A N 1
ATOM 5487 C CA . GLN A 1 726 ? 21.584 9.843 -11.192 1.00 53.91 726 GLN A CA 1
ATOM 5488 C C . GLN A 1 726 ? 22.501 10.727 -12.046 1.00 53.91 726 GLN A C 1
ATOM 5490 O O . GLN A 1 726 ? 23.004 11.724 -11.537 1.00 53.91 726 GLN A O 1
ATOM 5495 N N . ARG A 1 727 ? 22.666 10.423 -13.342 1.00 51.34 727 ARG A N 1
ATOM 5496 C CA . ARG A 1 727 ? 23.392 11.301 -14.280 1.00 51.34 727 ARG A CA 1
ATOM 5497 C C . ARG A 1 727 ? 22.694 12.647 -14.500 1.00 51.34 727 ARG A C 1
ATOM 5499 O O . ARG A 1 727 ? 23.339 13.611 -14.879 1.00 51.34 727 ARG A O 1
ATOM 5506 N N . GLN A 1 728 ? 21.384 12.714 -14.270 1.00 46.41 728 GLN A N 1
ATOM 5507 C CA . GLN A 1 728 ? 20.568 13.908 -14.490 1.00 46.41 728 GLN A CA 1
ATOM 5508 C C . GLN A 1 728 ? 20.495 14.823 -13.248 1.00 46.41 728 GLN A C 1
ATOM 5510 O O . GLN A 1 728 ? 20.136 15.989 -13.374 1.00 46.41 728 GLN A O 1
ATOM 5515 N N . GLY A 1 729 ? 20.828 14.307 -12.056 1.00 41.25 729 GLY A N 1
ATOM 5516 C CA . GLY A 1 729 ? 20.792 15.036 -10.778 1.00 41.25 729 GLY A CA 1
ATOM 5517 C C . GLY A 1 729 ? 22.107 15.711 -10.360 1.00 41.25 729 GLY A C 1
ATOM 5518 O O . GLY A 1 729 ? 22.102 16.520 -9.434 1.00 41.25 729 GLY A O 1
ATOM 5519 N N . SER A 1 730 ? 23.228 15.425 -11.028 1.00 41.69 730 SER A N 1
ATOM 5520 C CA . SER A 1 730 ? 24.489 16.168 -10.885 1.00 41.69 730 SER A CA 1
ATOM 5521 C C . SER A 1 730 ? 24.421 17.456 -11.713 1.00 41.69 730 SER A C 1
ATOM 5523 O O . SER A 1 730 ? 24.956 17.539 -12.814 1.00 41.69 730 SER A O 1
ATOM 5525 N N . GLY A 1 731 ? 23.667 18.433 -11.209 1.00 40.44 731 GLY A N 1
ATOM 5526 C CA . GLY A 1 731 ? 23.305 19.676 -11.892 1.00 40.44 731 GLY A CA 1
ATOM 5527 C C . GLY A 1 731 ? 24.430 20.700 -12.062 1.00 40.44 731 GLY A C 1
ATOM 5528 O O . GLY A 1 731 ? 24.292 21.818 -11.577 1.00 40.44 731 GLY A O 1
ATOM 5529 N N . THR A 1 732 ? 25.474 20.352 -12.817 1.00 40.94 732 THR A N 1
ATOM 5530 C CA . THR A 1 732 ? 26.351 21.337 -13.469 1.00 40.94 732 THR A CA 1
ATOM 5531 C C . THR A 1 732 ? 26.903 20.792 -14.785 1.00 40.94 732 THR A C 1
ATOM 5533 O O . THR A 1 732 ? 28.109 20.695 -14.961 1.00 40.94 732 THR A O 1
ATOM 5536 N N . GLU A 1 733 ? 26.043 20.440 -15.738 1.00 39.78 733 GLU A N 1
ATOM 5537 C CA . GLU A 1 733 ? 26.489 20.317 -17.127 1.00 39.78 733 GLU A CA 1
ATOM 5538 C C . GLU A 1 733 ? 25.474 20.968 -18.066 1.00 39.78 733 GLU A C 1
ATOM 5540 O O . GLU A 1 733 ? 24.265 20.744 -17.992 1.00 39.78 733 GLU A O 1
ATOM 5545 N N . VAL A 1 734 ? 26.023 21.865 -18.881 1.00 37.81 734 VAL A N 1
ATOM 5546 C CA . VAL A 1 734 ? 25.414 22.658 -19.947 1.00 37.81 734 VAL A CA 1
ATOM 5547 C C . VAL A 1 734 ? 24.400 21.820 -20.730 1.00 37.81 734 VAL A C 1
ATOM 5549 O O . VAL A 1 734 ? 24.661 20.654 -21.012 1.00 37.81 734 VAL A O 1
ATOM 5552 N N . ILE A 1 735 ? 23.257 22.411 -21.104 1.00 36.47 735 ILE A N 1
ATOM 5553 C CA . ILE A 1 735 ? 22.286 21.799 -22.023 1.00 36.47 735 ILE A CA 1
ATOM 5554 C C . ILE A 1 735 ? 23.018 21.489 -23.333 1.00 36.47 735 ILE A C 1
ATOM 5556 O O . ILE A 1 735 ? 23.133 22.334 -24.219 1.00 36.47 735 ILE A O 1
ATOM 5560 N N . GLY A 1 736 ? 23.550 20.276 -23.438 1.00 32.66 736 GLY A N 1
ATOM 5561 C CA . GLY A 1 736 ? 24.044 19.728 -24.678 1.00 32.66 736 GLY A CA 1
ATOM 5562 C C . GLY A 1 736 ? 22.838 19.502 -25.569 1.00 32.66 736 GLY A C 1
ATOM 5563 O O . GLY A 1 736 ? 22.064 18.568 -25.357 1.00 32.66 736 GLY A O 1
ATOM 5564 N N . VAL A 1 737 ? 22.680 20.363 -26.575 1.00 34.41 737 VAL A N 1
ATOM 5565 C CA . VAL A 1 737 ? 22.093 19.969 -27.863 1.00 34.41 737 VAL A CA 1
ATOM 5566 C C . VAL A 1 737 ? 22.592 18.547 -28.151 1.00 34.41 737 VAL A C 1
ATOM 5568 O O . VAL A 1 737 ? 23.790 18.331 -27.943 1.00 34.41 737 VAL A O 1
ATOM 5571 N N . PRO A 1 738 ? 21.747 17.572 -28.552 1.00 32.72 738 PRO A N 1
ATOM 5572 C CA . PRO A 1 738 ? 22.246 16.260 -28.943 1.00 32.72 738 PRO A CA 1
ATOM 5573 C C . PRO A 1 738 ? 23.343 16.514 -29.963 1.00 32.72 738 PRO A C 1
ATOM 5575 O O . PRO A 1 738 ? 23.077 17.029 -31.049 1.00 32.72 738 PRO A O 1
ATOM 5578 N N . GLN A 1 739 ? 24.586 16.291 -29.543 1.00 38.50 739 GLN A N 1
ATOM 5579 C CA . GLN A 1 739 ? 25.726 16.562 -30.382 1.00 38.50 739 GLN A CA 1
ATOM 5580 C C . GLN A 1 739 ? 25.585 15.520 -31.474 1.00 38.50 739 GLN A C 1
ATOM 5582 O O . GLN A 1 739 ? 25.780 14.328 -31.229 1.00 38.50 739 GLN A O 1
ATOM 5587 N N . LEU A 1 740 ? 25.115 15.961 -32.644 1.00 35.66 740 LEU A N 1
ATOM 5588 C CA . LEU A 1 740 ? 25.215 15.167 -33.852 1.00 35.66 740 LEU A CA 1
ATOM 5589 C C . LEU A 1 740 ? 26.660 14.674 -33.853 1.00 35.66 740 LEU A C 1
ATOM 5591 O O . LEU A 1 740 ? 27.553 15.515 -33.675 1.00 35.66 740 LEU A O 1
ATOM 5595 N N . PRO A 1 741 ? 26.900 13.351 -33.914 1.00 43.28 741 PRO A N 1
ATOM 5596 C CA . PRO A 1 741 ? 28.257 12.847 -33.949 1.00 43.28 741 PRO A CA 1
ATOM 5597 C C . PRO A 1 741 ? 28.957 13.630 -35.047 1.00 43.28 741 PRO A C 1
ATOM 5599 O O . PRO A 1 741 ? 28.494 13.653 -36.188 1.00 43.28 741 PRO A O 1
ATOM 5602 N N . LEU A 1 742 ? 29.989 14.381 -34.663 1.00 40.34 742 LEU A N 1
ATOM 5603 C CA . LEU A 1 742 ? 30.769 15.137 -35.620 1.00 40.34 742 LEU A CA 1
ATOM 5604 C C . LEU A 1 742 ? 31.257 14.091 -36.619 1.00 40.34 742 LEU A C 1
ATOM 5606 O O . LEU A 1 742 ? 31.975 13.174 -36.218 1.00 40.34 742 LEU A O 1
ATOM 5610 N N . ALA A 1 743 ? 30.791 14.164 -37.868 1.00 47.47 743 ALA A N 1
ATOM 5611 C CA . ALA A 1 743 ? 31.204 13.253 -38.924 1.00 47.47 743 ALA A CA 1
ATOM 5612 C C . ALA A 1 743 ? 32.680 13.539 -39.221 1.00 47.47 743 ALA A C 1
ATOM 5614 O O . ALA A 1 743 ? 33.037 14.314 -40.112 1.00 47.47 743 ALA A O 1
ATOM 5615 N N . LEU A 1 744 ? 33.550 12.990 -38.379 1.00 53.97 744 LEU A N 1
ATOM 5616 C CA . LEU A 1 744 ? 34.984 12.995 -38.555 1.00 53.97 744 LEU A CA 1
ATOM 5617 C C . LEU A 1 744 ? 35.254 12.039 -39.707 1.00 53.97 744 LEU A C 1
ATOM 5619 O O . LEU A 1 744 ? 35.239 10.824 -39.546 1.00 53.97 744 LEU A O 1
ATOM 5623 N N . HIS A 1 745 ? 35.429 12.611 -40.891 1.00 62.06 745 HIS A N 1
ATOM 5624 C CA . HIS A 1 745 ? 35.750 11.844 -42.079 1.00 62.06 745 HIS A CA 1
ATOM 5625 C C . HIS A 1 745 ? 37.159 11.270 -41.922 1.00 62.06 745 HIS A C 1
ATOM 5627 O O . HIS A 1 745 ? 38.076 11.977 -41.489 1.00 62.06 745 HIS A O 1
ATOM 5633 N N . TYR A 1 746 ? 37.351 10.013 -42.317 1.00 79.94 746 TYR A N 1
ATOM 5634 C CA . TYR A 1 746 ? 38.681 9.412 -42.360 1.00 79.94 746 TYR A CA 1
ATOM 5635 C C . TYR A 1 746 ? 39.624 10.262 -43.238 1.00 79.94 746 TYR A C 1
ATOM 5637 O O . TYR A 1 746 ? 39.212 10.684 -44.332 1.00 79.94 746 TYR A O 1
ATOM 5645 N N . PRO A 1 747 ? 40.880 10.514 -42.805 1.00 76.75 747 PRO A N 1
ATOM 5646 C CA . PRO A 1 747 ? 41.823 11.380 -43.517 1.00 76.75 747 PRO A CA 1
ATOM 5647 C C . PRO A 1 747 ? 41.908 11.032 -45.006 1.00 76.75 747 PRO A C 1
ATOM 5649 O O . PRO A 1 747 ? 42.064 9.865 -45.360 1.00 76.75 747 PRO A O 1
ATOM 5652 N N . ARG A 1 748 ? 41.756 12.022 -45.897 1.00 71.06 748 ARG A N 1
ATOM 5653 C CA . ARG A 1 748 ? 41.633 11.800 -47.357 1.00 71.06 748 ARG A CA 1
ATOM 5654 C C . ARG A 1 748 ? 42.885 11.210 -48.011 1.00 71.06 748 ARG A C 1
ATOM 5656 O O . ARG A 1 748 ? 42.799 10.627 -49.087 1.00 71.06 748 ARG A O 1
ATOM 5663 N N . ASP A 1 749 ? 44.026 11.363 -47.359 1.00 73.38 749 ASP A N 1
ATOM 5664 C CA . ASP A 1 749 ? 45.347 10.903 -47.779 1.00 73.38 749 ASP A CA 1
ATOM 5665 C C . ASP A 1 749 ? 45.648 9.448 -47.388 1.00 73.38 749 ASP A C 1
ATOM 5667 O O . ASP A 1 749 ? 46.663 8.905 -47.813 1.00 73.38 749 ASP A O 1
ATOM 5671 N N . GLN A 1 750 ? 44.776 8.806 -46.605 1.00 83.12 750 GLN A N 1
ATOM 5672 C CA . GLN A 1 750 ? 44.952 7.427 -46.154 1.00 83.12 750 GLN A CA 1
ATOM 5673 C C . GLN A 1 750 ? 43.949 6.520 -46.861 1.00 83.12 750 GLN A C 1
ATOM 5675 O O . GLN A 1 750 ? 42.822 6.310 -46.406 1.00 83.12 750 GLN A O 1
ATOM 5680 N N . ARG A 1 751 ? 44.330 6.054 -48.050 1.00 87.75 751 ARG A N 1
ATOM 5681 C CA . ARG A 1 751 ? 43.519 5.183 -48.910 1.00 87.75 751 ARG A CA 1
ATOM 5682 C C . ARG A 1 751 ? 44.291 3.902 -49.226 1.00 87.75 751 ARG A C 1
ATOM 5684 O O . ARG A 1 751 ? 45.520 3.893 -49.142 1.00 87.75 751 ARG A O 1
ATOM 5691 N N . LEU A 1 752 ? 43.581 2.821 -49.562 1.00 87.00 752 LEU A N 1
ATOM 5692 C CA . LEU A 1 752 ? 44.222 1.540 -49.895 1.00 87.00 752 LEU A CA 1
ATOM 5693 C C . LEU A 1 752 ? 45.045 1.676 -51.184 1.00 87.00 752 LEU A C 1
ATOM 5695 O O . LEU A 1 752 ? 46.126 1.114 -51.296 1.00 87.00 752 LEU A O 1
ATOM 5699 N N . GLU A 1 753 ? 44.566 2.495 -52.120 1.00 84.06 753 GLU A N 1
ATOM 5700 C CA . GLU A 1 753 ? 45.204 2.789 -53.405 1.00 84.06 753 GLU A CA 1
ATOM 5701 C C . GLU A 1 753 ? 46.447 3.679 -53.272 1.00 84.06 753 GLU A C 1
ATOM 5703 O O . GLU A 1 753 ? 47.226 3.780 -54.212 1.00 84.06 753 GLU A O 1
ATOM 5708 N N . SER A 1 754 ? 46.611 4.356 -52.131 1.00 81.12 754 SER A N 1
ATOM 5709 C CA . SER A 1 754 ? 47.725 5.273 -51.853 1.00 81.12 754 SER A CA 1
ATOM 5710 C C . SER A 1 754 ? 48.798 4.655 -50.961 1.00 81.12 754 SER A C 1
ATOM 5712 O O . SER A 1 754 ? 49.610 5.367 -50.372 1.00 81.12 754 SER A O 1
ATOM 5714 N N . PHE A 1 755 ? 48.707 3.351 -50.705 1.00 87.75 755 PHE A N 1
ATOM 5715 C CA . PHE A 1 755 ? 49.655 2.665 -49.849 1.00 87.75 755 PHE A CA 1
ATOM 5716 C C . PHE A 1 755 ? 50.794 2.102 -50.694 1.00 87.75 755 PHE A C 1
ATOM 5718 O O . PHE A 1 755 ? 50.574 1.292 -51.593 1.00 87.75 755 PHE A O 1
ATOM 5725 N N . ILE A 1 756 ? 52.019 2.505 -50.370 1.00 85.38 756 ILE A N 1
ATOM 5726 C CA . ILE A 1 756 ? 53.237 2.070 -51.057 1.00 85.38 756 ILE A CA 1
ATOM 5727 C C . ILE A 1 756 ? 53.904 0.965 -50.235 1.00 85.38 756 ILE A C 1
ATOM 5729 O O . ILE A 1 756 ? 53.960 1.050 -49.010 1.00 85.38 756 ILE A O 1
ATOM 5733 N N . GLY A 1 757 ? 54.415 -0.067 -50.912 1.00 82.69 757 GLY A N 1
ATOM 5734 C CA . GLY A 1 757 ? 55.152 -1.167 -50.279 1.00 82.69 757 GLY A CA 1
ATOM 5735 C C . GLY A 1 757 ? 54.279 -2.195 -49.554 1.00 82.69 757 GLY A C 1
ATOM 5736 O O . GLY A 1 757 ? 54.727 -2.806 -48.585 1.00 82.69 757 GLY A O 1
ATOM 5737 N N . ALA A 1 758 ? 53.027 -2.389 -49.984 1.00 82.06 758 ALA A N 1
ATOM 5738 C CA . ALA A 1 758 ? 52.223 -3.506 -49.491 1.00 82.06 758 ALA A CA 1
ATOM 5739 C C . ALA A 1 758 ? 52.769 -4.850 -50.002 1.00 82.06 758 ALA A C 1
ATOM 5741 O O . ALA A 1 758 ? 53.163 -4.926 -51.166 1.00 82.06 758 ALA A O 1
ATOM 5742 N N . PRO A 1 759 ? 52.724 -5.918 -49.185 1.00 83.75 759 PRO A N 1
ATOM 5743 C CA . PRO A 1 759 ? 52.984 -7.272 -49.660 1.00 83.75 759 PRO A CA 1
ATOM 5744 C C . PRO A 1 759 ? 52.029 -7.670 -50.793 1.00 83.75 759 PRO A C 1
ATOM 5746 O O . PRO A 1 759 ? 50.863 -7.254 -50.805 1.00 83.75 759 PRO A O 1
ATOM 5749 N N . ASP A 1 760 ? 52.499 -8.519 -51.708 1.00 81.38 760 ASP A N 1
ATOM 5750 C CA . ASP A 1 760 ? 51.700 -9.002 -52.836 1.00 81.38 760 ASP A CA 1
ATOM 5751 C C . ASP A 1 760 ? 50.373 -9.616 -52.359 1.00 81.38 760 ASP A C 1
ATOM 5753 O O . ASP A 1 760 ? 50.329 -10.473 -51.478 1.00 81.38 760 ASP A O 1
ATOM 5757 N N . GLY A 1 761 ? 49.261 -9.135 -52.922 1.00 83.06 761 GLY A N 1
ATOM 5758 C CA . GLY A 1 761 ? 47.907 -9.585 -52.578 1.00 83.06 761 GLY A CA 1
ATOM 5759 C C . GLY A 1 761 ? 47.303 -8.993 -51.294 1.00 83.06 761 GLY A C 1
ATOM 5760 O O . GLY A 1 761 ? 46.081 -9.043 -51.140 1.00 83.06 761 GLY A O 1
ATOM 5761 N N . ALA A 1 762 ? 48.086 -8.352 -50.416 1.00 85.94 762 ALA A N 1
ATOM 5762 C CA . ALA A 1 762 ? 47.584 -7.825 -49.139 1.00 85.94 762 ALA A CA 1
ATOM 5763 C C . ALA A 1 762 ? 46.529 -6.718 -49.320 1.00 85.94 762 ALA A C 1
ATOM 5765 O O . ALA A 1 762 ? 45.494 -6.732 -48.656 1.00 85.94 762 ALA A O 1
ATOM 5766 N N . LEU A 1 763 ? 46.735 -5.784 -50.260 1.00 87.00 763 LEU A N 1
ATOM 5767 C CA . LEU A 1 763 ? 45.752 -4.725 -50.547 1.00 87.00 763 LEU A CA 1
ATOM 5768 C C . LEU A 1 763 ? 44.453 -5.281 -51.136 1.00 87.00 763 LEU A C 1
ATOM 5770 O O . LEU A 1 763 ? 43.373 -4.798 -50.802 1.00 87.00 763 LEU A O 1
ATOM 5774 N N . ALA A 1 764 ? 44.545 -6.304 -51.991 1.00 86.62 764 ALA A N 1
ATOM 5775 C CA . ALA A 1 764 ? 43.372 -6.953 -52.568 1.00 86.62 764 ALA A CA 1
ATOM 5776 C C . ALA A 1 764 ? 42.546 -7.661 -51.484 1.00 86.62 764 ALA A C 1
ATOM 5778 O O . ALA A 1 764 ? 41.322 -7.537 -51.473 1.00 86.62 764 ALA A O 1
ATOM 5779 N N . GLN A 1 765 ? 43.212 -8.325 -50.534 1.00 88.38 765 GLN A N 1
ATOM 5780 C CA . GLN A 1 765 ? 42.560 -8.961 -49.390 1.00 88.38 765 GLN A CA 1
ATOM 5781 C C . GLN A 1 765 ? 41.909 -7.933 -48.456 1.00 88.38 765 GLN A C 1
ATOM 5783 O O . GLN A 1 765 ? 40.727 -8.057 -48.142 1.00 88.38 765 GLN A O 1
ATOM 5788 N N . LEU A 1 766 ? 42.634 -6.880 -48.059 1.00 90.00 766 LEU A N 1
ATOM 5789 C CA . LEU A 1 766 ? 42.083 -5.815 -47.212 1.00 90.00 766 LEU A CA 1
ATOM 5790 C C . LEU A 1 766 ? 40.887 -5.121 -47.875 1.00 90.00 766 LEU A C 1
ATOM 5792 O O . LEU A 1 766 ? 39.894 -4.840 -47.205 1.00 90.00 766 LEU A O 1
ATOM 5796 N N . ARG A 1 767 ? 40.940 -4.903 -49.196 1.00 90.44 767 ARG A N 1
ATOM 5797 C CA . ARG A 1 767 ? 39.821 -4.351 -49.967 1.00 90.44 767 ARG A CA 1
ATOM 5798 C C . ARG A 1 767 ? 38.628 -5.300 -50.004 1.00 90.44 767 ARG A C 1
ATOM 5800 O O . ARG A 1 767 ? 37.511 -4.845 -49.781 1.00 90.44 767 ARG A O 1
ATOM 5807 N N . ALA A 1 768 ? 38.847 -6.593 -50.250 1.00 89.00 768 ALA A N 1
ATOM 5808 C CA . ALA A 1 768 ? 37.785 -7.599 -50.243 1.00 89.00 768 ALA A CA 1
ATOM 5809 C C . ALA A 1 768 ? 37.066 -7.644 -48.887 1.00 89.00 768 ALA A C 1
ATOM 5811 O O . ALA A 1 768 ? 35.840 -7.704 -48.842 1.00 89.00 768 ALA A O 1
ATOM 5812 N N . ILE A 1 769 ? 37.809 -7.534 -47.785 1.00 90.69 769 ILE A N 1
ATOM 5813 C CA . ILE A 1 769 ? 37.222 -7.489 -46.444 1.00 90.69 769 ILE A CA 1
ATOM 5814 C C . ILE A 1 769 ? 36.487 -6.168 -46.201 1.00 90.69 769 ILE A C 1
ATOM 5816 O O . ILE A 1 769 ? 35.375 -6.176 -45.674 1.00 90.69 769 ILE A O 1
ATOM 5820 N N . ALA A 1 770 ? 37.063 -5.034 -46.612 1.00 89.75 770 ALA A N 1
ATOM 5821 C CA . ALA A 1 770 ? 36.435 -3.724 -46.456 1.00 89.75 770 ALA A CA 1
ATOM 5822 C C . ALA A 1 770 ? 35.064 -3.661 -47.149 1.00 89.75 770 ALA A C 1
ATOM 5824 O O . ALA A 1 770 ? 34.097 -3.202 -46.545 1.00 89.75 770 ALA A O 1
ATOM 5825 N N . VAL A 1 771 ? 34.940 -4.209 -48.362 1.00 90.38 771 VAL A N 1
ATOM 5826 C CA . VAL A 1 771 ? 33.669 -4.234 -49.113 1.00 90.38 771 VAL A CA 1
ATOM 5827 C C . VAL A 1 771 ? 32.734 -5.394 -48.737 1.00 90.38 771 VAL A C 1
ATOM 5829 O O . VAL A 1 771 ? 31.656 -5.505 -49.309 1.00 90.38 771 VAL A O 1
ATOM 5832 N N . GLY A 1 772 ? 33.117 -6.255 -47.786 1.00 86.56 772 GLY A N 1
ATOM 5833 C CA . GLY A 1 772 ? 32.285 -7.369 -47.303 1.00 86.56 772 GLY A CA 1
ATOM 5834 C C . GLY A 1 772 ? 32.325 -8.639 -48.165 1.00 86.56 772 GLY A C 1
ATOM 5835 O O . GLY A 1 772 ? 31.525 -9.545 -47.962 1.00 86.56 772 GLY A O 1
ATOM 5836 N N . ALA A 1 773 ? 33.258 -8.735 -49.116 1.00 86.19 773 ALA A N 1
ATOM 5837 C CA . ALA A 1 773 ? 33.474 -9.932 -49.934 1.00 86.19 773 ALA A CA 1
ATOM 5838 C C . ALA A 1 773 ? 34.271 -11.036 -49.204 1.00 86.19 773 ALA A C 1
ATOM 5840 O O . ALA A 1 773 ? 34.250 -12.189 -49.627 1.00 86.19 773 ALA A O 1
ATOM 5841 N N . SER A 1 774 ? 34.964 -10.699 -48.111 1.00 86.19 774 SER A N 1
ATOM 5842 C CA . SER A 1 774 ? 35.585 -11.647 -47.175 1.00 86.19 774 SER A CA 1
ATOM 5843 C C . SER A 1 774 ? 35.291 -11.230 -45.729 1.00 86.19 774 SER A C 1
ATOM 5845 O O . SER A 1 774 ? 35.169 -10.042 -45.432 1.00 86.19 774 SER A O 1
ATOM 5847 N N . HIS A 1 775 ? 35.189 -12.214 -44.834 1.00 85.56 775 HIS A N 1
ATOM 5848 C CA . HIS A 1 775 ? 34.965 -12.029 -43.395 1.00 85.56 775 HIS A CA 1
ATOM 5849 C C . HIS A 1 775 ? 36.196 -12.446 -42.572 1.00 85.56 775 HIS A C 1
ATOM 5851 O O . HIS A 1 775 ? 36.099 -12.678 -41.368 1.00 85.56 775 HIS A O 1
ATOM 5857 N N . ASP A 1 776 ? 37.365 -12.553 -43.212 1.00 88.06 776 ASP A N 1
ATOM 5858 C CA . ASP A 1 776 ? 38.608 -12.913 -42.533 1.00 88.06 776 ASP A CA 1
ATOM 5859 C C . ASP A 1 776 ? 39.005 -11.847 -41.507 1.00 88.06 776 ASP A C 1
ATOM 5861 O O . ASP A 1 776 ? 39.005 -10.645 -41.783 1.00 88.06 776 ASP A O 1
ATOM 5865 N N . TRP A 1 777 ? 39.388 -12.293 -40.312 1.00 93.81 777 TRP A N 1
ATOM 5866 C CA . TRP A 1 777 ? 39.926 -11.416 -39.275 1.00 93.81 777 TRP A CA 1
ATOM 5867 C C . TRP A 1 777 ? 41.422 -11.255 -39.488 1.00 93.81 777 TRP A C 1
ATOM 5869 O O . TRP A 1 777 ? 42.144 -12.249 -39.597 1.00 93.81 777 TRP A O 1
ATOM 5879 N N . ILE A 1 778 ? 41.893 -10.012 -39.527 1.00 94.19 778 ILE A N 1
ATOM 5880 C CA . ILE A 1 778 ? 43.269 -9.695 -39.912 1.00 94.19 778 ILE A CA 1
ATOM 5881 C C . ILE A 1 778 ? 44.062 -9.237 -38.696 1.00 94.19 778 ILE A C 1
ATOM 5883 O O . ILE A 1 778 ? 43.597 -8.433 -37.887 1.00 94.19 778 ILE A O 1
ATOM 5887 N N . TYR A 1 779 ? 45.293 -9.726 -38.602 1.00 95.44 779 TYR A N 1
ATOM 5888 C CA . TYR A 1 779 ? 46.302 -9.243 -37.676 1.00 95.44 779 TYR A CA 1
ATOM 5889 C C . TYR A 1 779 ? 47.452 -8.616 -38.461 1.00 95.44 779 TYR A C 1
ATOM 5891 O O . TYR A 1 779 ? 48.247 -9.309 -39.097 1.00 95.44 779 TYR A O 1
ATOM 5899 N N . LEU A 1 780 ? 47.515 -7.292 -38.434 1.00 94.06 780 LEU A N 1
ATOM 5900 C CA . LEU A 1 780 ? 48.492 -6.487 -39.145 1.00 94.06 780 LEU A CA 1
ATOM 5901 C C . LEU A 1 780 ? 49.702 -6.217 -38.245 1.00 94.06 780 LEU A C 1
ATOM 5903 O O . LEU A 1 780 ? 49.623 -5.487 -37.255 1.00 94.06 780 LEU A O 1
ATOM 5907 N N . GLU A 1 781 ? 50.832 -6.795 -38.614 1.00 93.50 781 GLU A N 1
ATOM 5908 C CA . GLU A 1 781 ? 52.071 -6.766 -37.845 1.00 93.50 781 GLU A CA 1
ATOM 5909 C C . GLU A 1 781 ? 53.134 -5.939 -38.565 1.00 93.50 781 GLU A C 1
ATOM 5911 O O . GLU A 1 781 ? 53.226 -5.976 -39.786 1.00 93.50 781 GLU A O 1
ATOM 5916 N N . GLY A 1 782 ? 53.965 -5.202 -37.831 1.00 90.62 782 GLY A N 1
ATOM 5917 C CA . GLY A 1 782 ? 55.127 -4.528 -38.412 1.00 90.62 782 GLY A CA 1
ATOM 5918 C C . GLY A 1 782 ? 55.723 -3.479 -37.486 1.00 90.62 782 GLY A C 1
ATOM 5919 O O . GLY A 1 782 ? 55.030 -2.931 -36.631 1.00 90.62 782 GLY A O 1
ATOM 5920 N N . ALA A 1 783 ? 56.995 -3.129 -37.677 1.00 87.06 783 ALA A N 1
ATOM 5921 C CA . ALA A 1 783 ? 57.693 -2.138 -36.850 1.00 87.06 783 ALA A CA 1
ATOM 5922 C C . ALA A 1 783 ? 56.987 -0.760 -36.818 1.00 87.06 783 ALA A C 1
ATOM 5924 O O . ALA A 1 783 ? 56.080 -0.473 -37.610 1.00 87.06 783 ALA A O 1
ATOM 5925 N N . ALA A 1 784 ? 57.371 0.121 -35.893 1.00 83.50 784 ALA A N 1
ATOM 5926 C CA . ALA A 1 784 ? 56.884 1.502 -35.884 1.00 83.50 784 ALA A CA 1
ATOM 5927 C C . ALA A 1 784 ? 57.136 2.188 -37.247 1.00 83.50 784 ALA A C 1
ATOM 5929 O O . ALA A 1 784 ? 58.166 1.977 -37.878 1.00 83.50 784 ALA A O 1
ATOM 5930 N N . GLY A 1 785 ? 56.168 2.969 -37.738 1.00 80.56 785 GLY A N 1
ATOM 5931 C CA . GLY A 1 785 ? 56.300 3.690 -39.015 1.00 80.56 785 GLY A CA 1
ATOM 5932 C C . GLY A 1 785 ? 56.082 2.874 -40.301 1.00 80.56 785 GLY A C 1
ATOM 5933 O O . GLY A 1 785 ? 56.195 3.439 -41.380 1.00 80.56 785 GLY A O 1
ATOM 5934 N N . THR A 1 786 ? 55.706 1.593 -40.219 1.00 88.12 786 THR A N 1
ATOM 5935 C CA . THR A 1 786 ? 55.408 0.723 -41.388 1.00 88.12 786 THR A CA 1
ATOM 5936 C C . THR A 1 786 ? 54.032 0.951 -42.033 1.00 88.12 786 THR A C 1
ATOM 5938 O O . THR A 1 786 ? 53.682 0.281 -42.997 1.00 88.12 786 THR A O 1
ATOM 5941 N N . GLY A 1 787 ? 53.224 1.884 -41.513 1.00 87.25 787 GLY A N 1
ATOM 5942 C CA . GLY A 1 787 ? 51.920 2.235 -42.094 1.00 87.25 787 GLY A CA 1
ATOM 5943 C C . GLY A 1 787 ? 50.717 1.438 -41.570 1.00 87.25 787 GLY A C 1
ATOM 5944 O O . GLY A 1 787 ? 49.663 1.436 -42.199 1.00 87.25 787 GLY A O 1
ATOM 5945 N N . LYS A 1 788 ? 50.829 0.811 -40.392 1.00 91.31 788 LYS A N 1
ATOM 5946 C CA . LYS A 1 788 ? 49.723 0.065 -39.759 1.00 91.31 788 LYS A CA 1
ATOM 5947 C C . LYS A 1 788 ? 48.436 0.880 -39.585 1.00 91.31 788 LYS A C 1
ATOM 5949 O O . LYS A 1 788 ? 47.379 0.485 -40.068 1.00 91.31 788 LYS A O 1
ATOM 5954 N N . THR A 1 789 ? 48.552 2.051 -38.964 1.00 90.62 789 THR A N 1
ATOM 5955 C CA . THR A 1 789 ? 47.436 2.981 -38.755 1.00 90.62 789 THR A CA 1
ATOM 5956 C C . THR A 1 789 ? 46.834 3.462 -40.079 1.00 90.62 789 THR A C 1
ATOM 5958 O O . THR A 1 789 ? 45.615 3.555 -40.196 1.00 90.62 789 THR A O 1
ATOM 5961 N N . HIS A 1 790 ? 47.669 3.688 -41.106 1.00 89.75 790 HIS A N 1
ATOM 5962 C CA . HIS A 1 790 ? 47.201 4.039 -42.455 1.00 89.75 790 HIS A CA 1
ATOM 5963 C C . HIS A 1 790 ? 46.302 2.939 -43.012 1.00 89.75 790 HIS A C 1
ATOM 5965 O O . HIS A 1 790 ? 45.225 3.243 -43.508 1.00 89.75 790 HIS A O 1
ATOM 5971 N N . GLN A 1 791 ? 46.707 1.671 -42.907 1.00 91.00 791 GLN A N 1
ATOM 5972 C CA . GLN A 1 791 ? 45.907 0.547 -43.401 1.00 91.00 791 GLN A CA 1
ATOM 5973 C C . GLN A 1 791 ? 44.592 0.382 -42.633 1.00 91.00 791 GLN A C 1
ATOM 5975 O O . GLN A 1 791 ? 43.552 0.165 -43.250 1.00 91.00 791 GLN A O 1
ATOM 5980 N N . ALA A 1 792 ? 44.608 0.552 -41.308 1.00 91.75 792 ALA A N 1
ATOM 5981 C CA . ALA A 1 792 ? 43.397 0.510 -40.491 1.00 91.75 792 ALA A CA 1
ATOM 5982 C C . ALA A 1 792 ? 42.385 1.595 -40.892 1.00 91.75 792 ALA A C 1
ATOM 5984 O O . ALA A 1 792 ? 41.215 1.300 -41.140 1.00 91.75 792 ALA A O 1
ATOM 5985 N N . LEU A 1 793 ? 42.844 2.841 -41.030 1.00 91.75 793 LEU A N 1
ATOM 5986 C CA . LEU A 1 793 ? 41.999 3.965 -41.436 1.00 91.75 793 LEU A CA 1
ATOM 5987 C C . LEU A 1 793 ? 41.557 3.862 -42.904 1.00 91.75 793 LEU A C 1
ATOM 5989 O O . LEU A 1 793 ? 40.408 4.175 -43.218 1.00 91.75 793 LEU A O 1
ATOM 5993 N N . ALA A 1 794 ? 42.421 3.374 -43.795 1.00 90.62 794 ALA A N 1
ATOM 5994 C CA . ALA A 1 794 ? 42.095 3.137 -45.199 1.00 90.62 794 ALA A CA 1
ATOM 5995 C C . ALA A 1 794 ? 41.025 2.048 -45.368 1.00 90.62 794 ALA A C 1
ATOM 5997 O O . ALA A 1 794 ? 40.101 2.213 -46.164 1.00 90.62 794 ALA A O 1
ATOM 5998 N N . MET A 1 795 ? 41.110 0.967 -44.589 1.00 90.88 795 MET A N 1
ATOM 5999 C CA . MET A 1 795 ? 40.119 -0.108 -44.578 1.00 90.88 795 MET A CA 1
ATOM 6000 C C . MET A 1 795 ? 38.764 0.386 -44.059 1.00 90.88 795 MET A C 1
ATOM 6002 O O . MET A 1 795 ? 37.742 0.132 -44.697 1.00 90.88 795 MET A O 1
ATOM 6006 N N . CYS A 1 796 ? 38.745 1.153 -42.960 1.00 92.62 796 CYS A N 1
ATOM 6007 C CA . CYS A 1 796 ? 37.520 1.791 -42.478 1.00 92.62 796 CYS A CA 1
ATOM 6008 C C . CYS A 1 796 ? 36.938 2.751 -43.524 1.00 92.62 796 CYS A C 1
ATOM 6010 O O . CYS A 1 796 ? 35.748 2.685 -43.812 1.00 92.62 796 CYS A O 1
ATOM 6012 N N . SER A 1 797 ? 37.766 3.582 -44.163 1.00 90.94 797 SER A N 1
ATOM 6013 C CA . SER A 1 797 ? 37.297 4.482 -45.219 1.00 90.94 797 SER A CA 1
ATOM 6014 C C . SER A 1 797 ? 36.709 3.727 -46.416 1.00 90.94 797 SER A C 1
ATOM 6016 O O . SER A 1 797 ? 35.701 4.163 -46.967 1.00 90.94 797 SER A O 1
ATOM 6018 N N . SER A 1 798 ? 37.313 2.608 -46.822 1.00 90.56 798 SER A N 1
ATOM 6019 C CA . SER A 1 798 ? 36.811 1.786 -47.927 1.00 90.56 798 SER A CA 1
ATOM 6020 C C . SER A 1 798 ? 35.500 1.073 -47.572 1.00 90.56 798 SER A C 1
ATOM 6022 O O . SER A 1 798 ? 34.625 0.971 -48.428 1.00 90.56 798 SER A O 1
ATOM 6024 N N . ALA A 1 799 ? 35.331 0.634 -46.321 1.00 90.75 799 ALA A N 1
ATOM 6025 C CA . ALA A 1 799 ? 34.087 0.036 -45.838 1.00 90.75 799 ALA A CA 1
ATOM 6026 C C . ALA A 1 799 ? 32.940 1.058 -45.772 1.00 90.75 799 ALA A C 1
ATOM 6028 O O . ALA A 1 799 ? 31.827 0.762 -46.202 1.00 90.75 799 ALA A O 1
ATOM 6029 N N . GLU A 1 800 ? 33.216 2.280 -45.308 1.00 89.12 800 GLU A N 1
ATOM 6030 C CA . GLU A 1 800 ? 32.237 3.375 -45.302 1.00 89.12 800 GLU A CA 1
ATOM 6031 C C . GLU A 1 800 ? 31.795 3.740 -46.729 1.00 89.12 800 GLU A C 1
ATOM 6033 O O . GLU A 1 800 ? 30.604 3.888 -46.991 1.00 89.12 800 GLU A O 1
ATOM 6038 N N . GLN A 1 801 ? 32.732 3.800 -47.685 1.00 87.25 801 GLN A N 1
ATOM 6039 C CA . GLN A 1 801 ? 32.413 4.019 -49.105 1.00 87.25 801 GLN A CA 1
ATOM 6040 C C . GLN A 1 801 ? 31.553 2.900 -49.709 1.00 87.25 801 GLN A C 1
ATOM 6042 O O . GLN A 1 801 ? 30.788 3.154 -50.636 1.00 87.25 801 GLN A O 1
ATOM 6047 N N . ALA A 1 802 ? 31.654 1.679 -49.182 1.00 87.50 802 ALA A N 1
ATOM 6048 C CA . ALA A 1 802 ? 30.812 0.548 -49.563 1.00 87.50 802 ALA A CA 1
ATOM 6049 C C . ALA A 1 802 ? 29.440 0.539 -48.853 1.00 87.50 802 ALA A C 1
ATOM 6051 O O . ALA A 1 802 ? 28.682 -0.413 -49.018 1.00 87.50 802 ALA A O 1
ATOM 6052 N N . GLY A 1 803 ? 29.110 1.574 -48.068 1.00 86.50 803 GLY A N 1
ATOM 6053 C CA . GLY A 1 803 ? 27.837 1.693 -47.350 1.00 86.50 803 GLY A CA 1
ATOM 6054 C C . GLY A 1 803 ? 27.760 0.890 -46.049 1.00 86.50 803 GLY A C 1
ATOM 6055 O O . GLY A 1 803 ? 26.675 0.738 -45.495 1.00 86.50 803 GLY A O 1
ATOM 6056 N N . ARG A 1 804 ? 28.892 0.378 -45.557 1.00 89.44 804 ARG A N 1
ATOM 6057 C CA . ARG A 1 804 ? 28.975 -0.385 -44.305 1.00 89.44 804 ARG A CA 1
ATOM 6058 C C . ARG A 1 804 ? 29.207 0.540 -43.116 1.00 89.44 804 ARG A C 1
ATOM 6060 O O . ARG A 1 804 ? 29.531 1.715 -43.276 1.00 89.44 804 ARG A O 1
ATOM 6067 N N . LEU A 1 805 ? 29.085 -0.005 -41.905 1.00 88.31 805 LEU A N 1
ATOM 6068 C CA . LEU A 1 805 ? 29.278 0.728 -40.647 1.00 88.31 805 LEU A CA 1
ATOM 6069 C C . LEU A 1 805 ? 30.614 0.364 -39.966 1.00 88.31 805 LEU A C 1
ATOM 6071 O O . LEU A 1 805 ? 30.611 -0.444 -39.029 1.00 88.31 805 LEU A O 1
ATOM 6075 N N . PRO A 1 806 ? 31.756 0.935 -40.403 1.00 91.56 806 PRO A N 1
ATOM 6076 C CA . PRO A 1 806 ? 33.049 0.700 -39.778 1.00 91.56 806 PRO A CA 1
ATOM 6077 C C . PRO A 1 806 ? 33.230 1.514 -38.493 1.00 91.56 806 PRO A C 1
ATOM 6079 O O . PRO A 1 806 ? 32.610 2.558 -38.283 1.00 91.56 806 PRO A O 1
ATOM 6082 N N . THR A 1 807 ? 34.130 1.070 -37.623 1.00 92.06 807 THR A N 1
ATOM 6083 C CA . THR A 1 807 ? 34.589 1.847 -36.467 1.00 92.06 807 THR A CA 1
ATOM 6084 C C . THR A 1 807 ? 36.081 1.641 -36.245 1.00 92.06 807 THR A C 1
ATOM 6086 O O . THR A 1 807 ? 36.558 0.512 -36.178 1.00 92.06 807 THR A O 1
ATOM 6089 N N . TYR A 1 808 ? 36.812 2.743 -36.101 1.00 92.44 808 TYR A N 1
ATOM 6090 C CA . TYR A 1 808 ? 38.231 2.754 -35.759 1.00 92.44 808 TYR A CA 1
ATOM 6091 C C . TYR A 1 808 ? 38.415 3.091 -34.275 1.00 92.44 808 TYR A C 1
ATOM 6093 O O . TYR A 1 808 ? 37.846 4.068 -33.786 1.00 92.44 808 TYR A O 1
ATOM 6101 N N . VAL A 1 809 ? 39.225 2.307 -33.565 1.00 93.50 809 VAL A N 1
ATOM 6102 C CA . VAL A 1 809 ? 39.531 2.506 -32.145 1.00 93.50 809 VAL A CA 1
ATOM 6103 C C . VAL A 1 809 ? 41.051 2.524 -31.945 1.00 93.50 809 VAL A C 1
ATOM 6105 O O . VAL A 1 809 ? 41.697 1.480 -32.061 1.00 93.50 809 VAL A O 1
ATOM 6108 N N . PRO A 1 810 ? 41.643 3.679 -31.596 1.00 93.56 810 PRO A N 1
ATOM 6109 C CA . PRO A 1 810 ? 43.050 3.760 -31.222 1.00 93.56 810 PRO A CA 1
ATOM 6110 C C . PRO A 1 810 ? 43.227 3.309 -29.768 1.00 93.56 810 PRO A C 1
ATOM 6112 O O . PRO A 1 810 ? 43.002 4.085 -28.832 1.00 93.56 810 PRO A O 1
ATOM 6115 N N . LEU A 1 811 ? 43.655 2.062 -29.566 1.00 92.88 811 LEU A N 1
ATOM 6116 C CA . LEU A 1 811 ? 43.820 1.451 -28.243 1.00 92.88 811 LEU A CA 1
ATOM 6117 C C . LEU A 1 811 ? 44.733 2.242 -27.287 1.00 92.88 811 LEU A C 1
ATOM 6119 O O . LEU A 1 811 ? 44.358 2.363 -26.118 1.00 92.88 811 LEU A O 1
ATOM 6123 N N . PRO A 1 812 ? 45.841 2.876 -27.732 1.00 91.19 812 PRO A N 1
ATOM 6124 C CA . PRO A 1 812 ? 46.664 3.714 -26.859 1.00 91.19 812 PRO A CA 1
ATOM 6125 C C . PRO A 1 812 ? 45.903 4.855 -26.164 1.00 91.19 812 PRO A C 1
ATOM 6127 O O . PRO A 1 812 ? 46.293 5.284 -25.083 1.00 91.19 812 PRO A O 1
ATOM 6130 N N . SER A 1 813 ? 44.802 5.344 -26.750 1.00 88.50 813 SER A N 1
ATOM 6131 C CA . SER A 1 813 ? 43.999 6.440 -26.179 1.00 88.50 813 SER A CA 1
ATOM 6132 C C . SER A 1 813 ? 42.968 5.985 -25.133 1.00 88.50 813 SER A C 1
ATOM 6134 O O . SER A 1 813 ? 42.407 6.807 -24.398 1.00 88.50 813 SER A O 1
ATOM 6136 N N . VAL A 1 814 ? 42.715 4.674 -25.054 1.00 89.25 814 VAL A N 1
ATOM 6137 C CA . VAL A 1 814 ? 41.662 4.068 -24.223 1.00 89.25 814 VAL A CA 1
ATOM 6138 C C . VAL A 1 814 ? 42.193 3.035 -23.228 1.00 89.25 814 VAL A C 1
ATOM 6140 O O . VAL A 1 814 ? 41.395 2.330 -22.616 1.00 89.25 814 VAL A O 1
ATOM 6143 N N . VAL A 1 815 ? 43.510 2.967 -23.016 1.00 89.38 815 VAL A N 1
ATOM 6144 C CA . VAL A 1 815 ? 44.130 2.125 -21.976 1.00 89.38 815 VAL A CA 1
ATOM 6145 C C . VAL A 1 815 ? 43.482 2.400 -20.609 1.00 89.38 815 VAL A C 1
ATOM 6147 O O . VAL A 1 815 ? 43.213 3.550 -20.252 1.00 89.38 815 VAL A O 1
ATOM 6150 N N . GLY A 1 816 ? 43.157 1.339 -19.867 1.00 81.88 816 GLY A N 1
ATOM 6151 C CA . GLY A 1 816 ? 42.406 1.371 -18.606 1.00 81.88 816 GLY A CA 1
ATOM 6152 C C . GLY A 1 816 ? 40.899 1.617 -18.757 1.00 81.88 816 GLY A C 1
ATOM 6153 O O . GLY A 1 816 ? 40.165 1.627 -17.770 1.00 81.88 816 GLY A O 1
ATOM 6154 N N . ARG A 1 817 ? 40.410 1.844 -19.982 1.00 88.94 817 ARG A N 1
ATOM 6155 C CA . ARG A 1 817 ? 38.993 2.077 -20.316 1.00 88.94 817 ARG A CA 1
ATOM 6156 C C . ARG A 1 817 ? 38.536 1.240 -21.513 1.00 88.94 817 ARG A C 1
ATOM 6158 O O . ARG A 1 817 ? 37.468 1.502 -22.068 1.00 88.94 817 ARG A O 1
ATOM 6165 N N . VAL A 1 818 ? 39.297 0.209 -21.890 1.00 88.56 818 VAL A N 1
ATOM 6166 C CA . VAL A 1 818 ? 39.042 -0.609 -23.087 1.00 88.56 818 VAL A CA 1
ATOM 6167 C C . VAL A 1 818 ? 37.660 -1.256 -23.035 1.00 88.56 818 VAL A C 1
ATOM 6169 O O . VAL A 1 818 ? 36.946 -1.262 -24.032 1.00 88.56 818 VAL A O 1
ATOM 6172 N N . ARG A 1 819 ? 37.222 -1.717 -21.855 1.00 87.75 819 ARG A N 1
ATOM 6173 C CA . ARG A 1 819 ? 35.875 -2.283 -21.667 1.00 87.75 819 ARG A CA 1
ATOM 6174 C C . ARG A 1 819 ? 34.775 -1.330 -22.124 1.00 87.75 819 ARG A C 1
ATOM 6176 O O . ARG A 1 819 ? 33.891 -1.752 -22.854 1.00 87.75 819 ARG A O 1
ATOM 6183 N N . VAL A 1 820 ? 34.866 -0.060 -21.734 1.00 80.88 820 VAL A N 1
ATOM 6184 C CA . VAL A 1 820 ? 33.878 0.968 -22.089 1.00 80.88 820 VAL A CA 1
ATOM 6185 C C . VAL A 1 820 ? 33.981 1.329 -23.569 1.00 80.88 820 VAL A C 1
ATOM 6187 O O . VAL A 1 820 ? 32.963 1.513 -24.225 1.00 80.88 820 VAL A O 1
ATOM 6190 N N . ALA A 1 821 ? 35.199 1.400 -24.114 1.00 84.81 821 ALA A N 1
ATOM 6191 C CA . ALA A 1 821 ? 35.416 1.726 -25.523 1.00 84.81 821 ALA A CA 1
ATOM 6192 C C . ALA A 1 821 ? 34.877 0.651 -26.487 1.00 84.81 821 ALA A C 1
ATOM 6194 O O . ALA A 1 821 ? 34.509 0.978 -27.611 1.00 84.81 821 ALA A O 1
ATOM 6195 N N . LEU A 1 822 ? 34.830 -0.614 -26.055 1.00 91.06 822 LEU A N 1
ATOM 6196 C CA . LEU A 1 822 ? 34.384 -1.752 -26.866 1.00 91.06 822 LEU A CA 1
ATOM 6197 C C . LEU A 1 822 ? 32.918 -2.161 -26.623 1.00 91.06 822 LEU A C 1
ATOM 6199 O O . LEU A 1 822 ? 32.446 -3.125 -27.227 1.00 91.06 822 LEU A O 1
ATOM 6203 N N . GLU A 1 823 ? 32.189 -1.478 -25.736 1.00 84.44 823 GLU A N 1
ATOM 6204 C CA . GLU A 1 823 ? 30.761 -1.735 -25.505 1.00 84.44 823 GLU A CA 1
ATOM 6205 C C . GLU A 1 823 ? 29.916 -1.301 -26.716 1.00 84.44 823 GLU A C 1
ATOM 6207 O O . GLU A 1 823 ? 30.014 -0.169 -27.186 1.00 84.44 823 GLU A O 1
ATOM 6212 N N . GLY A 1 824 ? 29.059 -2.195 -27.222 1.00 79.25 824 GLY A N 1
ATOM 6213 C CA . GLY A 1 824 ? 28.142 -1.897 -28.326 1.00 79.25 824 GLY A CA 1
ATOM 6214 C C . GLY A 1 824 ? 28.789 -1.914 -29.713 1.00 79.25 824 GLY A C 1
ATOM 6215 O O . GLY A 1 824 ? 28.091 -1.722 -30.710 1.00 79.25 824 GLY A O 1
ATOM 6216 N N . LEU A 1 825 ? 30.098 -2.172 -29.806 1.00 88.50 825 LEU A N 1
ATOM 6217 C CA . LEU A 1 825 ? 30.780 -2.329 -31.092 1.00 88.50 825 LEU A CA 1
ATOM 6218 C C . LEU A 1 825 ? 30.416 -3.643 -31.798 1.00 88.50 825 LEU A C 1
ATOM 6220 O O . LEU A 1 825 ? 30.658 -3.769 -32.992 1.00 88.50 825 LEU A O 1
ATOM 6224 N N . GLU A 1 826 ? 29.760 -4.580 -31.109 1.00 83.38 826 GLU A N 1
ATOM 6225 C CA . GLU A 1 826 ? 29.130 -5.760 -31.716 1.00 83.38 826 GLU A CA 1
ATOM 6226 C C . GLU A 1 826 ? 27.974 -5.434 -32.684 1.00 83.38 826 GLU A C 1
ATOM 6228 O O . GLU A 1 826 ? 27.515 -6.313 -33.400 1.00 83.38 826 GLU A O 1
ATOM 6233 N N . LEU A 1 827 ? 27.498 -4.183 -32.717 1.00 81.88 827 LEU A N 1
ATOM 6234 C CA . LEU A 1 827 ? 26.489 -3.702 -33.672 1.00 81.88 827 LEU A CA 1
ATOM 6235 C C . LEU A 1 827 ? 27.108 -3.131 -34.962 1.00 81.88 827 LEU A C 1
ATOM 6237 O O . LEU A 1 827 ? 26.391 -2.589 -35.803 1.00 81.88 827 LEU A O 1
ATOM 6241 N N . ARG A 1 828 ? 28.440 -3.157 -35.085 1.00 89.50 828 ARG A N 1
ATOM 6242 C CA . ARG A 1 828 ? 29.183 -2.673 -36.256 1.00 89.50 828 ARG A CA 1
ATOM 6243 C C . ARG A 1 828 ? 29.498 -3.826 -37.190 1.00 89.50 828 ARG A C 1
ATOM 6245 O O . ARG A 1 828 ? 29.552 -4.967 -36.766 1.00 89.50 828 ARG A O 1
ATOM 6252 N N . GLU A 1 829 ? 29.763 -3.519 -38.452 1.00 90.19 829 GLU A N 1
ATOM 6253 C CA . GLU A 1 829 ? 30.118 -4.549 -39.437 1.00 90.19 829 GLU A CA 1
ATOM 6254 C C . GLU A 1 829 ? 31.632 -4.746 -39.568 1.00 90.19 829 GLU A C 1
ATOM 6256 O O . GLU A 1 829 ? 32.097 -5.799 -40.002 1.00 90.19 829 GLU A O 1
ATOM 6261 N N . LEU A 1 830 ? 32.410 -3.722 -39.204 1.00 93.06 830 LEU A N 1
ATOM 6262 C CA . LEU A 1 830 ? 33.866 -3.748 -39.253 1.00 93.06 830 LEU A CA 1
ATOM 6263 C C . LEU A 1 830 ? 34.455 -2.918 -38.110 1.00 93.06 830 LEU A C 1
ATOM 6265 O O . LEU A 1 830 ? 34.093 -1.756 -37.931 1.00 93.06 830 LEU A O 1
ATOM 6269 N N . VAL A 1 831 ? 35.393 -3.491 -37.360 1.00 95.38 831 VAL A N 1
ATOM 6270 C CA . VAL A 1 831 ? 36.080 -2.801 -36.261 1.00 95.38 831 VAL A CA 1
ATOM 6271 C C . VAL A 1 831 ? 37.590 -2.893 -36.448 1.00 95.38 831 VAL A C 1
ATOM 6273 O O . VAL A 1 831 ? 38.146 -3.984 -36.521 1.00 95.38 831 VAL A O 1
ATOM 6276 N N . ALA A 1 832 ? 38.268 -1.748 -36.502 1.00 95.00 832 ALA A N 1
ATOM 6277 C CA . ALA A 1 832 ? 39.723 -1.669 -36.554 1.00 95.00 832 ALA A CA 1
ATOM 6278 C C . ALA A 1 832 ? 40.278 -1.224 -35.198 1.00 95.00 832 ALA A C 1
ATOM 6280 O O . ALA A 1 832 ? 40.038 -0.100 -34.761 1.00 95.00 832 ALA A O 1
ATOM 6281 N N . LEU A 1 833 ? 41.015 -2.110 -34.533 1.00 96.62 833 LEU A N 1
ATOM 6282 C CA . LEU A 1 833 ? 41.659 -1.872 -33.246 1.00 96.62 833 LEU A CA 1
ATOM 6283 C C . LEU A 1 833 ? 43.154 -1.620 -33.469 1.00 96.62 833 LEU A C 1
ATOM 6285 O O . LEU A 1 833 ? 43.914 -2.549 -33.758 1.00 96.62 833 LEU A O 1
ATOM 6289 N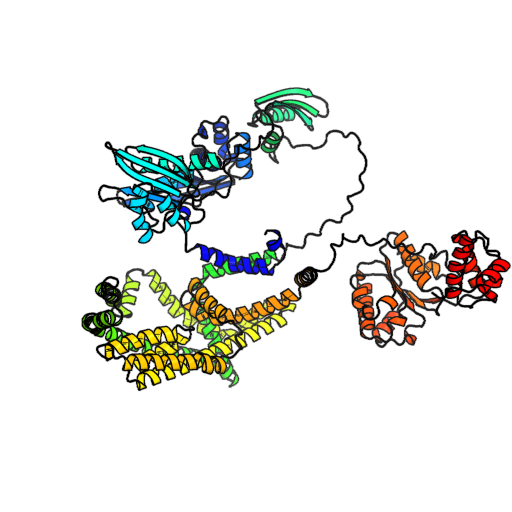 N . ASP A 1 834 ? 43.566 -0.358 -33.355 1.00 94.94 834 ASP A N 1
ATOM 6290 C CA . ASP A 1 834 ? 44.931 0.076 -33.661 1.00 94.94 834 ASP A CA 1
ATOM 6291 C C . ASP A 1 834 ? 45.801 0.123 -32.399 1.00 94.94 834 ASP A C 1
ATOM 6293 O O . ASP A 1 834 ? 45.449 0.792 -31.426 1.00 94.94 834 ASP A O 1
ATOM 6297 N N . GLY A 1 835 ? 46.946 -0.565 -32.420 1.00 93.81 835 GLY A N 1
ATOM 6298 C CA . GLY A 1 835 ? 47.983 -0.493 -31.390 1.00 93.81 835 GLY A CA 1
ATOM 6299 C C . GLY A 1 835 ? 47.768 -1.415 -30.190 1.00 93.81 835 GLY A C 1
ATOM 6300 O O . GLY A 1 835 ? 47.773 -0.950 -29.049 1.00 93.81 835 GLY A O 1
ATOM 6301 N N . LEU A 1 836 ? 47.625 -2.726 -30.419 1.00 94.75 836 LEU A N 1
ATOM 6302 C CA . LEU A 1 836 ? 47.497 -3.730 -29.349 1.00 94.75 836 LEU A CA 1
ATOM 6303 C C . LEU A 1 836 ? 48.663 -3.736 -28.351 1.00 94.75 836 LEU A C 1
ATOM 6305 O O . LEU A 1 836 ? 48.489 -4.155 -27.208 1.00 94.75 836 LEU A O 1
ATOM 6309 N N . ASP A 1 837 ? 49.837 -3.252 -28.755 1.00 93.81 837 ASP A N 1
ATOM 6310 C CA . ASP A 1 837 ? 51.014 -3.162 -27.889 1.00 93.81 837 ASP A CA 1
ATOM 6311 C C . ASP A 1 837 ? 50.746 -2.326 -26.623 1.00 93.81 837 ASP A C 1
ATOM 6313 O O . ASP A 1 837 ? 51.354 -2.570 -25.587 1.00 93.81 837 ASP A O 1
ATOM 6317 N N . ALA A 1 838 ? 49.820 -1.361 -26.685 1.00 91.19 838 ALA A N 1
ATOM 6318 C CA . ALA A 1 838 ? 49.507 -0.471 -25.566 1.00 91.19 838 ALA A CA 1
ATOM 6319 C C . ALA A 1 838 ? 48.640 -1.116 -24.471 1.00 91.19 838 ALA A C 1
ATOM 6321 O O . ALA A 1 838 ? 48.592 -0.601 -23.356 1.00 91.19 838 ALA A O 1
ATOM 6322 N N . VAL A 1 839 ? 47.944 -2.214 -24.783 1.00 91.38 839 VAL A N 1
ATOM 6323 C CA . VAL A 1 839 ? 47.069 -2.927 -23.833 1.00 91.38 839 VAL A CA 1
ATOM 6324 C C . VAL A 1 839 ? 47.695 -4.220 -23.314 1.00 91.38 839 VAL A C 1
ATOM 6326 O O . VAL A 1 839 ? 47.240 -4.764 -22.308 1.00 91.38 839 VAL A O 1
ATOM 6329 N N . ALA A 1 840 ? 48.747 -4.711 -23.973 1.00 89.50 840 ALA A N 1
ATOM 6330 C CA . ALA A 1 840 ? 49.455 -5.911 -23.555 1.00 89.50 840 ALA A CA 1
ATOM 6331 C C . ALA A 1 840 ? 50.133 -5.719 -22.189 1.00 89.50 840 ALA A C 1
ATOM 6333 O O . ALA A 1 840 ? 50.776 -4.703 -21.933 1.00 89.50 840 ALA A O 1
ATOM 6334 N N . GLY A 1 841 ? 49.974 -6.694 -21.294 1.00 86.94 841 GLY A N 1
ATOM 6335 C CA . GLY A 1 841 ? 50.457 -6.621 -19.915 1.00 86.94 841 GLY A CA 1
ATOM 6336 C C . GLY A 1 841 ? 49.414 -6.102 -18.919 1.00 86.94 841 GLY A C 1
ATOM 6337 O O . GLY A 1 841 ? 49.537 -6.373 -17.722 1.00 86.94 841 GLY A O 1
ATOM 6338 N N . ASN A 1 842 ? 48.359 -5.415 -19.378 1.00 92.12 842 ASN A N 1
ATOM 6339 C CA . ASN A 1 842 ? 47.254 -4.986 -18.522 1.00 92.12 842 ASN A CA 1
ATOM 6340 C C . ASN A 1 842 ? 46.129 -6.029 -18.520 1.00 92.12 842 ASN A C 1
ATOM 6342 O O . ASN A 1 842 ? 45.326 -6.120 -19.448 1.00 92.12 842 ASN A O 1
ATOM 6346 N N . ARG A 1 843 ? 46.025 -6.784 -17.421 1.00 90.25 843 ARG A N 1
ATOM 6347 C CA . ARG A 1 843 ? 45.058 -7.881 -17.290 1.00 90.25 843 ARG A CA 1
ATOM 6348 C C . ARG A 1 843 ? 43.603 -7.446 -17.504 1.00 90.25 843 ARG A C 1
ATOM 6350 O O . ARG A 1 843 ? 42.844 -8.213 -18.086 1.00 90.25 843 ARG A O 1
ATOM 6357 N N . GLU A 1 844 ? 43.185 -6.270 -17.038 1.00 89.38 844 GLU A N 1
ATOM 6358 C CA . GLU A 1 844 ? 41.781 -5.845 -17.174 1.00 89.38 844 GLU A CA 1
ATOM 6359 C C . GLU A 1 844 ? 41.414 -5.496 -18.620 1.00 89.38 844 GLU A C 1
ATOM 6361 O O . GLU A 1 844 ? 40.349 -5.897 -19.103 1.00 89.38 844 GLU A O 1
ATOM 6366 N N . ASP A 1 845 ? 42.313 -4.802 -19.319 1.00 92.94 845 ASP A N 1
ATOM 6367 C CA . ASP A 1 845 ? 42.140 -4.442 -20.726 1.00 92.94 845 ASP A CA 1
ATOM 6368 C C . ASP A 1 845 ? 42.216 -5.681 -21.629 1.00 92.94 845 ASP A C 1
ATOM 6370 O O . ASP A 1 845 ? 41.424 -5.817 -22.561 1.00 92.94 845 ASP A O 1
ATOM 6374 N N . GLU A 1 846 ? 43.096 -6.637 -21.316 1.00 94.81 846 GLU A N 1
ATOM 6375 C CA . GLU A 1 846 ? 43.165 -7.920 -22.018 1.00 94.81 846 GLU A CA 1
ATOM 6376 C C . GLU A 1 846 ? 41.881 -8.754 -21.841 1.00 94.81 846 GLU A C 1
ATOM 6378 O O . GLU A 1 846 ? 41.394 -9.331 -22.815 1.00 94.81 846 GLU A O 1
ATOM 6383 N N . ILE A 1 847 ? 41.281 -8.796 -20.638 1.00 93.62 847 ILE A N 1
ATOM 6384 C CA . ILE A 1 847 ? 39.971 -9.451 -20.432 1.00 93.62 847 ILE A CA 1
ATOM 6385 C C . ILE A 1 847 ? 38.904 -8.752 -21.277 1.00 93.62 847 ILE A C 1
ATOM 6387 O O . ILE A 1 847 ? 38.107 -9.416 -21.934 1.00 93.62 847 ILE A O 1
ATOM 6391 N N . ALA A 1 848 ? 38.885 -7.417 -21.287 1.00 92.69 848 ALA A N 1
ATOM 6392 C CA . ALA A 1 848 ? 37.917 -6.660 -22.074 1.00 92.69 848 ALA A CA 1
ATOM 6393 C C . ALA A 1 848 ? 38.046 -6.935 -23.582 1.00 92.69 848 ALA A C 1
ATOM 6395 O O . ALA A 1 848 ? 37.035 -7.123 -24.263 1.00 92.69 848 ALA A O 1
ATOM 6396 N N . LEU A 1 849 ? 39.279 -7.007 -24.086 1.00 94.69 849 LEU A N 1
ATOM 6397 C CA . LEU A 1 849 ? 39.576 -7.340 -25.475 1.00 94.69 849 LEU A CA 1
ATOM 6398 C C . LEU A 1 849 ? 39.178 -8.787 -25.807 1.00 94.69 849 LEU A C 1
ATOM 6400 O O . LEU A 1 849 ? 38.616 -9.036 -26.872 1.00 94.69 849 LEU A O 1
ATOM 6404 N N . PHE A 1 850 ? 39.422 -9.731 -24.896 1.00 95.06 850 PHE A N 1
ATOM 6405 C CA . PHE A 1 850 ? 39.012 -11.129 -25.042 1.00 95.06 850 PHE A CA 1
ATOM 6406 C C . PHE A 1 850 ? 37.486 -11.284 -25.070 1.00 95.06 850 PHE A C 1
ATOM 6408 O O . PHE A 1 850 ? 36.941 -11.946 -25.956 1.00 95.06 850 PHE A O 1
ATOM 6415 N N . ASP A 1 851 ? 36.789 -10.634 -24.137 1.00 93.75 851 ASP A N 1
ATOM 6416 C CA . ASP A 1 851 ? 35.329 -10.625 -24.080 1.00 93.75 851 ASP A CA 1
ATOM 6417 C C . ASP A 1 851 ? 34.749 -10.030 -25.373 1.00 93.75 851 ASP A C 1
ATOM 6419 O O . ASP A 1 851 ? 33.801 -10.579 -25.938 1.00 93.75 851 ASP A O 1
ATOM 6423 N N . PHE A 1 852 ? 35.324 -8.924 -25.862 1.00 95.69 852 PHE A N 1
ATOM 6424 C CA . PHE A 1 852 ? 34.927 -8.313 -27.130 1.00 95.69 852 PHE A CA 1
ATOM 6425 C C . PHE A 1 852 ? 35.193 -9.237 -28.320 1.00 95.69 852 PHE A C 1
ATOM 6427 O O . PHE A 1 852 ? 34.284 -9.436 -29.114 1.00 95.69 852 PHE A O 1
ATOM 6434 N N . HIS A 1 853 ? 36.373 -9.856 -28.421 1.00 94.06 853 HIS A N 1
ATOM 6435 C CA . HIS A 1 853 ? 36.699 -10.804 -29.492 1.00 94.06 853 HIS A CA 1
ATOM 6436 C C . HIS A 1 853 ? 35.643 -11.919 -29.590 1.00 94.06 853 HIS A C 1
ATOM 6438 O O . HIS A 1 853 ? 35.160 -12.229 -30.676 1.00 94.06 853 HIS A O 1
ATOM 6444 N N . ASN A 1 854 ? 35.224 -12.493 -28.458 1.00 92.06 854 ASN A N 1
ATOM 6445 C CA . ASN A 1 854 ? 34.196 -13.537 -28.453 1.00 92.06 854 ASN A CA 1
ATOM 6446 C C . ASN A 1 854 ? 32.812 -13.000 -28.857 1.00 92.06 854 ASN A C 1
ATOM 6448 O O . ASN A 1 854 ? 32.108 -13.660 -29.620 1.00 92.06 854 ASN A O 1
ATOM 6452 N N . ARG A 1 855 ? 32.421 -11.810 -28.377 1.00 93.50 855 ARG A N 1
ATOM 6453 C CA . ARG A 1 855 ? 31.141 -11.182 -28.756 1.00 93.50 855 ARG A CA 1
ATOM 6454 C C . ARG A 1 855 ? 31.102 -10.796 -30.231 1.00 93.50 855 ARG A C 1
ATOM 6456 O O . ARG A 1 855 ? 30.135 -11.127 -30.902 1.00 93.50 855 ARG A O 1
ATOM 6463 N N . ALA A 1 856 ? 32.154 -10.157 -30.734 1.00 91.75 856 ALA A N 1
ATOM 6464 C CA . ALA A 1 856 ? 32.296 -9.779 -32.136 1.00 91.75 856 ALA A CA 1
ATOM 6465 C C . ALA A 1 856 ? 32.223 -11.010 -33.047 1.00 91.75 856 ALA A C 1
ATOM 6467 O O . ALA A 1 856 ? 31.515 -10.990 -34.045 1.00 91.75 856 ALA A O 1
ATOM 6468 N N . ARG A 1 857 ? 32.847 -12.127 -32.650 1.00 89.81 857 ARG A N 1
ATOM 6469 C CA . ARG A 1 857 ? 32.757 -13.389 -33.395 1.00 89.81 857 ARG A CA 1
ATOM 6470 C C . ARG A 1 857 ? 31.360 -14.011 -33.365 1.00 89.81 857 ARG A C 1
ATOM 6472 O O . ARG A 1 857 ? 30.944 -14.600 -34.352 1.00 89.81 857 ARG A O 1
ATOM 6479 N N . ALA A 1 858 ? 30.633 -13.890 -32.253 1.00 88.81 858 ALA A N 1
ATOM 6480 C CA . ALA A 1 858 ? 29.245 -14.349 -32.159 1.00 88.81 858 ALA A CA 1
ATOM 6481 C C . ALA A 1 858 ? 28.267 -13.468 -32.960 1.00 88.81 858 ALA A C 1
ATOM 6483 O O . ALA A 1 858 ? 27.215 -13.952 -33.368 1.00 88.81 858 ALA A O 1
ATOM 6484 N N . ALA A 1 859 ? 28.615 -12.197 -33.168 1.00 87.06 859 ALA A N 1
ATOM 6485 C CA . ALA A 1 859 ? 27.833 -11.209 -33.908 1.00 87.06 859 ALA A CA 1
ATOM 6486 C C . ALA A 1 859 ? 28.269 -11.048 -35.380 1.00 87.06 859 ALA A C 1
ATOM 6488 O O . ALA A 1 859 ? 27.783 -10.146 -36.050 1.00 87.06 859 ALA A O 1
ATOM 6489 N N . ASP A 1 860 ? 29.166 -11.912 -35.870 1.00 88.94 860 ASP A N 1
ATOM 6490 C CA . ASP A 1 860 ? 29.697 -11.899 -37.244 1.00 88.94 860 ASP A CA 1
ATOM 6491 C C . ASP A 1 860 ? 30.348 -10.563 -37.663 1.00 88.94 860 ASP A C 1
ATOM 6493 O O . ASP A 1 860 ? 30.298 -10.132 -38.813 1.00 88.94 860 ASP A O 1
ATOM 6497 N N . VAL A 1 861 ? 30.981 -9.884 -36.702 1.00 92.94 861 VAL A N 1
ATOM 6498 C CA . VAL A 1 861 ? 31.693 -8.620 -36.925 1.00 92.94 861 VAL A CA 1
ATOM 6499 C C . VAL A 1 861 ? 33.119 -8.903 -37.373 1.00 92.94 861 VAL A C 1
ATOM 6501 O O . VAL A 1 861 ? 33.847 -9.625 -36.691 1.00 92.94 861 VAL A O 1
ATOM 6504 N N . THR A 1 862 ? 33.571 -8.287 -38.465 1.00 93.81 862 THR A N 1
ATOM 6505 C CA . THR A 1 862 ? 34.967 -8.427 -38.899 1.00 93.81 862 THR A CA 1
ATOM 6506 C C . THR A 1 862 ? 35.888 -7.511 -38.102 1.00 93.81 862 THR A C 1
ATOM 6508 O O . THR A 1 862 ? 35.629 -6.311 -37.982 1.00 93.81 862 THR A O 1
ATOM 6511 N N . VAL A 1 863 ? 36.998 -8.051 -37.589 1.00 94.81 863 VAL A N 1
ATOM 6512 C CA . VAL A 1 863 ? 37.954 -7.282 -36.780 1.00 94.81 863 VAL A CA 1
ATOM 6513 C C . VAL A 1 863 ? 39.339 -7.248 -37.423 1.00 94.81 863 VAL A C 1
ATOM 6515 O O . VAL A 1 863 ? 39.903 -8.283 -37.786 1.00 94.81 863 VAL A O 1
ATOM 6518 N N . LEU A 1 864 ? 39.895 -6.041 -37.528 1.00 95.62 864 LEU A N 1
ATOM 6519 C CA . LEU A 1 864 ? 41.295 -5.786 -37.848 1.00 95.62 864 LEU A CA 1
ATOM 6520 C C . LEU A 1 864 ? 42.034 -5.422 -36.562 1.00 95.62 864 LEU A C 1
ATOM 6522 O O . LEU A 1 864 ? 41.646 -4.491 -35.859 1.00 95.62 864 LEU A O 1
ATOM 6526 N N . TYR A 1 865 ? 43.136 -6.106 -36.295 1.00 96.88 865 TYR A N 1
ATOM 6527 C CA . TYR A 1 865 ? 44.052 -5.787 -35.209 1.00 96.88 865 TYR A CA 1
ATOM 6528 C C . TYR A 1 865 ? 45.367 -5.271 -35.774 1.00 96.88 865 TYR A C 1
ATOM 6530 O O . TYR A 1 865 ? 45.872 -5.847 -36.735 1.00 96.88 865 TYR A O 1
ATOM 6538 N N . THR A 1 866 ? 45.961 -4.249 -35.161 1.00 96.38 866 THR A N 1
ATOM 6539 C CA . THR A 1 866 ? 47.335 -3.842 -35.485 1.00 96.38 866 THR A CA 1
ATOM 6540 C C . THR A 1 866 ? 48.254 -3.975 -34.273 1.00 96.38 866 THR A C 1
ATOM 6542 O O . THR A 1 866 ? 47.853 -3.699 -33.138 1.00 96.38 866 THR A O 1
ATOM 6545 N N . ALA A 1 867 ? 49.498 -4.394 -34.506 1.00 95.56 867 ALA A N 1
ATOM 6546 C CA . ALA A 1 867 ? 50.522 -4.443 -33.468 1.00 95.56 867 ALA A CA 1
ATOM 6547 C C . ALA A 1 867 ? 51.943 -4.378 -34.039 1.00 95.56 867 ALA A C 1
ATOM 6549 O O . ALA A 1 867 ? 52.159 -4.566 -35.237 1.00 95.56 867 ALA A O 1
ATOM 6550 N N . GLN A 1 868 ? 52.934 -4.103 -33.191 1.00 93.44 868 GLN A N 1
ATOM 6551 C CA . GLN A 1 868 ? 54.334 -4.065 -33.613 1.00 93.44 868 GLN A CA 1
ATOM 6552 C C . GLN A 1 868 ? 54.995 -5.437 -33.668 1.00 93.44 868 GLN A C 1
ATOM 6554 O O . GLN A 1 868 ? 55.923 -5.632 -34.452 1.00 93.44 868 GLN A O 1
ATOM 6559 N N . LYS A 1 869 ? 54.529 -6.365 -32.835 1.00 92.31 869 LYS A N 1
ATOM 6560 C CA . LYS A 1 869 ? 55.083 -7.712 -32.696 1.00 92.31 869 LYS A CA 1
ATOM 6561 C C . LYS A 1 869 ? 54.017 -8.764 -32.971 1.00 92.31 869 LYS A C 1
ATOM 6563 O O . LYS A 1 869 ? 52.828 -8.461 -33.035 1.00 92.31 869 LYS A O 1
ATOM 6568 N N . SER A 1 870 ? 54.445 -10.012 -33.097 1.00 91.62 870 SER A N 1
ATOM 6569 C CA . SER A 1 870 ? 53.534 -11.146 -33.205 1.00 91.62 870 SER A CA 1
ATOM 6570 C C . SER A 1 870 ? 52.737 -11.357 -31.902 1.00 91.62 870 SER A C 1
ATOM 6572 O O . SER A 1 870 ? 53.230 -11.017 -30.821 1.00 91.62 870 SER A O 1
ATOM 6574 N N . PRO A 1 871 ? 51.541 -11.989 -31.934 1.00 91.50 871 PRO A N 1
ATOM 6575 C CA . PRO A 1 871 ? 50.763 -12.256 -30.719 1.00 91.50 871 PRO A CA 1
ATOM 6576 C C . PRO A 1 871 ? 51.546 -13.000 -29.625 1.00 91.50 871 PRO A C 1
ATOM 6578 O O . PRO A 1 871 ? 51.303 -12.789 -28.438 1.00 91.50 871 PRO A O 1
ATOM 6581 N N . GLY A 1 872 ? 52.500 -13.857 -30.012 1.00 87.56 872 GLY A N 1
ATOM 6582 C CA . GLY A 1 872 ? 53.368 -14.593 -29.087 1.00 87.56 872 GLY A CA 1
ATOM 6583 C C . GLY A 1 872 ? 54.400 -13.722 -28.363 1.00 87.56 872 GLY A C 1
ATOM 6584 O O . GLY A 1 872 ? 54.794 -14.053 -27.248 1.00 87.56 872 GLY A O 1
ATOM 6585 N N . GLU A 1 873 ? 54.792 -12.599 -28.962 1.00 90.44 873 GLU A N 1
ATOM 6586 C CA . GLU A 1 873 ? 55.864 -11.710 -28.495 1.00 90.44 873 GLU A CA 1
ATOM 6587 C C . GLU A 1 873 ? 55.341 -10.375 -27.933 1.00 90.44 873 GLU A C 1
ATOM 6589 O O . GLU A 1 873 ? 56.131 -9.551 -27.466 1.00 90.44 873 GLU A O 1
ATOM 6594 N N . LEU A 1 874 ? 54.016 -10.157 -27.939 1.00 88.31 874 LEU A N 1
ATOM 6595 C CA . LEU A 1 874 ? 53.376 -8.951 -27.390 1.00 88.31 874 LEU A CA 1
ATOM 6596 C C . LEU A 1 874 ? 53.490 -8.821 -25.866 1.00 88.31 874 LEU A C 1
ATOM 6598 O O . LEU A 1 874 ? 53.290 -7.734 -25.339 1.00 88.31 874 LEU A O 1
ATOM 6602 N N . GLY A 1 875 ? 53.765 -9.916 -25.150 1.00 88.81 875 GLY A N 1
ATOM 6603 C CA . GLY A 1 875 ? 53.749 -9.928 -23.682 1.00 88.81 875 GLY A CA 1
ATOM 6604 C C . GLY A 1 875 ? 52.348 -10.050 -23.065 1.00 88.81 875 GLY A C 1
ATOM 6605 O O . GLY A 1 875 ? 52.141 -9.595 -21.945 1.00 88.81 875 GLY A O 1
ATOM 6606 N N . LEU A 1 876 ? 51.391 -10.669 -23.773 1.00 92.00 876 LEU A N 1
ATOM 6607 C CA . LEU A 1 876 ? 50.026 -10.898 -23.275 1.00 92.00 876 LEU A CA 1
ATOM 6608 C C . LEU A 1 876 ? 49.997 -11.859 -22.078 1.00 92.00 876 LEU A C 1
ATOM 6610 O O . LEU A 1 876 ? 50.468 -13.005 -22.168 1.00 92.00 876 LEU A O 1
ATOM 6614 N N . VAL A 1 877 ? 49.365 -11.418 -20.990 1.00 92.94 877 VAL A N 1
ATOM 6615 C CA . VAL A 1 877 ? 49.206 -12.187 -19.746 1.00 92.94 877 VAL A CA 1
ATOM 6616 C C . VAL A 1 877 ? 48.163 -13.292 -19.910 1.00 92.94 877 VAL A C 1
ATOM 6618 O O . VAL A 1 877 ? 48.333 -14.373 -19.346 1.00 92.94 877 VAL A O 1
ATOM 6621 N N . LEU A 1 878 ? 47.106 -13.060 -20.695 1.00 93.38 878 LEU A N 1
ATOM 6622 C CA . LEU A 1 878 ? 46.040 -14.023 -20.976 1.00 93.38 878 LEU A CA 1
ATOM 6623 C C . LEU A 1 878 ? 46.401 -14.967 -22.137 1.00 93.38 878 LEU A C 1
ATOM 6625 O O . LEU A 1 878 ? 46.451 -14.540 -23.296 1.00 93.38 878 LEU A O 1
ATOM 6629 N N . PRO A 1 879 ? 46.588 -16.278 -21.870 1.00 89.75 879 PRO A N 1
ATOM 6630 C CA . PRO A 1 879 ? 46.884 -17.259 -22.915 1.00 89.75 879 PRO A CA 1
ATOM 6631 C C . PRO A 1 879 ? 45.745 -17.406 -23.930 1.00 89.75 879 PRO A C 1
ATOM 6633 O O . PRO A 1 879 ? 45.999 -17.576 -25.121 1.00 89.75 879 PRO A O 1
ATOM 6636 N N . ASP A 1 880 ? 44.494 -17.289 -23.478 1.00 90.81 880 ASP A N 1
ATOM 6637 C CA . ASP A 1 880 ? 43.321 -17.447 -24.341 1.00 90.81 880 ASP A CA 1
ATOM 6638 C C . ASP A 1 880 ? 43.240 -16.335 -25.386 1.00 90.81 880 ASP A C 1
ATOM 6640 O O . ASP A 1 880 ? 43.031 -16.607 -26.567 1.00 90.81 880 ASP A O 1
ATOM 6644 N N . LEU A 1 881 ? 43.490 -15.085 -24.985 1.00 94.25 881 LEU A N 1
ATOM 6645 C CA . LEU A 1 881 ? 43.544 -13.954 -25.908 1.00 94.25 881 LEU A CA 1
ATOM 6646 C C . LEU A 1 881 ? 44.666 -14.127 -26.940 1.00 94.25 881 LEU A C 1
ATOM 6648 O O . LEU A 1 881 ? 44.457 -13.895 -28.129 1.00 94.25 881 LEU A O 1
ATOM 6652 N N . ARG A 1 882 ? 45.838 -14.596 -26.505 1.00 93.88 882 ARG A N 1
ATOM 6653 C CA . ARG A 1 882 ? 46.968 -14.902 -27.392 1.00 93.88 882 ARG A CA 1
ATOM 6654 C C . ARG A 1 882 ? 46.604 -15.951 -28.443 1.00 93.88 882 ARG A C 1
ATOM 6656 O O . ARG A 1 882 ? 46.909 -15.767 -29.618 1.00 93.88 882 ARG A O 1
ATOM 6663 N N . SER A 1 883 ? 45.924 -17.020 -28.028 1.00 91.00 883 SER A N 1
ATOM 6664 C CA . SER A 1 883 ? 45.431 -18.073 -28.924 1.00 91.00 883 SER A CA 1
ATOM 6665 C C . SER A 1 883 ? 44.418 -17.526 -29.933 1.00 91.00 883 SER A C 1
ATOM 6667 O O . SER A 1 883 ? 44.525 -17.803 -31.125 1.00 91.00 883 SER A O 1
ATOM 6669 N N . ARG A 1 884 ? 43.483 -16.678 -29.483 1.00 93.25 884 ARG A N 1
ATOM 6670 C CA . ARG A 1 884 ? 42.491 -16.016 -30.346 1.00 93.25 884 ARG A CA 1
ATOM 6671 C C . ARG A 1 884 ? 43.129 -15.107 -31.394 1.00 93.25 884 ARG A C 1
ATOM 6673 O O . ARG A 1 884 ? 42.784 -15.207 -32.565 1.00 93.25 884 ARG A O 1
ATOM 6680 N N . LEU A 1 885 ? 44.086 -14.268 -31.002 1.00 93.69 885 LEU A N 1
ATOM 6681 C CA . LEU A 1 885 ? 44.809 -13.398 -31.936 1.00 93.69 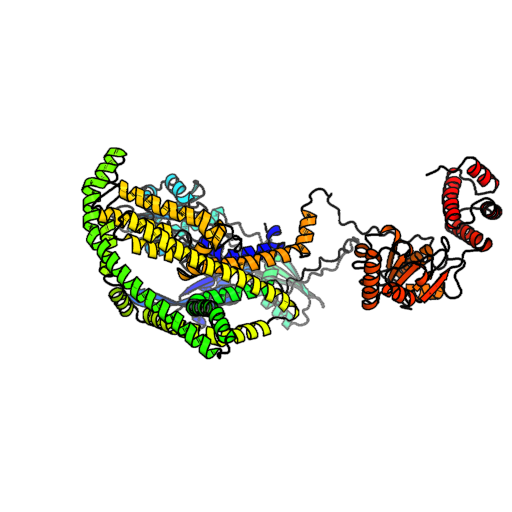885 LEU A CA 1
ATOM 6682 C C . LEU A 1 885 ? 45.693 -14.197 -32.905 1.00 93.69 885 LEU A C 1
ATOM 6684 O O . LEU A 1 885 ? 45.842 -13.809 -34.058 1.00 93.69 885 LEU A O 1
ATOM 6688 N N . GLY A 1 886 ? 46.234 -15.338 -32.466 1.00 91.06 886 GLY A N 1
ATOM 6689 C CA . GLY A 1 886 ? 46.992 -16.255 -33.321 1.00 91.06 886 GLY A CA 1
ATOM 6690 C C . GLY A 1 886 ? 46.158 -16.966 -34.395 1.00 91.06 886 GLY A C 1
ATOM 6691 O O . GLY A 1 886 ? 46.736 -17.495 -35.339 1.00 91.06 886 GLY A O 1
ATOM 6692 N N . GLN A 1 887 ? 44.825 -16.973 -34.274 1.00 91.69 887 GLN A N 1
ATOM 6693 C CA . GLN A 1 887 ? 43.905 -17.540 -35.273 1.00 91.69 887 GLN A CA 1
ATOM 6694 C C . GLN A 1 887 ? 43.566 -16.557 -36.403 1.00 91.69 887 GLN A C 1
ATOM 6696 O O . GLN A 1 887 ? 42.964 -16.964 -37.395 1.00 91.69 887 GLN A O 1
ATOM 6701 N N . CYS A 1 888 ? 43.912 -15.277 -36.256 1.00 93.31 888 CYS A N 1
ATOM 6702 C CA . CYS A 1 888 ? 43.702 -14.273 -37.293 1.00 93.31 888 CYS A CA 1
ATOM 6703 C C . CYS A 1 888 ? 44.695 -14.462 -38.450 1.00 93.31 888 CYS A C 1
ATOM 6705 O O . CYS A 1 888 ? 45.835 -14.893 -38.254 1.00 93.31 888 CYS A O 1
ATOM 6707 N N . VAL A 1 889 ? 44.287 -14.078 -39.658 1.00 92.25 889 VAL A N 1
ATOM 6708 C CA . VAL A 1 889 ? 45.167 -14.049 -40.829 1.00 92.25 889 VAL A CA 1
ATOM 6709 C C . VAL A 1 889 ? 46.217 -12.958 -40.622 1.00 92.25 889 VAL A C 1
ATOM 6711 O O . VAL A 1 889 ? 45.889 -11.782 -40.460 1.00 92.25 889 VAL A O 1
ATOM 6714 N N . ARG A 1 890 ? 47.492 -13.348 -40.588 1.00 91.62 890 ARG A N 1
ATOM 6715 C CA . ARG A 1 890 ? 48.606 -12.429 -40.325 1.00 91.62 890 ARG A CA 1
ATOM 6716 C C . ARG A 1 890 ? 49.099 -11.776 -41.610 1.00 91.62 890 ARG A C 1
ATOM 6718 O O . ARG A 1 890 ? 49.414 -12.467 -42.574 1.00 91.62 890 ARG A O 1
ATOM 6725 N N . VAL A 1 891 ? 49.232 -10.452 -41.581 1.00 91.50 891 VAL A N 1
ATOM 6726 C CA . VAL A 1 891 ? 49.814 -9.642 -42.658 1.00 91.50 891 VAL A CA 1
ATOM 6727 C C . VAL A 1 891 ? 50.992 -8.862 -42.084 1.00 91.50 891 VAL A C 1
ATOM 6729 O O . VAL A 1 891 ? 50.810 -8.032 -41.195 1.00 91.50 891 VAL A O 1
ATOM 6732 N N . LEU A 1 892 ? 52.199 -9.134 -42.584 1.00 91.06 892 LEU A N 1
ATOM 6733 C CA . LEU A 1 892 ? 53.431 -8.488 -42.129 1.00 91.06 892 LEU A CA 1
ATOM 6734 C C . LEU A 1 892 ? 53.785 -7.303 -43.036 1.00 91.06 892 LEU A C 1
ATOM 6736 O O . LEU A 1 892 ? 54.048 -7.483 -44.223 1.00 91.06 892 LEU A O 1
ATOM 6740 N N . LEU A 1 893 ? 53.832 -6.101 -42.468 1.00 90.00 893 LEU A N 1
ATOM 6741 C CA . LEU A 1 893 ? 54.291 -4.884 -43.128 1.00 90.00 893 LEU A CA 1
ATOM 6742 C C . LEU A 1 893 ? 55.790 -4.690 -42.909 1.00 90.00 893 LEU A C 1
ATOM 6744 O O . LEU A 1 893 ? 56.277 -4.663 -41.774 1.00 90.00 893 LEU A O 1
ATOM 6748 N N . GLN A 1 894 ? 56.515 -4.513 -44.011 1.00 87.69 894 GLN A N 1
ATOM 6749 C CA . GLN A 1 894 ? 57.950 -4.260 -43.990 1.00 87.69 894 GLN A CA 1
ATOM 6750 C C . GLN A 1 894 ? 58.243 -2.751 -43.975 1.00 87.69 894 GLN A C 1
ATOM 6752 O O . GLN A 1 894 ? 57.467 -1.964 -44.521 1.00 87.69 894 GLN A O 1
ATOM 6757 N N . PRO A 1 895 ? 59.344 -2.311 -43.339 1.00 84.69 895 PRO A N 1
ATOM 6758 C CA . PRO A 1 895 ? 59.819 -0.938 -43.468 1.00 84.69 895 PRO A CA 1
ATOM 6759 C C . PRO A 1 895 ? 60.141 -0.612 -44.928 1.00 84.69 895 PRO A C 1
ATOM 6761 O O . PRO A 1 895 ? 60.744 -1.425 -45.624 1.00 84.69 895 PRO A O 1
ATOM 6764 N N . LEU A 1 896 ? 59.773 0.590 -45.370 1.00 86.19 896 LEU A N 1
ATOM 6765 C CA . LEU A 1 896 ? 60.122 1.069 -46.705 1.00 86.19 896 LEU A CA 1
ATOM 6766 C C . LEU A 1 896 ? 61.627 1.329 -46.815 1.00 86.19 896 LEU A C 1
ATOM 6768 O O . LEU A 1 896 ? 62.252 1.870 -45.896 1.00 86.19 896 LEU A O 1
ATOM 6772 N N . ASP A 1 897 ? 62.183 0.996 -47.973 1.00 86.06 897 ASP A N 1
ATOM 6773 C CA . ASP A 1 897 ? 63.522 1.401 -48.376 1.00 86.06 897 ASP A CA 1
ATOM 6774 C C . ASP A 1 897 ? 63.573 2.910 -48.691 1.00 86.06 897 ASP A C 1
ATOM 6776 O O . ASP A 1 897 ? 62.641 3.676 -48.430 1.00 86.06 897 ASP A O 1
ATOM 6780 N N . GLU A 1 898 ? 64.726 3.404 -49.133 1.00 82.19 898 GLU A N 1
ATOM 6781 C CA . GLU A 1 898 ? 64.895 4.827 -49.450 1.00 82.19 898 GLU A CA 1
ATOM 6782 C C . GLU A 1 898 ? 64.024 5.273 -50.630 1.00 82.19 898 GLU A C 1
ATOM 6784 O O . GLU A 1 898 ? 63.352 6.299 -50.519 1.00 82.19 898 GLU A O 1
ATOM 6789 N N . GLU A 1 899 ? 63.927 4.449 -51.676 1.00 85.06 899 GLU A N 1
ATOM 6790 C CA . GLU A 1 899 ? 63.078 4.716 -52.841 1.00 85.06 899 GLU A CA 1
ATOM 6791 C C . GLU A 1 899 ? 61.585 4.688 -52.479 1.00 85.06 899 GLU A C 1
ATOM 6793 O O . GLU A 1 899 ? 60.831 5.589 -52.847 1.00 85.06 899 GLU A O 1
ATOM 6798 N N . GLY A 1 900 ? 61.145 3.719 -51.671 1.00 85.88 900 GLY A N 1
ATOM 6799 C CA . GLY A 1 900 ? 59.773 3.653 -51.175 1.00 85.88 900 GLY A CA 1
ATOM 6800 C C . GLY A 1 900 ? 59.395 4.867 -50.322 1.00 85.88 900 GLY A C 1
ATOM 6801 O O . GLY A 1 900 ? 58.293 5.403 -50.454 1.00 85.88 900 GLY A O 1
ATOM 6802 N N . ARG A 1 901 ? 60.310 5.363 -49.476 1.00 87.38 901 ARG A N 1
ATOM 6803 C CA . ARG A 1 901 ? 60.088 6.595 -48.695 1.00 87.38 901 ARG A CA 1
ATOM 6804 C C . ARG A 1 901 ? 60.016 7.832 -49.592 1.00 87.38 901 ARG A C 1
ATOM 6806 O O . ARG A 1 901 ? 59.136 8.668 -49.373 1.00 87.38 901 ARG A O 1
ATOM 6813 N N . ALA A 1 902 ? 60.874 7.931 -50.610 1.00 85.94 902 ALA A N 1
ATOM 6814 C CA . ALA A 1 902 ? 60.807 8.990 -51.618 1.00 85.94 902 ALA A CA 1
ATOM 6815 C C . ALA A 1 902 ? 59.460 8.974 -52.352 1.00 85.94 902 ALA A C 1
ATOM 6817 O O . ALA A 1 902 ? 58.801 10.009 -52.459 1.00 85.94 902 ALA A O 1
ATOM 6818 N N . ALA A 1 903 ? 58.995 7.790 -52.759 1.00 86.06 903 ALA A N 1
ATOM 6819 C CA . ALA A 1 903 ? 57.706 7.610 -53.414 1.00 86.06 903 ALA A CA 1
ATOM 6820 C C . ALA A 1 903 ? 56.528 8.073 -52.536 1.00 86.06 903 ALA A C 1
ATOM 6822 O O . ALA A 1 903 ? 55.642 8.765 -53.039 1.00 86.06 903 ALA A O 1
ATOM 6823 N N . VAL A 1 904 ? 56.538 7.790 -51.224 1.00 86.31 904 VAL A N 1
ATOM 6824 C CA . VAL A 1 904 ? 55.498 8.274 -50.291 1.00 86.31 904 VAL A CA 1
ATOM 6825 C C . VAL A 1 904 ? 55.489 9.799 -50.182 1.00 86.31 904 VAL A C 1
ATOM 6827 O O . VAL A 1 904 ? 54.416 10.407 -50.192 1.00 86.31 904 VAL A O 1
ATOM 6830 N N . LEU A 1 905 ? 56.660 10.435 -50.080 1.00 85.94 905 LEU A N 1
ATOM 6831 C CA . LEU A 1 905 ? 56.754 11.897 -50.022 1.00 85.94 905 LEU A CA 1
ATOM 6832 C C . LEU A 1 905 ? 56.283 12.538 -51.332 1.00 85.94 905 LEU A C 1
ATOM 6834 O O . LEU A 1 905 ? 55.521 13.505 -51.295 1.00 85.94 905 LEU A O 1
ATOM 6838 N N . ARG A 1 906 ? 56.667 11.955 -52.473 1.00 86.88 906 ARG A N 1
ATOM 6839 C CA . ARG A 1 906 ? 56.266 12.398 -53.813 1.00 86.88 906 ARG A CA 1
ATOM 6840 C C . ARG A 1 906 ? 54.754 12.309 -54.001 1.00 86.88 906 ARG A C 1
ATOM 6842 O O . ARG A 1 906 ? 54.123 13.285 -54.401 1.00 86.88 906 ARG A O 1
ATOM 6849 N N . GLU A 1 907 ? 54.155 11.171 -53.654 1.00 84.88 907 GLU A N 1
ATOM 6850 C CA . GLU A 1 907 ? 52.710 10.970 -53.771 1.00 84.88 907 GLU A CA 1
ATOM 6851 C C . GLU A 1 907 ? 51.926 11.925 -52.856 1.00 84.88 907 GLU A C 1
ATOM 6853 O O . GLU A 1 907 ? 50.948 12.543 -53.289 1.00 84.88 907 GLU A O 1
ATOM 6858 N N . ARG A 1 908 ? 52.364 12.102 -51.601 1.00 84.94 908 ARG A N 1
ATOM 6859 C CA . ARG A 1 908 ? 51.720 13.028 -50.653 1.00 84.94 908 ARG A CA 1
ATOM 6860 C C . ARG A 1 908 ? 51.828 14.483 -51.102 1.00 84.94 908 ARG A C 1
ATOM 6862 O O . ARG A 1 908 ? 50.833 15.202 -51.006 1.00 84.94 908 ARG A O 1
ATOM 6869 N N . ALA A 1 909 ? 52.987 14.908 -51.605 1.00 84.00 909 ALA A N 1
ATOM 6870 C CA . ALA A 1 909 ? 53.171 16.252 -52.147 1.00 84.00 909 ALA A CA 1
ATOM 6871 C C . ALA A 1 909 ? 52.262 16.488 -53.364 1.00 84.00 909 ALA A C 1
ATOM 6873 O O . ALA A 1 909 ? 51.524 17.474 -53.400 1.00 84.00 909 ALA A O 1
ATOM 6874 N N . LEU A 1 910 ? 52.217 15.535 -54.302 1.00 82.50 910 LEU A N 1
ATOM 6875 C CA . LEU A 1 910 ? 51.378 15.612 -55.500 1.00 82.50 910 LEU A CA 1
ATOM 6876 C C . LEU A 1 910 ? 49.885 15.699 -55.152 1.00 82.50 910 LEU A C 1
ATOM 6878 O O . LEU A 1 910 ? 49.187 16.572 -55.666 1.00 82.50 910 LEU A O 1
ATOM 6882 N N . ARG A 1 911 ? 49.392 14.861 -54.230 1.00 78.94 911 ARG A N 1
ATOM 6883 C CA . ARG A 1 911 ? 47.983 14.880 -53.786 1.00 78.94 911 ARG A CA 1
ATOM 6884 C C . ARG A 1 911 ? 47.577 16.181 -53.095 1.00 78.94 911 ARG A C 1
ATOM 6886 O O . ARG A 1 911 ? 46.397 16.525 -53.097 1.00 78.94 911 ARG A O 1
ATOM 6893 N N . ARG A 1 912 ? 48.532 16.891 -52.494 1.00 78.44 912 ARG A N 1
ATOM 6894 C CA . ARG A 1 912 ? 48.310 18.192 -51.849 1.00 78.44 912 ARG A CA 1
ATOM 6895 C C . ARG A 1 912 ? 48.522 19.380 -52.786 1.00 78.44 912 ARG A C 1
ATOM 6897 O O . ARG A 1 912 ? 48.268 20.508 -52.384 1.00 78.44 912 ARG A O 1
ATOM 6904 N N . GLY A 1 913 ? 48.963 19.142 -54.023 1.00 79.88 913 GLY A N 1
ATOM 6905 C CA . GLY A 1 913 ? 49.323 20.206 -54.962 1.00 79.88 913 GLY A CA 1
ATOM 6906 C C . GLY A 1 913 ? 50.608 20.949 -54.576 1.00 79.88 913 GLY A C 1
ATOM 6907 O O . GLY A 1 913 ? 50.825 22.072 -55.028 1.00 79.88 913 GLY A O 1
ATOM 6908 N N . LEU A 1 914 ? 51.453 20.340 -53.741 1.00 83.44 914 LEU A N 1
ATOM 6909 C CA . LEU A 1 914 ? 52.708 20.919 -53.280 1.00 83.44 914 LEU A CA 1
ATOM 6910 C C . LEU A 1 914 ? 53.784 20.777 -54.363 1.00 83.44 914 LEU A C 1
ATOM 6912 O O . LEU A 1 914 ? 54.180 19.669 -54.725 1.00 83.44 914 LEU A O 1
ATOM 6916 N N . ALA A 1 915 ? 54.279 21.908 -54.867 1.00 78.19 915 ALA A N 1
ATOM 6917 C CA . ALA A 1 915 ? 55.367 21.945 -55.840 1.00 78.19 915 ALA A CA 1
ATOM 6918 C C . ALA A 1 915 ? 56.727 21.793 -55.132 1.00 78.19 915 ALA A C 1
ATOM 6920 O O . ALA A 1 915 ? 57.309 22.780 -54.666 1.00 78.19 915 ALA A O 1
ATOM 6921 N N . ILE A 1 916 ? 57.205 20.550 -55.055 1.00 86.25 916 ILE A N 1
ATOM 6922 C CA . ILE A 1 916 ? 58.525 20.172 -54.542 1.00 86.25 916 ILE A CA 1
ATOM 6923 C C . ILE A 1 916 ? 59.362 19.560 -55.669 1.00 86.25 916 ILE A C 1
ATOM 6925 O O . ILE A 1 916 ? 58.883 18.698 -56.405 1.00 86.25 916 ILE A O 1
ATOM 6929 N N . ASP A 1 917 ? 60.602 20.021 -55.813 1.00 84.19 917 ASP A N 1
ATOM 6930 C CA . ASP A 1 917 ? 61.514 19.484 -56.822 1.00 84.19 917 ASP A CA 1
ATOM 6931 C C . ASP A 1 917 ? 62.113 18.146 -56.354 1.00 84.19 917 ASP A C 1
ATOM 6933 O O . ASP A 1 917 ? 62.358 17.945 -55.164 1.00 84.19 917 ASP A O 1
ATOM 6937 N N . GLU A 1 918 ? 62.416 17.242 -57.286 1.00 83.38 918 GLU A N 1
ATOM 6938 C CA . GLU A 1 918 ? 62.936 15.900 -56.971 1.00 83.38 918 GLU A CA 1
ATOM 6939 C C . GLU A 1 918 ? 64.247 15.954 -56.163 1.00 83.38 918 GLU A C 1
ATOM 6941 O O . GLU A 1 918 ? 64.384 15.304 -55.129 1.00 83.38 918 GLU A O 1
ATOM 6946 N N . ALA A 1 919 ? 65.156 16.862 -56.537 1.00 84.94 919 ALA A N 1
ATOM 6947 C CA . ALA A 1 919 ? 66.397 17.108 -55.799 1.00 84.94 919 ALA A CA 1
ATOM 6948 C C . ALA A 1 919 ? 66.156 17.565 -54.345 1.00 84.94 919 ALA A C 1
ATOM 6950 O O . ALA A 1 919 ? 67.012 17.381 -53.482 1.00 84.94 919 ALA A O 1
ATOM 6951 N N . ALA A 1 920 ? 65.002 18.174 -54.051 1.00 85.88 920 ALA A N 1
ATOM 6952 C CA . ALA A 1 920 ? 64.630 18.580 -52.700 1.00 85.88 920 ALA A CA 1
ATOM 6953 C C . ALA A 1 920 ? 64.148 17.384 -51.858 1.00 85.88 920 ALA A C 1
ATOM 6955 O O . ALA A 1 920 ? 64.457 17.329 -50.669 1.00 85.88 920 ALA A O 1
ATOM 6956 N N . ILE A 1 921 ? 63.459 16.406 -52.462 1.00 86.56 921 ILE A N 1
ATOM 6957 C CA . ILE A 1 921 ? 63.063 15.148 -51.801 1.00 86.56 921 ILE A CA 1
ATOM 6958 C C . ILE A 1 921 ? 64.307 14.319 -51.451 1.00 86.56 921 ILE A C 1
ATOM 6960 O O . ILE A 1 921 ? 64.460 13.902 -50.302 1.00 86.56 921 ILE A O 1
ATOM 6964 N N . GLU A 1 922 ? 65.231 14.146 -52.399 1.00 85.94 922 GLU A N 1
ATOM 6965 C CA . GLU A 1 922 ? 66.507 13.447 -52.172 1.00 85.94 922 GLU A CA 1
ATOM 6966 C C . GLU A 1 922 ? 67.353 14.140 -51.090 1.00 85.94 922 GLU A C 1
ATOM 6968 O O . GLU A 1 922 ? 67.934 13.499 -50.204 1.00 85.94 922 GLU A O 1
ATOM 6973 N N . TRP A 1 923 ? 67.387 15.477 -51.107 1.00 85.06 923 TRP A N 1
ATOM 6974 C CA . TRP A 1 923 ? 68.087 16.251 -50.086 1.00 85.06 923 TRP A CA 1
ATOM 6975 C C . TRP A 1 923 ? 67.453 16.072 -48.695 1.00 85.06 923 TRP A C 1
ATOM 6977 O O . TRP A 1 923 ? 68.176 15.874 -47.719 1.00 85.06 923 TRP A O 1
ATOM 6987 N N . LEU A 1 924 ? 66.117 16.053 -48.585 1.00 84.31 924 LEU A N 1
ATOM 6988 C CA . LEU A 1 924 ? 65.418 15.788 -47.318 1.00 84.31 924 LEU A CA 1
ATOM 6989 C C . LEU A 1 924 ? 65.738 14.399 -46.760 1.00 84.31 924 LEU A C 1
ATOM 6991 O O . LEU A 1 924 ? 66.021 14.278 -45.568 1.00 84.31 924 LEU A O 1
ATOM 6995 N N . LEU A 1 925 ? 65.724 13.364 -47.601 1.00 84.12 925 LEU A N 1
ATOM 6996 C CA . LEU A 1 925 ? 65.994 11.985 -47.178 1.00 84.12 925 LEU A CA 1
ATOM 6997 C C . LEU A 1 925 ? 67.438 11.778 -46.707 1.00 84.12 925 LEU A C 1
ATOM 6999 O O . LEU A 1 925 ? 67.673 11.006 -45.777 1.00 84.12 925 LEU A O 1
ATOM 7003 N N . SER A 1 926 ? 68.391 12.500 -47.301 1.00 83.50 926 SER A N 1
ATOM 7004 C CA . SER A 1 926 ? 69.809 12.436 -46.928 1.00 83.50 926 SER A CA 1
ATOM 7005 C C . SER A 1 926 ? 70.172 13.282 -45.698 1.00 83.50 926 SER A C 1
ATOM 7007 O O . SER A 1 926 ? 71.135 12.950 -45.008 1.00 83.50 926 SER A O 1
ATOM 7009 N N . HIS A 1 927 ? 69.414 14.345 -45.395 1.00 80.94 927 HIS A N 1
ATOM 7010 C CA . HIS A 1 927 ? 69.742 15.314 -44.333 1.00 80.94 927 HIS A CA 1
ATOM 7011 C C . HIS A 1 927 ? 68.811 15.264 -43.108 1.00 80.94 927 HIS A C 1
ATOM 7013 O O . HIS A 1 927 ? 69.044 15.983 -42.135 1.00 80.94 927 HIS A O 1
ATOM 7019 N N . THR A 1 928 ? 67.764 14.431 -43.114 1.00 75.06 928 THR A N 1
ATOM 7020 C CA . THR A 1 928 ? 66.814 14.306 -41.992 1.00 75.06 928 THR A CA 1
ATOM 7021 C C . THR A 1 928 ? 66.625 12.852 -41.541 1.00 75.06 928 THR A C 1
ATOM 7023 O O . THR A 1 928 ? 67.203 11.925 -42.105 1.00 75.06 928 THR A O 1
ATOM 7026 N N . GLY A 1 929 ? 65.892 12.638 -40.440 1.00 67.88 929 GLY A N 1
ATOM 7027 C CA . GLY A 1 929 ? 65.722 11.312 -39.837 1.00 67.88 929 GLY A CA 1
ATOM 7028 C C . GLY A 1 929 ? 65.116 10.285 -40.802 1.00 67.88 929 GLY A C 1
ATOM 7029 O O . GLY A 1 929 ? 64.222 10.598 -41.581 1.00 67.88 929 GLY A O 1
ATOM 7030 N N . ARG A 1 930 ? 65.573 9.027 -40.718 1.00 70.19 930 ARG A N 1
ATOM 7031 C CA . ARG A 1 930 ? 65.142 7.938 -41.618 1.00 70.19 930 ARG A CA 1
ATOM 7032 C C . ARG A 1 930 ? 63.715 7.430 -41.362 1.00 70.19 930 ARG A C 1
ATOM 7034 O O . ARG A 1 930 ? 63.210 6.642 -42.162 1.00 70.19 930 ARG A O 1
ATOM 7041 N N . GLU A 1 931 ? 63.070 7.863 -40.284 1.00 78.00 931 GLU A N 1
ATOM 7042 C CA . GLU A 1 931 ? 61.717 7.441 -39.923 1.00 78.00 931 GLU A CA 1
ATOM 7043 C C . GLU A 1 931 ? 60.647 8.163 -40.749 1.00 78.00 931 GLU A C 1
ATOM 7045 O O . GLU A 1 931 ? 60.521 9.389 -40.719 1.00 78.00 931 GLU A O 1
ATOM 7050 N N . LEU A 1 932 ? 59.806 7.383 -41.431 1.00 80.06 932 LEU A N 1
ATOM 7051 C CA . LEU A 1 932 ? 58.752 7.897 -42.306 1.00 80.06 932 LEU A CA 1
ATOM 7052 C C . LEU A 1 932 ? 57.764 8.835 -41.587 1.00 80.06 932 LEU A C 1
ATOM 7054 O O . LEU A 1 932 ? 57.365 9.851 -42.148 1.00 80.06 932 LEU A O 1
ATOM 7058 N N . GLY A 1 933 ? 57.397 8.542 -40.335 1.00 76.31 933 GLY A N 1
ATOM 7059 C CA . GLY A 1 933 ? 56.489 9.397 -39.556 1.00 76.31 933 GLY A CA 1
ATOM 7060 C C . GLY A 1 933 ? 57.053 10.800 -39.287 1.00 76.31 933 GLY A C 1
ATOM 7061 O O . GLY A 1 933 ? 56.327 11.796 -39.359 1.00 76.31 933 GLY A O 1
ATOM 7062 N N . GLY A 1 934 ? 58.365 10.895 -39.048 1.00 78.56 934 GLY A N 1
ATOM 7063 C CA . GLY A 1 934 ? 59.061 12.172 -38.889 1.00 78.56 934 GLY A CA 1
ATOM 7064 C C . GLY A 1 934 ? 59.149 12.953 -40.201 1.00 78.56 934 GLY A C 1
ATOM 7065 O O . GLY A 1 934 ? 58.943 14.168 -40.202 1.00 78.56 934 GLY A O 1
ATOM 7066 N N . LEU A 1 935 ? 59.385 12.251 -41.315 1.00 81.56 935 LEU A N 1
ATOM 7067 C CA . LEU A 1 935 ? 59.426 12.826 -42.663 1.00 81.56 935 LEU A CA 1
ATOM 7068 C C . LEU A 1 935 ? 58.062 13.380 -43.102 1.00 81.56 935 LEU A C 1
ATOM 7070 O O . LEU A 1 935 ? 58.004 14.468 -43.666 1.00 81.56 935 LEU A O 1
ATOM 7074 N N . ILE A 1 936 ? 56.961 12.689 -42.791 1.00 80.31 936 ILE A N 1
ATOM 7075 C CA . ILE A 1 936 ? 55.600 13.171 -43.085 1.00 80.31 936 ILE A CA 1
ATOM 7076 C C . ILE A 1 936 ? 55.294 14.443 -42.285 1.00 80.31 936 ILE A C 1
ATOM 7078 O O . ILE A 1 936 ? 54.865 15.439 -42.858 1.00 80.31 936 ILE A O 1
ATOM 7082 N N . THR A 1 937 ? 55.583 14.448 -40.980 1.00 81.06 937 THR A N 1
ATOM 7083 C CA . THR A 1 937 ? 55.408 15.644 -40.134 1.00 81.06 937 THR A CA 1
ATOM 7084 C C . THR A 1 937 ? 56.279 16.811 -40.617 1.00 81.06 937 THR A C 1
ATOM 7086 O O . THR A 1 937 ? 55.885 17.974 -40.541 1.00 81.06 937 THR A O 1
ATOM 7089 N N . LEU A 1 938 ? 57.481 16.519 -41.126 1.00 82.75 938 LEU A N 1
ATOM 7090 C CA . LEU A 1 938 ? 58.349 17.524 -41.734 1.00 82.75 938 LEU A CA 1
ATOM 7091 C C . LEU A 1 938 ? 57.755 18.095 -43.018 1.00 82.75 938 LEU A C 1
ATOM 7093 O O . LEU A 1 938 ? 57.755 19.311 -43.171 1.00 82.75 938 LEU A O 1
ATOM 7097 N N . LEU A 1 939 ? 57.220 17.246 -43.890 1.00 84.00 939 LEU A N 1
ATOM 7098 C CA . LEU A 1 939 ? 56.555 17.675 -45.114 1.00 84.00 939 LEU A CA 1
ATOM 7099 C C . LEU A 1 939 ? 55.335 18.561 -44.811 1.00 84.00 939 LEU A C 1
ATOM 7101 O O . LEU A 1 939 ? 55.172 19.596 -45.447 1.00 84.00 939 LEU A O 1
ATOM 7105 N N . ASP A 1 940 ? 54.535 18.213 -43.795 1.00 81.69 940 ASP A N 1
ATOM 7106 C CA . ASP A 1 940 ? 53.388 19.013 -43.334 1.00 81.69 940 ASP A CA 1
ATOM 7107 C C . ASP A 1 940 ? 53.795 20.412 -42.852 1.00 81.69 940 ASP A C 1
ATOM 7109 O O . ASP A 1 940 ? 53.082 21.390 -43.079 1.00 81.69 940 ASP A O 1
ATOM 7113 N N . TRP A 1 941 ? 54.933 20.515 -42.165 1.00 82.56 941 TRP A N 1
ATOM 7114 C CA . TRP A 1 941 ? 55.466 21.799 -41.719 1.00 82.56 941 TRP A CA 1
ATOM 7115 C C . TRP A 1 941 ? 56.036 22.613 -42.887 1.00 82.56 941 TRP A C 1
ATOM 7117 O O . TRP A 1 941 ? 55.711 23.789 -43.026 1.00 82.56 941 TRP A O 1
ATOM 7127 N N . LEU A 1 942 ? 56.815 21.981 -43.768 1.00 84.62 942 LEU A N 1
ATOM 7128 C CA . LEU A 1 942 ? 57.400 22.634 -44.943 1.00 84.62 942 LEU A CA 1
ATOM 7129 C C . LEU A 1 942 ? 56.343 23.161 -45.918 1.00 84.62 942 LEU A C 1
ATOM 7131 O O . LEU A 1 942 ? 56.552 24.211 -46.518 1.00 84.62 942 LEU A O 1
ATOM 7135 N N . ASP A 1 943 ? 55.214 22.467 -46.057 1.00 83.69 943 ASP A N 1
ATOM 7136 C CA . ASP A 1 943 ? 54.051 22.921 -46.826 1.00 83.69 943 ASP A CA 1
ATOM 7137 C C . ASP A 1 943 ? 53.535 24.273 -46.294 1.00 83.69 943 ASP A C 1
ATOM 7139 O O . ASP A 1 943 ? 53.392 25.242 -47.041 1.00 83.69 943 ASP A O 1
ATOM 7143 N N . ARG A 1 944 ? 53.382 24.401 -44.967 1.00 83.25 944 ARG A N 1
ATOM 7144 C CA . ARG A 1 944 ? 52.962 25.662 -44.329 1.00 83.25 944 ARG A CA 1
ATOM 7145 C C . ARG A 1 944 ? 53.971 26.787 -44.537 1.00 83.25 944 ARG A C 1
ATOM 7147 O O . ARG A 1 944 ? 53.563 27.896 -44.875 1.00 83.25 944 ARG A O 1
ATOM 7154 N N . GLU A 1 945 ? 55.262 26.511 -44.368 1.00 83.69 945 GLU A N 1
ATOM 7155 C CA . GLU A 1 945 ? 56.318 27.516 -44.565 1.00 83.69 945 GLU A CA 1
ATOM 7156 C C . GLU A 1 945 ? 56.437 27.938 -46.037 1.00 83.69 945 GLU A C 1
ATOM 7158 O O . GLU A 1 945 ? 56.590 29.118 -46.349 1.00 83.69 945 GLU A O 1
ATOM 7163 N N . SER A 1 946 ? 56.302 26.991 -46.968 1.00 85.31 946 SER A N 1
ATOM 7164 C CA . SER A 1 946 ? 56.282 27.249 -48.412 1.00 85.31 946 SER A CA 1
ATOM 7165 C C . SER A 1 946 ? 55.106 28.142 -48.808 1.00 85.31 946 SER A C 1
ATOM 7167 O O . SER A 1 946 ? 55.290 29.100 -49.567 1.00 85.31 946 SER A O 1
ATOM 7169 N N . LEU A 1 947 ? 53.919 27.889 -48.244 1.00 84.38 947 LEU A N 1
ATOM 7170 C CA . LEU A 1 947 ? 52.728 28.717 -48.434 1.00 84.38 947 LEU A CA 1
ATOM 7171 C C . LEU A 1 947 ? 52.887 30.113 -47.820 1.00 84.38 947 LEU A C 1
ATOM 7173 O O . LEU A 1 947 ? 52.548 31.102 -48.475 1.00 84.38 947 LEU A O 1
ATOM 7177 N N . ALA A 1 948 ? 53.436 30.213 -46.606 1.00 82.12 948 ALA A N 1
ATOM 7178 C CA . ALA A 1 948 ? 53.691 31.488 -45.933 1.00 82.12 948 ALA A CA 1
ATOM 7179 C C . ALA A 1 948 ? 54.698 32.350 -46.712 1.00 82.12 948 ALA A C 1
ATOM 7181 O O . ALA A 1 948 ? 54.474 33.543 -46.923 1.00 82.12 948 ALA A O 1
ATOM 7182 N N . ALA A 1 949 ? 55.766 31.728 -47.214 1.00 81.31 949 ALA A N 1
ATOM 7183 C CA . ALA A 1 949 ? 56.780 32.383 -48.030 1.00 81.31 949 ALA A CA 1
ATOM 7184 C C . ALA A 1 949 ? 56.355 32.582 -49.498 1.00 81.31 949 ALA A C 1
ATOM 7186 O O . ALA A 1 949 ? 57.042 33.293 -50.231 1.00 81.31 949 ALA A O 1
ATOM 7187 N N . LYS A 1 950 ? 55.256 31.953 -49.948 1.00 83.25 950 LYS A N 1
ATOM 7188 C CA . LYS A 1 950 ? 54.810 31.880 -51.356 1.00 83.25 950 LYS A CA 1
ATOM 7189 C C . LYS A 1 950 ? 55.920 31.430 -52.320 1.00 83.25 950 LYS A C 1
ATOM 7191 O O . LYS A 1 950 ? 56.008 31.908 -53.452 1.00 83.25 950 LYS A O 1
ATOM 7196 N N . ARG A 1 951 ? 56.793 30.522 -51.875 1.00 81.69 951 ARG A N 1
ATOM 7197 C CA . ARG A 1 951 ? 57.954 30.013 -52.629 1.00 81.69 951 ARG A CA 1
ATOM 7198 C C . ARG A 1 951 ? 57.850 28.504 -52.798 1.00 81.69 951 ARG A C 1
ATOM 7200 O O . ARG A 1 951 ? 57.389 27.824 -51.891 1.00 81.69 951 ARG A O 1
ATOM 7207 N N . ARG A 1 952 ? 58.319 27.973 -53.933 1.00 83.56 952 ARG A N 1
ATOM 7208 C CA . ARG A 1 952 ? 58.434 26.517 -54.148 1.00 83.56 952 ARG A CA 1
ATOM 7209 C C . ARG A 1 952 ? 59.479 25.899 -53.220 1.00 83.56 952 ARG A C 1
ATOM 7211 O O . ARG A 1 952 ? 60.485 26.544 -52.907 1.00 83.56 952 ARG A O 1
ATOM 7218 N N . ILE A 1 953 ? 59.269 24.638 -52.846 1.00 86.81 953 ILE A N 1
ATOM 7219 C CA . ILE A 1 953 ? 60.216 23.895 -52.012 1.00 86.81 953 ILE A CA 1
ATOM 7220 C C . ILE A 1 953 ? 61.381 23.424 -52.885 1.00 86.81 953 ILE A C 1
ATOM 7222 O O . ILE A 1 953 ? 61.258 22.500 -53.685 1.00 86.81 953 ILE A O 1
ATOM 7226 N N . THR A 1 954 ? 62.523 24.083 -52.707 1.00 88.19 954 THR A N 1
ATOM 7227 C CA . THR A 1 954 ? 63.792 23.825 -53.404 1.00 88.19 954 THR A CA 1
ATOM 7228 C C . THR A 1 954 ? 64.902 23.597 -52.377 1.00 88.19 954 THR A C 1
ATOM 7230 O O . THR A 1 954 ? 64.767 24.013 -51.226 1.00 88.19 954 THR A O 1
ATOM 7233 N N . VAL A 1 955 ? 66.031 22.996 -52.767 1.00 86.69 955 VAL A N 1
ATOM 7234 C CA . VAL A 1 955 ? 67.168 22.769 -51.847 1.00 86.69 955 VAL A CA 1
ATOM 7235 C C . VAL A 1 955 ? 67.629 24.055 -51.124 1.00 86.69 955 VAL A C 1
ATOM 7237 O O . VAL A 1 955 ? 67.824 24.001 -49.910 1.00 86.69 955 VAL A O 1
ATOM 7240 N N . PRO A 1 956 ? 67.745 25.234 -51.778 1.00 83.56 956 PRO A N 1
ATOM 7241 C CA . PRO A 1 956 ? 68.090 26.476 -51.079 1.00 83.56 956 PRO A CA 1
ATOM 7242 C C . PRO A 1 956 ? 67.036 26.926 -50.061 1.00 83.56 956 PRO A C 1
ATOM 7244 O O . PRO A 1 956 ? 67.389 27.419 -48.994 1.00 83.56 956 PRO A O 1
ATOM 7247 N N . PHE A 1 957 ? 65.748 26.744 -50.372 1.00 84.25 957 PHE A N 1
ATOM 7248 C CA . PHE A 1 957 ? 64.656 27.055 -49.447 1.00 84.25 957 PHE A CA 1
ATOM 7249 C C . PHE A 1 957 ? 64.697 26.142 -48.217 1.00 84.25 957 PHE A C 1
ATOM 7251 O O . PHE A 1 957 ? 64.575 26.620 -47.095 1.00 84.25 957 PHE A O 1
ATOM 7258 N N . LEU A 1 958 ? 64.944 24.846 -48.420 1.00 85.44 958 LEU A N 1
ATOM 7259 C CA . LEU A 1 958 ? 65.079 23.880 -47.332 1.00 85.44 958 LEU A CA 1
ATOM 7260 C C . LEU A 1 958 ? 66.247 24.211 -46.402 1.00 85.44 958 LEU A C 1
ATOM 7262 O O . LEU A 1 958 ? 66.072 24.156 -45.189 1.00 85.44 958 LEU A O 1
ATOM 7266 N N . ARG A 1 959 ? 67.410 24.591 -46.948 1.00 82.94 959 ARG A N 1
ATOM 7267 C CA . ARG A 1 959 ? 68.562 25.018 -46.136 1.00 82.94 959 ARG A CA 1
ATOM 7268 C C . ARG A 1 959 ? 68.231 26.243 -45.295 1.00 82.94 959 ARG A C 1
ATOM 7270 O O . ARG A 1 959 ? 68.426 26.200 -44.091 1.00 82.94 959 ARG A O 1
ATOM 7277 N N . GLN A 1 960 ? 67.647 27.271 -45.911 1.00 81.25 960 GLN A N 1
ATOM 7278 C CA . GLN A 1 960 ? 67.253 28.493 -45.211 1.00 81.25 960 GLN A CA 1
ATOM 7279 C C . GLN A 1 960 ? 66.296 28.197 -44.041 1.00 81.25 960 GLN A C 1
ATOM 7281 O O . GLN A 1 960 ? 66.543 28.592 -42.907 1.00 81.25 960 GLN A O 1
ATOM 7286 N N . VAL A 1 961 ? 65.221 27.455 -44.312 1.00 79.00 961 VAL A N 1
ATOM 7287 C CA . VAL A 1 961 ? 64.137 27.214 -43.350 1.00 79.00 961 VAL A CA 1
ATOM 7288 C C . VAL A 1 961 ? 64.550 26.241 -42.236 1.00 79.00 961 VAL A C 1
ATOM 7290 O O . VAL A 1 961 ? 64.092 26.363 -41.102 1.00 79.00 961 VAL A O 1
ATOM 7293 N N . LEU A 1 962 ? 65.438 25.283 -42.518 1.00 76.81 962 LEU A N 1
ATOM 7294 C CA . LEU A 1 962 ? 65.949 24.357 -41.502 1.00 76.81 962 LEU A CA 1
ATOM 7295 C C . LEU A 1 962 ? 67.094 24.952 -40.665 1.00 76.81 962 LEU A C 1
ATOM 7297 O O . LEU A 1 962 ? 67.241 24.551 -39.510 1.00 76.81 962 LEU A O 1
ATOM 7301 N N . GLU A 1 963 ? 67.860 25.913 -41.198 1.00 69.44 963 GLU A N 1
ATOM 7302 C CA . GLU A 1 963 ? 68.897 26.661 -40.462 1.00 69.44 963 GLU A CA 1
ATOM 7303 C C . GLU A 1 963 ? 68.304 27.730 -39.526 1.00 69.44 963 GLU A C 1
ATOM 7305 O O . GLU A 1 963 ? 68.817 27.919 -38.424 1.00 69.44 963 GLU A O 1
ATOM 7310 N N . GLU A 1 964 ? 67.192 28.372 -39.908 1.00 63.09 964 GLU A N 1
ATOM 7311 C CA . GLU A 1 964 ? 66.447 29.325 -39.060 1.00 63.09 964 GLU A CA 1
ATOM 7312 C C . GLU A 1 964 ? 65.739 28.642 -37.862 1.00 63.09 964 GLU A C 1
ATOM 7314 O O . GLU A 1 964 ? 65.360 29.303 -36.893 1.00 63.09 964 GLU A O 1
ATOM 7319 N N . GLY A 1 965 ? 65.669 27.304 -37.868 1.00 56.38 965 GLY A N 1
ATOM 7320 C CA . GLY A 1 965 ? 65.278 26.462 -36.739 1.00 56.38 965 GLY A CA 1
ATOM 7321 C C . GLY A 1 965 ? 63.782 26.139 -36.675 1.00 56.38 965 GLY A C 1
ATOM 7322 O O . GLY A 1 965 ? 62.919 27.011 -36.721 1.00 56.38 965 GLY A O 1
ATOM 7323 N N . ARG A 1 966 ? 63.456 24.851 -36.482 1.00 59.09 966 ARG A N 1
ATOM 7324 C CA . ARG A 1 966 ? 62.088 24.407 -36.162 1.00 59.09 966 ARG A CA 1
ATOM 7325 C C . ARG A 1 966 ? 61.641 25.031 -34.831 1.00 59.09 966 ARG A C 1
ATOM 7327 O O . ARG A 1 966 ? 62.337 24.823 -33.831 1.00 59.09 966 ARG A O 1
ATOM 7334 N N . PRO A 1 967 ? 60.471 25.688 -34.739 1.00 45.25 967 PRO A N 1
ATOM 7335 C CA . PRO A 1 967 ? 59.896 25.976 -33.435 1.00 45.25 967 PRO A CA 1
ATOM 7336 C C . PRO A 1 967 ? 59.625 24.645 -32.721 1.00 45.25 967 PRO A C 1
ATOM 7338 O O . PRO A 1 967 ? 58.953 23.763 -33.258 1.00 45.25 967 PRO A O 1
ATOM 7341 N N . ARG A 1 968 ? 60.193 24.476 -31.520 1.00 38.16 968 ARG A N 1
ATOM 7342 C CA . ARG A 1 968 ? 59.832 23.372 -30.622 1.00 38.16 968 ARG A CA 1
ATOM 7343 C C . ARG A 1 968 ? 58.417 23.644 -30.114 1.00 38.16 968 ARG A C 1
ATOM 7345 O O . ARG A 1 968 ? 58.254 24.486 -29.234 1.00 38.16 968 ARG A O 1
ATOM 7352 N N . TYR A 1 969 ? 57.434 22.965 -30.692 1.00 32.28 969 TYR A N 1
ATOM 7353 C CA . TYR A 1 969 ? 56.109 22.793 -30.100 1.00 32.28 969 TYR A CA 1
ATOM 7354 C C . TYR A 1 969 ? 56.001 21.401 -29.496 1.00 32.28 969 TYR A C 1
ATOM 7356 O O . TYR A 1 969 ? 56.453 20.445 -30.169 1.00 32.28 969 TYR A O 1
#

Foldseek 3Di:
DVVVCVFDPVVVLVVLVCVVVVVVVCVVDDQCLVVPDPADLQKFKFFFPDPDPVRVLLRLLVGLVLSLLQFQLDPCCVVQPPSVVCSNVSVVFFPDKDKDWDWDQPPVRDTDTIIIIMTGGDPLVSVLVCQLSQRFGFDPPDDAAEEFEWEDPPPDTFTCASVNVVLLVLQQVLLVSSNYGYGGHHRDPVSRVCRVVLVVVVLVVQQVVQVVPPPSWYWRKYWYDDDQAIKMWIFTDGPRDTQDTDMATDNDRSVRSNVSSSRNSVSSCVPRTDRRDALAAQAKDKDKAFDDQDPVLVVVVVVLQVSQSFFPDKAWDDDDNTITIIITGGRGDPSSVQSSQDPPHSDHDDPDDPDDDDDDDPPPPDPDPDPDCPPPSVVVSVVVSVVVVVCLVCVLVCVLLVLLLVLLLVQQVQLVVVVVVVDDSLVSLVVSLVVVVVVVVVCCVPQVVLVVVVVVVLLVLVVLLVVQCVPPVQVVCCVVPVDNPVVPDPVVVVNCVVCVVVVCVVDVVVVLVVCCVPPVPVNVSVVCSVVVNSVSNSVCNSCVVVVVVVVLVVDDPVCSVVVVVLVVLLSVLLVLQVQLLLVLLVVQLCLQLVQLVVLVQPCRNSLSNQLSVLCLQPPRSLVSSLVSQQSSQCSVVSHDPVSSNVSSVVSSVVSVCCSPPPRCCVRSNCSLVDDPVQSVVQLVVLCVSNNPVRNNCSSSVSSSVVSVVVVVVVVSCVDPSVVVVVVVPPPDDDPDPPPPPPPPQQPPCLALVLDFQFDPCPSVVLLCVLLPVDQFAEEEEAAPQLCQVSSLSNSQNSNVVSVFFEEEDAVLVQAVNLLVVLPPCLVGQEYEYEEVLNNAPPPVNLVSVLVSLVSNVVSSHHYYYYYHDQLVPSNHPDPSSSVSSVRGHYGYGYDDDLVRLLSSLVSVCVVVVAQEDSVLSVVCCVPDDVRSVVVVVVSVVVSVVCVVVVHHRDPVVCCVVVVVHDPDD

Secondary structure (DSSP, 8-state):
-HHHHTS-HHHHHHHHHHHHHHHHHSTTS--GGGTS----TTEEEEE-S--SHHHHHHHHHHHHHHHHHHHH--TTGGGSTTHHHHHHTGGGGEEEEEEEEEEEE-TTS-EEEEEEEEEEE-HHHHHHHHHHTT--B-PSSPP--EEEEEE-SSS--EE--GGGHHHHHHHHHHHHHTT---BPP---HHHHTTHHHHHTT-HHHHHHHHTTSSS-EEEEEEEEEETTEEEEEEEEEETTEEEEEEEEEESSHHHHHHHHHHHHHHHHHHHHPBPPPP-S--EEEEEEEE---SHHHHHHHHHHHHHSTTEEEEEEEEE-SSEEEEEEEESS-HHHHHHHH-TTSS------PPPPP--------PPP-PPP-TTTHHHHHHHHHHHHHHHHHHHHHHHHHHHHHHHHHHHHHHHHHHHTTT--HHHHHHHHHHHHHHHHHHHHHHHHHHHHHHHHHHHHHHHHHHHHIIIIIHHHHHHHH----TTT--HHHHHHHHHHHHHTTSSHHHHHHHHHHH-HHHHHHHHHHHHHHHHHHHHHHHSHHHHHHHHHHHS-TTTHHHHHHHHHHHHHHHHHHHHHHHHHHHHHHHHHHHHHHHTT-TTHHHHHHHHHHHTTSTTHHHHHHHHHHHHHHHHHTTS--HHHHHHHHHHHHHHHHHIIIIIIIIII-GGG---HHHHHHHHHHHHHHHHHHHHHHHHHHHHHHHHHHHHHHHHHHTSHHHHHHHHHHS--S-----------PPPTT--GGG--SPPTTHHHHHHHHHTTS----EEEE--TTSSHHHHHHHHHHHHHHTT--EEEEEGGGSTT-HHHHTTTGGGSSEEEEE-GGGTTT-HHHHHHHHHHHHHHHHTT-EEEEEESS-TTTS--S-HHHHHHHHTSEEEEPPPP-HHHHHHHHHHHHHHHT--B-HHHHHHHHHHS-S-HHHHHHHHHHHHHHHHHHT--B-HHHHHHHHHS-----

Radius of gyration: 45.09 Å; chains: 1; bounding box: 121×77×113 Å

InterPro domains:
  IPR002549 Transmembrane protein TqsA-like [PF01594] (382-710)
  IPR002549 Transmembrane protein TqsA-like [PTHR21716] (378-720)
  IPR017788 DnaA regulatory inactivator Hda [TIGR03420] (739-963)
  IPR018642 Protein of unknown function DUF2066 [PF09839] (37-272)
  IPR027417 P-loop containing nucleoside triphosphate hydrolase [G3DSA:3.40.50.300] (733-895)
  IPR027417 P-loop containing nucleoside triphosphate hydrolase [SSF52540] (747-941)
  IPR055199 Hda, lid domain [PF22688] (899-962)

=== Feature glossary ===
Feature key, reading from the visual/contextual features back to the raw sequence:

Rendered structure images. Structure images are PyMOL renders from six orthogonal camera directions. Cartoon representation draws helices as coils and strands as arrows; sticks shows the backbone as bonds; surface shows the solvent-excluded envelope. Rainbow coloring maps sequence position to hue (blue→red, N→C); chain coloring assigns a distinct color per polypeptide.

Contact-map, Ramachandran, and PAE plots. Three diagnostic plots accompany the record. The Cα contact map visualizes the tertiary structure as a 2D adjacency matrix (8 Å cutoff, sequence-local contacts suppressed). The Ramachandran plot shows the distribution of backbone (φ, ψ) torsions, with points in the α and β basins reflecting secondary structure content. The PAE plot shows AlphaFold's inter-residue confidence as a color matrix.

InterPro / GO / CATH / organism. The annotation block draws on four external resources. InterPro: which protein families and domains the sequence belongs to. GO: standardized terms for what the protein does, what process it participates in, and where in the cell it acts. CATH: which structural fold it has in the CATH hierarchy. Organism: the species of origin.

Nearest PDB structures. Structural nearest neighbors (via Foldseek easy-search vs the PDB). Reported per hit: target PDB id, E-value, and alignment TM-score. A TM-score above ~0.5 is the conventional threshold for 'same fold'.

Predicted aligned error. Predicted aligned error is AlphaFold's pairwise confidence. Unlike pLDDT (per-residue), PAE is per-residue-pair and captures whether two parts of the structure are correctly placed relative to each other. Units are ångströms of expected positional error.

Solvent-accessible surface area. SASA measures how much of the protein is reachable by solvent. It is computed by rolling a water-sized probe over the atomic surface and summing the exposed area (Å²). Per-residue SASA distinguishes core (buried, low SASA) from surface (exposed, high SASA) residues; total SASA is a whole-molecule size measure.

B-factor. Crystallographic B-factors measure how much each atom's electron density is smeared out, in Å². They rise in mobile loops and surface residues and fall in the buried interior. In AlphaFold models this column is repurposed to hold pLDDT instead.

pLDDT. For AlphaFold models, the B-factor field carries pLDDT — the model's own estimate of local accuracy on a 0–100 scale. Regions with pLDDT<50 should be treated as essentially unmodeled; they often correspond to intrinsically disordered segments.

Backbone torsions (φ/ψ). φ (phi) and ψ (psi) are the two rotatable backbone dihedrals per residue: φ is the C(i-1)–N–Cα–C torsion, ψ is the N–Cα–C–N(i+1) torsion, both in degrees on (−180°, 180°]. α-helical residues cluster near (−60°, −45°); β-strand residues near (−120°, +130°). A Ramachandran plot is simply a scatter of (φ, ψ) for every residue.

Radius of gyration, Cα contacts, bounding box. Radius of gyration (Rg) is the root-mean-square distance of Cα atoms from their centroid — a single number for overall size and compactness. A globular domain of N residues has Rg ≈ 2.2·N^0.38 Å; an extended or disordered chain has a much larger Rg. The Cα contact count is the number of residue pairs whose Cα atoms are within 8 Å and are more than four positions apart in sequence — a standard proxy for tertiary packing density. The bounding box is the smallest axis-aligned box enclosing all Cα atoms.

Secondary structure (3-state, P-SEA). Three-state secondary structure (P-SEA) collapses the eight DSSP classes into helix (a), strand (b), and coil (c). P-SEA assigns these from Cα geometry alone — distances and angles — without requiring backbone oxygens, so it works on any Cα trace.

Secondary structure (8-state, DSSP). Secondary structure is the local, repeating backbone conformation. DSSP classifies it into eight states by reading the hydrogen-bond network: three helix types (H, G, I), two β types (E, B), two non-regular types (T, S), and unstructured coil (-).

Foldseek 3Di. The Foldseek 3Di string encodes local tertiary geometry as a 20-letter alphabet — one character per residue — derived from the relative positions of nearby Cα atoms. Unlike the amino-acid sequence, 3Di is a direct function of the 3D structure, so two proteins with the same fold have similar 3Di strings even at low sequence identity.

mmCIF coordinates. Structure coordinates are given as an mmCIF _atom_site loop: one row per atom with element, residue name, chai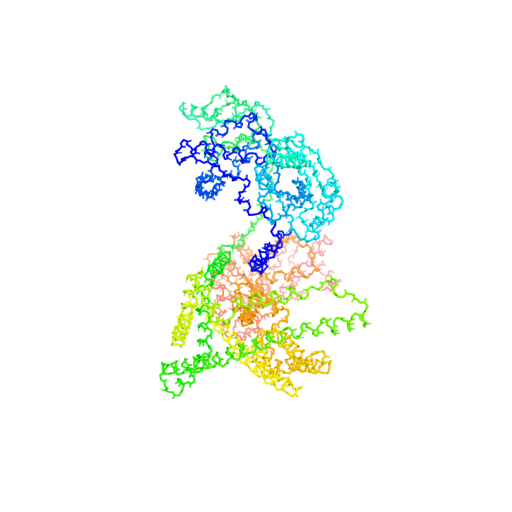n id, sequence number, and x/y/z position in Å. Only the four main-chain atoms per residue are included here; side chains are omitted to keep the record compact.

Sequence. This is the polypeptide sequence — one letter per residue, N-terminus first. Length ranges from a few dozen residues for small domains to over a thousand for large multi-domain proteins.